Protein AF-A0A914D2U5-F1 (afdb_monomer)

Secondary structure (DSSP, 8-state):
----PPEEEEEEGGG--EEEEE-TTS------HHHHHHHHHHHHHTTTS-EEEEEEEEEE-TTSPEEEEE-HHHHHHHHHHHHHHHHTTS-S---SEEEEESS-HHHHHHHHS--GGGTTSSHHHHHHHHHHHHHHHHHHTTGGGHHHHHHHHHHHHHHTEEEEEEE--TTS-HHHHHHHHHTT--PPPHHHHHHHHHHHHHH-STT-HHHHHHHHHHHHHHHHHHTSHHHHHHHHS--SPPS-STHHHHHHHHHHHH---SSSSPPTTHHHHHHHHHHHHHHHHHHHHHHHHHHHHHHHHH-HHHHHHHHHHHHTTS--HHHHHHHHTT--HHHHHHHHHHHHHHHH---HHHHHT-BHHHHHHHHHHHHHHHHHHHHHT-SS------HHHHHHS-EEEEESS--S-S---S-HHHHHHHHHHHHHHHHH-TTS-HHHHHHHHHHHHHHHHHHHTT--SSHHHHHHHHHHHHHHHTS-TTGGG-TTTTBGGGEEEEE--S-HHHHTS-HHHHHHHHHHHHHTT----HHHHHHHTTTTS-GGG--TT---HHHHHHHHHHHHHHHGGGSPP------------------S--S-GGG---HHHHHHHHHHHHHHHHHHHSSSPPP-PPP-EEEETTEEEE-S--TTSSTTTTTHHHHHHHHHHT-GGG---S--S-HHHHHHHSTTS-GGGGG-HHHHHHHHHHHHHHHHHHHTT--HHHHHHHHT-SSS-SS-------TT-S-HHHHHHHHHTSS-PPPHHHHHHHHHHHHHHHHS-HHHHHHHHHHIIIIIHHHHHTT--SSS--HHHHHHHHHHHHHHHHHHTTPPP-S-HHHHHHHHHSTT-TTHHHHHHHHHHHHHTTTT-S-HHHHHHTTEEEGGGGGG-TTS-PEEE--S-S-HHHHHHHHTT-EETTEESS-HHHHHHHHHHHHHHHHT-TTHHHHHHHHHHHHHT-SSSS--

Nearest PDB structures (foldseek):
  3adb-assembly1_B  TM=1.594E-01  e=2.304E+00  Methanocaldococcus jannaschii DSM 2661

Foldseek 3Di:
DDFPDKDWDKAFLQPDAFEEEEELLDFAADDALVLLVLVLCQLVVCLLAAAEAEAFEWEQDPVRYIYTLDDVNVNLLQQLLQLLCCVVVLDVDGHNYFYAYPLCRCVRVCSNPLDPVCQLLFLNSVRSNNSNVSSVCVLCVVPVCSSVSSVSSVVSSGRRYIYGYIYDTPPDDSLVVSCVVFPPPDFDALLRLLLLLLLLLQPPDPPRNPVSVVLVVVLLVLQLVCLPQQLVCLQAVARDDDLTRLVLLLLLVLCVQPNQDPDPDGPGNSSNVSCVVVCNVPSVVSSVSSVVSSVVSVVLVPPLLSSLLSSLCNNLVVDHNSRLVVQCPPDDPVRSSVSSLVSLLVVLVAAPVRQQVDFCVPCVSSLVSLQSLLLQLVQSVDDPDPDHDRSSLVNVFDKGKFFLFADPDPDDDPDLVLLLVLLVLLLVCLVPPPPFDPVLSVVLNVLSVVLNVCSVVVPPPDSVVSSSVSVVSSCVRQEDPQPVVPPQRRHSLRIHMDGDDPNSSLSRHGNQSVLVVVVVCVVVVRDDRPLRPCLSVLVQADPVPDPNRYCHPRSSVSSSVSSCVSCVSSHDDDDDDDDDDDDDDDDDDDDDDDDDPCPDPDPVSVVVNVVVVVVVVCCVVDPDDDDPDDWDWDDDPNDTGTDDDDPVPPVVPPVCPVVVLVVVVPDPVLDDDPDDDFQLVSSCPDPSNDPSLVSRSVSVVVRVVRRVVVVVCVVVVPDPVVVVCQCPDPVRHPDDDDDDDPPDDSDPSVSVSSHSVSDPRQDPLSSLSSLLLVLCVQADDPVVSSVVSSCVSHQLSSLQSVLDVPPSDRSLLVLLVLLLLLCVQCVVVVHDDDDDSSVSSCQSQHNPNPCNVVSSVLVCLLRVLRGPPPDLLVLLVLAEDDQVCCVVPPPRLHAHDPDPGSSLSSVSSVFRPDDDVPAGNCAPLSSVLSVLSSVCSVPVDPPSSVVSNVSNVVLVPDPPRSPD

Mean predicted aligned error: 18.11 Å

Organism: NCBI:txid290746

InterPro domains:
  IPR004919 GmrSD restriction endonucleases, N-terminal domain [PF03235] (18-198)
  IPR004919 GmrSD restriction endonucleases, N-terminal domain [PF03235] (585-772)
  IPR011089 GmrSD restriction endonucleases, C-terminal domain [PF07510] (477-518)

pLDDT: mean 76.76, std 17.22, range [24.62, 96.81]

Sequence (964 aa):
RGHVDAILEPRAVGDVTGAFFVPGYQRGYRWGPDEVDRLLADIWESNGAPYYLQPVVVKQMADGRWELIDGQQRFTTLYLIFQYMRDQGLQSAGAGYSIEYETRPGSQEFLRSPMADHKDENIDFHHIFGAYERIRSWFEAWEHRTQHVANKFYGYLFDSVKVIWYEASQDLDSITLFTRLNVGRIPLTDAELVKALVLANSRARPGYSDKSEQIAAQWDQFERELRAPEVWSFITGRHESEATHIGLVLDTLADQIGGRPSGRHRPRYYTFETLRNEITAGAQAFWDRVVKLHSLILGWYDDRQVFHKVGFLIQVGSDTFGQLVNLADGLTKPQLHAALDGRIRDVLDLTEEDLGALDYDTRSAKCSEVLLLMNVETVRARKDDTARYSFNAHSRGSWSLEHIHAQNAKELRRDEKIWREWLLLQRDVVEDLPTLESAVRAELLSEIDDVLGMIAEQQVHGVGVRFDAVKAAVEDALTDESTRRGENVHSLANLALLASGDNSALSNSTFEVKRREILARDKAGSYIPPCTRNVFLKYYTDADDQQIHFWGAADRESYLKAILEAVAPYLQTSEPGETGADTIKRVEIPLIQRDYAQGRDERDVNAIRADFLGVLIEALVSDEAVDLDFVYGEIGDGTLRPLDGQQRLTTLFLIHCAELFCRELVKPEHSPGEDFSTPKTWITDQAWYLHAWRHDPTIQSMLNMLDAVHERITAENIDLDSAWERLVDESKPAVSFYLLPIDDMPSGEELYIKMNSRGKPLTDFENFKARLEKLFHETLPKDDFDAIIHKLDGVWSDVLWSFHGGDHLIDDEFLRYLEFIIEISEWRDNVIPEGTLLERAERAFDVGNPNAASHVAFLTHAFDTWVGVDDVRAAFEEHFVDLARSSAASQTGRVPLDTTNLNLFAGCLELYGKRTGNRRLFSLAETLMLFAVLIHRQYATREIAVRLRILRNLVDGADDEVRL

Radius of gyration: 36.38 Å; Cα contacts (8 Å, |Δi|>4): 1028; chains: 1; bounding box: 94×109×97 Å

Solvent-accessible surface area (backbone atoms only — not comparable to full-atom values): 55906 Å² total; per-residue (Å²): 136,84,82,65,73,60,45,75,48,80,39,38,54,55,75,44,66,50,47,33,38,36,54,54,93,53,80,72,55,73,55,47,61,69,60,48,49,51,54,53,49,51,62,56,71,41,73,62,44,83,39,73,46,60,60,35,30,32,32,79,41,98,88,70,35,32,38,49,61,42,44,60,62,61,56,52,50,55,42,43,55,29,41,51,35,29,76,72,66,57,34,96,62,54,56,59,48,49,65,40,37,66,51,40,68,64,51,36,59,38,69,77,54,70,49,80,93,54,17,81,78,35,69,42,41,36,25,52,35,47,37,48,53,46,54,46,52,60,46,57,74,48,56,100,41,28,59,62,51,46,50,53,53,53,47,28,34,51,77,18,31,23,32,32,37,32,40,52,37,86,89,59,58,64,69,63,49,40,47,60,75,57,59,86,69,76,74,73,49,43,55,54,50,42,52,44,51,37,38,42,59,42,48,77,45,98,90,34,67,70,56,32,55,50,51,52,54,50,49,56,49,49,35,37,56,42,61,35,58,60,58,35,6,33,58,64,36,42,60,78,85,65,98,58,52,52,38,60,59,49,44,40,56,19,31,74,74,68,48,75,74,91,64,98,65,78,66,87,52,48,43,30,62,56,40,44,63,52,32,75,75,34,25,66,65,47,48,52,50,52,53,50,53,52,50,46,52,53,52,31,61,69,35,62,69,49,33,49,54,50,25,49,40,26,59,74,62,79,44,53,53,58,56,53,53,60,68,42,58,96,48,52,73,73,54,37,53,54,49,52,46,48,51,51,24,65,69,62,68,36,37,71,69,52,56,76,65,35,33,51,93,85,39,44,68,59,55,50,53,52,53,50,48,34,34,37,40,63,38,61,71,46,85,93,55,89,68,71,69,58,42,28,66,48,43,69,44,54,76,37,85,36,52,55,48,45,68,90,74,82,67,74,72,98,39,71,67,49,52,47,54,35,48,54,55,49,46,59,47,56,74,66,43,86,88,57,54,72,66,62,40,55,50,53,50,50,53,49,51,52,52,51,48,40,62,75,69,67,53,85,78,63,50,68,64,50,49,54,52,50,49,52,54,52,48,58,75,57,46,54,81,78,58,75,72,67,79,65,66,55,27,58,51,25,53,35,64,39,70,68,65,99,42,73,40,59,60,67,29,50,32,47,53,48,31,53,52,52,50,51,38,50,73,72,66,49,93,65,52,63,52,40,51,32,58,66,66,48,66,63,35,58,81,95,74,57,53,90,61,44,80,44,66,66,45,28,53,32,40,38,50,53,45,46,66,57,44,51,91,35,39,60,76,89,80,88,84,89,89,84,88,88,83,92,84,88,86,90,85,91,87,91,88,78,73,81,66,84,79,45,97,40,82,70,48,50,51,54,52,51,53,55,53,47,55,57,52,51,50,75,75,46,98,59,89,79,84,85,77,87,85,55,62,54,75,62,94,95,43,77,48,77,74,74,82,73,84,80,56,65,77,67,53,66,73,42,53,65,55,41,52,56,53,56,64,70,34,81,91,59,60,81,69,97,85,67,91,42,58,41,63,54,54,67,69,36,90,83,50,54,79,74,52,79,56,33,68,67,54,50,50,52,35,54,49,47,31,55,51,50,55,50,37,61,73,70,67,57,60,64,67,66,51,49,55,44,52,70,29,86,91,64,53,68,66,87,81,90,83,78,89,74,92,86,66,89,52,76,51,51,54,48,48,61,36,62,74,68,58,85,71,78,47,73,45,52,54,50,45,57,51,50,51,52,38,37,60,74,50,40,59,68,72,60,34,55,53,48,48,38,34,56,74,24,59,48,45,47,52,45,50,82,64,35,88,81,77,84,54,45,50,66,35,49,48,26,45,48,51,52,51,46,49,54,45,33,50,75,71,74,44,80,92,66,82,53,73,63,61,44,46,46,62,50,41,28,74,86,33,92,56,15,70,61,39,51,52,48,53,51,48,69,49,55,75,50,55,93,52,92,55,64,50,57,68,31,56,69,50,40,40,55,44,92,60,40,88,82,45,92,81,72,73,50,34,70,41,94,62,98,48,75,34,46,67,60,40,34,37,74,26,37,96,41,64,61,87,92,37,57,69,46,40,64,52,56,52,53,52,43,50,52,50,51,52,31,74,72,65,68,50,81,64,49,56,60,52,55,43,51,51,49,54,52,44,73,65,42,90,70,84,55,71,123

Structure (mmCIF, N/CA/C/O backbone):
data_AF-A0A914D2U5-F1
#
_entry.id   AF-A0A914D2U5-F1
#
loop_
_atom_site.group_PDB
_atom_site.id
_atom_site.type_symbol
_atom_site.label_atom_id
_atom_site.label_alt_id
_atom_site.label_comp_id
_atom_site.label_asym_id
_atom_site.label_entity_id
_atom_site.label_seq_id
_atom_site.pdbx_PDB_ins_code
_atom_site.Cartn_x
_atom_site.Cartn_y
_atom_site.Cartn_z
_atom_site.occupancy
_atom_site.B_iso_or_equiv
_atom_site.auth_seq_id
_atom_site.auth_comp_id
_atom_site.auth_asym_id
_atom_site.auth_atom_id
_atom_site.pdbx_PDB_model_num
ATOM 1 N N . ARG A 1 1 ? -1.010 -19.703 46.007 1.00 24.62 1 ARG A N 1
ATOM 2 C CA . ARG A 1 1 ? -2.163 -19.043 46.667 1.00 24.62 1 ARG A CA 1
ATOM 3 C C . ARG A 1 1 ? -2.497 -17.830 45.813 1.00 24.62 1 ARG A C 1
ATOM 5 O O . ARG A 1 1 ? -1.696 -16.914 45.828 1.00 24.62 1 ARG A O 1
ATOM 12 N N . GLY A 1 2 ? -3.605 -17.891 45.069 1.00 29.97 2 GLY A N 1
ATOM 13 C CA . GLY A 1 2 ? -4.253 -16.747 44.418 1.00 29.97 2 GLY A CA 1
ATOM 14 C C . GLY A 1 2 ? -3.548 -16.128 43.209 1.00 29.97 2 GLY A C 1
ATOM 15 O O . GLY A 1 2 ? -3.298 -14.936 43.257 1.00 29.97 2 GLY A O 1
ATOM 16 N N . HIS A 1 3 ? -3.265 -16.886 42.142 1.00 34.97 3 HIS A N 1
ATOM 17 C CA . HIS A 1 3 ? -3.288 -16.258 40.815 1.00 34.97 3 HIS A CA 1
ATOM 18 C C . HIS A 1 3 ? -4.753 -16.249 40.385 1.00 34.97 3 HIS A C 1
ATOM 20 O O . HIS A 1 3 ? -5.398 -17.296 40.382 1.00 34.97 3 HIS A O 1
ATOM 26 N N . VAL A 1 4 ? -5.308 -15.059 40.165 1.00 41.69 4 VAL A N 1
ATOM 27 C CA . VAL A 1 4 ? -6.596 -14.918 39.488 1.00 41.69 4 VAL A CA 1
ATOM 28 C C . VAL A 1 4 ? -6.278 -15.092 38.007 1.00 41.69 4 VAL A C 1
ATOM 30 O O . VAL A 1 4 ? -5.668 -14.210 37.393 1.00 41.69 4 VAL A O 1
ATOM 33 N N . ASP A 1 5 ? -6.576 -16.280 37.486 1.00 56.81 5 ASP A N 1
ATOM 34 C CA . ASP A 1 5 ? -6.426 -16.590 36.066 1.00 56.81 5 ASP A CA 1
ATOM 35 C C . ASP A 1 5 ? -7.259 -15.600 35.241 1.00 56.81 5 ASP A C 1
ATOM 37 O O . ASP A 1 5 ? -8.345 -15.189 35.658 1.00 56.81 5 ASP A O 1
ATOM 41 N N . ALA A 1 6 ? -6.730 -15.182 34.091 1.00 62.12 6 ALA A N 1
ATOM 42 C CA . ALA A 1 6 ? -7.442 -14.294 33.184 1.00 62.12 6 ALA A CA 1
ATOM 43 C C . ALA A 1 6 ? -8.743 -14.960 32.689 1.00 62.12 6 ALA A C 1
ATOM 45 O O . ALA A 1 6 ? -8.745 -16.149 32.359 1.00 62.12 6 ALA A O 1
ATOM 46 N N . ILE A 1 7 ? -9.845 -14.208 32.632 1.00 73.44 7 ILE A N 1
ATOM 47 C CA . ILE A 1 7 ? -11.170 -14.725 32.245 1.00 73.44 7 ILE A CA 1
ATOM 48 C C . ILE A 1 7 ? -11.443 -14.344 30.789 1.00 73.44 7 ILE A C 1
ATOM 50 O O . ILE A 1 7 ? -11.262 -13.188 30.419 1.00 73.44 7 ILE A O 1
ATOM 54 N N . LEU A 1 8 ? -11.895 -15.296 29.967 1.00 70.94 8 LEU A N 1
ATOM 55 C CA . LEU A 1 8 ? -12.317 -15.060 28.583 1.00 70.94 8 LEU A CA 1
ATOM 56 C C . LEU A 1 8 ? -13.712 -15.655 28.361 1.00 70.94 8 LEU A C 1
ATOM 58 O O . LEU A 1 8 ? -13.854 -16.874 28.293 1.00 70.94 8 LEU A O 1
ATOM 62 N N . GLU A 1 9 ? -14.739 -14.812 28.245 1.00 77.25 9 GLU A N 1
ATOM 63 C CA . GLU A 1 9 ? -16.130 -15.268 28.106 1.00 77.25 9 GLU A CA 1
ATOM 64 C C . GLU A 1 9 ? -16.998 -14.318 27.264 1.00 77.25 9 GLU A C 1
ATOM 66 O O . GLU A 1 9 ? -16.727 -13.121 27.186 1.00 77.25 9 GLU A O 1
ATOM 71 N N . PRO A 1 10 ? -18.064 -14.804 26.609 1.00 77.00 10 PRO A N 1
ATOM 72 C CA . PRO A 1 10 ? -18.999 -13.931 25.914 1.00 77.00 10 PRO A CA 1
ATOM 73 C C . PRO A 1 10 ? -19.992 -13.274 26.886 1.00 77.00 10 PRO A C 1
ATOM 75 O O . PRO A 1 10 ? -20.694 -13.963 27.625 1.00 77.00 10 PRO A O 1
ATOM 78 N N . ARG A 1 11 ? -20.129 -11.946 26.820 1.00 85.81 11 ARG A N 1
ATOM 79 C CA . ARG A 1 11 ? -21.025 -11.153 27.678 1.00 85.81 11 ARG A CA 1
ATOM 80 C C . ARG A 1 11 ? -22.004 -10.332 26.847 1.00 85.81 11 ARG A C 1
ATOM 82 O O . ARG A 1 11 ? -21.578 -9.670 25.905 1.00 85.81 11 ARG A O 1
ATOM 89 N N . ALA A 1 12 ? -23.299 -10.357 27.166 1.00 89.69 12 ALA A N 1
ATOM 90 C CA . ALA A 1 12 ? -24.281 -9.531 26.461 1.00 89.69 12 ALA A CA 1
ATOM 91 C C . ALA A 1 12 ? -24.002 -8.039 26.690 1.00 89.69 12 ALA A C 1
ATOM 93 O O . ALA A 1 12 ? -23.640 -7.637 27.797 1.00 89.69 12 ALA A O 1
ATOM 94 N N . VAL A 1 13 ? -24.169 -7.216 25.652 1.00 90.94 13 VAL A N 1
ATOM 95 C CA . VAL A 1 13 ? -23.875 -5.774 25.729 1.00 90.94 13 VAL A CA 1
ATOM 96 C C . VAL A 1 13 ? -24.750 -5.079 26.775 1.00 90.94 13 VAL A C 1
ATOM 98 O O . VAL A 1 13 ? -24.255 -4.242 27.529 1.00 90.94 13 VAL A O 1
ATOM 101 N N . GLY A 1 14 ? -26.028 -5.448 26.857 1.00 89.38 14 GLY A N 1
ATOM 102 C CA . GLY A 1 14 ? -26.966 -4.909 27.840 1.00 89.38 14 GLY A CA 1
ATOM 103 C C . GLY A 1 14 ? -26.647 -5.272 29.297 1.00 89.38 14 GLY A C 1
ATOM 104 O O . GLY A 1 14 ? -27.019 -4.525 30.199 1.00 89.38 14 GLY A O 1
ATOM 105 N N . ASP A 1 15 ? -25.900 -6.356 29.531 1.00 90.81 15 ASP A N 1
ATOM 106 C CA . ASP A 1 15 ? -25.513 -6.817 30.874 1.00 90.81 15 ASP A CA 1
ATOM 107 C C . ASP A 1 15 ? -24.205 -6.183 31.376 1.00 90.81 15 ASP A C 1
ATOM 109 O O . ASP A 1 15 ? -23.736 -6.478 32.482 1.00 90.81 15 ASP A O 1
ATOM 113 N N . VAL A 1 16 ? -23.572 -5.326 30.570 1.00 91.69 16 VAL A N 1
ATOM 114 C CA . VAL A 1 16 ? -22.350 -4.634 30.977 1.00 91.69 16 VAL A CA 1
ATOM 115 C C . VAL A 1 16 ? -22.694 -3.500 31.942 1.00 91.69 16 VAL A C 1
ATOM 117 O O . VAL A 1 16 ? -23.452 -2.585 31.620 1.00 91.69 16 VAL A O 1
ATOM 120 N N . THR A 1 17 ? -22.095 -3.536 33.134 1.00 91.88 17 THR A N 1
ATOM 121 C CA . THR A 1 17 ? -22.317 -2.535 34.185 1.00 91.88 17 THR A CA 1
ATOM 122 C C . THR A 1 17 ? -21.022 -2.111 34.864 1.00 91.88 17 THR A C 1
ATOM 124 O O . THR A 1 17 ? -20.118 -2.932 35.023 1.00 91.88 17 THR A O 1
ATOM 127 N N . GLY A 1 18 ? -20.964 -0.868 35.346 1.00 92.56 18 GLY A N 1
ATOM 128 C CA . GLY A 1 18 ? -19.850 -0.358 36.154 1.00 92.56 18 GLY A CA 1
ATOM 129 C C . GLY A 1 18 ? -19.239 0.940 35.626 1.00 92.56 18 GLY A C 1
ATOM 130 O O . GLY A 1 18 ? -19.717 1.525 34.656 1.00 92.56 18 GLY A O 1
ATOM 131 N N . ALA A 1 19 ? -18.181 1.403 36.288 1.00 93.38 19 ALA A N 1
ATOM 132 C CA . ALA A 1 19 ? -17.433 2.587 35.878 1.00 93.38 19 ALA A CA 1
ATOM 133 C C . ALA A 1 19 ? -16.146 2.169 35.161 1.00 93.38 19 ALA A C 1
ATOM 135 O O . ALA A 1 19 ? -15.333 1.446 35.733 1.00 93.38 19 ALA A O 1
ATOM 136 N N . PHE A 1 20 ? -15.989 2.623 33.921 1.00 94.50 20 PHE A N 1
ATOM 137 C CA . PHE A 1 20 ? -14.857 2.327 33.055 1.00 94.50 20 PHE A CA 1
ATOM 138 C C . PHE A 1 20 ? -13.958 3.549 32.935 1.00 94.50 20 PHE A C 1
ATOM 140 O O . PHE A 1 20 ? -14.432 4.655 32.674 1.00 94.50 20 PHE A O 1
ATOM 147 N N . PHE A 1 21 ? -12.667 3.325 33.109 1.00 91.81 21 PHE A N 1
ATOM 148 C CA . PHE A 1 21 ? -11.611 4.310 32.985 1.00 91.81 21 PHE A CA 1
ATOM 149 C C . PHE A 1 21 ? -10.771 3.973 31.754 1.00 91.81 21 PHE A C 1
ATOM 151 O O . PHE A 1 21 ? -10.322 2.837 31.612 1.00 91.81 21 PHE A O 1
ATOM 15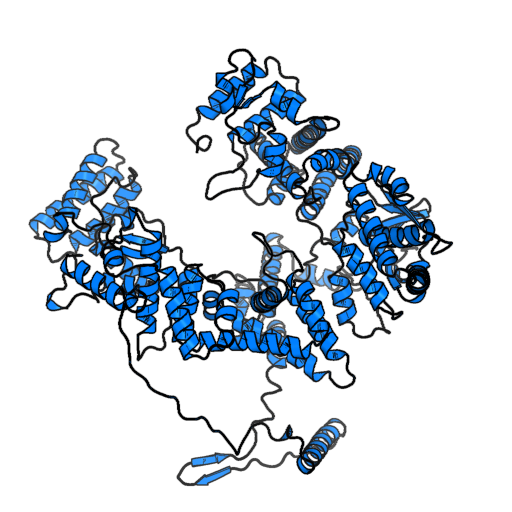8 N N . VAL A 1 22 ? -10.601 4.944 30.859 1.00 89.25 22 VAL A N 1
ATOM 159 C CA . VAL A 1 22 ? -9.768 4.857 29.656 1.00 89.25 22 VAL A CA 1
ATOM 160 C C . VAL A 1 22 ? -8.445 5.572 29.951 1.00 89.25 22 VAL A C 1
ATOM 162 O O . VAL A 1 22 ? -8.451 6.802 30.074 1.00 89.25 22 VAL A O 1
ATOM 165 N N . PRO A 1 23 ? -7.333 4.829 30.092 1.00 80.69 23 PRO A N 1
ATOM 166 C CA . PRO A 1 23 ? -6.020 5.399 30.378 1.00 80.69 23 PRO A CA 1
ATOM 167 C C . PRO A 1 23 ? -5.441 6.224 29.229 1.00 80.69 23 PRO A C 1
ATOM 169 O O . PRO A 1 23 ? -5.781 6.018 28.063 1.00 80.69 23 PRO A O 1
ATOM 172 N N . GLY A 1 24 ? -4.494 7.100 29.559 1.00 71.56 24 GLY A N 1
ATOM 173 C CA . GLY A 1 24 ? -3.898 8.056 28.629 1.00 71.56 24 GLY A CA 1
ATOM 174 C C . GLY A 1 24 ? -3.024 7.461 27.527 1.00 71.56 24 GLY A C 1
ATOM 175 O O . GLY A 1 24 ? -2.821 8.125 26.524 1.00 71.56 24 GLY A O 1
ATOM 176 N N . TYR A 1 25 ? -2.571 6.210 27.647 1.00 70.50 25 TYR A N 1
ATOM 177 C CA . TYR A 1 25 ? -1.844 5.530 26.562 1.00 70.50 25 TYR A CA 1
ATOM 178 C C . TYR A 1 25 ? -2.747 5.176 25.363 1.00 70.50 25 TYR A C 1
ATOM 180 O O . TYR A 1 25 ? -2.267 4.837 24.280 1.00 70.50 25 TYR A O 1
ATOM 188 N N . GLN A 1 26 ? -4.073 5.225 25.530 1.00 73.62 26 GLN A N 1
ATOM 189 C CA . GLN A 1 26 ? -5.019 5.036 24.436 1.00 73.62 26 GLN A CA 1
ATOM 190 C C . GLN A 1 26 ? -5.404 6.365 23.787 1.00 73.62 26 GLN A C 1
ATOM 192 O O . GLN A 1 26 ? -5.595 7.385 24.445 1.00 73.62 26 GLN A O 1
ATOM 197 N N . ARG A 1 27 ? -5.588 6.331 22.463 1.00 76.38 27 ARG A N 1
ATOM 198 C CA . ARG A 1 27 ? -6.104 7.476 21.703 1.00 76.38 27 ARG A CA 1
ATOM 199 C C . ARG A 1 27 ? -7.517 7.855 22.140 1.00 76.38 27 ARG A C 1
ATOM 201 O O . ARG A 1 27 ? -8.306 6.998 22.527 1.00 76.38 27 ARG A O 1
ATOM 208 N N . GLY A 1 28 ? -7.880 9.117 21.940 1.00 83.00 28 GLY A N 1
ATOM 209 C CA . GLY A 1 28 ? -9.255 9.606 22.058 1.00 83.00 28 GLY A CA 1
ATOM 210 C C . GLY A 1 28 ? -10.274 8.896 21.146 1.00 83.00 28 GLY A C 1
ATOM 211 O O . GLY A 1 28 ? -9.934 8.001 20.371 1.00 83.00 28 GLY A O 1
ATOM 212 N N . TYR A 1 29 ? -11.555 9.263 21.207 1.00 88.00 29 TYR A N 1
ATOM 213 C CA . TYR A 1 29 ? -12.571 8.692 20.304 1.00 88.00 29 TYR A CA 1
ATOM 214 C C . TYR A 1 29 ? -12.375 9.192 18.855 1.00 88.00 29 TYR A C 1
ATOM 216 O O . TYR A 1 29 ? -12.226 10.391 18.628 1.00 88.00 29 TYR A O 1
ATOM 224 N N . ARG A 1 30 ? -12.321 8.278 17.875 1.00 85.19 30 ARG A N 1
ATOM 225 C CA . ARG A 1 30 ? -11.916 8.534 16.471 1.00 85.19 30 ARG A CA 1
ATOM 226 C C . ARG A 1 30 ? -12.720 7.745 15.427 1.00 85.19 30 ARG A C 1
ATOM 228 O O . ARG A 1 30 ? -12.301 7.669 14.269 1.00 85.19 30 ARG A O 1
ATOM 235 N N . TRP A 1 31 ? -13.798 7.072 15.824 1.00 87.56 31 TRP A N 1
ATOM 236 C CA . TRP A 1 31 ? -14.704 6.438 14.863 1.00 87.56 31 TRP A CA 1
ATOM 237 C C . TRP A 1 31 ? -15.463 7.506 14.077 1.00 87.56 31 TRP A C 1
ATOM 239 O O . TRP A 1 31 ? -16.038 8.416 14.671 1.00 87.56 31 TRP A O 1
ATOM 249 N N . GLY A 1 32 ? -15.437 7.381 12.752 1.00 83.94 32 GLY A N 1
ATOM 250 C CA . GLY A 1 32 ? -16.149 8.251 11.830 1.00 83.94 32 GLY A CA 1
ATOM 251 C C . GLY A 1 32 ? -17.505 7.666 11.416 1.00 83.94 32 GLY A C 1
ATOM 252 O O . GLY A 1 32 ? -17.962 6.661 11.970 1.00 83.94 32 GLY A O 1
ATOM 253 N N . PRO A 1 33 ? -18.171 8.292 10.428 1.00 81.88 33 PRO A N 1
ATOM 254 C CA . PRO A 1 33 ? -19.497 7.875 9.974 1.00 81.88 33 PRO A CA 1
ATOM 255 C C . PRO A 1 33 ? -19.555 6.410 9.526 1.00 81.88 33 PRO A C 1
ATOM 257 O O . PRO A 1 33 ? -20.473 5.691 9.919 1.00 81.88 33 PRO A O 1
ATOM 260 N N . ASP A 1 34 ? -18.548 5.955 8.776 1.00 77.75 34 ASP A N 1
ATOM 261 C CA . ASP A 1 34 ? -18.521 4.611 8.198 1.00 77.75 34 ASP A CA 1
ATOM 262 C C . ASP A 1 34 ? -18.460 3.514 9.271 1.00 77.75 34 ASP A C 1
ATOM 264 O O . ASP A 1 34 ? -19.177 2.515 9.175 1.00 77.75 34 ASP A O 1
ATOM 268 N N . GLU A 1 35 ? -17.632 3.673 10.312 1.00 81.94 35 GLU A N 1
ATOM 269 C CA . GLU A 1 35 ? -17.547 2.678 11.387 1.00 81.94 35 GLU A CA 1
ATOM 270 C C . GLU A 1 35 ? -18.847 2.594 12.198 1.00 81.94 35 GLU A C 1
ATOM 272 O O . GLU A 1 35 ? -19.288 1.497 12.561 1.00 81.94 35 GLU A O 1
ATOM 277 N N . VAL A 1 36 ? -19.482 3.743 12.449 1.00 89.12 36 VAL A N 1
ATOM 278 C CA . VAL A 1 36 ? -20.745 3.830 13.195 1.00 89.12 36 VAL A CA 1
ATOM 279 C C . VAL A 1 36 ? -21.888 3.190 12.406 1.00 89.12 36 VAL A C 1
ATOM 281 O O . VAL A 1 36 ? -22.641 2.387 12.961 1.00 89.12 36 VAL A O 1
ATOM 284 N N . ASP A 1 37 ? -21.988 3.477 11.107 1.00 85.69 37 ASP A N 1
ATOM 285 C CA . ASP A 1 37 ? -23.000 2.880 10.232 1.00 85.69 37 ASP A CA 1
ATOM 286 C C . ASP A 1 37 ? -22.889 1.372 10.145 1.00 85.69 37 ASP A C 1
ATOM 288 O O . ASP A 1 37 ? -23.902 0.675 10.228 1.00 85.69 37 ASP A O 1
ATOM 292 N N . ARG A 1 38 ? -21.662 0.865 9.997 1.00 78.19 38 ARG A N 1
ATOM 293 C CA . ARG A 1 38 ? -21.415 -0.576 9.944 1.00 78.19 38 ARG A CA 1
ATOM 294 C C . ARG A 1 38 ? -21.877 -1.243 11.231 1.00 78.19 38 ARG A C 1
ATOM 296 O O . ARG A 1 38 ? -22.620 -2.216 11.159 1.00 78.19 38 ARG A O 1
ATOM 303 N N . LEU A 1 39 ? -21.532 -0.686 12.399 1.00 87.44 39 LEU A N 1
ATOM 304 C CA . LEU A 1 39 ? -21.979 -1.238 13.682 1.00 87.44 39 LEU A CA 1
ATOM 305 C C . LEU A 1 39 ? -23.513 -1.296 13.780 1.00 87.44 39 LEU A C 1
ATOM 307 O O . LEU A 1 39 ? -24.058 -2.313 14.213 1.00 87.44 39 LEU A O 1
ATOM 311 N N . LEU A 1 40 ? -24.207 -0.228 13.373 1.00 91.31 40 LEU A N 1
ATOM 312 C CA . LEU A 1 40 ? -25.672 -0.165 13.386 1.00 91.31 40 LEU A CA 1
ATOM 313 C C . LEU A 1 40 ? -26.298 -1.167 12.407 1.00 91.31 40 LEU A C 1
ATOM 315 O O . LEU A 1 40 ? -27.209 -1.908 12.785 1.00 91.31 40 LEU A O 1
ATOM 319 N N . ALA A 1 41 ? -25.796 -1.215 11.171 1.00 86.50 41 ALA A N 1
ATOM 320 C CA . ALA A 1 41 ? -26.256 -2.140 10.141 1.00 86.50 41 ALA A CA 1
ATOM 321 C C . ALA A 1 41 ? -26.064 -3.595 10.579 1.00 86.50 41 ALA A C 1
ATOM 323 O O . ALA A 1 41 ? -27.012 -4.369 10.536 1.00 86.50 41 ALA A O 1
ATOM 324 N N . ASP A 1 42 ? -24.893 -3.942 11.112 1.00 80.44 42 ASP A N 1
ATOM 325 C CA . ASP A 1 42 ? -24.571 -5.297 11.552 1.00 80.44 42 ASP A CA 1
ATOM 326 C C . ASP A 1 42 ? -25.474 -5.788 12.691 1.00 80.44 42 ASP A C 1
ATOM 328 O O . ASP A 1 42 ? -25.971 -6.918 12.660 1.00 80.44 42 ASP A O 1
ATOM 332 N N . ILE A 1 43 ? -25.712 -4.941 13.702 1.00 89.56 43 ILE A N 1
ATOM 333 C CA . ILE A 1 43 ? -26.624 -5.278 14.804 1.00 89.56 43 ILE A CA 1
ATOM 334 C C . ILE A 1 43 ? -28.039 -5.481 14.257 1.00 89.56 43 ILE A C 1
ATOM 336 O O . ILE A 1 43 ? -28.727 -6.423 14.655 1.00 89.56 43 ILE A O 1
ATOM 340 N N . TRP A 1 44 ? -28.476 -4.635 13.326 1.00 90.88 44 TRP A N 1
ATOM 341 C CA . TRP A 1 44 ? -29.805 -4.741 12.738 1.00 90.88 44 TRP A CA 1
ATOM 342 C C . TRP A 1 44 ? -29.975 -5.985 11.853 1.00 90.88 44 TRP A C 1
ATOM 344 O O . TRP A 1 44 ? -30.952 -6.726 12.009 1.00 90.88 44 TRP A O 1
ATOM 354 N N . GLU A 1 45 ? -29.010 -6.240 10.970 1.00 82.44 45 GLU A N 1
ATOM 355 C CA . GLU A 1 45 ? -28.966 -7.369 10.035 1.00 82.44 45 GLU A CA 1
ATOM 356 C C . GLU A 1 45 ? -28.791 -8.714 10.740 1.00 82.44 45 GLU A C 1
ATOM 358 O O . GLU A 1 45 ? -29.262 -9.726 10.220 1.00 82.44 45 GLU A O 1
ATOM 363 N N . SER A 1 46 ? -28.224 -8.731 11.959 1.00 80.88 46 SER A N 1
ATOM 364 C CA . SER A 1 46 ? -28.209 -9.933 12.808 1.00 80.88 46 SER A CA 1
ATOM 365 C C . SER A 1 46 ? -29.610 -10.518 13.001 1.00 80.88 46 SER A C 1
ATOM 367 O O . SER A 1 46 ? -29.760 -11.720 13.203 1.00 80.88 46 SER A O 1
ATOM 369 N N . ASN A 1 47 ? -30.646 -9.673 12.930 1.00 84.12 47 ASN A N 1
ATOM 370 C CA . ASN A 1 47 ? -32.047 -10.046 13.069 1.00 84.12 47 ASN A CA 1
ATOM 371 C C . ASN A 1 47 ? -32.331 -10.916 14.317 1.00 84.12 47 ASN A C 1
ATOM 373 O O . ASN A 1 47 ? -33.213 -11.774 14.294 1.00 84.12 47 ASN A O 1
ATOM 377 N N . GLY A 1 48 ? -31.576 -10.697 15.401 1.00 80.62 48 GLY A N 1
ATOM 378 C CA . GLY A 1 48 ? -31.677 -11.447 16.657 1.00 80.62 48 GLY A CA 1
ATOM 379 C C . GLY A 1 48 ? -30.857 -12.743 16.716 1.00 80.62 48 GLY A C 1
ATOM 380 O O . GLY A 1 48 ? -30.901 -13.432 17.733 1.00 80.62 48 GLY A O 1
ATOM 381 N N . ALA A 1 49 ? -30.100 -13.089 15.671 1.00 78.19 49 ALA A N 1
ATOM 382 C CA . ALA A 1 49 ? -29.111 -14.162 15.732 1.00 78.19 49 ALA A CA 1
ATOM 383 C C . ALA A 1 49 ? -27.918 -13.759 16.625 1.00 78.19 49 ALA A C 1
ATOM 385 O O . ALA A 1 49 ? -27.600 -12.567 16.701 1.00 78.19 49 ALA A O 1
ATOM 386 N N . PRO A 1 50 ? -27.237 -14.721 17.286 1.00 75.88 50 PRO A N 1
ATOM 387 C CA . PRO A 1 50 ? -26.052 -14.437 18.092 1.00 75.88 50 PRO A CA 1
ATOM 388 C C . PRO A 1 50 ? -25.003 -13.651 17.299 1.00 75.88 50 PRO A C 1
ATOM 390 O O . PRO A 1 50 ? -24.530 -14.096 16.254 1.00 75.88 50 PRO A O 1
ATOM 393 N N . TYR A 1 51 ? -24.642 -12.475 17.801 1.00 76.94 51 TYR A N 1
ATOM 394 C CA . TYR A 1 51 ? -23.727 -11.553 17.148 1.00 76.94 51 TYR A CA 1
ATOM 395 C C . TYR A 1 51 ? -22.605 -11.162 18.106 1.00 76.94 51 TYR A C 1
ATOM 397 O O . TYR A 1 51 ? -22.840 -10.496 19.110 1.00 76.94 51 TYR A O 1
ATOM 405 N N . TYR A 1 52 ? -21.379 -11.579 17.794 1.00 73.38 52 TYR A N 1
ATOM 406 C CA . TYR A 1 52 ? -20.218 -11.355 18.651 1.00 73.38 52 TYR A CA 1
ATOM 407 C C . TYR A 1 52 ? -19.372 -10.198 18.116 1.00 73.38 52 TYR A C 1
ATOM 409 O O . TYR A 1 52 ? -18.928 -10.193 16.966 1.00 73.38 52 TYR A O 1
ATOM 417 N N . LEU A 1 53 ? -19.142 -9.211 18.972 1.00 74.31 53 LEU A N 1
ATOM 418 C CA . LEU A 1 53 ? -18.188 -8.129 18.769 1.00 74.31 53 LEU A CA 1
ATOM 419 C C . LEU A 1 53 ? -16.777 -8.616 19.142 1.00 74.31 53 LEU A C 1
ATOM 421 O O . LEU A 1 53 ? -16.633 -9.513 19.976 1.00 74.31 53 LEU A O 1
ATOM 425 N N . GLN A 1 54 ? -15.729 -8.027 18.542 1.00 68.00 54 GLN A N 1
ATOM 426 C CA . GLN A 1 54 ? -14.344 -8.390 18.892 1.00 68.00 54 GLN A CA 1
ATOM 427 C C . GLN A 1 54 ? -14.063 -8.147 20.395 1.00 68.00 54 GLN A C 1
ATOM 429 O O . GLN A 1 54 ? -14.820 -7.403 21.034 1.00 68.00 54 GLN A O 1
ATOM 434 N N . PRO A 1 55 ? -12.963 -8.707 20.945 1.00 70.50 55 PRO A N 1
ATOM 435 C CA . PRO A 1 55 ? -12.681 -8.617 22.364 1.00 70.50 55 PRO A CA 1
ATOM 436 C C . PRO A 1 55 ? -12.705 -7.201 22.939 1.00 70.50 55 PRO A C 1
ATOM 438 O O . PRO A 1 55 ? -12.312 -6.230 22.284 1.00 70.50 55 PRO A O 1
ATOM 441 N N . VAL A 1 56 ? -13.201 -7.115 24.170 1.00 82.00 56 VAL A N 1
ATOM 442 C CA . VAL A 1 56 ? -13.079 -5.967 25.063 1.00 82.00 56 VAL A CA 1
ATOM 443 C C . VAL A 1 56 ? -12.176 -6.422 26.196 1.00 82.00 56 VAL A C 1
ATOM 445 O O . VAL A 1 56 ? -12.518 -7.366 26.913 1.00 82.00 56 VAL A O 1
ATOM 448 N N . VAL A 1 57 ? -11.013 -5.786 26.312 1.00 82.62 57 VAL A N 1
ATOM 449 C CA . VAL A 1 57 ? -9.997 -6.156 27.297 1.00 82.62 57 VAL A CA 1
ATOM 450 C C . VAL A 1 57 ? -10.077 -5.196 28.462 1.00 82.62 57 VAL A C 1
ATOM 452 O O . VAL A 1 57 ? -9.996 -3.984 28.268 1.00 82.62 57 VAL A O 1
ATOM 455 N N . VAL A 1 58 ? -10.234 -5.731 29.665 1.00 89.88 58 VAL A N 1
ATOM 456 C CA . VAL A 1 58 ? -10.372 -4.942 30.886 1.00 89.88 58 VAL A CA 1
ATOM 457 C C . VAL A 1 58 ? -9.472 -5.460 31.994 1.00 89.88 58 VAL A C 1
ATOM 459 O O . VAL A 1 58 ? -9.098 -6.632 32.019 1.00 89.88 58 VAL A O 1
ATOM 462 N N . LYS A 1 59 ? -9.184 -4.593 32.958 1.00 89.69 59 LYS A N 1
ATOM 463 C CA . LYS A 1 59 ? -8.524 -4.950 34.211 1.00 89.69 59 LYS A CA 1
ATOM 464 C C . LYS A 1 59 ? -9.245 -4.288 35.376 1.00 89.69 59 LYS A C 1
ATOM 466 O O . LYS A 1 59 ? -9.577 -3.107 35.324 1.00 89.69 59 LYS A O 1
ATOM 471 N N . GLN A 1 60 ? -9.518 -5.044 36.434 1.00 90.06 60 GLN A N 1
ATOM 472 C CA . GLN A 1 60 ? -10.176 -4.482 37.611 1.00 90.06 60 GLN A CA 1
ATOM 473 C C . GLN A 1 60 ? -9.191 -3.607 38.399 1.00 90.06 60 GLN A C 1
ATOM 475 O O . GLN A 1 60 ? -8.099 -4.058 38.735 1.00 90.06 60 GLN A O 1
ATOM 480 N N . MET A 1 61 ? -9.572 -2.369 38.706 1.00 88.12 61 MET A N 1
ATOM 481 C CA . MET A 1 61 ? -8.771 -1.429 39.490 1.00 88.12 61 MET A CA 1
ATOM 482 C C . MET A 1 61 ? -9.030 -1.598 40.994 1.00 88.12 61 MET A C 1
ATOM 484 O O . MET A 1 61 ? -10.079 -2.086 41.420 1.00 88.12 61 MET A O 1
ATOM 488 N N . ALA A 1 62 ? -8.088 -1.141 41.825 1.00 84.94 62 ALA A N 1
ATOM 489 C CA . ALA A 1 62 ? -8.186 -1.241 43.286 1.00 84.94 62 ALA A CA 1
ATOM 490 C C . ALA A 1 62 ? -9.388 -0.482 43.888 1.00 84.94 62 ALA A C 1
ATOM 492 O O . ALA A 1 62 ? -9.849 -0.823 44.977 1.00 84.94 62 ALA A O 1
ATOM 493 N N . ASP A 1 63 ? -9.895 0.538 43.192 1.00 86.62 63 ASP A N 1
ATOM 494 C CA . ASP A 1 63 ? -11.062 1.340 43.580 1.00 86.62 63 ASP A CA 1
ATOM 495 C C . ASP A 1 63 ? -12.403 0.743 43.100 1.00 86.62 63 ASP A C 1
ATOM 497 O O . ASP A 1 63 ? -13.464 1.316 43.355 1.00 86.62 63 ASP A O 1
ATOM 501 N N . GLY A 1 64 ? -12.371 -0.416 42.433 1.00 85.50 64 GLY A N 1
ATOM 502 C CA . GLY A 1 64 ? -13.544 -1.104 41.897 1.00 85.50 64 GLY A CA 1
ATOM 503 C C . GLY A 1 64 ? -13.984 -0.638 40.505 1.00 85.50 64 GLY A C 1
ATOM 504 O O . GLY A 1 64 ? -14.971 -1.171 39.993 1.00 85.50 64 GLY A O 1
ATOM 505 N N . ARG A 1 65 ? -13.280 0.319 39.881 1.00 92.81 65 ARG A N 1
ATOM 506 C CA . ARG A 1 65 ? -13.470 0.661 38.462 1.00 92.81 65 ARG A CA 1
ATOM 507 C C . ARG A 1 65 ? -12.839 -0.395 37.549 1.00 92.81 65 ARG A C 1
ATOM 509 O O . ARG A 1 65 ? -12.025 -1.210 37.981 1.00 92.81 65 ARG A O 1
ATOM 516 N N . TRP A 1 66 ? -13.220 -0.374 36.278 1.00 92.94 66 TRP A N 1
ATOM 517 C CA . TRP A 1 66 ? -12.599 -1.163 35.218 1.00 92.94 66 TRP A CA 1
ATOM 518 C C . TRP A 1 66 ? -11.660 -0.277 34.409 1.00 92.94 66 TRP A C 1
ATOM 520 O O . TRP A 1 66 ? -12.104 0.693 33.806 1.00 92.94 66 TRP A O 1
ATOM 530 N N . GLU A 1 67 ? -10.381 -0.619 34.356 1.00 91.56 67 GLU A N 1
ATOM 531 C CA . GLU A 1 67 ? -9.468 -0.084 33.352 1.00 91.56 67 GLU A CA 1
ATOM 532 C C . GLU A 1 67 ? -9.805 -0.750 32.012 1.00 91.56 67 GLU A C 1
ATOM 534 O O . GLU A 1 67 ? -9.735 -1.975 31.895 1.00 91.56 67 GLU A O 1
ATOM 539 N N . LEU A 1 68 ? -10.220 0.031 31.016 1.00 90.75 68 LEU A N 1
ATOM 540 C CA . LEU A 1 68 ? -10.484 -0.451 29.663 1.00 90.75 68 LEU A CA 1
ATOM 541 C C . LEU A 1 68 ? -9.172 -0.411 28.881 1.00 90.75 68 LEU A C 1
ATOM 543 O O . LEU A 1 68 ? -8.677 0.679 28.640 1.00 90.75 68 LEU A O 1
ATOM 547 N N . ILE A 1 69 ? -8.620 -1.566 28.508 1.00 80.62 69 ILE A N 1
ATOM 548 C CA . ILE A 1 69 ? -7.299 -1.704 27.867 1.00 80.62 69 ILE A CA 1
ATOM 549 C C . ILE A 1 69 ? -7.424 -1.780 26.337 1.00 80.62 69 ILE A C 1
ATOM 551 O O . ILE A 1 69 ? -6.599 -1.213 25.635 1.00 80.62 69 ILE A O 1
ATOM 555 N N . ASP A 1 70 ? -8.438 -2.473 25.804 1.00 78.62 70 ASP A N 1
ATOM 556 C CA . ASP A 1 70 ? -8.719 -2.543 24.357 1.00 78.62 70 ASP A CA 1
ATOM 557 C C . ASP A 1 70 ? -10.232 -2.647 24.095 1.00 78.62 70 ASP A C 1
ATOM 559 O O . ASP A 1 70 ? -11.002 -3.150 24.918 1.00 78.62 70 ASP A O 1
ATOM 563 N N . GLY A 1 71 ? -10.672 -2.173 22.927 1.00 80.12 71 GLY A N 1
ATOM 564 C CA . GLY A 1 71 ? -12.080 -2.127 22.521 1.00 80.12 71 GLY A CA 1
ATOM 565 C C . GLY A 1 71 ? -12.782 -0.788 22.774 1.00 80.12 71 GLY A C 1
ATOM 566 O O . GLY A 1 71 ? -13.983 -0.685 22.510 1.00 80.12 71 GLY A O 1
ATOM 567 N N . GLN A 1 72 ? -12.050 0.244 23.211 1.00 86.44 72 GLN A N 1
ATOM 568 C CA . GLN A 1 72 ? -12.563 1.578 23.550 1.00 86.44 72 GLN A CA 1
ATOM 569 C C . GLN A 1 72 ? -13.542 2.155 22.520 1.00 86.44 72 GLN A C 1
ATOM 571 O O . GLN A 1 72 ? -14.659 2.516 22.873 1.00 86.44 72 GLN A O 1
ATOM 576 N N . GLN A 1 73 ? -13.161 2.225 21.242 1.00 87.81 73 GLN A N 1
ATOM 577 C CA . GLN A 1 73 ? -13.963 2.901 20.210 1.00 87.81 73 GLN A CA 1
ATOM 578 C C . GLN A 1 73 ? -15.362 2.276 20.048 1.00 87.81 73 GLN A C 1
ATOM 580 O O . GLN A 1 73 ? -16.381 2.969 20.027 1.00 87.81 73 GLN A O 1
ATOM 585 N N . ARG A 1 74 ? -15.436 0.940 20.018 1.00 87.69 74 ARG A N 1
ATOM 586 C CA . ARG A 1 74 ? -16.714 0.211 19.993 1.00 87.69 74 ARG A CA 1
ATOM 587 C C . ARG A 1 74 ? -17.512 0.446 21.263 1.00 87.69 74 ARG A C 1
ATOM 589 O O . ARG A 1 74 ? -18.712 0.697 21.201 1.00 87.69 74 ARG A O 1
ATOM 596 N N . PHE A 1 75 ? -16.839 0.337 22.404 1.00 90.44 75 PHE A N 1
ATOM 597 C CA . PHE A 1 75 ? -17.463 0.408 23.716 1.00 90.44 75 PHE A CA 1
ATOM 598 C C . PHE A 1 75 ? -18.114 1.778 23.967 1.00 90.44 75 PHE A C 1
ATOM 600 O O . PHE A 1 75 ? -19.247 1.851 24.454 1.00 90.44 75 PHE A O 1
ATOM 607 N N . THR A 1 76 ? -17.454 2.853 23.527 1.00 93.19 76 THR A N 1
ATOM 608 C CA . THR A 1 76 ? -17.990 4.220 23.520 1.00 93.19 76 THR A CA 1
ATOM 609 C C . THR A 1 76 ? -19.145 4.389 22.533 1.00 93.19 76 THR A C 1
ATOM 611 O O . THR A 1 76 ? -20.141 5.025 22.863 1.00 93.19 76 THR A O 1
ATOM 614 N N . THR A 1 77 ? -19.086 3.777 21.348 1.00 94.50 77 THR A N 1
ATOM 615 C CA . THR A 1 77 ? -20.193 3.863 20.374 1.00 94.50 77 THR A CA 1
ATOM 616 C C . THR A 1 77 ? -21.452 3.146 20.871 1.00 94.50 77 THR A C 1
ATOM 618 O O . THR A 1 77 ? -22.553 3.676 20.745 1.00 94.50 77 THR A O 1
ATOM 621 N N . LEU A 1 78 ? -21.308 1.981 21.512 1.00 94.06 78 LEU A N 1
ATOM 622 C CA . LEU A 1 78 ? -22.423 1.291 22.174 1.00 94.06 78 LEU A CA 1
ATOM 623 C C . LEU A 1 78 ? -23.048 2.154 23.279 1.00 94.06 78 LEU A C 1
ATOM 625 O O . LEU A 1 78 ? -24.273 2.205 23.401 1.00 94.06 78 LEU A O 1
ATOM 629 N N . TYR A 1 79 ? -22.220 2.886 24.033 1.00 94.94 79 TYR A N 1
ATOM 630 C CA . TYR A 1 79 ? -22.699 3.845 25.027 1.00 94.94 79 TYR A CA 1
ATOM 631 C C . TYR A 1 79 ? -23.539 4.949 24.368 1.00 94.94 79 TYR A C 1
ATOM 633 O O . TYR A 1 79 ? -24.653 5.214 24.818 1.00 94.94 79 TYR A O 1
ATOM 641 N N . LEU A 1 80 ? -23.055 5.534 23.265 1.00 95.31 80 LEU A N 1
ATOM 642 C CA . LEU A 1 80 ? -23.774 6.565 22.504 1.00 95.31 80 LEU A CA 1
ATOM 643 C C . LEU A 1 80 ? -25.113 6.066 21.939 1.00 95.31 80 LEU A C 1
ATOM 645 O O . LEU A 1 80 ? -26.088 6.814 21.937 1.00 95.31 80 LEU A O 1
ATOM 649 N N . ILE A 1 81 ? -25.198 4.801 21.519 1.00 95.38 81 ILE A N 1
ATOM 650 C CA . ILE A 1 81 ? -26.446 4.185 21.041 1.00 95.38 81 ILE A CA 1
ATOM 651 C C . ILE A 1 81 ? -27.497 4.125 22.163 1.00 95.38 81 ILE A C 1
ATOM 653 O O . ILE A 1 81 ? -28.642 4.543 21.967 1.00 95.38 81 ILE A O 1
ATOM 657 N N . PHE A 1 82 ? -27.118 3.646 23.354 1.00 94.31 82 PHE A N 1
ATOM 658 C CA . PHE A 1 82 ? -28.008 3.650 24.521 1.00 94.31 82 PHE A CA 1
ATOM 659 C C . PHE A 1 82 ? -28.408 5.066 24.939 1.00 94.31 82 PHE A C 1
ATOM 661 O O . PHE A 1 82 ? -29.565 5.318 25.280 1.00 94.31 82 PHE A O 1
ATOM 668 N N . GLN A 1 83 ? -27.443 5.980 24.913 1.00 92.94 83 GLN A N 1
ATOM 669 C CA . GLN A 1 83 ? -27.619 7.378 25.270 1.00 92.94 83 GLN A CA 1
ATOM 670 C C . GLN A 1 83 ? -28.635 8.063 24.345 1.00 92.94 83 GLN A C 1
ATOM 672 O O . GLN A 1 83 ? -29.605 8.635 24.835 1.00 92.94 83 GLN A O 1
ATOM 677 N N . TYR A 1 84 ? -28.491 7.904 23.026 1.00 94.31 84 TYR A N 1
ATOM 678 C CA . TYR A 1 84 ? -29.437 8.418 22.035 1.00 94.31 84 TYR A CA 1
ATOM 679 C C . TYR A 1 84 ? -30.857 7.877 22.258 1.00 94.31 84 TYR A C 1
ATOM 681 O O . TYR A 1 84 ? -31.816 8.649 22.315 1.00 94.31 84 TYR A O 1
ATOM 689 N N . MET A 1 85 ? -31.006 6.556 22.442 1.00 93.75 85 MET A N 1
ATOM 690 C CA . MET A 1 85 ? -32.320 5.948 22.688 1.00 93.75 85 MET A CA 1
ATOM 691 C C . MET A 1 85 ? -32.991 6.498 23.953 1.00 93.75 85 MET A C 1
ATOM 693 O O . MET A 1 85 ? -34.208 6.692 23.966 1.00 93.75 85 MET A O 1
ATOM 697 N N . ARG A 1 86 ? -32.213 6.776 25.003 1.00 92.75 86 ARG A N 1
ATOM 698 C CA . ARG A 1 86 ? -32.718 7.386 26.235 1.00 92.75 86 ARG A CA 1
ATOM 699 C C . ARG A 1 86 ? -33.111 8.848 26.028 1.00 92.75 86 ARG A C 1
ATOM 701 O O . ARG A 1 86 ? -34.203 9.248 26.425 1.00 92.75 86 ARG A O 1
ATOM 708 N N . ASP A 1 87 ? -32.243 9.635 25.402 1.00 90.06 87 ASP A N 1
ATOM 709 C CA . ASP A 1 87 ? -32.421 11.083 25.258 1.00 90.06 87 ASP A CA 1
ATOM 710 C C . ASP A 1 87 ? -33.593 11.434 24.327 1.00 90.06 87 ASP A C 1
ATOM 712 O O . ASP A 1 87 ? -34.290 12.420 24.558 1.00 90.06 87 ASP A O 1
ATOM 716 N N . GLN A 1 88 ? -33.880 10.588 23.331 1.00 90.94 88 GLN A N 1
ATOM 717 C CA . GLN A 1 88 ? -35.061 10.722 22.466 1.00 90.94 88 GLN A CA 1
ATOM 718 C C . GLN A 1 88 ? -36.343 10.112 23.062 1.00 90.94 88 GLN A C 1
ATOM 720 O O . GLN A 1 88 ? -37.387 10.108 22.411 1.00 90.94 88 GLN A O 1
ATOM 725 N N . GLY A 1 89 ? -36.289 9.566 24.283 1.00 89.56 89 GLY A N 1
ATOM 726 C CA . GLY A 1 89 ? -37.430 8.905 24.921 1.00 89.56 89 GLY A CA 1
ATOM 727 C C . GLY A 1 89 ? -37.866 7.602 24.239 1.00 89.56 89 GLY A C 1
ATOM 728 O O . GLY A 1 89 ? -38.967 7.121 24.503 1.00 89.56 89 GLY A O 1
ATOM 729 N N . LEU A 1 90 ? -37.017 7.023 23.381 1.00 90.31 90 LEU A N 1
ATOM 730 C CA . LEU A 1 90 ? -37.263 5.735 22.729 1.00 90.31 90 LEU A CA 1
ATOM 731 C C . LEU A 1 90 ? -37.152 4.582 23.735 1.00 90.31 90 LEU A C 1
ATOM 733 O O . LEU A 1 90 ? -37.850 3.582 23.588 1.00 90.31 90 LEU A O 1
ATOM 737 N N . GLN A 1 91 ? -36.306 4.725 24.760 1.00 90.06 91 GLN A N 1
ATOM 738 C CA . GLN A 1 91 ? -36.186 3.813 25.900 1.00 90.06 91 GLN A CA 1
ATOM 739 C C . GLN A 1 91 ? -36.058 4.590 27.211 1.00 90.06 91 GLN A C 1
ATOM 741 O O . GLN A 1 91 ? -35.552 5.707 27.246 1.00 90.06 91 GLN A O 1
ATOM 746 N N . SER A 1 92 ? -36.494 3.991 28.321 1.00 80.69 92 SER A N 1
ATOM 747 C CA . SER A 1 92 ? -36.442 4.637 29.641 1.00 80.69 92 SER A CA 1
ATOM 748 C C . SER A 1 92 ? -35.097 4.493 30.359 1.00 80.69 92 SER A C 1
ATOM 750 O O . SER A 1 92 ? -34.840 5.221 31.315 1.00 80.69 92 SER A O 1
ATOM 752 N N . ALA A 1 93 ? -34.254 3.546 29.940 1.00 80.62 93 ALA A N 1
ATOM 753 C CA . ALA A 1 93 ? -32.966 3.252 30.561 1.00 80.62 93 ALA A CA 1
ATOM 754 C C . ALA A 1 93 ? -31.823 3.442 29.554 1.00 80.62 93 ALA A C 1
ATOM 756 O O . ALA A 1 93 ? -31.906 2.968 28.422 1.00 80.62 93 ALA A O 1
ATOM 757 N N . GLY A 1 94 ? -30.768 4.144 29.980 1.00 82.38 94 GLY A N 1
ATOM 758 C CA . GLY A 1 94 ? -29.514 4.258 29.230 1.00 82.38 94 GLY A CA 1
ATOM 759 C C . GLY A 1 94 ? -28.580 3.076 29.493 1.00 82.38 94 GLY A C 1
ATOM 760 O O . GLY A 1 94 ? -28.997 2.049 30.026 1.00 82.38 94 GLY A O 1
ATOM 761 N N . ALA A 1 95 ? -27.303 3.239 29.150 1.00 88.44 95 ALA A N 1
ATOM 762 C CA . ALA A 1 95 ? -26.284 2.228 29.405 1.00 88.44 95 ALA A CA 1
ATOM 763 C C . ALA A 1 95 ? -26.133 1.956 30.914 1.00 88.44 95 ALA A C 1
ATOM 765 O O . ALA A 1 95 ? -26.166 2.883 31.726 1.00 88.44 95 ALA A O 1
ATOM 766 N N . GLY A 1 96 ? -25.909 0.692 31.288 1.00 89.12 96 GLY A N 1
ATOM 767 C CA . GLY A 1 96 ? -25.626 0.281 32.672 1.00 89.12 96 GLY A CA 1
ATOM 768 C C . GLY A 1 96 ? -24.229 0.670 33.174 1.00 89.12 96 GLY A C 1
ATOM 769 O O . GLY A 1 96 ? -23.851 0.326 34.297 1.00 89.12 96 GLY A O 1
ATOM 770 N N . TYR A 1 97 ? -23.448 1.368 32.350 1.00 93.56 97 TYR A N 1
ATOM 771 C CA . TYR A 1 97 ? -22.055 1.705 32.598 1.00 93.56 97 TYR A CA 1
ATOM 772 C C . TYR A 1 97 ? -21.732 3.162 32.250 1.00 93.56 97 TYR A C 1
ATOM 774 O O . TYR A 1 97 ? -22.470 3.819 31.517 1.00 93.56 97 TYR A O 1
ATOM 782 N N . SER A 1 98 ? -20.616 3.670 32.777 1.00 92.38 98 SER A N 1
ATOM 783 C CA . SER A 1 98 ? -20.079 5.004 32.475 1.00 92.38 98 SER A CA 1
ATOM 784 C C . SER A 1 98 ? -18.638 4.923 31.993 1.00 92.38 98 SER A C 1
ATOM 786 O O . SER A 1 98 ? -17.907 4.044 32.439 1.00 92.38 98 SER A O 1
ATOM 788 N N . ILE A 1 99 ? -18.221 5.873 31.156 1.00 93.12 99 ILE A N 1
ATOM 789 C CA . ILE A 1 99 ? -16.851 5.970 30.641 1.00 93.12 99 ILE A CA 1
ATOM 790 C C . ILE A 1 99 ? -16.227 7.285 31.124 1.00 93.12 99 ILE A C 1
ATOM 792 O O . ILE A 1 99 ? -16.889 8.326 31.154 1.00 93.12 99 ILE A O 1
ATOM 796 N N . GLU A 1 100 ? -14.970 7.229 31.540 1.00 91.62 100 GLU A N 1
ATOM 797 C CA . GLU A 1 100 ? -14.133 8.359 31.940 1.00 91.62 100 GLU A CA 1
ATOM 798 C C . GLU A 1 100 ? -12.799 8.273 31.192 1.00 91.62 100 GLU A C 1
ATOM 800 O O . GLU A 1 100 ? -12.255 7.181 31.048 1.00 91.62 100 GLU A O 1
ATOM 805 N N . TYR A 1 101 ? -12.285 9.407 30.716 1.00 87.81 101 TYR A N 1
ATOM 806 C CA . TYR A 1 101 ? -11.029 9.487 29.969 1.00 87.81 101 TYR A CA 1
ATOM 807 C C . TYR A 1 101 ? -9.984 10.225 30.793 1.00 87.81 101 TYR A C 1
ATOM 809 O O . TYR A 1 101 ? -10.245 11.343 31.237 1.00 87.81 101 TYR A O 1
ATOM 817 N N . GLU A 1 102 ? -8.802 9.631 30.943 1.00 85.31 102 GLU A N 1
ATOM 818 C CA . GLU A 1 102 ? -7.692 10.234 31.686 1.00 85.31 102 GLU A CA 1
ATOM 819 C C . GLU A 1 102 ? -7.226 11.555 31.063 1.00 85.31 102 GLU A C 1
ATOM 821 O O . GLU A 1 102 ? -7.148 12.575 31.740 1.00 85.31 102 GLU A O 1
ATOM 826 N N . THR A 1 103 ? -6.982 11.554 29.752 1.00 78.25 103 THR A N 1
ATOM 827 C CA . THR A 1 103 ? -6.428 12.701 29.011 1.00 78.25 103 THR A CA 1
ATOM 828 C C . THR A 1 103 ? -7.467 13.770 28.694 1.00 78.25 103 THR A C 1
ATOM 830 O O . THR A 1 103 ? -7.121 14.907 28.370 1.00 78.25 103 THR A O 1
ATOM 833 N N . ARG A 1 104 ? -8.759 13.426 28.787 1.00 78.25 104 ARG A N 1
ATOM 834 C CA . ARG A 1 104 ? -9.884 14.285 28.394 1.00 78.25 104 ARG A CA 1
ATOM 835 C C . ARG A 1 104 ? -11.003 14.268 29.442 1.00 78.25 104 ARG A C 1
ATOM 837 O O . ARG A 1 104 ? -12.068 13.700 29.192 1.00 78.25 104 ARG A O 1
ATOM 844 N N . PRO A 1 105 ? -10.829 14.949 30.589 1.00 78.38 105 PRO A N 1
ATOM 845 C CA . PRO A 1 105 ? -11.840 14.961 31.650 1.00 78.38 105 PRO A CA 1
ATOM 846 C C . PRO A 1 105 ? -13.226 15.445 31.181 1.00 78.38 105 PRO A C 1
ATOM 848 O O . PRO A 1 105 ? -14.250 14.921 31.617 1.00 78.38 105 PRO A O 1
ATOM 851 N N . GLY A 1 106 ? -13.269 16.397 30.236 1.00 84.50 106 GLY A N 1
ATOM 852 C CA . GLY A 1 106 ? -14.514 16.922 29.656 1.00 84.50 106 GLY A CA 1
ATOM 853 C C . GLY A 1 106 ? -15.292 15.922 28.788 1.00 84.50 106 GLY A C 1
ATOM 854 O O . GLY A 1 106 ? -16.504 16.067 28.628 1.00 84.50 106 GLY A O 1
ATOM 855 N N . SER A 1 107 ? -14.645 14.866 28.278 1.00 86.62 107 SER A N 1
ATOM 856 C CA . SER A 1 107 ? -15.294 13.875 27.407 1.00 86.62 107 SER A CA 1
ATOM 857 C C . SER A 1 107 ? -16.387 13.090 28.119 1.00 86.62 107 SER A C 1
ATOM 859 O O . SER A 1 107 ? -17.370 12.719 27.486 1.00 86.62 107 SER A O 1
ATOM 861 N N . GLN A 1 108 ? -16.277 12.865 29.432 1.00 88.38 108 GLN A N 1
ATOM 862 C CA . GLN A 1 108 ? -17.342 12.190 30.177 1.00 88.38 108 GLN A CA 1
ATOM 863 C C . GLN A 1 108 ? -18.642 13.011 30.184 1.00 88.38 108 GLN A C 1
ATOM 865 O O . GLN A 1 108 ? -19.727 12.449 30.021 1.00 88.38 108 GLN A O 1
ATOM 870 N N . GLU A 1 109 ? -18.548 14.324 30.394 1.00 88.69 109 GLU A N 1
ATOM 871 C CA . GLU A 1 109 ? -19.715 15.209 30.393 1.00 88.69 109 GLU A CA 1
ATOM 872 C C . GLU A 1 109 ? -20.284 15.357 28.980 1.00 88.69 109 GLU A C 1
ATOM 874 O O . GLU A 1 109 ? -21.492 15.207 28.788 1.00 88.69 109 GLU A O 1
ATOM 879 N N . PHE A 1 110 ? -19.415 15.522 27.979 1.00 90.31 110 PHE A N 1
ATOM 880 C CA . PHE A 1 110 ? -19.828 15.617 26.582 1.00 90.31 110 PHE A CA 1
ATOM 881 C C . PHE A 1 110 ? -20.493 14.327 26.072 1.00 90.31 110 PHE A C 1
ATOM 883 O O . PHE A 1 110 ? -21.521 14.395 25.409 1.00 90.31 110 PHE A O 1
ATOM 890 N N . LEU A 1 111 ? -20.002 13.139 26.451 1.00 89.56 111 LEU A N 1
ATOM 891 C CA . LEU A 1 111 ? -20.651 11.858 26.126 1.00 89.56 111 LEU A CA 1
ATOM 892 C C . LEU A 1 111 ? -22.066 11.747 26.701 1.00 89.56 111 LEU A C 1
ATOM 894 O O . LEU A 1 111 ? -22.939 11.133 26.088 1.00 89.56 111 LEU A O 1
ATOM 898 N N . ARG A 1 112 ? -22.305 12.326 27.884 1.00 87.44 112 ARG A N 1
ATOM 899 C CA . ARG A 1 112 ? -23.640 12.352 28.494 1.00 87.44 112 ARG A CA 1
ATOM 900 C C . ARG A 1 112 ? -24.577 13.320 27.787 1.00 87.44 112 ARG A C 1
ATOM 902 O O . ARG A 1 112 ? -25.781 13.142 27.912 1.00 87.44 112 ARG A O 1
ATOM 909 N N . SER A 1 113 ? -24.072 14.327 27.086 1.00 87.31 113 SER A N 1
ATOM 910 C CA . SER A 1 113 ? -24.905 15.275 26.349 1.00 87.31 113 SER A CA 1
ATOM 911 C C . SER A 1 113 ? -24.135 15.865 25.163 1.00 87.31 113 SER A C 1
ATOM 913 O O . SER A 1 113 ? -23.642 16.992 25.272 1.00 87.31 113 SER A O 1
ATOM 915 N N . PRO A 1 114 ? -24.034 15.143 24.028 1.00 88.88 114 PRO A N 1
ATOM 916 C CA . PRO A 1 114 ? -23.316 15.636 22.855 1.00 88.88 114 PRO A CA 1
ATOM 917 C C . PRO A 1 114 ? -24.024 16.865 22.269 1.00 88.88 114 PRO A C 1
ATOM 919 O O . PRO A 1 114 ? -25.115 16.764 21.707 1.00 88.88 114 PRO A O 1
ATOM 922 N N . MET A 1 115 ? -23.420 18.045 22.427 1.00 84.88 115 MET A N 1
ATOM 923 C CA . MET A 1 115 ? -23.988 19.327 21.992 1.00 84.88 115 MET A CA 1
ATOM 924 C C . MET A 1 115 ? -23.282 19.846 20.739 1.00 84.88 115 MET A C 1
ATOM 926 O O . MET A 1 115 ? -22.056 19.897 20.688 1.00 84.88 115 MET A O 1
ATOM 930 N N . ALA A 1 116 ? -24.065 20.291 19.752 1.00 87.25 116 ALA A N 1
ATOM 931 C CA . ALA A 1 116 ? -23.546 20.778 18.473 1.00 87.25 116 ALA A CA 1
ATOM 932 C C . ALA A 1 116 ? -22.619 21.995 18.622 1.00 87.25 116 ALA A C 1
ATOM 934 O O . ALA A 1 116 ? -21.619 22.079 17.917 1.00 87.25 116 ALA A O 1
ATOM 935 N N . ASP A 1 117 ? -22.925 22.902 19.554 1.00 87.00 117 ASP A N 1
ATOM 936 C CA . ASP A 1 117 ? -22.187 24.161 19.745 1.00 87.00 117 ASP A CA 1
ATOM 937 C C . ASP A 1 117 ? -20.760 23.954 20.278 1.00 87.00 117 ASP A C 1
ATOM 939 O O . ASP A 1 117 ? -19.907 24.817 20.099 1.00 87.00 117 ASP A O 1
ATOM 943 N N . HIS A 1 118 ? -20.494 22.800 20.895 1.00 86.31 118 HIS A N 1
ATOM 944 C CA . HIS A 1 118 ? -19.200 22.463 21.492 1.00 86.31 118 HIS A CA 1
ATOM 945 C C . HIS A 1 118 ? -18.433 21.406 20.684 1.00 86.31 118 HIS A C 1
ATOM 947 O O . HIS A 1 118 ? -17.327 21.026 21.054 1.00 86.31 118 HIS A O 1
ATOM 953 N N . LYS A 1 119 ? -18.993 20.910 19.570 1.00 85.25 119 LYS A N 1
ATOM 954 C CA . LYS A 1 119 ? -18.419 19.771 18.837 1.00 85.25 119 LYS A CA 1
ATOM 955 C C . LYS A 1 119 ? -17.011 20.045 18.296 1.00 85.25 119 LYS A C 1
ATOM 957 O O . LYS A 1 119 ? -16.217 19.126 18.214 1.00 85.25 119 LYS A O 1
ATOM 962 N N . ASP A 1 120 ? -16.699 21.287 17.932 1.00 82.12 120 ASP A N 1
ATOM 963 C CA . ASP A 1 120 ? -15.421 21.637 17.299 1.00 82.12 120 ASP A CA 1
ATOM 964 C C . ASP A 1 120 ? -14.390 22.184 18.307 1.00 82.12 120 ASP A C 1
ATOM 966 O O . ASP A 1 120 ? -13.319 22.630 17.906 1.00 82.12 120 ASP A O 1
ATOM 970 N N . GLU A 1 121 ? -14.679 22.130 19.617 1.00 84.81 121 GLU A N 1
ATOM 971 C CA . GLU A 1 121 ? -13.729 22.546 20.665 1.00 84.81 121 GLU A CA 1
ATOM 972 C C . GLU A 1 121 ? -12.481 21.663 20.715 1.00 84.81 121 GLU A C 1
ATOM 974 O O . GLU A 1 121 ? -11.403 22.130 21.074 1.00 84.81 121 GLU A O 1
ATOM 979 N N . ASN A 1 122 ? -12.626 20.380 20.383 1.00 85.69 122 ASN A N 1
ATOM 980 C CA . ASN A 1 122 ? -11.520 19.445 20.247 1.00 85.69 122 ASN A CA 1
ATOM 981 C C . ASN A 1 122 ? -11.913 18.277 19.332 1.00 85.69 122 ASN A C 1
ATOM 983 O O . ASN A 1 122 ? -13.091 18.012 19.079 1.00 85.69 122 ASN A O 1
ATOM 987 N N . ILE A 1 123 ? -10.898 17.548 18.876 1.00 85.69 123 ILE A N 1
ATOM 988 C CA . ILE A 1 123 ? -11.045 16.402 17.975 1.00 85.69 123 ILE A CA 1
ATOM 989 C C . ILE A 1 123 ? -11.956 15.298 18.546 1.00 85.69 123 ILE A C 1
ATOM 991 O O . ILE A 1 123 ? -12.740 14.702 17.808 1.00 85.69 123 ILE A O 1
ATOM 995 N N . ASP A 1 124 ? -11.904 15.025 19.853 1.00 87.50 124 ASP A N 1
ATOM 996 C CA . ASP A 1 124 ? -12.738 14.003 20.493 1.00 87.50 124 ASP A CA 1
ATOM 997 C C . ASP A 1 124 ? -14.222 14.371 20.432 1.00 87.50 124 ASP A C 1
ATOM 999 O O . ASP A 1 124 ? -15.051 13.535 20.069 1.00 87.50 124 ASP A O 1
ATOM 1003 N N . PHE A 1 125 ? -14.564 15.622 20.742 1.00 91.56 125 PHE A N 1
ATOM 1004 C CA . PHE A 1 125 ? -15.943 16.111 20.718 1.00 91.56 125 PHE A CA 1
ATOM 1005 C C . PHE A 1 125 ? -16.504 16.086 19.298 1.00 91.56 125 PHE A C 1
ATOM 1007 O O . PHE A 1 125 ? -17.667 15.720 19.110 1.00 91.56 125 PHE A O 1
ATOM 1014 N N . HIS A 1 126 ? -15.664 16.370 18.301 1.00 89.50 126 HIS A N 1
ATOM 1015 C CA . HIS A 1 126 ? -16.057 16.348 16.899 1.00 89.50 126 HIS A CA 1
ATOM 1016 C C . HIS A 1 126 ? -16.485 14.938 16.479 1.00 89.50 126 HIS A C 1
ATOM 1018 O O . HIS A 1 126 ? -17.595 14.745 15.976 1.00 89.50 126 HIS A O 1
ATOM 1024 N N . HIS A 1 127 ? -15.644 13.936 16.759 1.00 89.69 127 HIS A N 1
ATOM 1025 C CA . HIS A 1 127 ? -15.940 12.537 16.434 1.00 89.69 127 HIS A CA 1
ATOM 1026 C C . HIS A 1 127 ? -17.096 11.978 17.277 1.00 89.69 127 HIS A C 1
ATOM 1028 O O . HIS A 1 127 ? -17.971 11.304 16.735 1.00 89.69 127 HIS A O 1
ATOM 1034 N N . ILE A 1 128 ? -17.170 12.298 18.577 1.00 93.69 128 ILE A N 1
ATOM 1035 C CA . ILE A 1 128 ? -18.284 11.881 19.450 1.00 93.69 128 ILE A CA 1
ATOM 1036 C C . ILE A 1 128 ? -19.618 12.428 18.927 1.00 93.69 128 ILE A C 1
ATOM 1038 O O . ILE A 1 128 ? -20.598 11.685 18.825 1.00 93.69 128 ILE A O 1
ATOM 1042 N N . PHE A 1 129 ? -19.666 13.718 18.584 1.00 93.75 129 PHE A N 1
ATOM 1043 C CA . PHE A 1 129 ? -20.870 14.345 18.049 1.00 93.75 129 PHE A CA 1
ATOM 1044 C C . PHE A 1 129 ? -21.225 13.790 16.666 1.00 93.75 129 PHE A C 1
ATOM 1046 O O . PHE A 1 129 ? -22.391 13.492 16.413 1.00 93.75 129 PHE A O 1
ATOM 1053 N N . GLY A 1 130 ? -20.233 13.586 15.794 1.00 91.38 130 GLY A N 1
ATOM 1054 C CA . GLY A 1 130 ? -20.424 12.961 14.484 1.00 91.38 130 GLY A CA 1
ATOM 1055 C C . GLY A 1 130 ? -21.041 11.563 14.585 1.00 91.38 130 GLY A C 1
ATOM 1056 O O . GLY A 1 130 ? -22.012 11.264 13.888 1.00 91.38 130 GLY A O 1
ATOM 1057 N N . ALA A 1 131 ? -20.552 10.734 15.511 1.00 94.12 131 ALA A N 1
ATOM 1058 C CA . ALA A 1 131 ? -21.129 9.421 15.786 1.00 94.12 131 ALA A CA 1
ATOM 1059 C C . ALA A 1 131 ? -22.568 9.516 16.312 1.00 94.12 131 ALA A C 1
ATOM 1061 O O . ALA A 1 131 ? -23.445 8.784 15.848 1.00 94.12 131 ALA A O 1
ATOM 1062 N N . TYR A 1 132 ? -22.835 10.443 17.237 1.00 95.06 132 TYR A N 1
ATOM 1063 C CA . TYR A 1 132 ? -24.179 10.673 17.769 1.00 95.06 132 TYR A CA 1
ATOM 1064 C C . TYR A 1 132 ? -25.173 11.113 16.679 1.00 95.06 132 TYR A C 1
ATOM 1066 O O . TYR A 1 132 ? -26.269 10.559 16.583 1.00 95.06 132 TYR A O 1
ATOM 1074 N N . GLU A 1 133 ? -24.786 12.043 15.802 1.00 94.38 133 GLU A N 1
ATOM 1075 C CA . GLU A 1 133 ? -25.609 12.481 14.665 1.00 94.38 133 GLU A CA 1
ATOM 1076 C C . GLU A 1 133 ? -25.820 11.367 13.634 1.00 94.38 133 GLU A C 1
ATOM 1078 O O . GLU A 1 133 ? -26.885 11.289 13.008 1.00 94.38 133 GLU A O 1
ATOM 1083 N N . ARG A 1 134 ? -24.853 10.456 13.475 1.00 94.94 134 ARG A N 1
ATOM 1084 C CA . ARG A 1 134 ? -25.027 9.307 12.585 1.00 94.94 134 ARG A CA 1
ATOM 1085 C C . ARG A 1 134 ? -26.019 8.292 13.143 1.00 94.94 134 ARG A C 1
ATOM 1087 O O . ARG A 1 134 ? -26.929 7.884 12.421 1.00 94.94 134 ARG A O 1
ATOM 1094 N N . ILE A 1 135 ? -25.915 7.974 14.437 1.00 96.50 135 ILE A N 1
ATOM 1095 C CA . ILE A 1 135 ? -26.900 7.156 15.167 1.00 96.50 135 ILE A CA 1
ATOM 1096 C C . ILE A 1 135 ? -28.293 7.781 15.045 1.00 96.50 135 ILE A C 1
ATOM 1098 O O . ILE A 1 135 ? -29.258 7.090 14.710 1.00 96.50 135 ILE A O 1
ATOM 1102 N N . ARG A 1 136 ? -28.388 9.099 15.245 1.00 94.50 136 ARG A N 1
ATOM 1103 C CA . ARG A 1 136 ? -29.628 9.852 15.077 1.00 94.50 136 ARG A CA 1
ATOM 1104 C C . ARG A 1 136 ? -30.214 9.692 13.683 1.00 94.50 136 ARG A C 1
ATOM 1106 O O . ARG A 1 136 ? -31.364 9.278 13.551 1.00 94.50 136 ARG A O 1
ATOM 1113 N N . SER A 1 137 ? -29.416 9.974 12.659 1.00 95.44 137 SER A N 1
ATOM 1114 C CA . SER A 1 137 ? -29.834 9.873 11.260 1.00 95.44 137 SER A CA 1
ATOM 1115 C C . SER A 1 137 ? -30.326 8.465 10.918 1.00 95.44 137 SER A C 1
ATOM 1117 O O . SER A 1 137 ? -31.322 8.312 10.215 1.00 95.44 137 SER A O 1
ATOM 1119 N N . TRP A 1 138 ? -29.666 7.429 11.446 1.00 96.38 138 TRP A N 1
ATOM 1120 C CA . TRP A 1 138 ? -30.051 6.037 11.228 1.00 96.38 138 TRP A CA 1
ATOM 1121 C C . TRP A 1 138 ? -31.422 5.703 11.831 1.00 96.38 138 TRP A C 1
ATOM 1123 O O . TRP A 1 138 ? -32.254 5.096 11.159 1.00 96.38 138 TRP A O 1
ATOM 1133 N N . PHE A 1 139 ? -31.697 6.121 13.072 1.00 95.56 139 PHE A N 1
ATOM 1134 C CA . PHE A 1 139 ? -32.999 5.887 13.709 1.00 95.56 139 PHE A CA 1
ATOM 1135 C C . PHE A 1 139 ? -34.122 6.738 13.094 1.00 95.56 139 PHE A C 1
ATOM 1137 O O . PHE A 1 139 ? -35.235 6.234 12.907 1.00 95.56 139 PHE A O 1
ATOM 1144 N N . GLU A 1 140 ? -33.848 8.001 12.757 1.00 93.31 140 GLU A N 1
ATOM 1145 C CA . GLU A 1 140 ? -34.820 8.914 12.134 1.00 93.31 140 GLU A CA 1
ATOM 1146 C C . GLU A 1 140 ? -35.207 8.478 10.710 1.00 93.31 140 GLU A C 1
ATOM 1148 O O . GLU A 1 140 ? -36.353 8.678 10.305 1.00 93.31 140 GLU A O 1
ATOM 1153 N N . ALA A 1 141 ? -34.315 7.792 9.982 1.00 94.25 141 ALA A N 1
ATOM 1154 C CA . ALA A 1 141 ? -34.590 7.261 8.642 1.00 94.25 141 ALA A CA 1
ATOM 1155 C C . ALA A 1 141 ? -35.750 6.243 8.592 1.00 94.25 141 ALA A C 1
ATOM 1157 O O . ALA A 1 141 ? -36.301 5.981 7.523 1.00 94.25 141 ALA A O 1
ATOM 1158 N N . TRP A 1 142 ? -36.153 5.679 9.737 1.00 92.25 142 TRP A N 1
ATOM 1159 C CA . TRP A 1 142 ? -37.302 4.772 9.844 1.00 92.25 142 TRP A CA 1
ATOM 1160 C C . TRP A 1 142 ? -38.650 5.492 10.032 1.00 92.25 142 TRP A C 1
ATOM 1162 O O . TRP A 1 142 ? -39.694 4.830 10.097 1.00 92.25 142 TRP A O 1
ATOM 1172 N N . GLU A 1 143 ? -38.650 6.826 10.109 1.00 92.12 143 GLU A N 1
ATOM 1173 C CA . GLU A 1 143 ? -39.831 7.691 10.200 1.00 92.12 143 GLU A CA 1
ATOM 1174 C C . GLU A 1 143 ? -40.840 7.233 11.282 1.00 92.12 143 GLU A C 1
ATOM 1176 O O . GLU A 1 143 ? -40.528 7.087 12.460 1.00 92.12 143 GLU A O 1
ATOM 1181 N N . HIS A 1 144 ? -42.090 6.946 10.902 1.00 90.88 144 HIS A N 1
ATOM 1182 C CA . HIS A 1 144 ? -43.148 6.498 11.810 1.00 90.88 144 HIS A CA 1
ATOM 1183 C C . HIS A 1 144 ? -42.859 5.149 12.503 1.00 90.88 144 HIS A C 1
ATOM 1185 O O . HIS A 1 144 ? -43.603 4.758 13.405 1.00 90.88 144 HIS A O 1
ATOM 1191 N N . ARG A 1 145 ? -41.814 4.413 12.088 1.00 91.69 145 ARG A N 1
ATOM 1192 C CA . ARG A 1 145 ? -41.407 3.127 12.678 1.00 91.69 145 ARG A CA 1
ATOM 1193 C C . ARG A 1 145 ? -40.247 3.239 13.663 1.00 91.69 145 ARG A C 1
ATOM 1195 O O . ARG A 1 145 ? -39.926 2.220 14.273 1.00 91.69 145 ARG A O 1
ATOM 1202 N N . THR A 1 146 ? -39.659 4.420 13.873 1.00 92.25 146 THR A N 1
ATOM 1203 C CA . THR A 1 146 ? -38.490 4.615 14.754 1.00 92.25 146 THR A CA 1
ATOM 1204 C C . THR A 1 146 ? -38.669 3.958 16.126 1.00 92.25 146 THR A C 1
ATOM 1206 O O . THR A 1 146 ? -37.812 3.181 16.532 1.00 92.25 146 THR A O 1
ATOM 1209 N N . GLN A 1 147 ? -39.809 4.147 16.805 1.00 93.00 147 GLN A N 1
ATOM 1210 C CA . GLN A 1 147 ? -40.061 3.515 18.112 1.00 93.00 147 GLN A CA 1
ATOM 1211 C C . GLN A 1 147 ? -40.053 1.977 18.051 1.00 93.00 147 GLN A C 1
ATOM 1213 O O . GLN A 1 147 ? -39.536 1.313 18.947 1.00 93.00 147 GLN A O 1
ATOM 1218 N N . HIS A 1 148 ? -40.630 1.393 16.997 1.00 93.00 148 HIS A N 1
ATOM 1219 C CA . HIS A 1 148 ? -40.658 -0.059 16.817 1.00 93.00 148 HIS A CA 1
ATOM 1220 C C . HIS A 1 148 ? -39.252 -0.616 16.565 1.00 93.00 148 HIS A C 1
ATOM 1222 O O . HIS A 1 148 ? -38.869 -1.616 17.172 1.00 93.00 148 HIS A O 1
ATOM 1228 N N . VAL A 1 149 ? -38.485 0.051 15.700 1.00 93.38 149 VAL A N 1
ATOM 1229 C CA . VAL A 1 149 ? -37.094 -0.309 15.397 1.00 93.38 149 VAL A CA 1
ATOM 1230 C C . VAL A 1 149 ? -36.229 -0.185 16.647 1.00 93.38 149 VAL A C 1
ATOM 1232 O O . VAL A 1 149 ? -35.512 -1.127 16.963 1.00 93.38 149 VAL A O 1
ATOM 1235 N N . ALA A 1 150 ? -36.366 0.902 17.412 1.00 93.31 150 ALA A N 1
ATOM 1236 C CA . ALA A 1 150 ? -35.638 1.112 18.660 1.00 93.31 150 ALA A CA 1
ATOM 1237 C C . ALA A 1 150 ? -35.925 0.023 19.699 1.00 93.31 150 ALA A C 1
ATOM 1239 O O . ALA A 1 150 ? -34.992 -0.499 20.296 1.00 93.31 150 ALA A O 1
ATOM 1240 N N . ASN A 1 151 ? -37.185 -0.394 19.866 1.00 93.56 151 ASN A N 1
ATOM 1241 C CA . ASN A 1 151 ? -37.529 -1.504 20.762 1.00 93.56 151 ASN A CA 1
ATOM 1242 C C . ASN A 1 151 ? -36.845 -2.815 20.345 1.00 93.56 151 ASN A C 1
ATOM 1244 O O . ASN A 1 151 ? -36.328 -3.542 21.191 1.00 93.56 151 ASN A O 1
ATOM 1248 N N . LYS A 1 152 ? -36.840 -3.122 19.042 1.00 94.56 152 LYS A N 1
ATOM 1249 C CA . LYS A 1 152 ? -36.238 -4.357 18.524 1.00 94.56 152 LYS A CA 1
ATOM 1250 C C . LYS A 1 152 ? -34.710 -4.323 18.632 1.00 94.56 152 LYS A C 1
ATOM 1252 O O . LYS A 1 152 ? -34.115 -5.286 19.098 1.00 94.56 152 LYS A O 1
ATOM 1257 N N . PHE A 1 153 ? -34.101 -3.199 18.258 1.00 95.00 153 PHE A N 1
ATOM 1258 C CA . PHE A 1 153 ? -32.661 -2.972 18.355 1.00 95.00 153 PHE A CA 1
ATOM 1259 C C . PHE A 1 153 ? -32.181 -3.050 19.809 1.00 95.00 153 PHE A C 1
ATOM 1261 O O . PHE A 1 153 ? -31.184 -3.706 20.091 1.00 95.00 153 PHE A O 1
ATOM 1268 N N . TYR A 1 154 ? -32.925 -2.444 20.742 1.00 93.69 154 TYR A N 1
ATOM 1269 C CA . TYR A 1 154 ? -32.650 -2.549 22.173 1.00 93.69 154 TYR A CA 1
ATOM 1270 C C . TYR A 1 154 ? -32.711 -4.005 22.647 1.00 93.69 154 TYR A C 1
ATOM 1272 O O . TYR A 1 154 ? -31.792 -4.448 23.323 1.00 93.69 154 TYR A O 1
ATOM 1280 N N . GLY A 1 155 ? -33.718 -4.780 22.223 1.00 92.44 155 GLY A N 1
ATOM 1281 C CA . GLY A 1 155 ? -33.784 -6.221 22.502 1.00 92.44 155 GLY A CA 1
ATOM 1282 C C . GLY A 1 155 ? -32.541 -6.978 22.024 1.00 92.44 155 GLY A C 1
ATOM 1283 O O . GLY A 1 155 ? -31.955 -7.740 22.787 1.00 92.44 155 GLY A O 1
ATOM 1284 N N . TYR A 1 156 ? -32.055 -6.699 20.809 1.00 93.88 156 TYR A N 1
ATOM 1285 C CA . TYR A 1 156 ? -30.825 -7.324 20.309 1.00 93.88 156 TYR A CA 1
ATOM 1286 C C . TYR A 1 156 ? -29.619 -7.060 21.217 1.00 93.88 156 TYR A C 1
ATOM 1288 O O . TYR A 1 156 ? -28.843 -7.978 21.469 1.00 93.88 156 TYR A O 1
ATOM 1296 N N . LEU A 1 157 ? -29.469 -5.841 21.751 1.00 92.62 157 LEU A N 1
ATOM 1297 C CA . LEU A 1 157 ? -28.352 -5.494 22.639 1.00 92.62 157 LEU A CA 1
ATOM 1298 C C . LEU A 1 157 ? -28.327 -6.309 23.946 1.00 92.62 157 LEU A C 1
ATOM 1300 O O . LEU A 1 157 ? -27.248 -6.504 24.503 1.00 92.62 157 LEU A O 1
ATOM 1304 N N . PHE A 1 158 ? -29.478 -6.786 24.430 1.00 92.06 158 PHE A N 1
ATOM 1305 C CA . PHE A 1 158 ? -29.573 -7.621 25.636 1.00 92.06 158 PHE A CA 1
ATOM 1306 C C . PHE A 1 158 ? -29.558 -9.120 25.326 1.00 92.06 158 PHE A C 1
ATOM 1308 O O . PHE A 1 158 ? -28.978 -9.892 26.084 1.00 92.06 158 PHE A O 1
ATOM 1315 N N . ASP A 1 159 ? -30.157 -9.533 24.210 1.00 88.69 159 ASP A N 1
ATOM 1316 C CA . ASP A 1 159 ? -30.419 -10.951 23.956 1.00 88.69 159 ASP A CA 1
ATOM 1317 C C . ASP A 1 159 ? -29.371 -11.601 23.040 1.00 88.69 159 ASP A C 1
ATOM 1319 O O . ASP A 1 159 ? -28.974 -12.751 23.253 1.00 88.69 159 ASP A O 1
ATOM 1323 N N . SER A 1 160 ? -28.924 -10.891 21.998 1.00 85.12 160 SER A N 1
ATOM 1324 C CA . SER A 1 160 ? -28.186 -11.496 20.881 1.00 85.12 160 SER A CA 1
ATOM 1325 C C . SER A 1 160 ? -26.800 -10.901 20.641 1.00 85.12 160 SER A C 1
ATOM 1327 O O . SER A 1 160 ? -25.908 -11.623 20.196 1.00 85.12 160 SER A O 1
ATOM 1329 N N . VAL A 1 161 ? -26.582 -9.622 20.959 1.00 88.81 161 VAL A N 1
ATOM 1330 C CA . VAL A 1 161 ? -25.295 -8.941 20.772 1.00 88.81 161 VAL A CA 1
ATOM 1331 C C . VAL A 1 161 ? -24.402 -9.140 21.996 1.00 88.81 161 VAL A C 1
ATOM 1333 O O . VAL A 1 161 ? -24.726 -8.702 23.101 1.00 88.81 161 VAL A O 1
ATOM 1336 N N . LYS A 1 162 ? -23.244 -9.771 21.793 1.00 84.94 162 LYS A N 1
ATOM 1337 C CA . LYS A 1 162 ? -22.278 -10.110 22.844 1.00 84.94 162 LYS A CA 1
ATOM 1338 C C . LYS A 1 162 ? -20.902 -9.518 22.548 1.00 84.94 162 LYS A C 1
ATOM 1340 O O . LYS A 1 162 ? -20.465 -9.499 21.404 1.00 84.94 162 LYS A O 1
ATOM 1345 N N . VAL A 1 163 ? -20.190 -9.068 23.574 1.00 83.69 163 VAL A N 1
ATOM 1346 C CA . VAL A 1 163 ? -18.751 -8.768 23.520 1.00 83.69 163 VAL A CA 1
ATOM 1347 C C . VAL A 1 163 ? -17.965 -9.975 24.018 1.00 83.69 163 VAL A C 1
ATOM 1349 O O . VAL A 1 163 ? -18.391 -10.645 24.958 1.00 83.69 163 VAL A O 1
ATOM 1352 N N . ILE A 1 164 ? -16.816 -10.262 23.404 1.00 77.06 164 ILE A N 1
ATOM 1353 C CA . ILE A 1 164 ? -15.863 -11.227 23.965 1.00 77.06 164 ILE A CA 1
ATOM 1354 C C . ILE A 1 164 ? -15.125 -10.515 25.107 1.00 77.06 164 ILE A C 1
ATOM 1356 O O . ILE A 1 164 ? -14.279 -9.657 24.879 1.00 77.06 164 ILE A O 1
ATOM 1360 N N . TRP A 1 165 ? -15.501 -10.804 26.343 1.00 80.75 165 TRP A N 1
ATOM 1361 C CA . TRP A 1 165 ? -14.954 -10.170 27.533 1.00 80.75 165 TRP A CA 1
ATOM 1362 C C . TRP A 1 165 ? -13.640 -10.841 27.926 1.00 80.75 165 TRP A C 1
ATOM 1364 O O . TRP A 1 165 ? -13.638 -12.034 28.224 1.00 80.75 165 TRP A O 1
ATOM 1374 N N . TYR A 1 166 ? -12.539 -10.086 27.915 1.00 80.25 166 TYR A N 1
ATOM 1375 C CA . TYR A 1 166 ? -11.236 -10.545 28.391 1.00 80.25 166 TYR A CA 1
ATOM 1376 C C . TYR A 1 166 ? -10.822 -9.754 29.633 1.00 80.25 166 TYR A C 1
ATOM 1378 O O . TYR A 1 166 ? -10.494 -8.572 29.551 1.00 80.25 166 TYR A O 1
ATOM 1386 N N . GLU A 1 167 ? -10.835 -10.410 30.787 1.00 86.19 167 GLU A N 1
ATOM 1387 C CA . GLU A 1 167 ? -10.362 -9.844 32.046 1.00 86.19 167 GLU A CA 1
ATOM 1388 C C . GLU A 1 167 ? -8.901 -10.233 32.270 1.00 86.19 167 GLU A C 1
ATOM 1390 O O . GLU A 1 167 ? -8.582 -11.403 32.494 1.00 86.19 167 GLU A O 1
ATOM 1395 N N . ALA A 1 168 ? -8.008 -9.248 32.192 1.00 80.25 168 ALA A N 1
ATOM 1396 C CA . ALA A 1 168 ? -6.579 -9.438 32.374 1.00 80.25 168 ALA A CA 1
ATOM 1397 C C . ALA A 1 168 ? -6.221 -9.672 33.849 1.00 80.25 168 ALA A C 1
ATOM 1399 O O . ALA A 1 168 ? -6.770 -9.042 34.758 1.00 80.25 168 ALA A O 1
ATOM 1400 N N . SER A 1 169 ? -5.237 -10.542 34.087 1.00 77.81 169 SER A N 1
ATOM 1401 C CA . SER A 1 169 ? -4.709 -10.790 35.428 1.00 77.81 169 SER A CA 1
ATOM 1402 C C . SER A 1 169 ? -4.131 -9.517 36.054 1.00 77.81 169 SER A C 1
ATOM 1404 O O . SER A 1 169 ? -3.497 -8.696 35.389 1.00 77.81 169 SER A O 1
ATOM 1406 N N . GLN A 1 170 ? -4.288 -9.391 37.372 1.00 76.25 170 GLN A N 1
ATOM 1407 C CA . GLN A 1 170 ? -3.838 -8.221 38.137 1.00 76.25 170 GLN A CA 1
ATOM 1408 C C . GLN A 1 170 ? -2.328 -7.954 38.018 1.00 76.25 170 GLN A C 1
ATOM 1410 O O . GLN A 1 170 ? -1.899 -6.799 38.030 1.00 76.25 170 GLN A O 1
ATOM 1415 N N . ASP A 1 171 ? -1.547 -9.019 37.833 1.00 74.19 171 ASP A N 1
ATOM 1416 C CA . ASP A 1 171 ? -0.084 -8.993 37.757 1.00 74.19 171 ASP A CA 1
ATOM 1417 C C . ASP A 1 171 ? 0.455 -8.464 36.411 1.00 74.19 171 ASP A C 1
ATOM 1419 O O . ASP A 1 171 ? 1.650 -8.194 36.295 1.00 74.19 171 ASP A O 1
ATOM 1423 N N . LEU A 1 172 ? -0.395 -8.331 35.381 1.00 69.56 172 LEU A N 1
ATOM 1424 C CA . LEU A 1 172 ? 0.026 -7.877 34.053 1.00 69.56 172 LEU A CA 1
ATOM 1425 C C . LEU A 1 172 ? 0.079 -6.347 33.967 1.00 69.56 172 LEU A C 1
ATOM 1427 O O . LEU A 1 172 ? -0.854 -5.663 34.388 1.00 69.56 172 LEU A O 1
ATOM 1431 N N . ASP A 1 173 ? 1.138 -5.813 33.363 1.00 73.06 173 ASP A N 1
ATOM 1432 C CA . ASP A 1 173 ? 1.229 -4.392 33.024 1.00 73.06 173 ASP A CA 1
ATOM 1433 C C . ASP A 1 173 ? 0.296 -4.040 31.850 1.00 73.06 173 ASP A C 1
ATOM 1435 O O . ASP A 1 173 ? 0.334 -4.690 30.799 1.00 73.06 173 ASP A O 1
ATOM 1439 N N . SER A 1 174 ? -0.550 -3.023 32.039 1.00 73.75 174 SER A N 1
ATOM 1440 C CA . SER A 1 174 ? -1.619 -2.668 31.097 1.00 73.75 174 SER A CA 1
ATOM 1441 C C . SER A 1 174 ? -1.076 -2.100 29.780 1.00 73.75 174 SER A C 1
ATOM 1443 O O . SER A 1 174 ? -1.567 -2.473 28.715 1.00 73.75 174 SER A O 1
ATOM 1445 N N . ILE A 1 175 ? -0.009 -1.290 29.826 1.00 64.62 175 ILE A N 1
ATOM 1446 C CA . ILE A 1 175 ? 0.652 -0.717 28.635 1.00 64.62 175 ILE A CA 1
ATOM 1447 C C . ILE A 1 175 ? 1.298 -1.829 27.804 1.00 64.62 175 ILE A C 1
ATOM 1449 O O . ILE A 1 175 ? 1.129 -1.903 26.584 1.00 64.62 175 ILE A O 1
ATOM 1453 N N . THR A 1 176 ? 2.002 -2.746 28.466 1.00 61.03 176 THR A N 1
ATOM 1454 C CA . THR A 1 176 ? 2.625 -3.909 27.828 1.00 61.03 176 THR A CA 1
ATOM 1455 C C . THR A 1 176 ? 1.575 -4.817 27.188 1.00 61.03 176 THR A C 1
ATOM 1457 O O . THR A 1 176 ? 1.787 -5.311 26.079 1.00 61.03 176 THR A O 1
ATOM 1460 N N . LEU A 1 177 ? 0.433 -5.032 27.851 1.00 65.50 177 LEU A N 1
ATOM 1461 C CA . LEU A 1 177 ? -0.677 -5.812 27.302 1.00 65.50 177 LEU A CA 1
ATOM 1462 C C . LEU A 1 177 ? -1.296 -5.135 26.076 1.00 65.50 177 LEU A C 1
ATOM 1464 O O . LEU A 1 177 ? -1.424 -5.778 25.036 1.00 65.50 177 LEU A O 1
ATOM 1468 N N . PHE A 1 178 ? -1.621 -3.845 26.177 1.00 60.88 178 PHE A N 1
ATOM 1469 C CA . PHE A 1 178 ? -2.141 -3.044 25.069 1.00 60.88 178 PHE A CA 1
ATOM 1470 C C . PHE A 1 178 ? -1.200 -3.077 23.861 1.00 60.88 178 PHE A C 1
ATOM 1472 O O . PHE A 1 178 ? -1.626 -3.351 22.738 1.00 60.88 178 PHE A O 1
ATOM 1479 N N . THR A 1 179 ? 0.098 -2.885 24.103 1.00 55.28 179 THR A N 1
ATOM 1480 C CA . THR A 1 179 ? 1.128 -2.925 23.063 1.00 55.28 179 THR A CA 1
ATOM 1481 C C . THR A 1 179 ? 1.176 -4.304 22.408 1.00 55.28 179 THR A C 1
ATOM 1483 O O . THR A 1 179 ? 1.123 -4.397 21.190 1.00 55.28 179 THR A O 1
ATOM 1486 N N . ARG A 1 180 ? 1.190 -5.401 23.176 1.00 60.72 180 ARG A N 1
ATOM 1487 C CA . ARG A 1 180 ? 1.198 -6.770 22.618 1.00 60.72 180 ARG A CA 1
ATOM 1488 C C . ARG A 1 180 ? -0.057 -7.112 21.814 1.00 60.72 180 ARG A C 1
ATOM 1490 O O . ARG A 1 180 ? 0.046 -7.848 20.842 1.00 60.72 180 ARG A O 1
ATOM 1497 N N . LEU A 1 181 ? -1.224 -6.601 22.209 1.00 58.75 181 LEU A N 1
ATOM 1498 C CA . LEU A 1 181 ? -2.490 -6.842 21.503 1.00 58.75 181 LEU A CA 1
ATOM 1499 C C . LEU A 1 181 ? -2.563 -6.132 20.144 1.00 58.75 181 LEU A C 1
ATOM 1501 O O . LEU A 1 181 ? -3.291 -6.586 19.255 1.00 58.75 181 LEU A O 1
ATOM 1505 N N . ASN A 1 182 ? -1.824 -5.032 19.995 1.00 48.66 182 ASN A N 1
ATOM 1506 C CA . ASN A 1 182 ? -1.840 -4.195 18.800 1.00 48.66 182 ASN A CA 1
ATOM 1507 C C . ASN A 1 182 ? -0.583 -4.346 17.923 1.00 48.66 182 ASN A C 1
ATOM 1509 O O . ASN A 1 182 ? -0.666 -4.151 16.711 1.00 48.66 182 ASN A O 1
ATOM 1513 N N . VAL A 1 183 ? 0.561 -4.749 18.490 1.00 39.97 183 VAL A N 1
ATOM 1514 C CA . VAL A 1 183 ? 1.798 -5.031 17.747 1.00 39.97 183 VAL A CA 1
ATOM 1515 C C . VAL A 1 183 ? 1.602 -6.251 16.846 1.00 39.97 183 VAL A C 1
ATOM 1517 O O . VAL A 1 183 ? 1.281 -7.341 17.309 1.00 39.97 183 VAL A O 1
ATOM 1520 N N . GLY A 1 184 ? 1.836 -6.066 15.545 1.00 39.31 184 GLY A N 1
ATOM 1521 C CA . GLY A 1 184 ? 1.826 -7.154 14.563 1.00 39.31 184 GLY A CA 1
ATOM 1522 C C . GLY A 1 184 ? 0.448 -7.521 14.006 1.00 39.31 184 GLY A C 1
ATOM 1523 O O . GLY A 1 184 ? 0.345 -8.506 13.275 1.00 39.31 184 GLY A O 1
ATOM 1524 N N . ARG A 1 185 ? -0.613 -6.747 14.286 1.00 43.44 185 ARG A N 1
ATOM 1525 C CA . ARG A 1 185 ? -1.884 -6.906 13.560 1.00 43.44 185 ARG A CA 1
ATOM 1526 C C . ARG A 1 185 ? -1.714 -6.447 12.116 1.00 43.44 185 ARG A C 1
ATOM 1528 O O . ARG A 1 185 ? -1.814 -5.260 11.819 1.00 43.44 185 ARG A O 1
ATOM 1535 N N . ILE A 1 186 ? -1.508 -7.403 11.218 1.00 38.44 186 ILE A N 1
ATOM 1536 C CA . ILE A 1 186 ? -1.660 -7.177 9.784 1.00 38.44 186 ILE A CA 1
ATOM 1537 C C . ILE A 1 186 ? -3.163 -7.128 9.517 1.00 38.44 186 ILE A C 1
ATOM 1539 O O . ILE A 1 186 ? -3.862 -8.116 9.762 1.00 38.44 186 ILE A O 1
ATOM 1543 N N . PRO A 1 187 ? -3.705 -5.980 9.099 1.00 46.72 187 PRO A N 1
ATOM 1544 C CA . PRO A 1 187 ? -5.104 -5.936 8.749 1.00 46.72 187 PRO A CA 1
ATOM 1545 C C . PRO A 1 187 ? -5.371 -6.751 7.494 1.00 46.72 187 PRO A C 1
ATOM 1547 O O . PRO A 1 187 ? -4.543 -6.774 6.586 1.00 46.72 187 PRO A O 1
ATOM 1550 N N . LEU A 1 188 ? -6.562 -7.345 7.425 1.00 52.91 188 LEU A N 1
ATOM 1551 C CA . LEU A 1 188 ? -6.992 -8.006 6.203 1.00 52.91 188 LEU A CA 1
ATOM 1552 C C . LEU A 1 188 ? -7.020 -6.998 5.054 1.00 52.91 188 LEU A C 1
ATOM 1554 O O . LEU A 1 188 ? -7.494 -5.871 5.197 1.00 52.91 188 LEU A O 1
ATOM 1558 N N . THR A 1 189 ? -6.516 -7.426 3.913 1.00 62.06 189 THR A N 1
ATOM 1559 C CA . THR A 1 189 ? -6.635 -6.735 2.637 1.00 62.06 189 THR A CA 1
ATOM 1560 C C . THR A 1 189 ? -8.073 -6.808 2.120 1.00 62.06 189 THR A C 1
ATOM 1562 O O . THR A 1 189 ? -8.857 -7.685 2.495 1.00 62.06 189 THR A O 1
ATOM 1565 N N . ASP A 1 190 ? -8.421 -5.907 1.201 1.00 68.25 190 ASP A N 1
ATOM 1566 C CA . ASP A 1 190 ? -9.670 -5.973 0.437 1.00 68.25 190 ASP A CA 1
ATOM 1567 C C . ASP A 1 190 ? -9.896 -7.360 -0.192 1.00 68.25 190 ASP A C 1
ATOM 1569 O O . ASP A 1 190 ? -10.997 -7.908 -0.126 1.00 68.25 190 ASP A O 1
ATOM 1573 N N . ALA A 1 191 ? -8.838 -7.960 -0.744 1.00 75.69 191 ALA A N 1
ATOM 1574 C CA . ALA A 1 191 ? -8.881 -9.280 -1.361 1.00 75.69 191 ALA A CA 1
ATOM 1575 C C . ALA A 1 191 ? -9.225 -10.390 -0.354 1.00 75.69 191 ALA A C 1
ATOM 1577 O O . ALA A 1 191 ? -10.053 -11.250 -0.653 1.00 75.69 191 ALA A O 1
ATOM 1578 N N . GLU A 1 192 ? -8.651 -10.363 0.851 1.00 64.62 192 GLU A N 1
ATOM 1579 C CA . GLU A 1 192 ? -8.939 -11.351 1.899 1.00 64.62 192 GLU A CA 1
ATOM 1580 C C . GLU A 1 192 ? -10.362 -11.213 2.451 1.00 64.62 192 GLU A C 1
ATOM 1582 O O . GLU A 1 192 ? -11.040 -12.222 2.665 1.00 64.62 192 GLU A O 1
ATOM 1587 N N . LEU A 1 193 ? -10.850 -9.979 2.619 1.00 62.91 193 LEU A N 1
ATOM 1588 C CA . LEU A 1 193 ? -12.234 -9.717 3.021 1.00 62.91 193 LEU A CA 1
ATOM 1589 C C . LEU A 1 193 ? -13.231 -10.192 1.957 1.00 62.91 193 LEU A C 1
ATOM 1591 O O . LEU A 1 193 ? -14.229 -10.832 2.296 1.00 62.91 193 LEU A O 1
ATOM 1595 N N . VAL A 1 194 ? -12.948 -9.938 0.674 1.00 76.62 194 VAL A N 1
ATOM 1596 C CA . VAL A 1 194 ? -13.758 -10.448 -0.441 1.00 76.62 194 VAL A CA 1
ATOM 1597 C C . VAL A 1 194 ? -13.720 -11.976 -0.484 1.00 76.62 194 VAL A C 1
ATOM 1599 O O . VAL A 1 194 ? -14.787 -12.585 -0.559 1.00 76.62 194 VAL A O 1
ATOM 1602 N N . LYS A 1 195 ? -12.538 -12.609 -0.385 1.00 73.44 195 LYS A N 1
ATOM 1603 C CA . LYS A 1 195 ? -12.396 -14.079 -0.374 1.00 73.44 195 LYS A CA 1
ATOM 1604 C C . LYS A 1 195 ? -13.270 -14.682 0.713 1.00 73.44 195 LYS A C 1
ATOM 1606 O O . LYS A 1 195 ? -14.107 -15.538 0.433 1.00 73.44 195 LYS A O 1
ATOM 1611 N N . ALA A 1 196 ? -13.127 -14.190 1.938 1.00 62.94 196 ALA A N 1
ATOM 1612 C CA . ALA A 1 196 ? -13.885 -14.691 3.067 1.00 62.94 196 ALA A CA 1
ATOM 1613 C C . ALA A 1 196 ? -15.400 -14.477 2.877 1.00 62.94 196 ALA A C 1
ATOM 1615 O O . ALA A 1 196 ? -16.175 -15.407 3.102 1.00 62.94 196 ALA A O 1
ATOM 1616 N N . LEU A 1 197 ? -15.839 -13.307 2.394 1.00 68.31 197 LEU A N 1
ATOM 1617 C CA . LEU A 1 197 ? -17.263 -13.030 2.168 1.00 68.31 197 LEU A CA 1
ATOM 1618 C C . LEU A 1 197 ? -17.870 -13.916 1.073 1.00 68.31 197 LEU A C 1
ATOM 1620 O O . LEU A 1 197 ? -18.989 -14.408 1.241 1.00 68.31 197 LEU A O 1
ATOM 1624 N N . VAL A 1 198 ? -17.145 -14.147 -0.024 1.00 77.12 198 VAL A N 1
ATOM 1625 C CA . VAL A 1 198 ? -17.578 -15.048 -1.102 1.00 77.12 198 VAL A CA 1
ATOM 1626 C C . VAL A 1 198 ? -17.693 -16.481 -0.583 1.00 77.12 198 VAL A C 1
ATOM 1628 O O . VAL A 1 198 ? -18.693 -17.141 -0.866 1.00 77.12 198 VAL A O 1
ATOM 1631 N N . LEU A 1 199 ? -16.723 -16.958 0.204 1.00 70.19 199 LEU A N 1
ATOM 1632 C CA . LEU A 1 199 ? -16.750 -18.302 0.791 1.00 70.19 199 LEU A CA 1
ATOM 1633 C C . LEU A 1 199 ? -17.920 -18.473 1.770 1.00 70.19 199 LEU A C 1
ATOM 1635 O O . LEU A 1 199 ? -18.695 -19.423 1.624 1.00 70.19 199 LEU A O 1
ATOM 1639 N N . ALA A 1 200 ? -18.120 -17.511 2.675 1.00 63.44 200 ALA A N 1
ATOM 1640 C CA . ALA A 1 200 ? -19.219 -17.518 3.639 1.00 63.44 200 ALA A CA 1
ATOM 1641 C C . ALA A 1 200 ? -20.592 -17.569 2.942 1.00 63.44 200 ALA A C 1
ATOM 1643 O O . ALA A 1 200 ? -21.408 -18.456 3.208 1.00 63.44 200 ALA A O 1
ATOM 1644 N N . ASN A 1 201 ? -20.820 -16.692 1.959 1.00 68.38 201 ASN A N 1
ATOM 1645 C CA . ASN A 1 201 ? -22.080 -16.647 1.208 1.00 68.38 201 ASN A CA 1
ATOM 1646 C C . ASN A 1 201 ? -22.263 -17.842 0.253 1.00 68.38 201 ASN A C 1
ATOM 1648 O O . ASN A 1 201 ? -23.384 -18.132 -0.170 1.00 68.38 201 ASN A O 1
ATOM 1652 N N . SER A 1 202 ? -21.192 -18.575 -0.063 1.00 69.25 202 SER A N 1
ATOM 1653 C CA . SER A 1 202 ? -21.258 -19.806 -0.861 1.00 69.25 202 SER A CA 1
ATOM 1654 C C . SER A 1 202 ? -21.604 -21.045 -0.025 1.00 69.25 202 SER A C 1
ATOM 1656 O O . SER A 1 202 ? -22.077 -22.036 -0.584 1.00 69.25 202 SER A O 1
ATOM 1658 N N . ARG A 1 203 ? -21.432 -20.988 1.306 1.00 60.38 203 ARG A N 1
ATOM 1659 C CA . ARG A 1 203 ? -21.757 -22.076 2.252 1.00 60.38 203 ARG A CA 1
ATOM 1660 C C . ARG A 1 203 ? -23.187 -22.044 2.792 1.00 60.38 203 ARG A C 1
ATOM 1662 O O . ARG A 1 203 ? -23.663 -23.055 3.298 1.00 60.38 203 ARG A O 1
ATOM 1669 N N . ALA A 1 204 ? -23.901 -20.927 2.651 1.00 50.72 204 ALA A N 1
ATOM 1670 C CA . ALA A 1 204 ? -25.204 -20.682 3.280 1.00 50.72 204 ALA A CA 1
ATOM 1671 C C . ALA A 1 204 ? -26.386 -21.559 2.783 1.00 50.72 204 ALA A C 1
ATOM 1673 O O . ALA A 1 204 ? -27.535 -21.317 3.158 1.00 50.72 204 ALA A O 1
ATOM 1674 N N . ARG A 1 205 ? -26.157 -22.592 1.955 1.00 47.59 205 ARG A N 1
ATOM 1675 C CA . ARG A 1 205 ? -27.190 -23.565 1.550 1.00 47.59 205 ARG A CA 1
ATOM 1676 C C . ARG A 1 205 ? -26.819 -24.976 2.029 1.00 47.59 205 ARG A C 1
ATOM 1678 O O . ARG A 1 205 ? -25.754 -25.463 1.651 1.00 47.59 205 ARG A O 1
ATOM 1685 N N . PRO A 1 206 ? -27.682 -25.669 2.800 1.00 39.38 206 PRO A N 1
ATOM 1686 C CA . PRO A 1 206 ? -27.413 -27.039 3.241 1.00 39.38 206 PRO A CA 1
ATOM 1687 C C . PRO A 1 206 ? -27.162 -27.954 2.028 1.00 39.38 206 PRO A C 1
ATOM 1689 O O . PRO A 1 206 ? -28.031 -28.065 1.164 1.00 39.38 206 PRO A O 1
ATOM 1692 N N . GLY A 1 207 ? -25.974 -28.571 1.950 1.00 49.62 207 GLY A N 1
ATOM 1693 C CA . GLY A 1 207 ? -25.572 -29.490 0.869 1.00 49.62 207 GLY A CA 1
ATOM 1694 C C . GLY A 1 207 ? -24.585 -28.949 -0.183 1.00 49.62 207 GLY A C 1
ATOM 1695 O O . GLY A 1 207 ? -24.388 -29.616 -1.193 1.00 49.62 207 GLY A O 1
ATOM 1696 N N . TYR A 1 208 ? -23.975 -27.771 0.019 1.00 48.22 208 TYR A N 1
ATOM 1697 C CA . TYR A 1 208 ? -23.096 -27.094 -0.960 1.00 48.22 208 TYR A CA 1
ATOM 1698 C C . TYR A 1 208 ? -21.614 -26.930 -0.532 1.00 48.22 208 TYR A C 1
ATOM 1700 O O . TYR A 1 208 ? -20.946 -26.017 -1.023 1.00 48.22 208 TYR A O 1
ATOM 1708 N N . SER A 1 209 ? -21.066 -27.782 0.350 1.00 52.06 209 SER A N 1
ATOM 1709 C CA . SER A 1 209 ? -19.658 -27.666 0.805 1.00 52.06 209 SER A CA 1
ATOM 1710 C C . SER A 1 209 ? -18.648 -27.612 -0.353 1.00 52.06 209 SER A C 1
ATOM 1712 O O . SER A 1 209 ? -17.759 -26.756 -0.337 1.00 52.06 209 SER A O 1
ATOM 1714 N N . ASP A 1 210 ? -18.872 -28.401 -1.410 1.00 58.38 210 ASP A N 1
ATOM 1715 C CA . ASP A 1 210 ? -17.958 -28.551 -2.556 1.00 58.38 210 ASP A CA 1
ATOM 1716 C C . ASP A 1 210 ? -17.682 -27.242 -3.316 1.00 58.38 210 ASP A C 1
ATOM 1718 O O . ASP A 1 210 ? -16.603 -27.050 -3.875 1.00 58.38 210 ASP A O 1
ATOM 1722 N N . LYS A 1 211 ? -18.637 -26.301 -3.342 1.00 65.06 211 LYS A N 1
ATOM 1723 C CA . LYS A 1 211 ? -18.463 -25.051 -4.103 1.00 65.06 211 LYS A CA 1
ATOM 1724 C C . LYS A 1 211 ? -17.532 -24.063 -3.422 1.00 65.06 211 LYS A C 1
ATOM 1726 O O . LYS A 1 211 ? -16.782 -23.374 -4.104 1.00 65.06 211 LYS A O 1
ATOM 1731 N N . SER A 1 212 ? -17.578 -23.980 -2.093 1.00 58.97 212 SER A N 1
ATOM 1732 C CA . SER A 1 212 ? -16.672 -23.095 -1.355 1.00 58.97 212 SER A CA 1
ATOM 1733 C C . SER A 1 212 ? -15.217 -23.551 -1.500 1.00 58.97 212 SER A C 1
ATOM 1735 O O . SER A 1 212 ? -14.331 -22.731 -1.718 1.00 58.97 212 SER A O 1
ATOM 1737 N N . GLU A 1 213 ? -14.985 -24.864 -1.505 1.00 60.47 213 GLU A N 1
ATOM 1738 C CA . GLU A 1 213 ? -13.668 -25.457 -1.751 1.00 60.47 213 GLU A CA 1
ATOM 1739 C C . GLU A 1 213 ? -13.201 -25.232 -3.196 1.00 60.47 213 GLU A C 1
ATOM 1741 O O . GLU A 1 213 ? -12.051 -24.854 -3.421 1.00 60.47 213 GLU A O 1
ATOM 1746 N N . GLN A 1 214 ? -14.103 -25.360 -4.177 1.00 68.62 214 GLN A N 1
ATOM 1747 C CA . GLN A 1 214 ? -13.805 -25.032 -5.573 1.00 68.62 214 GLN A CA 1
ATOM 1748 C C . GLN A 1 214 ? -13.402 -23.559 -5.749 1.00 68.62 214 GLN A C 1
ATOM 1750 O O . GLN A 1 214 ? -12.424 -23.274 -6.439 1.00 68.62 214 GLN A O 1
ATOM 1755 N N . ILE A 1 215 ? -14.139 -22.627 -5.136 1.00 71.19 215 ILE A N 1
ATOM 1756 C CA . ILE A 1 215 ? -13.834 -21.190 -5.187 1.00 71.19 215 ILE A CA 1
ATOM 1757 C C . ILE A 1 215 ? -12.472 -20.914 -4.549 1.00 71.19 215 ILE A C 1
ATOM 1759 O O . ILE A 1 215 ? -11.677 -20.181 -5.130 1.00 71.19 215 ILE A O 1
ATOM 1763 N N . ALA A 1 216 ? -12.175 -21.522 -3.396 1.00 63.12 216 ALA A N 1
ATOM 1764 C CA . ALA A 1 216 ? -10.875 -21.384 -2.747 1.00 63.12 216 ALA A CA 1
ATOM 1765 C C . ALA A 1 216 ? -9.731 -21.880 -3.651 1.00 63.12 216 ALA A C 1
ATOM 1767 O O . ALA A 1 216 ? -8.761 -21.154 -3.854 1.00 63.12 216 ALA A O 1
ATOM 1768 N N . ALA A 1 21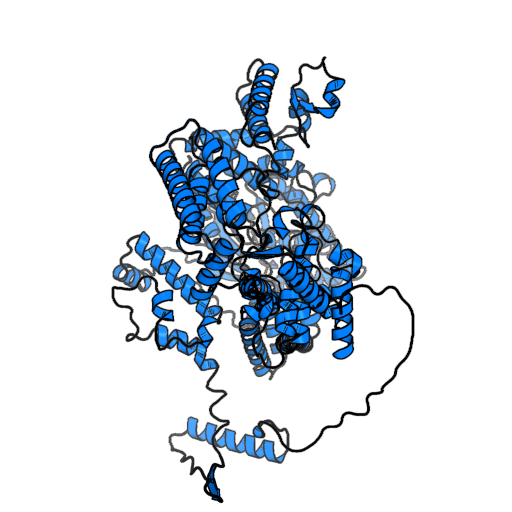7 ? -9.884 -23.053 -4.276 1.00 69.25 217 ALA A N 1
ATOM 1769 C CA . ALA A 1 217 ? -8.887 -23.598 -5.197 1.00 69.25 217 ALA A CA 1
ATOM 1770 C C . ALA A 1 217 ? -8.700 -22.733 -6.460 1.00 69.25 217 ALA A C 1
ATOM 1772 O O . ALA A 1 217 ? -7.573 -22.519 -6.905 1.00 69.25 217 ALA A O 1
ATOM 1773 N N . GLN A 1 218 ? -9.791 -22.208 -7.031 1.00 80.81 218 GLN A N 1
ATOM 1774 C CA . GLN A 1 218 ? -9.732 -21.282 -8.168 1.00 80.81 218 GLN A CA 1
ATOM 1775 C C . GLN A 1 218 ? -9.071 -19.958 -7.791 1.00 80.81 218 GLN A C 1
ATOM 1777 O O . GLN A 1 218 ? -8.285 -19.431 -8.570 1.00 80.81 218 GLN A O 1
ATOM 1782 N N . TRP A 1 219 ? -9.361 -19.433 -6.600 1.00 81.81 219 TRP A N 1
ATOM 1783 C CA . TRP A 1 219 ? -8.726 -18.226 -6.085 1.00 81.81 219 TRP A CA 1
ATOM 1784 C C . TRP A 1 219 ? -7.206 -18.387 -6.039 1.00 81.81 219 TRP A C 1
ATOM 1786 O O . TRP A 1 219 ? -6.478 -17.538 -6.551 1.00 81.81 219 TRP A O 1
ATOM 1796 N N . ASP A 1 220 ? -6.730 -19.494 -5.471 1.00 69.88 220 ASP A N 1
ATOM 1797 C CA . ASP A 1 220 ? -5.298 -19.767 -5.344 1.00 69.88 220 ASP A CA 1
ATOM 1798 C C . ASP A 1 220 ? -4.647 -19.997 -6.722 1.00 69.88 220 ASP A C 1
ATOM 1800 O O . ASP A 1 220 ? -3.531 -19.538 -6.978 1.00 69.88 220 ASP A O 1
ATOM 1804 N N . GLN A 1 221 ? -5.368 -20.633 -7.655 1.00 80.62 221 GLN A N 1
ATOM 1805 C CA . GLN A 1 221 ? -4.940 -20.745 -9.050 1.00 80.62 221 GLN A CA 1
ATOM 1806 C C . GLN A 1 221 ? -4.784 -19.369 -9.716 1.00 80.62 221 GLN A C 1
ATOM 1808 O O . GLN A 1 221 ? -3.746 -19.122 -10.332 1.00 80.62 221 GLN A O 1
ATOM 1813 N N . PHE A 1 222 ? -5.781 -18.488 -9.587 1.00 84.81 222 PHE A N 1
ATOM 1814 C CA . PHE A 1 222 ? -5.763 -17.153 -10.195 1.00 84.81 222 PHE A CA 1
ATOM 1815 C C . PHE A 1 222 ? -4.624 -16.314 -9.625 1.00 84.81 222 PHE A C 1
ATOM 1817 O O . PHE A 1 222 ? -3.908 -15.649 -10.368 1.00 84.81 222 PHE A O 1
ATOM 1824 N N . GLU A 1 223 ? -4.402 -16.394 -8.314 1.00 81.56 223 GLU A N 1
ATOM 1825 C CA . GLU A 1 223 ? -3.302 -15.703 -7.649 1.00 81.56 223 GLU A CA 1
ATOM 1826 C C . GLU A 1 223 ? -1.937 -16.155 -8.196 1.00 81.56 223 GLU A C 1
ATOM 1828 O O . GLU A 1 223 ? -1.081 -15.322 -8.494 1.00 81.56 223 GLU A O 1
ATOM 1833 N N . ARG A 1 224 ? -1.739 -17.463 -8.406 1.00 79.94 224 ARG A N 1
ATOM 1834 C CA . ARG A 1 224 ? -0.503 -18.007 -8.990 1.00 79.94 224 ARG A CA 1
ATOM 1835 C C . ARG A 1 224 ? -0.305 -17.589 -10.449 1.00 79.94 224 ARG A C 1
ATOM 1837 O O . ARG A 1 224 ? 0.818 -17.286 -10.847 1.00 79.94 224 ARG A O 1
ATOM 1844 N N . GLU A 1 225 ? -1.366 -17.604 -11.250 1.00 86.44 225 GLU A N 1
ATOM 1845 C CA . GLU A 1 225 ? -1.311 -17.262 -12.677 1.00 86.44 225 GLU A CA 1
ATOM 1846 C C . GLU A 1 225 ? -1.056 -15.764 -12.891 1.00 86.44 225 GLU A C 1
ATOM 1848 O O . GLU A 1 225 ? -0.209 -15.400 -13.706 1.00 86.44 225 GLU A O 1
ATOM 1853 N N . LEU A 1 226 ? -1.692 -14.898 -12.097 1.00 88.06 226 LEU A N 1
ATOM 1854 C CA . LEU A 1 226 ? -1.466 -13.450 -12.139 1.00 88.06 226 LEU A CA 1
ATOM 1855 C C . LEU A 1 226 ? -0.080 -13.045 -11.617 1.00 88.06 226 LEU A C 1
ATOM 1857 O O . LEU A 1 226 ? 0.453 -12.034 -12.063 1.00 88.06 226 LEU A O 1
ATOM 1861 N N . ARG A 1 227 ? 0.532 -13.841 -10.729 1.00 84.62 227 ARG A N 1
ATOM 1862 C CA . ARG A 1 227 ? 1.923 -13.657 -10.264 1.00 84.62 227 ARG A CA 1
ATOM 1863 C C . ARG A 1 227 ? 2.982 -14.006 -11.304 1.00 84.62 227 ARG A C 1
ATOM 1865 O O . ARG A 1 227 ? 4.162 -13.728 -11.078 1.00 84.62 227 ARG A O 1
ATOM 1872 N N . ALA A 1 228 ? 2.614 -14.629 -12.425 1.00 88.88 228 ALA A N 1
ATOM 1873 C CA . ALA A 1 228 ? 3.569 -14.873 -13.496 1.00 88.88 228 ALA A CA 1
ATOM 1874 C C . ALA A 1 228 ? 4.103 -13.516 -14.010 1.00 88.88 228 ALA A C 1
ATOM 1876 O O . ALA A 1 228 ? 3.306 -12.699 -14.471 1.00 88.88 228 ALA A O 1
ATOM 1877 N N . PRO A 1 229 ? 5.427 -13.247 -13.976 1.00 88.81 229 PRO A N 1
ATOM 1878 C CA . PRO A 1 229 ? 5.951 -11.893 -14.190 1.00 88.81 229 PRO A CA 1
ATOM 1879 C C . PRO A 1 229 ? 5.552 -11.247 -15.520 1.00 88.81 229 PRO A C 1
ATOM 1881 O O . PRO A 1 229 ? 5.301 -10.049 -15.563 1.00 88.81 229 PRO A O 1
ATOM 1884 N N . GLU A 1 230 ? 5.479 -12.029 -16.602 1.00 89.44 230 GLU A N 1
ATOM 1885 C CA . GLU A 1 230 ? 5.031 -11.529 -17.912 1.00 89.44 230 GLU A CA 1
ATOM 1886 C C . GLU A 1 230 ? 3.523 -11.273 -17.968 1.00 89.44 230 GLU A C 1
ATOM 1888 O O . GLU A 1 230 ? 3.100 -10.373 -18.685 1.00 89.44 230 GLU A O 1
ATOM 1893 N N . VAL A 1 231 ? 2.715 -12.040 -17.224 1.00 91.44 231 VAL A N 1
ATOM 1894 C CA . VAL A 1 231 ? 1.266 -11.804 -17.100 1.00 91.44 231 VAL A CA 1
ATOM 1895 C C . VAL A 1 231 ? 1.034 -10.504 -16.333 1.00 91.44 231 VAL A C 1
ATOM 1897 O O . VAL A 1 231 ? 0.257 -9.656 -16.760 1.00 91.44 231 VAL A O 1
ATOM 1900 N N . TRP A 1 232 ? 1.751 -10.315 -15.225 1.00 92.31 232 TRP A N 1
ATOM 1901 C CA . TRP A 1 232 ? 1.602 -9.135 -14.382 1.00 92.31 232 TRP A CA 1
ATOM 1902 C C . TRP A 1 232 ? 2.051 -7.847 -15.072 1.00 92.31 232 TRP A C 1
ATOM 1904 O O . TRP A 1 232 ? 1.326 -6.850 -15.078 1.00 92.31 232 TRP A O 1
ATOM 1914 N N . SER A 1 233 ? 3.228 -7.862 -15.698 1.00 90.94 233 SER A N 1
ATOM 1915 C CA . SER A 1 233 ? 3.797 -6.666 -16.316 1.00 90.94 233 SER A CA 1
ATOM 1916 C C . SER A 1 233 ? 2.995 -6.186 -17.522 1.00 90.94 233 SER A C 1
ATOM 1918 O O . SER A 1 233 ? 2.879 -4.978 -17.711 1.00 90.94 233 SER A O 1
ATOM 1920 N N . PHE A 1 234 ? 2.380 -7.083 -18.305 1.00 92.44 234 PHE A N 1
ATOM 1921 C CA . PHE A 1 234 ? 1.594 -6.653 -19.465 1.00 92.44 234 PHE A CA 1
ATOM 1922 C C . PHE A 1 234 ? 0.285 -5.952 -19.075 1.00 92.44 234 PHE A C 1
ATOM 1924 O O . PHE A 1 234 ? -0.157 -5.087 -19.824 1.00 92.44 234 PHE A O 1
ATOM 1931 N N . ILE A 1 235 ? -0.333 -6.302 -17.935 1.00 92.19 235 ILE A N 1
ATOM 1932 C CA . ILE A 1 235 ? -1.591 -5.685 -17.458 1.00 92.19 235 ILE A CA 1
ATOM 1933 C C . ILE A 1 235 ? -1.386 -4.532 -16.475 1.00 92.19 235 ILE A C 1
ATOM 1935 O O . ILE A 1 235 ? -2.322 -3.773 -16.231 1.00 92.19 235 ILE A O 1
ATOM 1939 N N . THR A 1 236 ? -0.196 -4.379 -15.896 1.00 89.75 236 THR A N 1
ATOM 1940 C CA . THR A 1 236 ? 0.073 -3.306 -14.921 1.00 89.75 236 THR A CA 1
ATOM 1941 C C . THR A 1 236 ? 1.135 -2.310 -15.371 1.00 89.75 236 THR A C 1
ATOM 1943 O O . THR A 1 236 ? 1.167 -1.196 -14.850 1.00 89.75 236 THR A O 1
ATOM 1946 N N . GLY A 1 237 ? 2.014 -2.693 -16.302 1.00 87.00 237 GLY A N 1
ATOM 1947 C CA . GLY A 1 237 ? 3.225 -1.943 -16.645 1.00 87.00 237 GLY A CA 1
ATOM 1948 C C . GLY A 1 237 ? 4.290 -1.973 -15.542 1.00 87.00 237 GLY A C 1
ATOM 1949 O O . GLY A 1 237 ? 5.273 -1.237 -15.619 1.00 87.00 237 GLY A O 1
ATOM 1950 N N . ARG A 1 238 ? 4.097 -2.792 -14.496 1.00 85.00 238 ARG A N 1
ATOM 1951 C CA . ARG A 1 238 ? 4.944 -2.851 -13.299 1.00 85.00 238 ARG A CA 1
ATOM 1952 C C . ARG A 1 238 ? 5.630 -4.206 -13.174 1.00 85.00 238 ARG A C 1
ATOM 1954 O O . ARG A 1 238 ? 5.096 -5.236 -13.578 1.00 85.00 238 ARG A O 1
ATOM 1961 N N . HIS A 1 239 ? 6.809 -4.194 -12.559 1.00 76.06 239 HIS A N 1
ATOM 1962 C CA . HIS A 1 239 ? 7.544 -5.406 -12.185 1.00 76.06 239 HIS A CA 1
ATOM 1963 C C . HIS A 1 239 ? 7.384 -5.772 -10.698 1.00 76.06 239 HIS A C 1
ATOM 1965 O O . HIS A 1 239 ? 7.554 -6.933 -10.328 1.00 76.06 239 HIS A O 1
ATOM 1971 N N . GLU A 1 240 ? 7.041 -4.798 -9.854 1.00 67.19 240 GLU A N 1
ATOM 1972 C CA . GLU A 1 240 ? 6.930 -4.981 -8.405 1.00 67.19 240 GLU A CA 1
ATOM 1973 C C . GLU A 1 240 ? 5.811 -5.961 -8.029 1.00 67.19 240 GLU A C 1
ATOM 1975 O O . GLU A 1 240 ? 4.706 -5.924 -8.579 1.00 67.19 240 GLU A O 1
ATOM 1980 N N . SER A 1 241 ? 6.110 -6.844 -7.072 1.00 56.47 241 SER A N 1
ATOM 1981 C CA . SER A 1 241 ? 5.160 -7.829 -6.561 1.00 56.47 241 SER A CA 1
ATOM 1982 C C . SER A 1 241 ? 4.244 -7.206 -5.512 1.00 56.47 241 SER A C 1
ATOM 1984 O O . SER A 1 241 ? 4.715 -6.772 -4.460 1.00 56.47 241 SER A O 1
ATOM 1986 N N . GLU A 1 242 ? 2.937 -7.231 -5.756 1.00 63.66 242 GLU A N 1
ATOM 1987 C CA . GLU A 1 242 ? 1.931 -6.843 -4.764 1.00 63.66 242 GLU A CA 1
ATOM 1988 C C . GLU A 1 242 ? 1.607 -8.003 -3.801 1.00 63.66 242 GLU A C 1
ATOM 1990 O O . GLU A 1 242 ? 1.796 -9.181 -4.125 1.00 63.66 242 GLU A O 1
ATOM 1995 N N . ALA A 1 243 ? 1.094 -7.677 -2.607 1.00 54.47 243 ALA A N 1
ATOM 1996 C CA . ALA A 1 243 ? 0.726 -8.673 -1.595 1.00 54.47 243 ALA A CA 1
ATOM 1997 C C . ALA A 1 243 ? -0.322 -9.676 -2.117 1.00 54.47 243 ALA A C 1
ATOM 1999 O O . ALA A 1 243 ? -0.202 -10.872 -1.850 1.00 54.47 243 ALA A O 1
ATOM 2000 N N . THR A 1 244 ? -1.287 -9.207 -2.919 1.00 68.94 244 THR A N 1
ATOM 2001 C CA . THR A 1 244 ? -2.300 -10.024 -3.610 1.00 68.94 244 THR A CA 1
ATOM 2002 C C . THR A 1 244 ? -2.510 -9.521 -5.038 1.00 68.94 244 THR A C 1
ATOM 2004 O O . THR A 1 244 ? -2.881 -8.364 -5.219 1.00 68.94 244 THR A O 1
ATOM 2007 N N . HIS A 1 245 ? -2.335 -10.374 -6.047 1.00 82.75 245 HIS A N 1
ATOM 2008 C CA . HIS A 1 245 ? -2.442 -9.994 -7.464 1.00 82.75 245 HIS A CA 1
ATOM 2009 C C . HIS A 1 245 ? -3.885 -10.075 -7.983 1.00 82.75 245 HIS A C 1
ATOM 2011 O O . HIS A 1 245 ? -4.282 -9.287 -8.844 1.00 82.75 245 HIS A O 1
ATOM 2017 N N . ILE A 1 246 ? -4.719 -10.951 -7.406 1.00 87.31 246 ILE A N 1
ATOM 2018 C CA . ILE A 1 246 ? -6.166 -10.965 -7.677 1.00 87.31 246 ILE A CA 1
ATOM 2019 C C . ILE A 1 246 ? -6.841 -9.636 -7.299 1.00 87.31 246 ILE A C 1
ATOM 2021 O O . ILE A 1 246 ? -7.904 -9.318 -7.832 1.00 87.31 246 ILE A O 1
ATOM 2025 N N . GLY A 1 247 ? -6.196 -8.828 -6.446 1.00 86.81 247 GLY A N 1
ATOM 2026 C CA . GLY A 1 247 ? -6.610 -7.467 -6.115 1.00 86.81 247 GLY A CA 1
ATOM 2027 C C . GLY A 1 247 ? -6.912 -6.626 -7.355 1.00 86.81 247 GLY A C 1
ATOM 2028 O O . GLY A 1 247 ? -7.964 -6.005 -7.400 1.00 86.81 247 GLY A O 1
ATOM 2029 N N . LEU A 1 248 ? -6.103 -6.714 -8.421 1.00 89.44 248 LEU A N 1
ATOM 2030 C CA . LEU A 1 248 ? -6.345 -5.995 -9.681 1.00 89.44 248 LEU A CA 1
ATOM 2031 C C . LEU A 1 248 ? -7.697 -6.351 -10.327 1.00 89.44 248 LEU A C 1
ATOM 2033 O O . LEU A 1 248 ? -8.400 -5.479 -10.847 1.00 89.44 248 LEU A O 1
ATOM 2037 N N . VAL A 1 249 ? -8.069 -7.635 -10.301 1.00 92.81 249 VAL A N 1
ATOM 2038 C CA . VAL A 1 249 ? -9.341 -8.134 -10.851 1.00 92.81 249 VAL A CA 1
ATOM 2039 C C . VAL A 1 249 ? -10.508 -7.590 -10.027 1.00 92.81 249 VAL A C 1
ATOM 2041 O O . VAL A 1 249 ? -11.477 -7.079 -10.589 1.00 92.81 249 VAL A O 1
ATOM 2044 N N . LEU A 1 250 ? -10.398 -7.654 -8.699 1.00 92.81 250 LEU A N 1
ATOM 2045 C CA . LEU A 1 250 ? -11.416 -7.151 -7.775 1.00 92.81 250 LEU A CA 1
ATOM 2046 C C . LEU A 1 250 ? -11.561 -5.629 -7.873 1.00 92.81 250 LEU A C 1
ATOM 2048 O O . LEU A 1 250 ? -12.675 -5.115 -7.950 1.00 92.81 250 LEU A O 1
ATOM 2052 N N . ASP A 1 251 ? -10.443 -4.917 -7.953 1.00 90.19 251 ASP A N 1
ATOM 2053 C CA . ASP A 1 251 ? -10.379 -3.469 -8.088 1.00 90.19 251 ASP A CA 1
ATOM 2054 C C . ASP A 1 251 ? -11.040 -2.995 -9.379 1.00 90.19 251 ASP A C 1
ATOM 2056 O O . ASP A 1 251 ? -11.822 -2.042 -9.355 1.00 90.19 251 ASP A O 1
ATOM 2060 N N . THR A 1 252 ? -10.798 -3.711 -10.481 1.00 91.25 252 THR A N 1
ATOM 2061 C CA . THR A 1 252 ? -11.436 -3.453 -11.777 1.00 91.25 252 THR A CA 1
ATOM 2062 C C . THR A 1 252 ? -12.952 -3.644 -11.700 1.00 91.25 252 THR A C 1
ATOM 2064 O O . THR A 1 252 ? -13.701 -2.813 -12.212 1.00 91.25 252 THR A O 1
ATOM 2067 N N . LEU A 1 253 ? -13.428 -4.706 -11.037 1.00 92.44 253 LEU A N 1
ATOM 2068 C CA . LEU A 1 253 ? -14.866 -4.937 -10.846 1.00 92.44 253 LEU A CA 1
ATOM 2069 C C . LEU A 1 253 ? -15.505 -3.870 -9.949 1.00 92.44 253 LEU A C 1
ATOM 2071 O O . LEU A 1 253 ? -16.608 -3.412 -10.245 1.00 92.44 253 LEU A O 1
ATOM 2075 N N . ALA A 1 254 ? -14.817 -3.451 -8.885 1.00 89.38 254 ALA A N 1
ATOM 2076 C CA . ALA A 1 254 ? -15.282 -2.379 -8.014 1.00 89.38 254 ALA A CA 1
ATOM 2077 C C . ALA A 1 254 ? -15.370 -1.046 -8.772 1.00 89.38 254 ALA A C 1
ATOM 2079 O O . ALA A 1 254 ? -16.396 -0.376 -8.694 1.00 89.38 254 ALA A O 1
ATOM 2080 N N . ASP A 1 255 ? -14.367 -0.704 -9.586 1.00 89.44 255 ASP A N 1
ATOM 2081 C CA . ASP A 1 255 ? -14.365 0.529 -10.385 1.00 89.44 255 ASP A CA 1
ATOM 2082 C C . ASP A 1 255 ? -15.484 0.551 -11.434 1.00 89.44 255 ASP A C 1
ATOM 2084 O O . ASP A 1 255 ? -16.033 1.613 -11.725 1.00 89.44 255 ASP A O 1
ATOM 2088 N N . GLN A 1 256 ? -15.866 -0.608 -11.980 1.00 86.81 256 GLN A N 1
ATOM 2089 C CA . GLN A 1 256 ? -17.014 -0.722 -12.887 1.00 86.81 256 GLN A CA 1
ATOM 2090 C C . GLN A 1 256 ? -18.358 -0.440 -12.198 1.00 86.81 256 GLN A C 1
ATOM 2092 O O . GLN A 1 256 ? -19.304 -0.027 -12.868 1.00 86.81 256 GLN A O 1
ATOM 2097 N N . ILE A 1 257 ? -18.458 -0.678 -10.887 1.00 85.12 257 ILE A N 1
ATOM 2098 C CA . ILE A 1 257 ? -19.695 -0.517 -10.109 1.00 85.12 257 ILE A CA 1
ATOM 2099 C C . ILE A 1 257 ? -19.750 0.867 -9.454 1.00 85.12 257 ILE A C 1
ATOM 2101 O O . ILE A 1 257 ? -20.735 1.586 -9.605 1.00 85.12 257 ILE A O 1
ATOM 2105 N N . GLY A 1 258 ? -18.704 1.223 -8.707 1.00 79.94 258 GLY A N 1
ATOM 2106 C CA . GLY A 1 258 ? -18.643 2.421 -7.869 1.00 79.94 258 GLY A CA 1
ATOM 2107 C C . GLY A 1 258 ? -17.861 3.590 -8.472 1.00 79.94 258 GLY A C 1
ATOM 2108 O O . GLY A 1 258 ? -17.878 4.675 -7.892 1.00 79.94 258 GLY A O 1
ATOM 2109 N N . GLY A 1 259 ? -17.203 3.396 -9.621 1.00 82.69 259 GLY A N 1
ATOM 2110 C CA . GLY A 1 259 ? -16.303 4.377 -10.230 1.00 82.69 259 GLY A CA 1
ATOM 2111 C C . GLY A 1 259 ? -14.943 4.453 -9.530 1.00 82.69 259 GLY A C 1
ATOM 2112 O O . GLY A 1 259 ? -14.827 4.228 -8.334 1.00 82.69 259 GLY A O 1
ATOM 2113 N N . ARG A 1 260 ? -13.882 4.808 -10.259 1.00 77.00 260 ARG A N 1
ATOM 2114 C CA . ARG A 1 260 ? -12.544 4.903 -9.656 1.00 77.00 260 ARG A CA 1
ATOM 2115 C C . ARG A 1 260 ? -12.471 6.071 -8.649 1.00 77.00 260 ARG A C 1
ATOM 2117 O O . ARG A 1 260 ? -12.783 7.197 -9.043 1.00 77.00 260 ARG A O 1
ATOM 2124 N N . PRO A 1 261 ? -12.020 5.856 -7.396 1.00 73.31 261 PRO A N 1
ATOM 2125 C CA . PRO A 1 261 ? -11.890 6.921 -6.399 1.00 73.31 261 PRO A CA 1
ATOM 2126 C C . PRO A 1 261 ? -10.924 8.039 -6.822 1.00 73.31 261 PRO A C 1
ATOM 2128 O O . PRO A 1 261 ? -9.884 7.778 -7.430 1.00 73.31 261 PRO A O 1
ATOM 2131 N N . SER A 1 262 ? -11.236 9.282 -6.446 1.00 53.03 262 SER A N 1
ATOM 2132 C CA . SER A 1 262 ? -10.367 10.448 -6.657 1.00 53.03 262 SER A CA 1
ATOM 2133 C C . SER A 1 262 ? -9.222 10.463 -5.637 1.00 53.03 262 SER A C 1
ATOM 2135 O O . SER A 1 262 ? -9.469 10.618 -4.445 1.00 53.03 262 SER A O 1
ATOM 2137 N N . GLY A 1 263 ? -7.968 10.329 -6.080 1.00 53.50 263 GLY A N 1
ATOM 2138 C CA . GLY A 1 263 ? -6.792 10.381 -5.201 1.00 53.50 263 GLY A CA 1
ATOM 2139 C C . GLY A 1 263 ? -5.606 9.570 -5.727 1.00 53.50 263 GLY A C 1
ATOM 2140 O O . GLY A 1 263 ? -5.742 8.792 -6.669 1.00 53.50 263 GLY A O 1
ATOM 2141 N N . ARG A 1 264 ? -4.420 9.753 -5.123 1.00 46.25 264 ARG A N 1
ATOM 2142 C CA . ARG A 1 264 ? -3.201 8.999 -5.492 1.00 46.25 264 ARG A CA 1
ATOM 2143 C C . ARG A 1 264 ? -3.240 7.540 -5.004 1.00 46.25 264 ARG A C 1
ATOM 2145 O O . ARG A 1 264 ? -2.579 6.699 -5.602 1.00 46.25 264 ARG A O 1
ATOM 2152 N N . HIS A 1 265 ? -4.044 7.246 -3.978 1.00 50.81 265 HIS A N 1
ATOM 2153 C CA . HIS A 1 265 ? -4.236 5.912 -3.397 1.00 50.81 265 HIS A CA 1
ATOM 2154 C C . HIS A 1 265 ? -5.732 5.590 -3.264 1.00 50.81 265 HIS A C 1
ATOM 2156 O O . HIS A 1 265 ? -6.532 6.476 -2.959 1.00 50.81 265 HIS A O 1
ATOM 2162 N N . ARG A 1 266 ? -6.109 4.325 -3.498 1.00 68.19 266 ARG A N 1
ATOM 2163 C CA . ARG A 1 266 ? -7.480 3.822 -3.302 1.00 68.19 266 ARG A CA 1
ATOM 2164 C C . ARG A 1 266 ? -7.813 3.842 -1.795 1.00 68.19 266 ARG A C 1
ATOM 2166 O O . ARG A 1 266 ? -6.986 3.362 -1.019 1.00 68.19 266 ARG A O 1
ATOM 2173 N N . PRO A 1 267 ? -8.979 4.369 -1.359 1.00 65.75 267 PRO A N 1
ATOM 2174 C CA . PRO A 1 267 ? -9.375 4.324 0.044 1.00 65.75 267 PRO A CA 1
ATOM 2175 C C . PRO A 1 267 ? -9.439 2.886 0.550 1.00 65.75 267 PRO A C 1
ATOM 2177 O O . PRO A 1 267 ? -9.831 1.968 -0.172 1.00 65.75 267 PRO A O 1
ATOM 2180 N N . ARG A 1 268 ? -9.063 2.687 1.807 1.00 60.56 268 ARG A N 1
ATOM 2181 C CA . ARG A 1 268 ? -9.018 1.358 2.406 1.00 60.56 268 ARG A CA 1
ATOM 2182 C C . ARG A 1 268 ? -10.410 0.728 2.482 1.00 60.56 268 ARG A C 1
ATOM 2184 O O . ARG A 1 268 ? -11.362 1.396 2.878 1.00 60.56 268 ARG A O 1
ATOM 2191 N N . TYR A 1 269 ? -10.508 -0.560 2.152 1.00 65.62 269 TYR A N 1
ATOM 2192 C CA . TYR A 1 269 ? -11.762 -1.319 2.106 1.00 65.62 269 TYR A CA 1
ATOM 2193 C C . TYR A 1 269 ? -12.746 -0.874 1.017 1.00 65.62 269 TYR A C 1
ATOM 2195 O O . TYR A 1 269 ? -13.863 -1.385 0.960 1.00 65.62 269 TYR A O 1
ATOM 2203 N N . TYR A 1 270 ? -12.366 0.072 0.151 1.00 78.50 270 TYR A N 1
ATOM 2204 C CA . TYR A 1 270 ? -13.244 0.564 -0.909 1.00 78.50 270 TYR A CA 1
ATOM 2205 C C . TYR A 1 270 ? -13.692 -0.568 -1.842 1.00 78.50 270 TYR A C 1
ATOM 2207 O O . TYR A 1 270 ? -14.875 -0.661 -2.181 1.00 78.50 270 TYR A O 1
ATOM 2215 N N . THR A 1 271 ? -12.762 -1.443 -2.239 1.00 79.94 271 THR A N 1
ATOM 2216 C CA . THR A 1 271 ? -13.044 -2.575 -3.130 1.00 79.94 271 THR A CA 1
ATOM 2217 C C . THR A 1 271 ? -14.042 -3.518 -2.479 1.00 79.94 271 THR A C 1
ATOM 2219 O O . THR A 1 271 ? -15.080 -3.820 -3.062 1.00 79.94 271 THR A O 1
ATOM 2222 N N . PHE A 1 272 ? -13.769 -3.933 -1.246 1.00 78.88 272 PHE A N 1
ATOM 2223 C CA . PHE A 1 272 ? -14.635 -4.810 -0.478 1.00 78.88 272 PHE A CA 1
ATOM 2224 C C . PHE A 1 272 ? -16.032 -4.213 -0.295 1.00 78.88 272 PHE A C 1
ATOM 2226 O O . PHE A 1 272 ? -17.015 -4.885 -0.593 1.00 78.88 272 PHE A O 1
ATOM 2233 N N . GLU A 1 273 ? -16.141 -2.957 0.139 1.00 72.69 273 GLU A N 1
ATOM 2234 C CA . GLU A 1 273 ? -17.428 -2.298 0.393 1.00 72.69 273 GLU A CA 1
ATOM 2235 C C . GLU A 1 273 ? -18.265 -2.156 -0.882 1.00 72.69 273 GLU A C 1
ATOM 2237 O O . GLU A 1 273 ? -19.466 -2.434 -0.874 1.00 72.69 273 GLU A O 1
ATOM 2242 N N . THR A 1 274 ? -17.622 -1.791 -1.993 1.00 83.50 274 THR A N 1
ATOM 2243 C CA . THR A 1 274 ? -18.291 -1.661 -3.293 1.00 83.50 274 THR A CA 1
ATOM 2244 C C . THR A 1 274 ? -18.810 -3.014 -3.783 1.00 83.50 274 THR A C 1
ATOM 2246 O O . THR A 1 274 ? -19.928 -3.106 -4.293 1.00 83.50 274 THR A O 1
ATOM 2249 N N . LEU A 1 275 ? -18.030 -4.083 -3.589 1.00 85.94 275 LEU A N 1
ATOM 2250 C CA . LEU A 1 275 ? -18.389 -5.435 -4.022 1.00 85.94 275 LEU A CA 1
ATOM 2251 C C . LEU A 1 275 ? -19.324 -6.162 -3.046 1.00 85.94 275 LEU A C 1
ATOM 2253 O O . LEU A 1 275 ? -20.042 -7.071 -3.468 1.00 85.94 275 LEU A O 1
ATOM 2257 N N . ARG A 1 276 ? -19.365 -5.768 -1.765 1.00 79.69 276 ARG A N 1
ATOM 2258 C CA . ARG A 1 276 ? -20.130 -6.447 -0.704 1.00 79.69 276 ARG A CA 1
ATOM 2259 C C . ARG A 1 276 ? -21.584 -6.649 -1.101 1.00 79.69 276 ARG A C 1
ATOM 2261 O O . ARG A 1 276 ? -22.100 -7.754 -0.974 1.00 79.69 276 ARG A O 1
ATOM 2268 N N . ASN A 1 277 ? -22.231 -5.604 -1.611 1.00 78.75 277 ASN A N 1
ATOM 2269 C CA . ASN A 1 277 ? -23.647 -5.660 -1.975 1.00 78.75 277 ASN A CA 1
ATOM 2270 C C . ASN A 1 277 ? -23.916 -6.676 -3.098 1.00 78.75 277 ASN A C 1
ATOM 2272 O O . ASN A 1 277 ? -24.899 -7.411 -3.027 1.00 78.75 277 ASN A O 1
ATOM 2276 N N . GLU A 1 278 ? -23.039 -6.766 -4.104 1.00 84.38 278 GLU A N 1
ATOM 2277 C CA . GLU A 1 278 ? -23.165 -7.779 -5.160 1.00 84.38 278 GLU A CA 1
ATOM 2278 C C . GLU A 1 278 ? -22.880 -9.195 -4.649 1.00 84.38 278 GLU A C 1
ATOM 2280 O O . GLU A 1 278 ? -23.602 -10.130 -5.003 1.00 84.38 278 GLU A O 1
ATOM 2285 N N . ILE A 1 279 ? -21.866 -9.364 -3.793 1.00 81.62 279 ILE A N 1
ATOM 2286 C CA . ILE A 1 279 ? -21.508 -10.668 -3.218 1.00 81.62 279 ILE A CA 1
ATOM 2287 C C . ILE A 1 279 ? -22.659 -11.203 -2.358 1.00 81.62 279 ILE A C 1
ATOM 2289 O O . ILE A 1 279 ? -23.056 -12.358 -2.516 1.00 81.62 279 ILE A O 1
ATOM 2293 N N . THR A 1 280 ? -23.235 -10.361 -1.498 1.00 77.06 280 THR A N 1
ATOM 2294 C CA . THR A 1 280 ? -24.382 -10.726 -0.654 1.00 77.06 280 THR A CA 1
ATOM 2295 C C . THR A 1 280 ? -25.637 -10.993 -1.492 1.00 77.06 280 THR A C 1
ATOM 2297 O O . THR A 1 280 ? -26.420 -11.883 -1.164 1.00 77.06 280 THR A O 1
ATOM 2300 N N . ALA A 1 281 ? -25.831 -10.276 -2.607 1.00 81.56 281 ALA A N 1
ATOM 2301 C CA . ALA A 1 281 ? -26.938 -10.538 -3.528 1.00 81.56 281 ALA A CA 1
ATOM 2302 C C . ALA A 1 281 ? -26.779 -11.873 -4.285 1.00 81.56 281 ALA A C 1
ATOM 2304 O O . ALA A 1 281 ? -27.774 -12.551 -4.559 1.00 81.56 281 ALA A O 1
ATOM 2305 N N . GLY A 1 282 ? -25.547 -12.271 -4.618 1.00 81.44 282 GLY A N 1
ATOM 2306 C CA . GLY A 1 282 ? -25.277 -13.533 -5.302 1.00 81.44 282 GLY A CA 1
ATOM 2307 C C . GLY A 1 282 ? -23.793 -13.853 -5.471 1.00 81.44 282 GLY A C 1
ATOM 2308 O O . GLY A 1 282 ? -23.233 -13.634 -6.544 1.00 81.44 282 GLY A O 1
ATOM 2309 N N . ALA A 1 283 ? -23.193 -14.496 -4.465 1.00 80.31 283 ALA A N 1
ATOM 2310 C CA . ALA A 1 283 ? -21.765 -14.833 -4.440 1.00 80.31 283 ALA A CA 1
ATOM 2311 C C . ALA A 1 283 ? -21.283 -15.632 -5.663 1.00 80.31 283 ALA A C 1
ATOM 2313 O O . ALA A 1 283 ? -20.214 -15.346 -6.193 1.00 80.31 283 ALA A O 1
ATOM 2314 N N . GLN A 1 284 ? -22.083 -16.581 -6.165 1.00 83.88 284 GLN A N 1
ATOM 2315 C CA . GLN A 1 284 ? -21.730 -17.336 -7.373 1.00 83.88 284 GLN A CA 1
ATOM 2316 C C . GLN A 1 284 ? -21.704 -16.445 -8.619 1.00 83.88 284 GLN A C 1
ATOM 2318 O O . GLN A 1 284 ? -20.765 -16.523 -9.398 1.00 83.88 284 GLN A O 1
ATOM 2323 N N . ALA A 1 285 ? -22.717 -15.595 -8.807 1.00 86.62 285 ALA A N 1
ATOM 2324 C CA . ALA A 1 285 ? -22.785 -14.717 -9.972 1.00 86.62 285 ALA A CA 1
ATOM 2325 C C . ALA A 1 285 ? -21.643 -13.690 -9.956 1.00 86.62 285 ALA A C 1
ATOM 2327 O O . ALA A 1 285 ? -21.055 -13.398 -10.997 1.00 86.62 285 ALA A O 1
ATOM 2328 N N . PHE A 1 286 ? -21.295 -13.191 -8.767 1.00 91.75 286 PHE A N 1
ATOM 2329 C CA . PHE A 1 286 ? -20.101 -12.381 -8.569 1.00 91.75 286 PHE A CA 1
ATOM 2330 C C . PHE A 1 286 ? -18.826 -13.163 -8.929 1.00 91.75 286 PHE A C 1
ATOM 2332 O O . PHE A 1 286 ? -18.019 -12.684 -9.725 1.00 91.75 286 PHE A O 1
ATOM 2339 N N . TRP A 1 287 ? -18.659 -14.386 -8.413 1.00 92.19 287 TRP A N 1
ATOM 2340 C CA . TRP A 1 287 ? -17.482 -15.205 -8.706 1.00 92.19 287 TRP A CA 1
ATOM 2341 C C . TRP A 1 287 ? -17.353 -15.535 -10.197 1.00 92.19 287 TRP A C 1
ATOM 2343 O O . TRP A 1 287 ? -16.261 -15.460 -10.751 1.00 92.19 287 TRP A O 1
ATOM 2353 N N . ASP A 1 288 ? -18.463 -15.783 -10.894 1.00 87.69 288 ASP A N 1
ATOM 2354 C CA . ASP A 1 288 ? -18.469 -15.999 -12.344 1.00 87.69 288 ASP A CA 1
ATOM 2355 C C . ASP A 1 288 ? -17.935 -14.767 -13.109 1.00 87.69 288 ASP A C 1
ATOM 2357 O O . ASP A 1 288 ? -17.265 -14.917 -14.135 1.00 87.69 288 ASP A O 1
ATOM 2361 N N . ARG A 1 289 ? -18.157 -13.541 -12.602 1.00 93.12 289 ARG A N 1
ATOM 2362 C CA . ARG A 1 289 ? -17.534 -12.320 -13.153 1.00 93.12 289 ARG A CA 1
ATOM 2363 C C . ARG A 1 289 ? -16.028 -12.286 -12.903 1.00 93.12 289 ARG A C 1
ATOM 2365 O O . ARG A 1 289 ? -15.293 -11.915 -13.818 1.00 93.12 289 ARG A O 1
ATOM 2372 N N . VAL A 1 290 ? -15.574 -12.694 -11.714 1.00 93.50 290 VAL A N 1
ATOM 2373 C CA . VAL A 1 290 ? -14.139 -12.819 -11.390 1.00 93.50 290 VAL A CA 1
ATOM 2374 C C . VAL A 1 290 ? -13.476 -13.813 -12.346 1.00 93.50 290 VAL A C 1
ATOM 2376 O O . VAL A 1 290 ? -12.490 -13.474 -12.998 1.00 93.50 290 VAL A O 1
ATOM 2379 N N . VAL A 1 291 ? -14.073 -14.997 -12.524 1.00 90.50 291 VAL A N 1
ATOM 2380 C CA . VAL A 1 291 ? -13.611 -16.030 -13.468 1.00 90.50 291 VAL A CA 1
ATOM 2381 C C . VAL A 1 291 ? -13.575 -15.493 -14.902 1.00 90.50 291 VAL A C 1
ATOM 2383 O O . VAL A 1 291 ? -12.598 -15.726 -15.617 1.00 90.50 291 VAL A O 1
ATOM 2386 N N . LYS A 1 292 ? -14.613 -14.759 -15.333 1.00 90.44 292 LYS A N 1
ATOM 2387 C CA . LYS A 1 292 ? -14.685 -14.154 -16.673 1.00 90.44 292 LYS A CA 1
ATOM 2388 C C . LYS A 1 292 ? -13.554 -13.152 -16.897 1.00 90.44 292 LYS A C 1
ATOM 2390 O O . LYS A 1 292 ? -12.913 -13.204 -17.944 1.00 90.44 292 LYS A O 1
ATOM 2395 N N . LEU A 1 293 ? -13.313 -12.255 -15.942 1.00 92.38 293 LEU A N 1
ATOM 2396 C CA . LEU A 1 293 ? -12.277 -11.231 -16.064 1.00 92.38 293 LEU A CA 1
ATOM 2397 C C . LEU A 1 293 ? -10.870 -11.844 -16.015 1.00 92.38 293 LEU A C 1
ATOM 2399 O O . LEU A 1 293 ? -10.027 -11.501 -16.837 1.00 92.38 293 LEU A O 1
ATOM 2403 N N . HIS A 1 294 ? -10.642 -12.821 -15.140 1.00 94.25 294 HIS A N 1
ATOM 2404 C CA . HIS A 1 294 ? -9.396 -13.584 -15.116 1.00 94.25 294 HIS A CA 1
ATOM 2405 C C . HIS A 1 294 ? -9.153 -14.337 -16.441 1.00 94.25 294 HIS A C 1
ATOM 2407 O O . HIS A 1 294 ? -8.078 -14.260 -17.032 1.00 94.25 294 HIS A O 1
ATOM 2413 N N . SER A 1 295 ? -10.183 -14.996 -16.976 1.00 89.81 295 SER A N 1
ATOM 2414 C CA . SER A 1 295 ? -10.101 -15.686 -18.271 1.00 89.81 295 SER A CA 1
ATOM 2415 C C . SER A 1 295 ? -9.860 -14.720 -19.436 1.00 89.81 295 SER A C 1
ATOM 2417 O O . SER A 1 295 ? -9.216 -15.089 -20.416 1.00 89.81 295 SER A O 1
ATOM 2419 N N . LEU A 1 296 ? -10.352 -13.479 -19.341 1.00 92.44 296 LEU A N 1
ATOM 2420 C CA . LEU A 1 296 ? -10.062 -12.424 -20.312 1.00 92.44 296 LEU A CA 1
ATOM 2421 C C . LEU A 1 296 ? -8.572 -12.059 -20.303 1.00 92.44 296 LEU A C 1
ATOM 2423 O O . LEU A 1 296 ? -7.988 -11.959 -21.377 1.00 92.44 296 LEU A O 1
ATOM 2427 N N . ILE A 1 297 ? -7.959 -11.928 -19.119 1.00 93.94 297 ILE A N 1
ATOM 2428 C CA . ILE A 1 297 ? -6.518 -11.658 -18.965 1.00 93.94 297 ILE A CA 1
ATOM 2429 C C . ILE A 1 297 ? -5.698 -12.751 -19.651 1.00 93.94 297 ILE A C 1
ATOM 2431 O O . ILE A 1 297 ? -4.874 -12.446 -20.513 1.00 93.94 297 ILE A O 1
ATOM 2435 N N . LEU A 1 298 ? -5.957 -14.022 -19.330 1.00 93.00 298 LEU A N 1
ATOM 2436 C CA . LEU A 1 298 ? -5.237 -15.136 -19.955 1.00 93.00 298 LEU A CA 1
ATOM 2437 C C . LEU A 1 298 ? -5.493 -15.209 -21.464 1.00 93.00 298 LEU A C 1
ATOM 2439 O O . LEU A 1 298 ? -4.565 -15.416 -22.241 1.00 93.00 298 LEU A O 1
ATOM 2443 N N . GLY A 1 299 ? -6.726 -14.947 -21.902 1.00 90.62 299 GLY A N 1
ATOM 2444 C CA . GLY A 1 299 ? -7.059 -14.878 -23.323 1.00 90.62 299 GLY A CA 1
ATOM 2445 C C . GLY A 1 299 ? -6.317 -13.762 -24.067 1.00 90.62 299 GLY A C 1
ATOM 2446 O O . GLY A 1 299 ? -5.917 -13.958 -25.213 1.00 90.62 299 GLY A O 1
ATOM 2447 N N . TRP A 1 300 ? -6.111 -12.605 -23.433 1.00 94.38 300 TRP A N 1
ATOM 2448 C CA . TRP A 1 300 ? -5.318 -11.502 -23.988 1.00 94.38 300 TRP A CA 1
ATOM 2449 C C . TRP A 1 300 ? -3.826 -11.809 -23.999 1.00 94.38 300 TRP A C 1
ATOM 2451 O O . TRP A 1 300 ? -3.146 -11.432 -24.947 1.00 94.38 300 TRP A O 1
ATOM 2461 N N . TYR A 1 301 ? -3.329 -12.517 -22.986 1.00 92.81 301 TYR A N 1
ATOM 2462 C CA . TYR A 1 301 ? -1.949 -12.989 -22.927 1.00 92.81 301 TYR A CA 1
ATOM 2463 C C . TYR A 1 301 ? -1.638 -14.023 -24.027 1.00 92.81 301 TYR A C 1
ATOM 2465 O O . TYR A 1 301 ? -0.596 -13.968 -24.698 1.00 92.81 301 TYR A O 1
ATOM 2473 N N . ASP A 1 302 ? -2.567 -14.951 -24.256 1.00 89.56 302 ASP A N 1
ATOM 2474 C CA . ASP A 1 302 ? -2.451 -15.978 -25.289 1.00 89.56 302 ASP A CA 1
ATOM 2475 C C . ASP A 1 302 ? -2.572 -15.395 -26.703 1.00 89.56 302 ASP A C 1
ATOM 2477 O O . ASP A 1 302 ? -1.846 -15.816 -27.610 1.00 89.56 302 ASP A O 1
ATOM 2481 N N . ASP A 1 303 ? -3.428 -14.390 -26.902 1.00 91.12 303 ASP A N 1
ATOM 2482 C CA . ASP A 1 303 ? -3.562 -13.706 -28.185 1.00 91.12 303 ASP A CA 1
ATOM 2483 C C . ASP A 1 303 ? -2.394 -12.737 -28.428 1.00 91.12 303 ASP A C 1
ATOM 2485 O O . ASP A 1 303 ? -2.342 -11.626 -27.904 1.00 91.12 303 ASP A O 1
ATOM 2489 N N . ARG A 1 304 ? -1.460 -13.137 -29.301 1.00 90.44 304 ARG A N 1
ATOM 2490 C CA . ARG A 1 304 ? -0.276 -12.339 -29.661 1.00 90.44 304 ARG A CA 1
ATOM 2491 C C . ARG A 1 304 ? -0.620 -10.907 -30.089 1.00 90.44 304 ARG A C 1
ATOM 2493 O O . ARG A 1 304 ? 0.176 -10.010 -29.824 1.00 90.44 304 ARG A O 1
ATOM 2500 N N . GLN A 1 305 ? -1.737 -10.681 -30.780 1.00 90.69 305 GLN A N 1
ATOM 2501 C CA . GLN A 1 305 ? -2.103 -9.342 -31.249 1.00 90.69 305 GLN A CA 1
ATOM 2502 C C . GLN A 1 305 ? -2.523 -8.460 -30.082 1.00 90.69 305 GLN A C 1
ATOM 2504 O O . GLN A 1 305 ? -2.043 -7.333 -29.954 1.00 90.69 305 GLN A O 1
ATOM 2509 N N . VAL A 1 306 ? -3.388 -8.998 -29.227 1.00 94.06 306 VAL A N 1
ATOM 2510 C CA . VAL A 1 306 ? -3.917 -8.276 -28.073 1.00 94.06 306 VAL A CA 1
ATOM 2511 C C . VAL A 1 306 ? -2.816 -8.047 -27.042 1.00 94.06 306 VAL A C 1
ATOM 2513 O O . VAL A 1 306 ? -2.634 -6.906 -26.635 1.00 94.06 306 VAL A O 1
ATOM 2516 N N . PHE A 1 307 ? -2.012 -9.067 -26.715 1.00 95.31 307 PHE A N 1
ATOM 2517 C CA . PHE A 1 307 ? -0.883 -8.969 -25.783 1.00 95.31 307 PHE A CA 1
ATOM 2518 C C . PHE A 1 307 ? 0.041 -7.784 -26.098 1.00 95.31 307 PHE A C 1
ATOM 2520 O O . PHE A 1 307 ? 0.308 -6.958 -25.231 1.00 95.31 307 PHE A O 1
ATOM 2527 N N . HIS A 1 308 ? 0.511 -7.675 -27.347 1.00 95.50 308 HIS A N 1
ATOM 2528 C CA . HIS A 1 308 ? 1.474 -6.637 -27.728 1.00 95.50 308 HIS A CA 1
ATOM 2529 C C . HIS A 1 308 ? 0.840 -5.236 -27.733 1.00 95.50 308 HIS A C 1
ATOM 2531 O O . HIS A 1 308 ? 1.460 -4.290 -27.255 1.00 95.50 308 HIS A O 1
ATOM 2537 N N . LYS A 1 309 ? -0.399 -5.098 -28.225 1.00 96.00 309 LYS A N 1
ATOM 2538 C CA . LYS A 1 309 ? -1.094 -3.801 -28.295 1.00 96.00 309 LYS A CA 1
ATOM 2539 C C . LYS A 1 309 ? -1.528 -3.297 -26.916 1.00 96.00 309 LYS A C 1
ATOM 2541 O O . LYS A 1 309 ? -1.304 -2.135 -26.595 1.00 96.00 309 LYS A O 1
ATOM 2546 N N . VAL A 1 310 ? -2.105 -4.174 -26.091 1.00 96.31 310 VAL A N 1
ATOM 2547 C CA . VAL A 1 310 ? -2.482 -3.865 -24.702 1.00 96.31 310 VAL A CA 1
ATOM 2548 C C . VAL A 1 310 ? -1.242 -3.526 -23.883 1.00 96.31 310 VAL A C 1
ATOM 2550 O O . VAL A 1 310 ? -1.216 -2.478 -23.244 1.00 96.31 310 VAL A O 1
ATOM 2553 N N . GLY A 1 311 ? -0.198 -4.357 -23.956 1.00 95.31 311 GLY A N 1
ATOM 2554 C CA . GLY A 1 311 ? 1.038 -4.114 -23.218 1.00 95.31 311 GLY A CA 1
ATOM 2555 C C . GLY A 1 311 ? 1.716 -2.799 -23.613 1.00 95.31 311 GLY A C 1
ATOM 2556 O O . GLY A 1 311 ? 2.199 -2.089 -22.740 1.00 95.31 311 GLY A O 1
ATOM 2557 N N . PHE A 1 312 ? 1.680 -2.406 -24.894 1.00 96.31 312 PHE A N 1
ATOM 2558 C CA . PHE A 1 312 ? 2.154 -1.087 -25.329 1.00 96.31 312 PHE A CA 1
ATOM 2559 C C . PHE A 1 312 ? 1.366 0.064 -24.681 1.00 96.31 312 PHE A C 1
ATOM 2561 O O . PHE A 1 312 ? 1.970 0.948 -24.074 1.00 96.31 312 PHE A O 1
ATOM 2568 N N . LEU A 1 313 ? 0.029 0.042 -24.772 1.00 96.19 313 LEU A N 1
ATOM 2569 C CA . LEU A 1 313 ? -0.832 1.106 -24.233 1.00 96.19 313 LEU A CA 1
ATOM 2570 C C . LEU A 1 313 ? -0.671 1.271 -22.714 1.00 96.19 313 LEU A C 1
ATOM 2572 O O . LEU A 1 313 ? -0.656 2.402 -22.214 1.00 96.19 313 LEU A O 1
ATOM 2576 N N . ILE A 1 314 ? -0.505 0.149 -22.006 1.00 94.69 314 ILE A N 1
ATOM 2577 C CA . ILE A 1 314 ? -0.264 0.114 -20.562 1.00 94.69 314 ILE A CA 1
ATOM 2578 C C . ILE A 1 314 ? 1.141 0.623 -20.225 1.00 94.69 314 ILE A C 1
ATOM 2580 O O . ILE A 1 314 ? 1.281 1.449 -19.327 1.00 94.69 314 ILE A O 1
ATOM 2584 N N . GLN A 1 315 ? 2.175 0.206 -20.963 1.00 92.50 315 GLN A N 1
ATOM 2585 C CA . GLN A 1 315 ? 3.559 0.612 -20.696 1.00 92.50 315 GLN A CA 1
ATOM 2586 C C . GLN A 1 315 ? 3.803 2.108 -20.939 1.00 92.50 315 GLN A C 1
ATOM 2588 O O . GLN A 1 315 ? 4.576 2.725 -20.210 1.00 92.50 315 GLN A O 1
ATOM 2593 N N . VAL A 1 316 ? 3.129 2.702 -21.930 1.00 90.38 316 VAL A N 1
ATOM 2594 C CA . VAL A 1 316 ? 3.151 4.158 -22.173 1.00 90.38 316 VAL A CA 1
ATOM 2595 C C . VAL A 1 316 ? 2.377 4.928 -21.089 1.00 90.38 316 VAL A C 1
ATOM 2597 O O . VAL A 1 316 ? 2.567 6.130 -20.925 1.00 90.38 316 VAL A O 1
ATOM 2600 N N . GLY A 1 317 ? 1.519 4.253 -20.316 1.00 88.56 317 GLY A N 1
ATOM 2601 C CA . GLY A 1 317 ? 0.680 4.877 -19.289 1.00 88.56 317 GLY A CA 1
ATOM 2602 C C . GLY A 1 317 ? -0.542 5.609 -19.850 1.00 88.56 317 GLY A C 1
ATOM 2603 O O . GLY A 1 317 ? -1.156 6.408 -19.145 1.00 88.56 317 GLY A O 1
ATOM 2604 N N . SER A 1 318 ? -0.894 5.346 -21.112 1.00 88.06 318 SER A N 1
ATOM 2605 C CA . SER A 1 318 ? -2.036 5.967 -21.797 1.00 88.06 318 SER A CA 1
ATOM 2606 C C . SER A 1 318 ? -3.391 5.416 -21.350 1.00 88.06 318 SER A C 1
ATOM 2608 O O . SER A 1 318 ? -4.382 6.147 -21.314 1.00 88.06 318 SER A O 1
ATOM 2610 N N . ASP A 1 319 ? -3.427 4.132 -20.997 1.00 91.06 319 ASP A N 1
ATOM 2611 C CA . ASP A 1 319 ? -4.620 3.407 -20.589 1.00 91.06 319 ASP A CA 1
ATOM 2612 C C . ASP A 1 319 ? -4.298 2.501 -19.396 1.00 91.06 319 ASP A C 1
ATOM 2614 O O . ASP A 1 319 ? -3.215 1.922 -19.293 1.00 91.06 319 ASP A O 1
ATOM 2618 N N . THR A 1 320 ? -5.265 2.334 -18.498 1.00 90.12 320 THR A N 1
ATOM 2619 C CA . THR A 1 320 ? -5.234 1.300 -17.462 1.00 90.12 320 THR A CA 1
ATOM 2620 C C . THR A 1 320 ? -5.897 0.018 -17.954 1.00 90.12 320 THR A C 1
ATOM 2622 O O . THR A 1 320 ? -6.751 0.040 -18.844 1.00 90.12 320 THR A O 1
ATOM 2625 N N . PHE A 1 321 ? -5.581 -1.110 -17.312 1.00 91.75 321 PHE A N 1
ATOM 2626 C CA . PHE A 1 321 ? -6.247 -2.384 -17.591 1.00 91.75 321 PHE A CA 1
ATOM 2627 C C . PHE A 1 321 ? -7.780 -2.265 -17.555 1.00 91.75 321 PHE A C 1
ATOM 2629 O O . PHE A 1 321 ? -8.449 -2.671 -18.502 1.00 91.75 321 PHE A O 1
ATOM 2636 N N . GLY A 1 322 ? -8.342 -1.621 -16.525 1.00 88.56 322 GLY A N 1
ATOM 2637 C CA . GLY A 1 322 ? -9.790 -1.418 -16.415 1.00 88.56 322 GLY A CA 1
ATOM 2638 C C . GLY A 1 322 ? -10.395 -0.596 -17.562 1.00 88.56 322 GLY A C 1
ATOM 2639 O O . GLY A 1 322 ? -11.490 -0.912 -18.029 1.00 88.56 322 GLY A O 1
ATOM 2640 N N . GLN A 1 323 ? -9.683 0.414 -18.077 1.00 90.56 323 GLN A N 1
ATOM 2641 C CA . GLN A 1 323 ? -10.134 1.190 -19.241 1.00 90.56 323 GLN A CA 1
ATOM 2642 C C . GLN A 1 323 ? -10.179 0.331 -20.509 1.00 90.56 323 GLN A C 1
ATOM 2644 O O . GLN A 1 323 ? -11.161 0.389 -21.250 1.00 90.56 323 GLN A O 1
ATOM 2649 N N . LEU A 1 324 ? -9.170 -0.515 -20.725 1.00 93.56 324 LEU A N 1
ATOM 2650 C CA . LEU A 1 324 ? -9.128 -1.425 -21.873 1.00 93.56 324 LEU A CA 1
ATOM 2651 C C . LEU A 1 324 ? -10.180 -2.534 -21.770 1.00 93.56 324 LEU A C 1
ATOM 2653 O O . LEU A 1 324 ? -10.761 -2.920 -22.783 1.00 93.56 324 LEU A O 1
ATOM 2657 N N . VAL A 1 325 ? -10.473 -3.024 -20.561 1.00 92.88 325 VAL A N 1
ATOM 2658 C CA . VAL A 1 325 ? -11.571 -3.979 -20.326 1.00 92.88 325 VAL A CA 1
ATOM 2659 C C . VAL A 1 325 ? -12.911 -3.351 -20.704 1.00 92.88 325 VAL A C 1
ATOM 2661 O O . VAL A 1 325 ? -13.703 -3.986 -21.397 1.00 92.88 325 VAL A O 1
ATOM 2664 N N . ASN A 1 326 ? -13.143 -2.095 -20.314 1.00 90.31 326 ASN A N 1
ATOM 2665 C CA . ASN A 1 326 ? -14.358 -1.366 -20.678 1.00 90.31 326 ASN A CA 1
ATOM 2666 C C . ASN A 1 326 ? -14.433 -1.088 -22.188 1.00 90.31 326 ASN A C 1
ATOM 2668 O O . ASN A 1 326 ? -15.507 -1.199 -22.771 1.00 90.31 326 ASN A O 1
ATOM 2672 N N . LEU A 1 327 ? -13.303 -0.774 -22.833 1.00 91.69 327 LEU A N 1
ATOM 2673 C CA . LEU A 1 327 ? -13.224 -0.614 -24.289 1.00 91.69 327 LEU A CA 1
ATOM 2674 C C . LEU A 1 327 ? -13.580 -1.911 -25.027 1.00 91.69 327 LEU A C 1
ATOM 2676 O O . LEU A 1 327 ? -14.227 -1.869 -26.070 1.00 91.69 327 LEU A O 1
ATOM 2680 N N . ALA A 1 328 ? -13.139 -3.056 -24.507 1.00 91.44 328 ALA A N 1
ATOM 2681 C CA . ALA A 1 328 ? -13.363 -4.356 -25.124 1.00 91.44 328 ALA A CA 1
ATOM 2682 C C . ALA A 1 328 ? -14.791 -4.890 -24.945 1.00 91.44 328 ALA A C 1
ATOM 2684 O O . ALA A 1 328 ? -15.179 -5.828 -25.649 1.00 91.44 328 ALA A O 1
ATOM 2685 N N . ASP A 1 329 ? -15.564 -4.335 -24.010 1.00 89.00 329 ASP A N 1
ATOM 2686 C CA . ASP A 1 329 ? -16.894 -4.845 -23.702 1.00 89.00 329 ASP A CA 1
ATOM 2687 C C . ASP A 1 329 ? -17.836 -4.736 -24.912 1.00 89.00 329 ASP A C 1
ATOM 2689 O O . ASP A 1 329 ? -17.916 -3.722 -25.604 1.00 89.00 329 ASP A O 1
ATOM 2693 N N . GLY A 1 330 ? -18.527 -5.836 -25.214 1.00 85.44 330 GLY A N 1
ATOM 2694 C CA . GLY A 1 330 ? -19.413 -5.940 -26.376 1.00 85.44 330 GLY A CA 1
ATOM 2695 C C . GLY A 1 330 ? -18.729 -5.999 -27.753 1.00 85.44 330 GLY A C 1
ATOM 2696 O O . GLY A 1 330 ? -19.433 -6.177 -28.751 1.00 85.44 330 GLY A O 1
ATOM 2697 N N . LEU A 1 331 ? -17.395 -5.904 -27.847 1.00 90.50 331 LEU A N 1
ATOM 2698 C CA . LEU A 1 331 ? -16.676 -5.970 -29.124 1.00 90.50 331 LEU A CA 1
ATOM 2699 C C . LEU A 1 331 ? -16.340 -7.410 -29.537 1.00 90.50 331 LEU A C 1
ATOM 2701 O O . LEU A 1 331 ? -15.919 -8.250 -28.742 1.00 90.50 331 LEU A O 1
ATOM 2705 N N . THR A 1 332 ? -16.460 -7.699 -30.834 1.00 87.44 332 THR A N 1
ATOM 2706 C CA . THR A 1 332 ? -15.861 -8.907 -31.428 1.00 87.44 332 THR A CA 1
ATOM 2707 C C . THR A 1 332 ? -14.336 -8.771 -31.504 1.00 87.44 332 THR A C 1
ATOM 2709 O O . THR A 1 332 ? -13.815 -7.660 -31.534 1.00 87.44 332 THR A O 1
ATOM 2712 N N . LYS A 1 333 ? -13.591 -9.883 -31.613 1.00 85.38 333 LYS A N 1
ATOM 2713 C CA . LYS A 1 333 ? -12.115 -9.835 -31.712 1.00 85.38 333 LYS A CA 1
ATOM 2714 C C . LYS A 1 333 ? -11.592 -8.885 -32.810 1.00 85.38 333 LYS A C 1
ATOM 2716 O O . LYS A 1 333 ? -10.720 -8.078 -32.505 1.00 85.38 333 LYS A O 1
ATOM 2721 N N . PRO A 1 334 ? -12.125 -8.891 -34.052 1.00 89.62 334 PRO A N 1
ATOM 2722 C CA . PRO A 1 334 ? -11.684 -7.937 -35.072 1.00 89.62 334 PRO A CA 1
ATOM 2723 C C . PRO A 1 334 ? -11.995 -6.478 -34.712 1.00 89.62 334 PRO A C 1
ATOM 2725 O O . PRO A 1 334 ? -11.184 -5.598 -34.985 1.00 89.62 334 PRO A O 1
ATOM 2728 N N . GLN A 1 335 ? -13.143 -6.220 -34.075 1.00 90.88 335 GLN A N 1
ATOM 2729 C CA . GLN A 1 335 ? -13.500 -4.878 -33.605 1.00 90.88 335 GLN A CA 1
ATOM 2730 C C . GLN A 1 335 ? -12.584 -4.417 -32.469 1.00 90.88 335 GLN A C 1
ATOM 2732 O O . GLN A 1 335 ? -12.162 -3.268 -32.479 1.00 90.88 335 GLN A O 1
ATOM 2737 N N . LEU A 1 336 ? -12.223 -5.309 -31.541 1.00 92.00 336 LEU A N 1
ATOM 2738 C CA . LEU A 1 336 ? -11.245 -5.024 -30.493 1.00 92.00 336 LEU A CA 1
ATOM 2739 C C . LEU A 1 336 ? -9.879 -4.684 -31.094 1.00 92.00 336 LEU A C 1
ATOM 2741 O O . LEU A 1 336 ? -9.268 -3.704 -30.689 1.00 92.00 336 LEU A O 1
ATOM 2745 N N . HIS A 1 337 ? -9.412 -5.441 -32.090 1.00 92.31 337 HIS A N 1
ATOM 2746 C CA . HIS A 1 337 ? -8.145 -5.135 -32.760 1.00 92.31 337 HIS A CA 1
ATOM 2747 C C . HIS A 1 337 ? -8.170 -3.736 -33.387 1.00 92.31 337 HIS A C 1
ATOM 2749 O O . HIS A 1 337 ? -7.242 -2.968 -33.163 1.00 92.31 337 HIS A O 1
ATOM 2755 N N . ALA A 1 338 ? -9.249 -3.392 -34.097 1.00 92.12 338 ALA A N 1
ATOM 2756 C CA . ALA A 1 338 ? -9.415 -2.072 -34.699 1.00 92.12 338 ALA A CA 1
ATOM 2757 C C . ALA A 1 338 ? -9.541 -0.948 -33.653 1.00 92.12 338 ALA A C 1
ATOM 2759 O O . ALA A 1 338 ? -9.044 0.155 -33.875 1.00 92.12 338 ALA A O 1
ATOM 2760 N N . ALA A 1 339 ? -10.184 -1.219 -32.514 1.00 92.75 339 ALA A N 1
ATOM 2761 C CA . ALA A 1 339 ? -10.293 -0.274 -31.406 1.00 92.75 339 ALA A CA 1
ATOM 2762 C C . ALA A 1 339 ? -8.928 -0.010 -30.754 1.00 92.75 339 ALA A C 1
ATOM 2764 O O . ALA A 1 339 ? -8.584 1.145 -30.520 1.00 92.75 339 ALA A O 1
ATOM 2765 N N . LEU A 1 340 ? -8.126 -1.057 -30.527 1.00 95.31 340 LEU A N 1
ATOM 2766 C CA . LEU A 1 340 ? -6.751 -0.926 -30.037 1.00 95.31 340 LEU A CA 1
ATOM 2767 C C . LEU A 1 340 ? -5.875 -0.162 -31.038 1.00 95.31 340 LEU A C 1
ATOM 2769 O O . LEU A 1 340 ? -5.117 0.707 -30.626 1.00 95.31 340 LEU A O 1
ATOM 2773 N N . ASP A 1 341 ? -6.030 -0.406 -32.343 1.00 94.31 341 ASP A N 1
ATOM 2774 C CA . ASP A 1 341 ? -5.332 0.365 -33.384 1.00 94.31 341 ASP A CA 1
ATOM 2775 C C . ASP A 1 341 ? -5.727 1.846 -33.350 1.00 94.31 341 ASP A C 1
ATOM 2777 O O . ASP A 1 341 ? -4.878 2.721 -33.497 1.00 94.31 341 ASP A O 1
ATOM 2781 N N . GLY A 1 342 ? -7.011 2.134 -33.107 1.00 92.00 342 GLY A N 1
ATOM 2782 C CA . GLY A 1 342 ? -7.512 3.483 -32.844 1.00 92.00 342 GLY A CA 1
ATOM 2783 C C . GLY A 1 342 ? -6.839 4.133 -31.637 1.00 92.00 342 GLY A C 1
ATOM 2784 O O . GLY A 1 342 ? -6.303 5.225 -31.767 1.00 92.00 342 GLY A O 1
ATOM 2785 N N . ARG A 1 343 ? -6.776 3.438 -30.496 1.00 94.06 343 ARG A N 1
ATOM 2786 C CA . ARG A 1 343 ? -6.105 3.952 -29.291 1.00 94.06 343 ARG A CA 1
ATOM 2787 C C . ARG A 1 343 ? -4.622 4.212 -29.520 1.00 94.06 343 ARG A C 1
ATOM 2789 O O . ARG A 1 343 ? -4.128 5.245 -29.094 1.00 94.06 343 ARG A O 1
ATOM 2796 N N . ILE A 1 344 ? -3.918 3.322 -30.220 1.00 95.12 344 ILE A N 1
ATOM 2797 C CA . ILE A 1 344 ? -2.500 3.529 -30.549 1.00 95.12 344 ILE A CA 1
ATOM 2798 C C . ILE A 1 344 ? -2.338 4.753 -31.464 1.00 95.12 344 ILE A C 1
ATOM 2800 O O . ILE A 1 344 ? -1.436 5.552 -31.231 1.00 95.12 344 ILE A O 1
ATOM 2804 N N . ARG A 1 345 ? -3.237 4.958 -32.441 1.00 94.00 345 ARG A N 1
ATOM 2805 C CA . ARG A 1 345 ? -3.266 6.183 -33.264 1.00 94.00 345 ARG A CA 1
ATOM 2806 C C . ARG A 1 345 ? -3.462 7.445 -32.432 1.00 94.00 345 ARG A C 1
ATOM 2808 O O . ARG A 1 345 ? -2.751 8.416 -32.662 1.00 94.00 345 ARG A O 1
ATOM 2815 N N . ASP A 1 346 ? -4.390 7.421 -31.478 1.00 91.44 346 ASP A N 1
ATOM 2816 C CA . ASP A 1 346 ? -4.662 8.554 -30.587 1.00 91.44 346 ASP A CA 1
ATOM 2817 C C . ASP A 1 346 ? -3.474 8.838 -29.656 1.00 91.44 346 ASP A C 1
ATOM 2819 O O . ASP A 1 346 ? -3.169 9.991 -29.366 1.00 91.44 346 ASP A O 1
ATOM 2823 N N . VAL A 1 347 ? -2.796 7.783 -29.186 1.00 91.12 347 VAL A N 1
ATOM 2824 C CA . VAL A 1 347 ? -1.595 7.908 -28.355 1.00 91.12 347 VAL A CA 1
ATOM 2825 C C . VAL A 1 347 ? -0.458 8.510 -29.153 1.00 91.12 347 VAL A C 1
ATOM 2827 O O . VAL A 1 347 ? 0.185 9.414 -28.641 1.00 91.12 347 VAL A O 1
ATOM 2830 N N . LEU A 1 348 ? -0.206 8.056 -30.384 1.00 90.25 348 LEU A N 1
ATOM 2831 C CA . LEU A 1 348 ? 0.847 8.639 -31.212 1.00 90.25 348 LEU A CA 1
ATOM 2832 C C . LEU A 1 348 ? 0.504 10.082 -31.594 1.00 90.25 348 LEU A C 1
ATOM 2834 O O . LEU A 1 348 ? 1.295 10.970 -31.279 1.00 90.25 348 LEU A O 1
ATOM 2838 N N . ASP A 1 349 ? -0.672 10.299 -32.192 1.00 89.88 349 ASP A N 1
ATOM 2839 C CA . ASP A 1 349 ? -1.148 11.586 -32.723 1.00 89.88 349 ASP A CA 1
ATOM 2840 C C . ASP A 1 349 ? -0.144 12.218 -33.707 1.00 89.88 349 ASP A C 1
ATOM 2842 O O . ASP A 1 349 ? 0.299 13.354 -33.546 1.00 89.88 349 ASP A O 1
ATOM 2846 N N . LEU A 1 350 ? 0.291 11.432 -34.702 1.00 88.88 350 LEU A N 1
ATOM 2847 C CA . LEU A 1 350 ? 1.311 11.829 -35.679 1.00 88.88 350 LEU A CA 1
ATOM 2848 C C . LEU A 1 350 ? 0.901 11.470 -37.110 1.00 88.88 350 LEU A C 1
ATOM 2850 O O . LEU A 1 350 ? 0.344 10.397 -37.368 1.00 88.88 350 LEU A O 1
ATOM 2854 N N . THR A 1 351 ? 1.242 12.348 -38.053 1.00 88.00 351 THR A N 1
ATOM 2855 C CA . THR A 1 351 ? 1.288 12.039 -39.488 1.00 88.00 351 THR A CA 1
ATOM 2856 C C . THR A 1 351 ? 2.669 11.509 -39.894 1.00 88.00 351 THR A C 1
ATOM 2858 O O . THR A 1 351 ? 3.626 11.549 -39.120 1.00 88.00 351 THR A O 1
ATOM 2861 N N . GLU A 1 352 ? 2.798 11.021 -41.129 1.00 84.75 352 GLU A N 1
ATOM 2862 C CA . GLU A 1 352 ? 4.094 10.613 -41.694 1.00 84.75 352 GLU A CA 1
ATOM 2863 C C . GLU A 1 352 ? 5.104 11.774 -41.736 1.00 84.75 352 GLU A C 1
ATOM 2865 O O . GLU A 1 352 ? 6.283 11.590 -41.435 1.00 84.75 352 GLU A O 1
ATOM 2870 N N . GLU A 1 353 ? 4.624 12.986 -42.032 1.00 80.88 353 GLU A N 1
ATOM 2871 C CA . GLU A 1 353 ? 5.441 14.203 -42.046 1.00 80.88 353 GLU A CA 1
ATOM 2872 C C . GLU A 1 353 ? 5.891 14.589 -40.628 1.00 80.88 353 GLU A C 1
ATOM 2874 O O . GLU A 1 353 ? 7.068 14.888 -40.415 1.00 80.88 353 GLU A O 1
ATOM 2879 N N . ASP A 1 354 ? 4.994 14.492 -39.638 1.00 83.12 354 ASP A N 1
ATOM 2880 C CA . ASP A 1 354 ? 5.338 14.744 -38.233 1.00 83.12 354 ASP A CA 1
ATOM 2881 C C . ASP A 1 354 ? 6.383 13.753 -37.711 1.00 83.12 354 ASP A C 1
ATOM 2883 O O . ASP A 1 354 ? 7.265 14.147 -36.947 1.00 83.12 354 ASP A O 1
ATOM 2887 N N . LEU A 1 355 ? 6.302 12.480 -38.122 1.00 83.69 355 LEU A N 1
ATOM 2888 C CA . LEU A 1 355 ? 7.241 11.436 -37.709 1.00 83.69 355 LEU A CA 1
ATOM 2889 C C . LEU A 1 355 ? 8.662 11.727 -38.207 1.00 83.69 355 LEU A C 1
ATOM 2891 O O . LEU A 1 355 ? 9.620 11.602 -37.444 1.00 83.69 355 LEU A O 1
ATOM 2895 N N . GLY A 1 356 ? 8.796 12.143 -39.470 1.00 79.06 356 GLY A N 1
ATOM 2896 C CA . GLY A 1 356 ? 10.080 12.535 -40.056 1.00 79.06 356 GLY A CA 1
ATOM 2897 C C . GLY A 1 356 ? 10.672 13.800 -39.426 1.00 79.06 356 GLY A C 1
ATOM 2898 O O . GLY A 1 356 ? 11.891 13.968 -39.420 1.00 79.06 356 GLY A O 1
ATOM 2899 N N . ALA A 1 357 ? 9.821 14.660 -38.858 1.00 81.75 357 ALA A N 1
ATOM 2900 C CA . ALA A 1 357 ? 10.207 15.879 -38.153 1.00 81.75 357 ALA A CA 1
ATOM 2901 C C . ALA A 1 357 ? 10.421 15.687 -36.636 1.00 81.75 357 ALA A C 1
ATOM 2903 O O . ALA A 1 357 ? 10.730 16.661 -35.945 1.00 81.75 357 ALA A O 1
ATOM 2904 N N . LEU A 1 358 ? 10.250 14.469 -36.097 1.00 84.62 358 LEU A N 1
ATOM 2905 C CA . LEU A 1 358 ? 10.457 14.207 -34.673 1.00 84.62 358 LEU A CA 1
ATOM 2906 C C . LEU A 1 358 ? 11.915 14.421 -34.267 1.00 84.62 358 LEU A C 1
ATOM 2908 O O . LEU A 1 358 ? 12.847 13.855 -34.845 1.00 84.62 358 LEU A O 1
ATOM 2912 N N . ASP A 1 359 ? 12.073 15.196 -33.199 1.00 81.31 359 ASP A N 1
ATOM 2913 C CA . ASP A 1 359 ? 13.356 15.646 -32.692 1.00 81.31 359 ASP A CA 1
ATOM 2914 C C . ASP A 1 359 ? 13.434 15.476 -31.168 1.00 81.31 359 ASP A C 1
ATOM 2916 O O . ASP A 1 359 ? 12.478 15.776 -30.439 1.00 81.31 359 ASP A O 1
ATOM 2920 N N . TYR A 1 360 ? 14.582 14.984 -30.694 1.00 78.19 360 TYR A N 1
ATOM 2921 C CA . TYR A 1 360 ? 14.848 14.718 -29.280 1.00 78.19 360 TYR A CA 1
ATOM 2922 C C . TYR A 1 360 ? 14.608 15.940 -28.378 1.00 78.19 360 TYR A C 1
ATOM 2924 O O . TYR A 1 360 ? 13.983 15.793 -27.327 1.00 78.19 360 TYR A O 1
ATOM 2932 N N . ASP A 1 361 ? 15.049 17.136 -28.779 1.00 76.44 361 ASP A N 1
ATOM 2933 C CA . ASP A 1 361 ? 15.036 18.319 -27.907 1.00 76.44 361 ASP A CA 1
ATOM 2934 C C . ASP A 1 361 ? 13.623 18.881 -27.710 1.00 76.44 361 ASP A C 1
ATOM 2936 O O . ASP A 1 361 ? 13.326 19.514 -26.695 1.00 76.44 361 ASP A O 1
ATOM 2940 N N . THR A 1 362 ? 12.734 18.649 -28.678 1.00 72.69 362 THR A N 1
ATOM 2941 C CA . THR A 1 362 ? 11.384 19.227 -28.676 1.00 72.69 362 THR A CA 1
ATOM 2942 C C . THR A 1 362 ? 10.295 18.229 -28.299 1.00 72.69 362 THR A C 1
ATOM 2944 O O . THR A 1 362 ? 9.280 18.630 -27.726 1.00 72.69 362 THR A O 1
ATOM 2947 N N . ARG A 1 363 ? 10.472 16.937 -28.615 1.00 81.69 363 ARG A N 1
ATOM 2948 C CA . ARG A 1 363 ? 9.432 15.904 -28.471 1.00 81.69 363 ARG A CA 1
ATOM 2949 C C . ARG A 1 363 ? 9.984 14.554 -27.984 1.00 81.69 363 ARG A C 1
ATOM 2951 O O . ARG A 1 363 ? 9.535 13.502 -28.437 1.00 81.69 363 ARG A O 1
ATOM 2958 N N . SER A 1 364 ? 10.902 14.560 -27.015 1.00 82.38 364 SER A N 1
ATOM 2959 C CA . SER A 1 364 ? 11.514 13.342 -26.446 1.00 82.38 364 SER A CA 1
ATOM 2960 C C . SER A 1 364 ? 10.503 12.268 -26.010 1.00 82.38 364 SER A C 1
ATOM 2962 O O . SER A 1 364 ? 10.685 11.095 -26.329 1.00 82.38 364 SER A O 1
ATOM 2964 N N . ALA A 1 365 ? 9.399 12.637 -25.353 1.00 84.88 365 ALA A N 1
ATOM 2965 C CA . ALA A 1 365 ? 8.361 11.678 -24.958 1.00 84.88 365 ALA A CA 1
ATOM 2966 C C . ALA A 1 365 ? 7.779 10.920 -26.169 1.00 84.88 365 ALA A C 1
ATOM 2968 O O . ALA A 1 365 ? 7.708 9.693 -26.155 1.00 84.88 365 ALA A O 1
ATOM 2969 N N . LYS A 1 366 ? 7.480 11.634 -27.263 1.00 88.94 366 LYS A N 1
ATOM 2970 C CA . LYS A 1 366 ? 6.966 11.047 -28.511 1.00 88.94 366 LYS A CA 1
ATOM 2971 C C . LYS A 1 366 ? 7.996 10.158 -29.198 1.00 88.94 366 LYS A C 1
ATOM 2973 O O . LYS A 1 366 ? 7.647 9.083 -29.674 1.00 88.94 366 LYS A O 1
ATOM 2978 N N . CYS A 1 367 ? 9.268 10.558 -29.204 1.00 88.25 367 CYS A N 1
ATOM 2979 C CA . CYS A 1 367 ? 10.346 9.705 -29.708 1.00 88.25 367 CYS A CA 1
ATOM 2980 C C . CYS A 1 367 ? 10.415 8.378 -28.934 1.00 88.25 367 CYS A C 1
ATOM 2982 O O . CYS A 1 367 ? 10.571 7.321 -29.541 1.00 88.25 367 CYS A O 1
ATOM 2984 N N . SER A 1 368 ? 10.249 8.417 -27.607 1.00 89.69 368 SER A N 1
ATOM 2985 C CA . SER A 1 368 ? 10.222 7.213 -26.767 1.00 89.69 368 SER A CA 1
ATOM 2986 C C . SER A 1 368 ? 9.015 6.317 -27.069 1.00 89.69 368 SER A C 1
ATOM 2988 O O . SER A 1 368 ? 9.187 5.116 -27.278 1.00 89.69 368 SER A O 1
ATOM 2990 N N . GLU A 1 369 ? 7.813 6.895 -27.181 1.00 93.06 369 GLU A N 1
ATOM 2991 C CA . GLU A 1 369 ? 6.578 6.178 -27.545 1.00 93.06 369 GLU A CA 1
ATOM 2992 C C . GLU A 1 369 ? 6.712 5.462 -28.899 1.00 93.06 369 GLU A C 1
ATOM 2994 O O . GLU A 1 369 ? 6.416 4.270 -29.008 1.00 93.06 369 GLU A O 1
ATOM 2999 N N . VAL A 1 370 ? 7.224 6.159 -29.919 1.00 93.94 370 VAL A N 1
ATOM 3000 C CA . VAL A 1 370 ? 7.425 5.606 -31.267 1.00 93.94 370 VAL A CA 1
ATOM 3001 C C . VAL A 1 370 ? 8.454 4.476 -31.263 1.00 93.94 370 VAL A C 1
ATOM 3003 O O . VAL A 1 370 ? 8.212 3.417 -31.847 1.00 93.94 370 VAL A O 1
ATOM 3006 N N . LEU A 1 371 ? 9.595 4.661 -30.593 1.00 93.44 371 LEU A N 1
ATOM 3007 C CA . LEU A 1 371 ? 10.630 3.628 -30.525 1.00 93.44 371 LEU A CA 1
ATOM 3008 C C . LEU A 1 371 ? 10.167 2.411 -29.717 1.00 93.44 371 LEU A C 1
ATOM 3010 O O . LEU A 1 371 ? 10.500 1.278 -30.078 1.00 93.44 371 LEU A O 1
ATOM 3014 N N . LEU A 1 372 ? 9.385 2.608 -28.653 1.00 94.50 372 LEU A N 1
ATOM 3015 C CA . LEU A 1 372 ? 8.776 1.508 -27.910 1.00 94.50 372 LEU A CA 1
ATOM 3016 C C . LEU A 1 372 ? 7.801 0.734 -28.802 1.00 94.50 372 LEU A C 1
ATOM 3018 O O . LEU A 1 372 ? 7.900 -0.493 -28.880 1.00 94.50 372 LEU A O 1
ATOM 3022 N N . LEU A 1 373 ? 6.926 1.435 -29.528 1.00 96.06 373 LEU A N 1
ATOM 3023 C CA . LEU A 1 373 ? 5.994 0.803 -30.459 1.00 96.06 373 LEU A CA 1
ATOM 3024 C C . LEU A 1 373 ? 6.739 0.012 -31.535 1.00 96.06 373 LEU A C 1
ATOM 3026 O O . LEU A 1 373 ? 6.409 -1.147 -31.767 1.00 96.06 373 LEU A O 1
ATOM 3030 N N . MET A 1 374 ? 7.790 0.581 -32.131 1.00 94.88 374 MET A N 1
ATOM 3031 C CA . MET A 1 374 ? 8.616 -0.112 -33.124 1.00 94.88 374 MET A CA 1
ATOM 3032 C C . MET A 1 374 ? 9.197 -1.419 -32.562 1.00 94.88 374 MET A C 1
ATOM 3034 O O . MET A 1 374 ? 9.174 -2.448 -33.239 1.00 94.88 374 MET A O 1
ATOM 3038 N N . ASN A 1 375 ? 9.693 -1.405 -31.321 1.00 94.75 375 ASN A N 1
ATOM 3039 C CA . ASN A 1 375 ? 10.217 -2.598 -30.651 1.00 94.75 375 ASN A CA 1
ATOM 3040 C C . ASN A 1 375 ? 9.141 -3.675 -30.456 1.00 94.75 375 ASN A C 1
ATOM 3042 O O . ASN A 1 375 ? 9.385 -4.852 -30.737 1.00 94.75 375 ASN A O 1
ATOM 3046 N N . VAL A 1 376 ? 7.956 -3.271 -30.004 1.00 95.12 376 VAL A N 1
ATOM 3047 C CA . VAL A 1 376 ? 6.805 -4.158 -29.802 1.00 95.12 376 VAL A CA 1
ATOM 3048 C C . VAL A 1 376 ? 6.337 -4.749 -31.137 1.00 95.12 376 VAL A C 1
ATOM 3050 O O . VAL A 1 376 ? 6.180 -5.966 -31.256 1.00 95.12 376 VAL A O 1
ATOM 3053 N N . GLU A 1 377 ? 6.185 -3.914 -32.164 1.00 94.12 377 GLU A N 1
ATOM 3054 C CA . GLU A 1 377 ? 5.733 -4.289 -33.507 1.00 94.12 377 GLU A CA 1
ATOM 3055 C C . GLU A 1 377 ? 6.724 -5.209 -34.222 1.00 94.12 377 GLU A C 1
ATOM 3057 O O . GLU A 1 377 ? 6.323 -6.207 -34.827 1.00 94.12 377 GLU A O 1
ATOM 3062 N N . THR A 1 378 ? 8.024 -4.949 -34.068 1.00 92.00 378 THR A N 1
ATOM 3063 C CA . THR A 1 378 ? 9.092 -5.786 -34.631 1.00 92.00 378 THR A CA 1
ATOM 3064 C C . THR A 1 378 ? 9.050 -7.207 -34.086 1.00 92.00 378 THR A C 1
ATOM 3066 O O . THR A 1 378 ? 9.352 -8.150 -34.816 1.00 92.00 378 THR A O 1
ATOM 3069 N N . VAL A 1 379 ? 8.670 -7.394 -32.818 1.00 92.50 379 VAL A N 1
ATOM 3070 C CA . VAL A 1 379 ? 8.447 -8.737 -32.271 1.00 92.50 379 VAL A CA 1
ATOM 3071 C C . VAL A 1 379 ? 7.102 -9.269 -32.750 1.00 92.50 379 VAL A C 1
ATOM 3073 O O . VAL A 1 379 ? 7.058 -10.357 -33.327 1.00 92.50 379 VAL A O 1
ATOM 3076 N N . ARG A 1 380 ? 6.014 -8.506 -32.592 1.00 92.88 380 ARG A N 1
ATOM 3077 C CA . ARG A 1 380 ? 4.645 -8.914 -32.951 1.00 92.88 380 ARG A CA 1
ATOM 3078 C C . ARG A 1 380 ? 4.542 -9.444 -34.384 1.00 92.88 380 ARG A C 1
ATOM 3080 O O . ARG A 1 380 ? 3.903 -10.477 -34.586 1.00 92.88 380 ARG A O 1
ATOM 3087 N N . ALA A 1 381 ? 5.178 -8.773 -35.346 1.00 88.62 381 ALA A N 1
ATOM 3088 C CA . ALA A 1 381 ? 5.093 -9.069 -36.775 1.00 88.62 381 ALA A CA 1
ATOM 3089 C C . ALA A 1 381 ? 5.860 -10.332 -37.220 1.00 88.62 381 ALA A C 1
ATOM 3091 O O . ALA A 1 381 ? 5.648 -10.809 -38.340 1.00 88.62 381 ALA A O 1
ATOM 3092 N N . ARG A 1 382 ? 6.721 -10.909 -36.369 1.00 85.81 382 ARG A N 1
ATOM 3093 C CA . ARG A 1 382 ? 7.436 -12.160 -36.679 1.00 85.81 382 ARG A CA 1
ATOM 3094 C C . ARG A 1 382 ? 6.458 -13.330 -36.766 1.00 85.81 382 ARG A C 1
ATOM 3096 O O . ARG A 1 38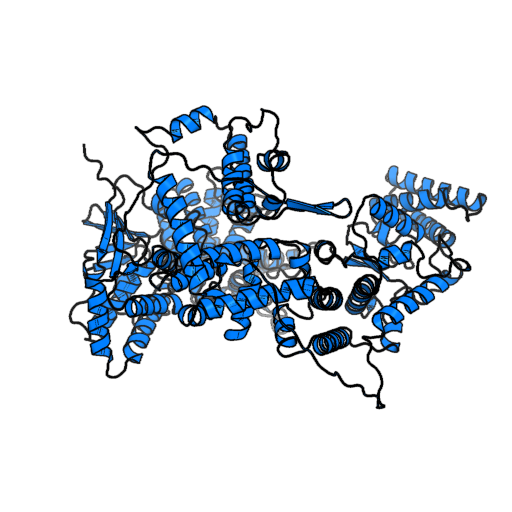2 ? 5.686 -13.565 -35.840 1.00 85.81 382 ARG A O 1
ATOM 3103 N N . LYS A 1 383 ? 6.503 -14.060 -37.884 1.00 72.94 383 LYS A N 1
ATOM 3104 C CA . LYS A 1 383 ? 5.557 -15.146 -38.199 1.00 72.94 383 LYS A CA 1
ATOM 3105 C C . LYS A 1 383 ? 5.978 -16.512 -37.650 1.00 72.94 383 LYS A C 1
ATOM 3107 O O . LYS A 1 383 ? 5.109 -17.273 -37.246 1.00 72.94 383 LYS A O 1
ATOM 3112 N N . ASP A 1 384 ? 7.282 -16.777 -37.581 1.00 74.00 384 ASP A N 1
ATOM 3113 C CA . ASP A 1 384 ? 7.851 -18.075 -37.178 1.00 74.00 384 ASP A CA 1
ATOM 3114 C C . ASP A 1 384 ? 8.535 -18.023 -35.798 1.00 74.00 384 ASP A C 1
ATOM 3116 O O . ASP A 1 384 ? 9.441 -18.802 -35.509 1.00 74.00 384 ASP A O 1
ATOM 3120 N N . ASP A 1 385 ? 8.130 -17.077 -34.945 1.00 75.44 385 ASP A N 1
ATOM 3121 C CA . ASP A 1 385 ? 8.737 -16.836 -33.633 1.00 75.44 385 ASP A CA 1
ATOM 3122 C C . ASP A 1 385 ? 7.682 -16.951 -32.522 1.00 75.44 385 ASP A C 1
ATOM 3124 O O . ASP A 1 385 ? 6.644 -16.283 -32.547 1.00 75.44 385 ASP A O 1
ATOM 3128 N N . THR A 1 386 ? 7.946 -17.795 -31.524 1.00 75.19 386 THR A N 1
ATOM 3129 C CA . THR A 1 386 ? 7.104 -17.908 -30.324 1.00 75.19 386 THR A CA 1
ATOM 3130 C C . THR A 1 386 ? 7.430 -16.837 -29.286 1.00 75.19 386 THR A C 1
ATOM 3132 O O . THR A 1 386 ? 6.661 -16.654 -28.340 1.00 75.19 386 THR A O 1
ATOM 3135 N N . ALA A 1 387 ? 8.548 -16.119 -29.440 1.00 82.75 387 ALA A N 1
ATOM 3136 C CA . ALA A 1 387 ? 8.955 -15.066 -28.524 1.00 82.75 387 ALA A CA 1
ATOM 3137 C C . ALA A 1 387 ? 7.950 -13.909 -28.537 1.00 82.75 387 ALA A C 1
ATOM 3139 O O . ALA A 1 387 ? 7.470 -13.477 -29.590 1.00 82.75 387 ALA A O 1
ATOM 3140 N N . ARG A 1 388 ? 7.631 -13.407 -27.347 1.00 89.44 388 ARG A N 1
ATOM 3141 C CA . ARG A 1 388 ? 6.840 -12.195 -27.122 1.00 89.44 388 ARG A CA 1
ATOM 3142 C C . ARG A 1 388 ? 7.774 -11.061 -26.710 1.00 89.44 388 ARG A C 1
ATOM 3144 O O . ARG A 1 388 ? 8.861 -11.318 -26.194 1.00 89.44 388 ARG A O 1
ATOM 3151 N N . TYR A 1 389 ? 7.356 -9.817 -26.930 1.00 92.88 389 TYR A N 1
ATOM 3152 C CA . TYR A 1 389 ? 8.045 -8.685 -26.321 1.00 92.88 389 TYR A CA 1
ATOM 3153 C C . TYR A 1 389 ? 7.956 -8.818 -24.793 1.00 92.88 389 TYR A C 1
ATOM 3155 O O . TYR A 1 389 ? 6.861 -9.013 -24.269 1.00 92.88 389 TYR A O 1
ATOM 3163 N N . SER A 1 390 ? 9.089 -8.769 -24.087 1.00 92.38 390 SER A N 1
ATOM 3164 C CA . SER A 1 390 ? 9.108 -8.945 -22.629 1.00 92.38 390 SER A CA 1
ATOM 3165 C C . SER A 1 390 ? 8.789 -7.618 -21.946 1.00 92.38 390 SER A C 1
ATOM 3167 O O . SER A 1 390 ? 9.669 -6.779 -21.730 1.00 92.38 390 SER A O 1
ATOM 3169 N N . PHE A 1 391 ? 7.517 -7.429 -21.592 1.00 93.31 391 PHE A N 1
ATOM 3170 C CA . PHE A 1 391 ? 7.087 -6.278 -20.796 1.00 93.31 391 PHE A CA 1
ATOM 3171 C C . PHE A 1 391 ? 7.628 -6.360 -19.364 1.00 93.31 391 PHE A C 1
ATOM 3173 O O . PHE A 1 391 ? 7.852 -5.333 -18.730 1.00 93.31 391 PHE A O 1
ATOM 3180 N N . ASN A 1 392 ? 7.931 -7.561 -18.856 1.00 90.81 392 ASN A N 1
ATOM 3181 C CA . ASN A 1 392 ? 8.575 -7.731 -17.549 1.00 90.81 392 ASN A CA 1
ATOM 3182 C C . ASN A 1 392 ? 10.034 -7.248 -17.568 1.00 90.81 392 ASN A C 1
ATOM 3184 O O . ASN A 1 392 ? 10.448 -6.525 -16.668 1.00 90.81 392 ASN A O 1
ATOM 3188 N N . ALA A 1 393 ? 10.818 -7.589 -18.595 1.00 87.94 393 ALA A N 1
ATOM 3189 C CA . ALA A 1 393 ? 12.176 -7.060 -18.714 1.00 87.94 393 ALA A CA 1
ATOM 3190 C C . ALA A 1 393 ? 12.175 -5.552 -19.011 1.00 87.94 393 ALA A C 1
ATOM 3192 O O . ALA A 1 393 ? 13.036 -4.833 -18.508 1.00 87.94 393 ALA A O 1
ATOM 3193 N N . HIS A 1 394 ? 11.188 -5.065 -19.772 1.00 88.75 394 HIS A N 1
ATOM 3194 C CA . HIS A 1 394 ? 11.006 -3.635 -20.000 1.00 88.75 394 HIS A CA 1
ATOM 3195 C C . HIS A 1 394 ? 10.671 -2.888 -18.698 1.00 88.75 394 HIS A C 1
ATOM 3197 O O . HIS A 1 394 ? 11.362 -1.939 -18.363 1.00 88.75 394 HIS A O 1
ATOM 3203 N N . SER A 1 395 ? 9.683 -3.326 -17.920 1.00 86.62 395 SER A N 1
ATOM 3204 C CA . SER A 1 395 ? 9.275 -2.647 -16.675 1.00 86.62 395 SER A CA 1
ATOM 3205 C C . SER A 1 395 ? 10.329 -2.676 -15.558 1.00 86.62 395 SER A C 1
ATOM 3207 O O . SER A 1 395 ? 10.298 -1.817 -14.684 1.00 86.62 395 SER A O 1
ATOM 3209 N N . ARG A 1 396 ? 11.289 -3.615 -15.590 1.00 83.81 396 ARG A N 1
ATOM 3210 C CA . ARG A 1 396 ? 12.478 -3.606 -14.708 1.00 83.81 396 ARG A CA 1
ATOM 3211 C C . ARG A 1 396 ? 13.513 -2.549 -15.080 1.00 83.81 396 ARG A C 1
ATOM 3213 O O . ARG A 1 396 ? 14.329 -2.174 -14.243 1.00 83.81 396 ARG A O 1
ATOM 3220 N N . GLY A 1 397 ? 13.558 -2.166 -16.352 1.00 75.44 397 GLY A N 1
ATOM 3221 C CA . GLY A 1 397 ? 14.537 -1.225 -16.872 1.00 75.44 397 GLY A CA 1
ATOM 3222 C C . GLY A 1 397 ? 14.039 0.208 -16.753 1.00 75.44 397 GLY A C 1
ATOM 3223 O O . GLY A 1 397 ? 12.921 0.521 -17.148 1.00 75.44 397 GLY A O 1
ATOM 3224 N N . SER A 1 398 ? 14.902 1.103 -16.288 1.00 77.62 398 SER A N 1
ATOM 3225 C CA . SER A 1 398 ? 14.764 2.525 -16.599 1.00 77.62 398 SER A CA 1
ATOM 3226 C C . SER A 1 398 ? 15.233 2.724 -18.035 1.00 77.62 398 SER A C 1
ATOM 3228 O O . SER A 1 398 ? 16.335 2.292 -18.357 1.00 77.62 398 SER A O 1
ATOM 3230 N N . TRP A 1 399 ? 14.424 3.320 -18.911 1.00 83.88 399 TRP A N 1
ATOM 3231 C CA . TRP A 1 399 ? 14.784 3.511 -20.321 1.00 83.88 399 TRP A CA 1
ATOM 3232 C C . TRP A 1 399 ? 14.997 4.984 -20.634 1.00 83.88 399 TRP A C 1
ATOM 3234 O O . TRP A 1 399 ? 14.143 5.822 -20.348 1.00 83.88 399 TRP A O 1
ATOM 3244 N N . SER A 1 400 ? 16.121 5.283 -21.276 1.00 82.19 400 SER A N 1
ATOM 3245 C CA . SER A 1 400 ? 16.439 6.601 -21.815 1.00 82.19 400 SER A CA 1
ATOM 3246 C C . SER A 1 400 ? 16.638 6.523 -23.325 1.00 82.19 400 SER A C 1
ATOM 3248 O O . SER A 1 400 ? 17.053 5.496 -23.870 1.00 82.19 400 SER A O 1
ATOM 3250 N N . LEU A 1 401 ? 16.336 7.628 -24.002 1.00 84.69 401 LEU A N 1
ATOM 3251 C CA . LEU A 1 401 ? 16.699 7.810 -25.399 1.00 84.69 401 LEU A CA 1
ATOM 3252 C C . LEU A 1 401 ? 18.205 8.024 -25.487 1.00 84.69 401 LEU A C 1
ATOM 3254 O O . LEU A 1 401 ? 18.747 8.918 -24.843 1.00 84.69 401 LEU A O 1
ATOM 3258 N N . GLU A 1 402 ? 18.856 7.196 -26.288 1.00 84.38 402 GLU A N 1
ATOM 3259 C CA . GLU A 1 402 ? 20.292 7.217 -26.499 1.00 84.38 402 GLU A CA 1
ATOM 3260 C C . GLU A 1 402 ? 20.584 7.515 -27.969 1.00 84.38 402 GLU A C 1
ATOM 3262 O O . GLU A 1 402 ? 19.997 6.901 -28.868 1.00 84.38 402 GLU A O 1
ATOM 3267 N N . HIS A 1 403 ? 21.509 8.441 -28.226 1.00 85.06 403 HIS A N 1
ATOM 3268 C CA . HIS A 1 403 ? 21.953 8.731 -29.585 1.00 85.06 403 HIS A CA 1
ATOM 3269 C C . HIS A 1 403 ? 22.816 7.586 -30.117 1.00 85.06 403 HIS A C 1
ATOM 3271 O O . HIS A 1 403 ? 23.817 7.213 -29.511 1.00 85.06 403 HIS A O 1
ATOM 3277 N N . ILE A 1 404 ? 22.478 7.034 -31.278 1.00 84.44 404 ILE A N 1
ATOM 3278 C CA . ILE A 1 404 ? 23.215 5.915 -31.889 1.00 84.44 404 ILE A CA 1
ATOM 3279 C C . ILE A 1 404 ? 24.650 6.346 -32.230 1.00 84.44 404 ILE A C 1
ATOM 3281 O O . ILE A 1 404 ? 25.611 5.620 -31.968 1.00 84.44 404 ILE A O 1
ATOM 3285 N N . HIS A 1 405 ? 24.794 7.561 -32.756 1.00 79.19 405 HIS A N 1
ATOM 3286 C CA . HIS A 1 405 ? 26.065 8.253 -32.928 1.00 79.19 405 HIS A CA 1
ATOM 3287 C C . HIS A 1 405 ? 26.072 9.549 -32.113 1.00 79.19 405 HIS A C 1
ATOM 3289 O O . HIS A 1 405 ? 25.092 10.297 -32.154 1.00 79.19 405 HIS A O 1
ATOM 3295 N N . ALA A 1 406 ? 27.157 9.799 -31.374 1.00 66.38 406 ALA A N 1
ATOM 3296 C CA . ALA A 1 406 ? 27.282 10.955 -30.489 1.00 66.38 406 ALA A CA 1
ATOM 3297 C C . ALA A 1 406 ? 27.211 12.296 -31.243 1.00 66.38 406 ALA A C 1
ATOM 3299 O O . ALA A 1 406 ? 27.635 12.421 -32.391 1.00 66.38 406 ALA A O 1
ATOM 3300 N N . GLN A 1 407 ? 26.664 13.306 -30.566 1.00 57.03 407 GLN A N 1
ATOM 3301 C CA . GLN A 1 407 ? 26.662 14.697 -31.010 1.00 57.03 407 GLN A CA 1
ATOM 3302 C C . GLN A 1 407 ? 28.053 15.312 -30.810 1.00 57.03 407 GLN A C 1
ATOM 3304 O O . GLN A 1 407 ? 28.720 15.001 -29.824 1.00 57.03 407 GLN A O 1
ATOM 3309 N N . ASN A 1 408 ? 28.439 16.259 -31.676 1.00 52.66 408 ASN A N 1
ATOM 3310 C CA . ASN A 1 408 ? 29.506 17.218 -31.372 1.00 52.66 408 ASN A CA 1
ATOM 3311 C C . ASN A 1 408 ? 29.332 17.741 -29.939 1.00 52.66 408 ASN A C 1
ATOM 3313 O O . ASN A 1 408 ? 28.343 18.400 -29.608 1.00 52.66 408 ASN A O 1
ATOM 3317 N N . ALA A 1 409 ? 30.287 17.388 -29.089 1.00 45.22 409 ALA A N 1
ATOM 3318 C CA . ALA A 1 409 ? 30.148 17.438 -27.651 1.00 45.22 409 ALA A CA 1
ATOM 3319 C C . ALA A 1 409 ? 29.969 18.855 -27.106 1.00 45.22 409 ALA A C 1
ATOM 3321 O O . ALA A 1 409 ? 30.909 19.651 -27.069 1.00 45.22 409 ALA A O 1
ATOM 3322 N N . LYS A 1 410 ? 28.798 19.141 -26.543 1.00 47.03 410 LYS A N 1
ATOM 3323 C CA . LYS A 1 410 ? 28.749 20.094 -25.437 1.00 47.03 410 LYS A CA 1
ATOM 3324 C C . LYS A 1 410 ? 29.181 19.367 -24.169 1.00 47.03 410 LYS A C 1
ATOM 3326 O O . LYS A 1 410 ? 28.422 18.591 -23.609 1.00 47.03 410 LYS A O 1
ATOM 3331 N N . GLU A 1 411 ? 30.448 19.614 -23.831 1.00 52.50 411 GLU A N 1
ATOM 3332 C CA . GLU A 1 411 ? 31.160 19.352 -22.576 1.00 52.50 411 GLU A CA 1
ATOM 3333 C C . GLU A 1 411 ? 30.735 18.066 -21.844 1.00 52.50 411 GLU A C 1
ATOM 3335 O O . GLU A 1 411 ? 29.835 18.065 -21.005 1.00 52.50 411 GLU A O 1
ATOM 3340 N N . LEU A 1 412 ? 31.485 16.974 -22.079 1.00 59.44 412 LEU A N 1
ATOM 3341 C CA . LEU A 1 412 ? 31.657 15.956 -21.034 1.00 59.44 412 LEU A CA 1
ATOM 3342 C C . LEU A 1 412 ? 31.927 16.709 -19.725 1.00 59.44 412 LEU A C 1
ATOM 3344 O O . LEU A 1 412 ? 32.762 17.621 -19.728 1.00 59.44 412 LEU A O 1
ATOM 3348 N N . ARG A 1 413 ? 31.230 16.358 -18.630 1.00 59.59 413 ARG A N 1
ATOM 3349 C CA . ARG A 1 413 ? 31.514 16.954 -17.312 1.00 59.59 413 ARG A CA 1
ATOM 3350 C C . ARG A 1 413 ? 33.026 16.955 -17.115 1.00 59.59 413 ARG A C 1
ATOM 3352 O O . ARG A 1 413 ? 33.676 15.966 -17.456 1.00 59.59 413 ARG A O 1
ATOM 3359 N N . ARG A 1 414 ? 33.576 18.073 -16.632 1.00 65.25 414 ARG A N 1
ATOM 3360 C CA . ARG A 1 414 ? 35.019 18.241 -16.397 1.00 65.25 414 ARG A CA 1
ATOM 3361 C C . ARG A 1 414 ? 35.455 17.404 -15.197 1.00 65.25 414 ARG A C 1
ATOM 3363 O O . ARG A 1 414 ? 35.775 17.930 -14.139 1.00 65.25 414 ARG A O 1
ATOM 3370 N N . ASP A 1 415 ? 35.380 16.099 -15.380 1.00 72.50 415 ASP A N 1
ATOM 3371 C CA . ASP A 1 415 ? 35.672 15.058 -14.420 1.00 72.50 415 ASP A CA 1
ATOM 3372 C C . ASP A 1 415 ? 36.711 14.139 -15.065 1.00 72.50 415 ASP A C 1
ATOM 3374 O O . ASP A 1 415 ? 36.455 13.465 -16.068 1.00 72.50 415 ASP A O 1
ATOM 3378 N N . GLU A 1 416 ? 37.908 14.141 -14.487 1.00 76.06 416 GLU A N 1
ATOM 3379 C CA . GLU A 1 416 ? 39.059 13.385 -14.975 1.00 76.06 416 GLU A CA 1
ATOM 3380 C C . GLU A 1 416 ? 38.802 11.871 -14.992 1.00 76.06 416 GLU A C 1
ATOM 3382 O O . GLU A 1 416 ? 39.365 11.160 -15.828 1.00 76.06 416 GLU A O 1
ATOM 3387 N N . LYS A 1 417 ? 37.917 11.365 -14.121 1.00 77.62 417 LYS A N 1
ATOM 3388 C CA . LYS A 1 417 ? 37.524 9.952 -14.106 1.00 77.62 417 LYS A CA 1
ATOM 3389 C C . LYS A 1 417 ? 36.703 9.603 -15.347 1.00 77.62 417 LYS A C 1
ATOM 3391 O O . LYS A 1 417 ? 36.986 8.599 -15.997 1.00 77.62 417 LYS A O 1
ATOM 3396 N N . ILE A 1 418 ? 35.754 10.465 -15.715 1.00 73.94 418 ILE A N 1
ATOM 3397 C CA . ILE A 1 418 ? 34.923 10.294 -16.916 1.00 73.94 418 ILE A CA 1
ATOM 3398 C C . ILE A 1 418 ? 35.785 10.406 -18.180 1.00 73.94 418 ILE A C 1
ATOM 3400 O O . ILE A 1 418 ? 35.623 9.617 -19.110 1.00 73.94 418 ILE A O 1
ATOM 3404 N N . TRP A 1 419 ? 36.733 11.348 -18.215 1.00 83.00 419 TRP A N 1
ATOM 3405 C CA . TRP A 1 419 ? 37.673 11.491 -19.334 1.00 83.00 419 TRP A CA 1
ATOM 3406 C C . TRP A 1 419 ? 38.563 10.264 -19.504 1.00 83.00 419 TRP A C 1
ATOM 3408 O O . TRP A 1 419 ? 38.743 9.786 -20.623 1.00 83.00 419 TRP A O 1
ATOM 3418 N N . ARG A 1 420 ? 39.084 9.725 -18.398 1.00 82.94 420 ARG A N 1
ATOM 3419 C CA . ARG A 1 420 ? 39.891 8.504 -18.403 1.00 82.94 420 ARG A CA 1
ATOM 3420 C C . ARG A 1 420 ? 39.104 7.308 -18.929 1.00 82.94 420 ARG A C 1
ATOM 3422 O O . ARG A 1 420 ? 39.609 6.590 -19.786 1.00 82.94 420 ARG A O 1
ATOM 3429 N N . GLU A 1 421 ? 37.895 7.087 -18.419 1.00 81.12 421 GLU A N 1
ATOM 3430 C CA . GLU A 1 421 ? 37.030 5.991 -18.871 1.00 81.12 421 GLU A CA 1
ATOM 3431 C C . GLU A 1 421 ? 36.696 6.125 -20.362 1.00 81.12 421 GLU A C 1
ATOM 3433 O O . GLU A 1 421 ? 36.807 5.150 -21.104 1.00 81.12 421 GLU A O 1
ATOM 3438 N N . TRP A 1 422 ? 36.387 7.340 -20.827 1.00 83.62 422 TRP A N 1
ATOM 3439 C CA . TRP A 1 422 ? 36.154 7.613 -22.245 1.00 83.62 422 TRP A CA 1
ATOM 3440 C C . TRP A 1 422 ? 37.390 7.298 -23.103 1.00 83.62 422 TRP A C 1
ATOM 3442 O O . TRP A 1 422 ? 37.273 6.574 -24.088 1.00 83.62 422 TRP A O 1
ATOM 3452 N N . LEU A 1 423 ? 38.580 7.774 -22.713 1.00 84.12 423 LEU A N 1
ATOM 3453 C CA . LEU A 1 423 ? 39.826 7.539 -23.455 1.00 84.12 423 LEU A CA 1
ATOM 3454 C C . LEU A 1 423 ? 40.177 6.053 -23.545 1.00 84.12 423 LEU A C 1
ATOM 3456 O O . LEU A 1 423 ? 40.576 5.603 -24.614 1.00 84.12 423 LEU A O 1
ATOM 3460 N N . LEU A 1 424 ? 39.996 5.287 -22.464 1.00 83.94 424 LEU A N 1
ATOM 3461 C CA . LEU A 1 424 ? 40.237 3.840 -22.469 1.00 83.94 424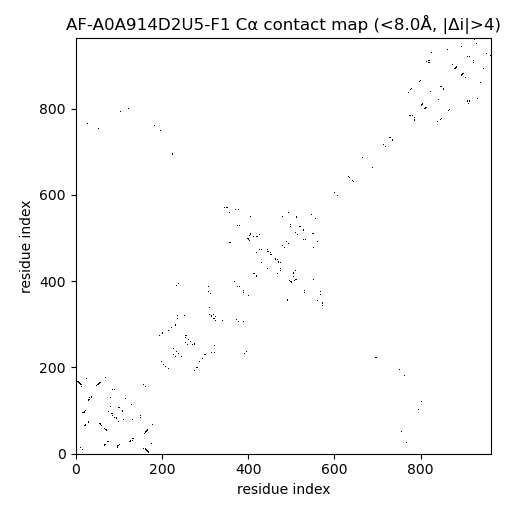 LEU A CA 1
ATOM 3462 C C . LEU A 1 424 ? 39.313 3.118 -23.460 1.00 83.94 424 LEU A C 1
ATOM 3464 O O . LEU A 1 424 ? 39.791 2.324 -24.265 1.00 83.94 424 LEU A O 1
ATOM 3468 N N . LEU A 1 425 ? 38.017 3.451 -23.464 1.00 81.69 425 LEU A N 1
ATOM 3469 C CA . LEU A 1 425 ? 37.053 2.868 -24.405 1.00 81.69 425 LEU A CA 1
ATOM 3470 C C . LEU A 1 425 ? 37.403 3.178 -25.869 1.00 81.69 425 LEU A C 1
ATOM 3472 O O . LEU A 1 425 ? 37.279 2.306 -26.730 1.00 81.69 425 LEU A O 1
ATOM 3476 N N . GLN A 1 426 ? 37.837 4.408 -26.166 1.00 84.19 426 GLN A N 1
ATOM 3477 C CA . GLN A 1 426 ? 38.227 4.784 -27.529 1.00 84.19 426 GLN A CA 1
ATOM 3478 C C . GLN A 1 426 ? 39.572 4.174 -27.943 1.00 84.19 426 GLN A C 1
ATOM 3480 O O . GLN A 1 426 ? 39.724 3.776 -29.098 1.00 84.19 426 GLN A O 1
ATOM 3485 N N . ARG A 1 427 ? 40.534 4.072 -27.017 1.00 86.50 427 ARG A N 1
ATOM 3486 C CA . ARG A 1 427 ? 41.859 3.481 -27.256 1.00 86.50 427 ARG A CA 1
ATOM 3487 C C . ARG A 1 427 ? 41.742 2.064 -27.807 1.00 86.50 427 ARG A C 1
ATOM 3489 O O . ARG A 1 427 ? 42.338 1.771 -28.841 1.00 86.50 427 ARG A O 1
ATOM 3496 N N . ASP A 1 428 ? 40.926 1.231 -27.161 1.00 83.38 428 ASP A N 1
ATOM 3497 C CA . ASP A 1 428 ? 40.696 -0.159 -27.569 1.00 83.38 428 ASP A CA 1
ATOM 3498 C C . ASP A 1 428 ? 40.095 -0.241 -28.984 1.00 83.38 428 ASP A C 1
ATOM 3500 O O . ASP A 1 428 ? 40.445 -1.110 -29.782 1.00 83.38 428 ASP A O 1
ATOM 3504 N N . VAL A 1 429 ? 39.207 0.696 -29.339 1.00 83.50 429 VAL A N 1
ATOM 3505 C CA . VAL A 1 429 ? 38.637 0.766 -30.691 1.00 83.50 429 VAL A CA 1
ATOM 3506 C C . VAL A 1 429 ? 39.676 1.193 -31.722 1.00 83.50 429 VAL A C 1
ATOM 3508 O O . VAL A 1 429 ? 39.783 0.545 -32.762 1.00 83.50 429 VAL A O 1
ATOM 3511 N N . VAL A 1 430 ? 40.449 2.248 -31.456 1.00 84.94 430 VAL A N 1
ATOM 3512 C CA . VAL A 1 430 ? 41.493 2.745 -32.370 1.00 84.94 430 VAL A CA 1
ATOM 3513 C C . VAL A 1 430 ? 42.569 1.680 -32.603 1.00 84.94 430 VAL A C 1
ATOM 3515 O O . VAL A 1 430 ? 43.022 1.499 -33.736 1.00 84.94 430 VAL A O 1
ATOM 3518 N N . GLU A 1 431 ? 42.947 0.938 -31.560 1.00 86.12 431 GLU A N 1
ATOM 3519 C CA . GLU A 1 431 ? 43.917 -0.157 -31.645 1.00 86.12 431 GLU A CA 1
ATOM 3520 C C . GLU A 1 431 ? 43.447 -1.265 -32.595 1.00 86.12 431 GLU A C 1
ATOM 3522 O O . GLU A 1 431 ? 44.226 -1.719 -33.436 1.00 86.12 431 GLU A O 1
ATOM 3527 N N . ASP A 1 432 ? 42.163 -1.616 -32.545 1.00 81.88 432 ASP A N 1
ATOM 3528 C CA . ASP A 1 432 ? 41.588 -2.734 -33.292 1.00 81.88 432 ASP A CA 1
ATOM 3529 C C . ASP A 1 432 ? 41.002 -2.360 -34.664 1.00 81.88 432 ASP A C 1
ATOM 3531 O O . ASP A 1 432 ? 40.750 -3.251 -35.477 1.00 81.88 432 ASP A O 1
ATOM 3535 N N . LEU A 1 433 ? 40.745 -1.077 -34.953 1.00 80.38 433 LEU A N 1
ATOM 3536 C CA . LEU A 1 433 ? 39.956 -0.683 -36.127 1.00 80.38 433 LEU A CA 1
ATOM 3537 C C . LEU A 1 433 ? 40.711 -0.963 -37.438 1.00 80.38 433 LEU A C 1
ATOM 3539 O O . LEU A 1 433 ? 41.685 -0.274 -37.726 1.00 80.38 433 LEU A O 1
ATOM 3543 N N . PRO A 1 434 ? 40.295 -1.904 -38.299 1.00 74.06 434 PRO A N 1
ATOM 3544 C CA . PRO A 1 434 ? 41.086 -2.306 -39.467 1.00 74.06 434 PRO A CA 1
ATOM 3545 C C . PRO A 1 434 ? 41.125 -1.250 -40.584 1.00 74.06 434 PRO A C 1
ATOM 3547 O O . PRO A 1 434 ? 42.035 -1.266 -41.408 1.00 74.06 434 PRO A O 1
ATOM 3550 N N . THR A 1 435 ? 40.165 -0.325 -40.610 1.00 75.81 435 THR A N 1
ATOM 3551 C CA . THR A 1 435 ? 40.031 0.717 -41.641 1.00 75.81 435 THR A CA 1
ATOM 3552 C C . THR A 1 435 ? 40.925 1.940 -41.412 1.00 75.81 435 THR A C 1
ATOM 3554 O O . THR A 1 435 ? 41.036 2.776 -42.302 1.00 75.81 435 THR A O 1
ATOM 3557 N N . LEU A 1 436 ? 41.567 2.056 -40.243 1.00 81.00 436 LEU A N 1
ATOM 3558 C CA . LEU A 1 436 ? 42.419 3.190 -39.868 1.00 81.00 436 LEU A CA 1
ATOM 3559 C C . LEU A 1 436 ? 43.860 2.995 -40.373 1.00 81.00 436 LEU A C 1
ATOM 3561 O O . LEU A 1 436 ? 44.496 1.977 -40.069 1.00 81.00 436 LEU A O 1
ATOM 3565 N N . GLU A 1 437 ? 44.395 3.978 -41.107 1.00 83.25 437 GLU A N 1
ATOM 3566 C CA . GLU A 1 437 ? 45.776 3.951 -41.606 1.00 83.25 437 GLU A CA 1
ATOM 3567 C C . GLU A 1 437 ? 46.790 3.779 -40.464 1.00 83.25 437 GLU A C 1
ATOM 3569 O O . GLU A 1 437 ? 46.671 4.394 -39.404 1.00 83.25 437 GLU A O 1
ATOM 3574 N N . SER A 1 438 ? 47.826 2.958 -40.674 1.00 82.69 438 SER A N 1
ATOM 3575 C CA . SER A 1 438 ? 48.777 2.593 -39.611 1.00 82.69 438 SER A CA 1
ATOM 3576 C C . SER A 1 438 ? 49.516 3.788 -39.000 1.00 82.69 438 SER A C 1
ATOM 3578 O O . SER A 1 438 ? 49.842 3.746 -37.817 1.00 82.69 438 SER A O 1
ATOM 3580 N N . ALA A 1 439 ? 49.773 4.840 -39.785 1.00 81.81 439 ALA A N 1
ATOM 3581 C CA . ALA A 1 439 ? 50.422 6.058 -39.301 1.00 81.81 439 ALA A CA 1
ATOM 3582 C C . ALA A 1 439 ? 49.496 6.864 -38.373 1.00 81.81 439 ALA A C 1
ATOM 3584 O O . ALA A 1 439 ? 49.887 7.174 -37.253 1.00 81.81 439 ALA A O 1
ATOM 3585 N N . VAL A 1 440 ? 48.252 7.103 -38.805 1.00 82.94 440 VAL A N 1
ATOM 3586 C CA . VAL A 1 440 ? 47.224 7.820 -38.030 1.00 82.94 440 VAL A CA 1
ATOM 3587 C C . VAL A 1 440 ? 46.871 7.060 -36.750 1.00 82.94 440 VAL A C 1
ATOM 3589 O O . VAL A 1 440 ? 46.743 7.655 -35.686 1.00 82.94 440 VAL A O 1
ATOM 3592 N N . ARG A 1 441 ? 46.788 5.724 -36.818 1.00 87.38 441 ARG A N 1
ATOM 3593 C CA . ARG A 1 441 ? 46.569 4.869 -35.641 1.00 87.38 441 ARG A CA 1
ATOM 3594 C C . ARG A 1 441 ? 47.664 5.047 -34.591 1.00 87.38 441 ARG A C 1
ATOM 3596 O O . ARG A 1 441 ? 47.356 5.202 -33.416 1.00 87.38 441 ARG A O 1
ATOM 3603 N N . ALA A 1 442 ? 48.930 4.986 -35.005 1.00 85.88 442 ALA A N 1
ATOM 3604 C CA . ALA A 1 442 ? 50.057 5.105 -34.084 1.00 85.88 442 ALA A CA 1
ATOM 3605 C C . ALA A 1 442 ? 50.118 6.496 -33.433 1.00 85.88 442 ALA A C 1
ATOM 3607 O O . ALA A 1 442 ? 50.429 6.596 -32.249 1.00 85.88 442 ALA A O 1
ATOM 3608 N N . GLU A 1 443 ? 49.788 7.544 -34.193 1.00 88.88 443 GLU A N 1
ATOM 3609 C CA . GLU A 1 443 ? 49.698 8.920 -33.699 1.00 88.88 443 GLU A CA 1
ATOM 3610 C C . GLU A 1 443 ? 48.573 9.071 -32.665 1.00 88.88 443 GLU A C 1
ATOM 3612 O O . GLU A 1 443 ? 48.849 9.444 -31.527 1.00 88.88 443 GLU A O 1
ATOM 3617 N N . LEU A 1 444 ? 47.343 8.662 -32.997 1.00 88.06 444 LEU A N 1
ATOM 3618 C CA . LEU A 1 444 ? 46.195 8.736 -32.084 1.00 88.06 444 LEU A CA 1
ATOM 3619 C C . LEU A 1 444 ? 46.402 7.930 -30.796 1.00 88.06 444 LEU A C 1
ATOM 3621 O O . LEU A 1 444 ? 46.081 8.418 -29.716 1.00 88.06 444 LEU A O 1
ATOM 3625 N N . LEU A 1 445 ? 46.954 6.712 -30.881 1.00 89.50 445 LEU A N 1
ATOM 3626 C CA . LEU A 1 445 ? 47.247 5.908 -29.688 1.00 89.50 445 LEU A CA 1
ATOM 3627 C C . LEU A 1 445 ? 48.282 6.590 -28.790 1.00 89.50 445 LEU A C 1
ATOM 3629 O O . LEU A 1 445 ? 48.106 6.605 -27.575 1.00 89.50 445 LEU A O 1
ATOM 3633 N N . SER A 1 446 ? 49.319 7.192 -29.382 1.00 90.19 446 SER A N 1
ATOM 3634 C CA . SER A 1 446 ? 50.315 7.955 -28.626 1.00 90.19 446 SER A CA 1
ATOM 3635 C C . SER A 1 446 ? 49.685 9.158 -27.926 1.00 90.19 446 SER A C 1
ATOM 3637 O O . SER A 1 446 ? 49.968 9.395 -26.757 1.00 90.19 446 SER A O 1
ATOM 3639 N N . GLU A 1 447 ? 48.819 9.907 -28.612 1.00 90.12 447 GLU A N 1
ATOM 3640 C CA . GLU A 1 447 ? 48.156 11.072 -28.024 1.00 90.12 447 GLU A CA 1
ATOM 3641 C C . GLU A 1 447 ? 47.169 10.690 -26.907 1.00 90.12 447 GLU A C 1
ATOM 3643 O O . GLU A 1 447 ? 47.096 11.377 -25.885 1.00 90.12 447 GLU A O 1
ATOM 3648 N N . ILE A 1 448 ? 46.439 9.578 -27.062 1.00 89.56 448 ILE A N 1
ATOM 3649 C CA . ILE A 1 448 ? 45.558 9.036 -26.017 1.00 89.56 448 ILE A CA 1
ATOM 3650 C C . ILE A 1 448 ? 46.374 8.605 -24.790 1.00 89.56 448 ILE A C 1
ATOM 3652 O O . ILE A 1 448 ? 46.029 8.983 -23.666 1.00 89.56 448 ILE A O 1
ATOM 3656 N N . ASP A 1 449 ? 47.454 7.846 -24.995 1.00 91.44 449 ASP A N 1
ATOM 3657 C CA . ASP A 1 449 ? 48.318 7.353 -23.917 1.00 91.44 449 ASP A CA 1
ATOM 3658 C C . ASP A 1 449 ? 49.001 8.512 -23.166 1.00 91.44 449 ASP A C 1
ATOM 3660 O O . ASP A 1 449 ? 49.091 8.481 -21.934 1.00 91.44 449 ASP A O 1
ATOM 3664 N N . ASP A 1 450 ? 49.381 9.582 -23.872 1.00 88.94 450 ASP A N 1
ATOM 3665 C CA . ASP A 1 450 ? 49.921 10.807 -23.273 1.00 88.94 450 ASP A CA 1
ATOM 3666 C C . ASP A 1 450 ? 48.908 11.477 -22.324 1.00 88.94 450 ASP A C 1
ATOM 3668 O O . ASP A 1 450 ? 49.257 11.841 -21.197 1.00 88.94 450 ASP A O 1
ATOM 3672 N N . VAL A 1 451 ? 47.643 11.631 -22.740 1.00 87.69 451 VAL A N 1
ATOM 3673 C CA . VAL A 1 451 ? 46.600 12.248 -21.894 1.00 87.69 451 VAL A CA 1
ATOM 3674 C C . VAL A 1 451 ? 46.233 11.343 -20.713 1.00 87.69 451 VAL A C 1
ATOM 3676 O O . VAL A 1 451 ? 46.068 11.837 -19.594 1.00 87.69 451 VAL A O 1
ATOM 3679 N N . LEU A 1 452 ? 46.167 10.022 -20.914 1.00 87.94 452 LEU A N 1
ATOM 3680 C CA . LEU A 1 452 ? 45.962 9.053 -19.830 1.00 87.94 452 LEU A CA 1
ATOM 3681 C C . LEU A 1 452 ? 47.086 9.117 -18.785 1.00 87.94 452 LEU A C 1
ATOM 3683 O O . LEU A 1 452 ? 46.805 9.055 -17.584 1.00 87.94 452 LEU A O 1
ATOM 3687 N N . GLY A 1 453 ? 48.336 9.286 -19.228 1.00 87.00 453 GLY A N 1
ATOM 3688 C CA . GLY A 1 453 ? 49.492 9.507 -18.359 1.00 87.00 453 GLY A CA 1
ATOM 3689 C C . GLY A 1 453 ? 49.358 10.784 -17.528 1.00 87.00 453 GLY A C 1
ATOM 3690 O O . GLY A 1 453 ? 49.520 10.741 -16.308 1.00 87.00 453 GLY A O 1
ATOM 3691 N N . MET A 1 454 ? 48.960 11.898 -18.152 1.00 85.44 454 MET A N 1
ATOM 3692 C CA . MET A 1 454 ? 48.743 13.168 -17.442 1.00 85.44 454 MET A CA 1
ATOM 3693 C C . MET A 1 454 ? 47.646 13.074 -16.371 1.00 85.44 454 MET A C 1
ATOM 3695 O O . MET A 1 454 ? 47.814 13.626 -15.281 1.00 85.44 454 MET A O 1
ATOM 3699 N N . ILE A 1 455 ? 46.551 12.354 -16.654 1.00 85.00 455 ILE A N 1
ATOM 3700 C CA . ILE A 1 455 ? 45.470 12.109 -15.684 1.00 85.00 455 ILE A CA 1
ATOM 3701 C C . ILE A 1 455 ? 45.969 11.224 -14.531 1.00 85.00 455 ILE A C 1
ATOM 3703 O O . ILE A 1 455 ? 45.698 11.508 -13.365 1.00 85.00 455 ILE A O 1
ATOM 3707 N N . ALA A 1 456 ? 46.723 10.158 -14.824 1.00 84.06 456 ALA A N 1
ATOM 3708 C CA . ALA A 1 456 ? 47.268 9.268 -13.796 1.00 84.06 456 ALA A CA 1
ATOM 3709 C C . ALA A 1 456 ? 48.266 9.976 -12.858 1.00 84.06 456 ALA A C 1
ATOM 3711 O O . ALA A 1 456 ? 48.340 9.639 -11.676 1.00 84.06 456 ALA A O 1
ATOM 3712 N N . GLU A 1 457 ? 48.994 10.969 -13.369 1.00 86.06 457 GLU A N 1
ATOM 3713 C CA . GLU A 1 457 ? 49.944 11.798 -12.618 1.00 86.06 457 GLU A CA 1
ATOM 3714 C C . GLU A 1 457 ? 49.305 13.012 -11.908 1.00 86.06 457 GLU A C 1
ATOM 3716 O O . GLU A 1 457 ? 50.026 13.795 -11.289 1.00 86.06 457 GLU A O 1
ATOM 3721 N N . GLN A 1 458 ? 47.974 13.179 -11.967 1.00 74.06 458 GLN A N 1
ATOM 3722 C CA . GLN A 1 458 ? 47.231 14.313 -11.383 1.00 74.06 458 GLN A CA 1
ATOM 3723 C C . GLN A 1 458 ? 47.726 15.695 -11.858 1.00 74.06 458 GLN A C 1
ATOM 3725 O O . GLN A 1 458 ? 47.799 16.658 -11.085 1.00 74.06 458 GLN A O 1
ATOM 3730 N N . GLN A 1 459 ? 48.091 15.822 -13.137 1.00 72.75 459 GLN A N 1
ATOM 3731 C CA . GLN A 1 459 ? 48.517 17.109 -13.689 1.00 72.75 459 GLN A CA 1
ATOM 3732 C C . GLN A 1 459 ? 47.316 18.046 -13.914 1.00 72.75 459 GLN A C 1
ATOM 3734 O O . GLN A 1 459 ? 46.543 17.882 -14.847 1.00 72.75 459 GLN A O 1
ATOM 3739 N N . VAL A 1 460 ? 47.183 19.089 -13.089 1.00 59.19 460 VAL A N 1
ATOM 3740 C CA . VAL A 1 460 ? 45.987 19.966 -13.062 1.00 59.19 460 VAL A CA 1
ATOM 3741 C C . VAL A 1 460 ? 45.953 21.012 -14.197 1.00 59.19 460 VAL A C 1
ATOM 3743 O O . VAL A 1 460 ? 44.912 21.598 -14.497 1.00 59.19 460 VAL A O 1
ATOM 3746 N N . HIS A 1 461 ? 47.081 21.289 -14.861 1.00 67.44 461 HIS A N 1
ATOM 3747 C CA . HIS A 1 461 ? 47.171 22.342 -15.882 1.00 67.44 461 HIS A CA 1
ATOM 3748 C C . HIS A 1 461 ? 47.246 21.791 -17.311 1.00 67.44 461 HIS A C 1
ATOM 3750 O O . HIS A 1 461 ? 48.225 21.167 -17.699 1.00 67.44 461 HIS A O 1
ATOM 3756 N N . GLY A 1 462 ? 46.240 22.121 -18.131 1.00 70.38 462 GLY A N 1
ATOM 3757 C CA . GLY A 1 462 ? 46.257 21.904 -19.584 1.00 70.38 462 GLY A CA 1
ATOM 3758 C C . GLY A 1 462 ? 45.695 20.563 -20.069 1.00 70.38 462 GLY A C 1
ATOM 3759 O O . GLY A 1 462 ? 45.495 20.416 -21.273 1.00 70.38 462 GLY A O 1
ATOM 3760 N N . VAL A 1 463 ? 45.370 19.632 -19.162 1.00 80.69 463 VAL A N 1
ATOM 3761 C CA . VAL A 1 463 ? 44.801 18.313 -19.504 1.00 80.69 463 VAL A CA 1
ATOM 3762 C C . VAL A 1 463 ? 43.479 18.435 -20.251 1.00 80.69 463 VAL A C 1
ATOM 3764 O O . VAL A 1 463 ? 43.327 17.789 -21.276 1.00 80.69 463 VAL A O 1
ATOM 3767 N N . GLY A 1 464 ? 42.571 19.322 -19.828 1.00 79.50 464 GLY A N 1
ATOM 3768 C CA . GLY A 1 464 ? 41.292 19.518 -20.526 1.00 79.50 464 GLY A CA 1
ATOM 3769 C C . GLY A 1 464 ? 41.451 19.947 -21.989 1.00 79.50 464 GLY A C 1
ATOM 3770 O O . GLY A 1 464 ? 40.807 19.393 -22.865 1.00 79.50 464 GLY A O 1
ATOM 3771 N N . VAL A 1 465 ? 42.387 20.857 -22.282 1.00 81.62 465 VAL A N 1
ATOM 3772 C CA . VAL A 1 465 ? 42.637 21.325 -23.661 1.00 81.62 465 VAL A CA 1
ATOM 3773 C C . VAL A 1 465 ? 43.212 20.207 -24.532 1.00 81.62 465 VAL A C 1
ATOM 3775 O O . VAL A 1 465 ? 42.859 20.091 -25.703 1.00 81.62 465 VAL A O 1
ATOM 3778 N N . ARG A 1 466 ? 44.104 19.380 -23.970 1.00 82.81 466 ARG A N 1
ATOM 3779 C CA . ARG A 1 466 ? 44.630 18.211 -24.685 1.00 82.81 466 ARG A CA 1
ATOM 3780 C C . ARG A 1 466 ? 43.571 17.135 -24.865 1.00 82.81 466 ARG A C 1
ATOM 3782 O O . ARG A 1 466 ? 43.485 16.577 -25.948 1.00 82.81 466 ARG A O 1
ATOM 3789 N N . PHE A 1 467 ? 42.757 16.888 -23.845 1.00 84.56 467 PHE A N 1
ATOM 3790 C CA . PHE A 1 467 ? 41.624 15.980 -23.927 1.00 84.56 467 PHE A CA 1
ATOM 3791 C C . PHE A 1 467 ? 40.673 16.395 -25.053 1.00 84.56 467 PHE A C 1
ATOM 3793 O O . PHE A 1 467 ? 40.356 15.564 -25.892 1.00 84.56 467 PHE A O 1
ATOM 3800 N N . ASP A 1 468 ? 40.296 17.673 -25.138 1.00 81.94 468 ASP A N 1
ATOM 3801 C CA . ASP A 1 468 ? 39.417 18.178 -26.200 1.00 81.94 468 ASP A CA 1
ATOM 3802 C C . ASP A 1 468 ? 40.038 18.012 -27.600 1.00 81.94 468 ASP A C 1
ATOM 3804 O O . ASP A 1 468 ? 39.336 17.673 -28.553 1.00 81.94 468 ASP A O 1
ATOM 3808 N N . ALA A 1 469 ? 41.357 18.201 -27.730 1.00 82.81 469 ALA A N 1
ATOM 3809 C CA . ALA A 1 469 ? 42.074 18.005 -28.991 1.00 82.81 469 ALA A CA 1
ATOM 3810 C C . ALA A 1 469 ? 42.117 16.527 -29.418 1.00 82.81 469 ALA A C 1
ATOM 3812 O O . ALA A 1 469 ? 41.764 16.211 -30.554 1.00 82.81 469 ALA A O 1
ATOM 3813 N N . VAL A 1 470 ? 42.488 15.626 -28.500 1.00 85.00 470 VAL A N 1
ATOM 3814 C CA . VAL A 1 470 ? 42.506 14.173 -28.746 1.00 85.00 470 VAL A CA 1
ATOM 3815 C C . VAL A 1 470 ? 41.103 13.666 -29.032 1.00 85.00 470 VAL A C 1
ATOM 3817 O O . VAL A 1 470 ? 40.898 12.878 -29.950 1.00 85.00 470 VAL A O 1
ATOM 3820 N N . LYS A 1 471 ? 40.113 14.163 -28.291 1.00 80.38 471 LYS A N 1
ATOM 3821 C CA . LYS A 1 471 ? 38.711 13.842 -28.511 1.00 80.38 471 LYS A CA 1
ATOM 3822 C C . LYS A 1 471 ? 38.271 14.189 -29.930 1.00 80.38 471 LYS A C 1
ATOM 3824 O O . LYS A 1 471 ? 37.723 13.324 -30.604 1.00 80.38 471 LYS A O 1
ATOM 3829 N N . ALA A 1 472 ? 38.555 15.404 -30.395 1.00 78.56 472 ALA A N 1
ATOM 3830 C CA . ALA A 1 472 ? 38.216 15.822 -31.753 1.00 78.56 472 ALA A CA 1
ATOM 3831 C C . ALA A 1 472 ? 38.933 14.976 -32.821 1.00 78.56 472 ALA A C 1
ATOM 3833 O O . ALA A 1 472 ? 38.325 14.627 -33.830 1.00 78.56 472 ALA A O 1
ATOM 3834 N N . ALA A 1 473 ? 40.200 14.611 -32.596 1.00 81.38 473 ALA A N 1
ATOM 3835 C CA . ALA A 1 473 ? 40.968 13.775 -33.520 1.00 81.38 473 ALA A CA 1
ATOM 3836 C C . ALA A 1 473 ? 40.429 12.333 -33.595 1.00 81.38 473 ALA A C 1
ATOM 3838 O O . ALA A 1 473 ? 40.300 11.765 -34.680 1.00 81.38 473 ALA A O 1
ATOM 3839 N N . VAL A 1 474 ? 40.055 11.756 -32.449 1.00 79.44 474 VAL A N 1
ATOM 3840 C CA . VAL A 1 474 ? 39.409 10.438 -32.361 1.00 79.44 474 VAL A CA 1
ATOM 3841 C C . VAL A 1 474 ? 38.027 10.462 -33.013 1.00 79.44 474 VAL A C 1
ATOM 3843 O O . VAL A 1 474 ? 37.704 9.562 -33.784 1.00 79.44 474 VAL A O 1
ATOM 3846 N N . GLU A 1 475 ? 37.217 11.489 -32.750 1.00 75.44 475 GLU A N 1
ATOM 3847 C CA . GLU A 1 475 ? 35.909 11.656 -33.389 1.00 75.44 475 GLU A CA 1
ATOM 3848 C C . GLU A 1 475 ? 36.048 11.794 -34.912 1.00 75.44 475 GLU A C 1
ATOM 3850 O O . GLU A 1 475 ? 35.319 11.121 -35.637 1.00 75.44 475 GLU A O 1
ATOM 3855 N N . ASP A 1 476 ? 37.011 12.569 -35.418 1.00 75.56 476 ASP A N 1
ATOM 3856 C CA . ASP A 1 476 ? 37.233 12.722 -36.865 1.00 75.56 476 ASP A CA 1
ATOM 3857 C C . ASP A 1 476 ? 37.656 11.409 -37.545 1.00 75.56 476 ASP A C 1
ATOM 3859 O O . ASP A 1 476 ? 37.206 11.110 -38.657 1.00 75.56 476 ASP A O 1
ATOM 3863 N N . ALA A 1 477 ? 38.466 10.597 -36.859 1.00 75.69 477 ALA A N 1
ATOM 3864 C CA . ALA A 1 477 ? 38.922 9.296 -37.343 1.00 75.69 477 ALA A CA 1
ATOM 3865 C C . ALA A 1 477 ? 37.838 8.204 -37.281 1.00 75.69 477 ALA A C 1
ATOM 3867 O O . ALA A 1 477 ? 37.873 7.248 -38.059 1.00 75.69 477 ALA A O 1
ATOM 3868 N N . LEU A 1 478 ? 36.881 8.335 -36.358 1.00 73.19 478 LEU A N 1
ATOM 3869 C CA . LEU A 1 478 ? 35.807 7.368 -36.110 1.00 73.19 478 LEU A CA 1
ATOM 3870 C C . LEU A 1 478 ? 34.441 7.810 -36.671 1.00 73.19 478 LEU A C 1
ATOM 3872 O O . LEU A 1 478 ? 33.426 7.164 -36.398 1.00 73.19 478 LEU A O 1
ATOM 3876 N N . THR A 1 479 ? 34.404 8.879 -37.472 1.00 69.25 479 THR A N 1
ATOM 3877 C CA . THR A 1 479 ? 33.175 9.435 -38.055 1.00 69.25 479 THR A CA 1
ATOM 3878 C C . THR A 1 479 ? 33.298 9.582 -39.570 1.00 69.25 479 THR A C 1
ATOM 3880 O O . THR A 1 479 ? 34.249 10.172 -40.078 1.00 69.25 479 THR A O 1
ATOM 3883 N N . ASP A 1 480 ? 32.305 9.070 -40.300 1.00 67.75 480 ASP A N 1
ATOM 3884 C CA . ASP A 1 480 ? 32.250 9.145 -41.764 1.00 67.75 480 ASP A CA 1
ATOM 3885 C C . ASP A 1 480 ? 32.090 10.593 -42.282 1.00 67.75 480 ASP A C 1
ATOM 3887 O O . ASP A 1 480 ? 31.439 11.428 -41.643 1.00 67.75 480 ASP A O 1
ATOM 3891 N N . GLU A 1 481 ? 32.622 10.885 -43.479 1.00 58.47 481 GLU A N 1
ATOM 3892 C CA . GLU A 1 481 ? 32.592 12.225 -44.096 1.00 58.47 481 GLU A CA 1
ATOM 3893 C C . GLU A 1 481 ? 31.170 12.785 -44.263 1.00 58.47 481 GLU A C 1
ATOM 3895 O O . GLU A 1 481 ? 30.975 14.003 -44.182 1.00 58.47 481 GLU A O 1
ATOM 3900 N N . SER A 1 482 ? 30.162 11.921 -44.447 1.00 55.47 482 SER A N 1
ATOM 3901 C CA . SER A 1 482 ? 28.755 12.330 -44.560 1.00 55.47 482 SER A CA 1
ATOM 3902 C C . SER A 1 482 ? 28.170 12.864 -43.247 1.00 55.47 482 SER A C 1
ATOM 3904 O O . SER A 1 482 ? 27.309 13.742 -43.264 1.00 55.47 482 SER A O 1
ATOM 3906 N N . THR A 1 483 ? 28.674 12.395 -42.102 1.00 57.44 483 THR A N 1
ATOM 3907 C CA . THR A 1 483 ? 28.196 12.778 -40.762 1.00 57.44 483 THR A CA 1
ATOM 3908 C C . THR A 1 483 ? 28.807 14.097 -40.281 1.00 57.44 483 THR A C 1
ATOM 3910 O O . THR A 1 483 ? 28.187 14.818 -39.499 1.00 57.44 483 THR A O 1
ATOM 3913 N N . ARG A 1 484 ? 29.958 14.497 -40.841 1.00 57.06 484 ARG A N 1
ATOM 3914 C CA . ARG A 1 484 ? 30.654 15.762 -40.526 1.00 57.06 484 ARG A CA 1
ATOM 3915 C C . ARG A 1 484 ? 29.851 17.027 -40.867 1.00 57.06 484 ARG A C 1
ATOM 3917 O O . ARG A 1 484 ? 30.177 18.104 -40.379 1.00 57.06 484 ARG A O 1
ATOM 3924 N N . ARG A 1 485 ? 28.805 16.924 -41.700 1.00 51.66 485 ARG A N 1
ATOM 3925 C CA . ARG A 1 485 ? 27.972 18.068 -42.126 1.00 51.66 485 ARG A CA 1
ATOM 3926 C C . ARG A 1 485 ? 26.873 18.466 -41.132 1.00 51.66 485 ARG A C 1
ATOM 3928 O O . ARG A 1 485 ? 26.245 19.497 -41.339 1.00 51.66 485 ARG A O 1
ATOM 3935 N N . GLY A 1 486 ? 26.672 17.711 -40.048 1.00 53.84 486 GLY A N 1
ATOM 3936 C CA . GLY A 1 486 ? 25.818 18.116 -38.921 1.00 53.84 486 GLY A CA 1
ATOM 3937 C C . GLY A 1 486 ? 24.301 18.074 -39.157 1.00 53.84 486 GLY A C 1
ATOM 3938 O O . GLY A 1 486 ? 23.549 18.527 -38.298 1.00 53.84 486 GLY A O 1
ATOM 3939 N N . GLU A 1 487 ? 23.825 17.533 -40.278 1.00 51.38 487 GLU A N 1
ATOM 3940 C CA . GLU A 1 487 ? 22.389 17.394 -40.549 1.00 51.38 487 GLU A CA 1
ATOM 3941 C C . GLU A 1 487 ? 21.814 16.161 -39.808 1.00 51.38 487 GLU A C 1
ATOM 3943 O O . GLU A 1 487 ? 22.352 15.058 -39.912 1.00 51.38 487 GLU A O 1
ATOM 3948 N N . ASN A 1 488 ? 20.707 16.342 -39.068 1.00 55.88 488 ASN A N 1
ATOM 3949 C CA . ASN A 1 488 ? 19.862 15.290 -38.460 1.00 55.88 488 ASN A CA 1
ATOM 3950 C C . ASN A 1 488 ? 20.394 14.518 -37.227 1.00 55.88 488 ASN A C 1
ATOM 3952 O O . ASN A 1 488 ? 19.969 13.388 -36.978 1.00 55.88 488 ASN A O 1
ATOM 3956 N N . VAL A 1 489 ? 21.255 15.118 -36.395 1.00 63.16 489 VAL A N 1
ATOM 3957 C CA . VAL A 1 489 ? 21.833 14.452 -35.199 1.00 63.16 489 VAL A CA 1
ATOM 3958 C C . VAL A 1 489 ? 20.799 14.131 -34.103 1.00 63.16 489 VAL A C 1
ATOM 3960 O O . VAL A 1 489 ? 20.918 13.097 -33.448 1.00 63.16 489 VAL A O 1
ATOM 3963 N N . HIS A 1 490 ? 19.778 14.974 -33.932 1.00 63.72 490 HIS A N 1
ATOM 3964 C CA . HIS A 1 490 ? 18.714 14.826 -32.920 1.00 63.72 490 HIS A CA 1
ATOM 3965 C C . HIS A 1 490 ? 17.434 14.175 -33.460 1.00 63.72 490 HIS A C 1
ATOM 3967 O O . HIS A 1 490 ? 16.473 13.976 -32.715 1.00 63.72 490 HIS A O 1
ATOM 3973 N N . SER A 1 491 ? 17.440 13.818 -34.746 1.00 82.25 491 SER A N 1
ATOM 3974 C CA . SER A 1 491 ? 16.306 13.174 -35.398 1.00 82.25 491 SER A CA 1
ATOM 3975 C C . SER A 1 491 ? 16.090 11.758 -34.873 1.00 82.25 491 SER A C 1
ATOM 3977 O O . SER A 1 491 ? 17.028 11.073 -34.453 1.00 82.25 491 SER A O 1
ATOM 3979 N N . LEU A 1 492 ? 14.854 11.281 -34.989 1.00 84.44 492 LEU A N 1
ATOM 3980 C CA . LEU A 1 492 ? 14.470 9.911 -34.655 1.00 84.44 492 LEU A CA 1
ATOM 3981 C C . LEU A 1 492 ? 15.367 8.837 -35.311 1.00 84.44 492 LEU A C 1
ATOM 3983 O O . LEU A 1 492 ? 15.631 7.796 -34.711 1.00 84.44 492 LEU A O 1
ATOM 3987 N N . ALA A 1 493 ? 15.910 9.120 -36.500 1.00 86.06 493 ALA A N 1
ATOM 3988 C CA . ALA A 1 493 ? 16.820 8.247 -37.247 1.00 86.06 493 ALA A CA 1
ATOM 3989 C C . ALA A 1 493 ? 18.187 8.012 -36.565 1.00 86.06 493 ALA A C 1
ATOM 3991 O O . ALA A 1 493 ? 18.982 7.185 -37.018 1.00 86.06 493 ALA A O 1
ATOM 3992 N N . ASN A 1 494 ? 18.490 8.752 -35.496 1.00 87.56 494 ASN A N 1
ATOM 3993 C CA . ASN A 1 494 ? 19.711 8.613 -34.707 1.00 87.56 494 ASN A CA 1
ATOM 3994 C C . ASN A 1 494 ? 19.422 8.278 -33.232 1.00 87.56 494 ASN A C 1
ATOM 3996 O O . ASN A 1 494 ? 20.307 8.445 -32.399 1.00 87.56 494 ASN A O 1
ATOM 4000 N N . LEU A 1 495 ? 18.217 7.803 -32.892 1.00 89.06 495 LEU A N 1
ATOM 4001 C CA . LEU A 1 495 ? 17.827 7.475 -31.516 1.00 89.06 495 LEU A CA 1
ATOM 4002 C C . LEU A 1 495 ? 17.502 5.985 -31.341 1.00 89.06 495 LEU A C 1
ATOM 4004 O O . LEU A 1 495 ? 16.891 5.343 -32.199 1.00 89.06 495 LEU A O 1
ATOM 4008 N N . ALA A 1 496 ? 17.865 5.441 -30.183 1.00 89.75 496 ALA A N 1
ATOM 4009 C CA . ALA A 1 496 ? 17.486 4.102 -29.747 1.00 89.75 496 ALA A CA 1
ATOM 4010 C C . ALA A 1 496 ? 17.119 4.096 -28.255 1.00 89.75 496 ALA A C 1
ATOM 4012 O O . ALA A 1 496 ? 17.538 4.968 -27.497 1.00 89.75 496 ALA A O 1
ATOM 4013 N N . LEU A 1 497 ? 16.340 3.102 -27.820 1.00 88.44 497 LEU A N 1
ATOM 4014 C CA . LEU A 1 497 ? 16.041 2.905 -26.399 1.00 88.44 497 LEU A CA 1
ATOM 4015 C C . LEU A 1 497 ? 17.171 2.117 -25.738 1.00 88.44 497 LEU A C 1
ATOM 4017 O O . LEU A 1 497 ? 17.475 0.998 -26.164 1.00 88.44 497 LEU A O 1
ATOM 4021 N N . LEU A 1 498 ? 17.759 2.667 -24.679 1.00 83.50 498 LEU A N 1
ATOM 4022 C CA . LEU A 1 498 ? 18.791 1.993 -23.897 1.00 83.50 498 LEU A CA 1
ATOM 4023 C C . LEU A 1 498 ? 18.484 2.083 -22.402 1.00 83.50 498 LEU A C 1
ATOM 4025 O O . LEU A 1 498 ? 17.882 3.050 -21.940 1.00 83.50 498 LEU A O 1
ATOM 4029 N N . ALA A 1 499 ? 18.878 1.057 -21.649 1.00 77.94 499 ALA A N 1
ATOM 4030 C CA . ALA A 1 499 ? 18.719 1.059 -20.203 1.00 77.94 499 ALA A CA 1
ATOM 4031 C C . ALA A 1 499 ? 19.568 2.179 -19.573 1.00 77.94 499 ALA A C 1
ATOM 4033 O O . ALA A 1 499 ? 20.759 2.300 -19.876 1.00 77.94 499 ALA A O 1
ATOM 4034 N N . SER A 1 500 ? 18.963 2.970 -18.689 1.00 65.50 500 SER A N 1
ATOM 4035 C CA . SER A 1 500 ? 19.601 4.029 -17.916 1.00 65.50 500 SER A CA 1
ATOM 4036 C C . SER A 1 500 ? 20.526 3.397 -16.877 1.00 65.50 500 SER A C 1
ATOM 4038 O O . SER A 1 500 ? 20.100 2.977 -15.806 1.00 65.50 500 SER A O 1
ATOM 4040 N N . GLY A 1 501 ? 21.801 3.285 -17.230 1.00 55.41 501 GLY A N 1
ATOM 4041 C CA . GLY A 1 501 ? 22.890 2.982 -16.310 1.00 55.41 501 GLY A CA 1
ATOM 4042 C C . GLY A 1 501 ? 23.930 4.085 -16.431 1.00 55.41 501 GLY A C 1
ATOM 4043 O O . GLY A 1 501 ? 24.222 4.515 -17.548 1.00 55.41 501 GLY A O 1
ATOM 4044 N N . ASP A 1 502 ? 24.450 4.551 -15.297 1.00 44.38 502 ASP A N 1
ATOM 4045 C CA . ASP A 1 502 ? 25.392 5.667 -15.169 1.00 44.38 502 ASP A CA 1
ATOM 4046 C C . ASP A 1 502 ? 26.711 5.424 -15.915 1.00 44.38 502 ASP A C 1
ATOM 4048 O O . ASP A 1 502 ? 27.751 5.143 -15.326 1.00 44.38 502 ASP A O 1
ATOM 4052 N N . ASN A 1 503 ? 26.698 5.553 -17.236 1.00 56.69 503 ASN A N 1
ATOM 4053 C CA . ASN A 1 503 ? 27.918 5.639 -18.013 1.00 56.69 503 ASN A CA 1
ATOM 4054 C C . ASN A 1 503 ? 27.810 6.811 -18.988 1.00 56.69 503 ASN A C 1
ATOM 4056 O O . ASN A 1 503 ? 27.628 6.656 -20.195 1.00 56.69 503 ASN A O 1
ATOM 4060 N N . SER A 1 504 ? 27.910 8.022 -18.426 1.00 60.97 504 SER A N 1
ATOM 4061 C CA . SER A 1 504 ? 27.972 9.279 -19.189 1.00 60.97 504 SER A CA 1
ATOM 4062 C C . SER A 1 504 ? 29.091 9.259 -20.243 1.00 60.97 504 SER A C 1
ATOM 4064 O O . SER A 1 504 ? 28.978 9.937 -21.266 1.00 60.97 504 SER A O 1
ATOM 4066 N N . ALA A 1 505 ? 30.150 8.464 -20.026 1.00 58.88 505 ALA A N 1
ATOM 4067 C CA . ALA A 1 505 ? 31.206 8.242 -21.009 1.00 58.88 505 ALA A CA 1
ATOM 4068 C C . ALA A 1 505 ? 30.704 7.431 -22.216 1.00 58.88 505 ALA A C 1
ATOM 4070 O O . ALA A 1 505 ? 30.991 7.804 -23.355 1.00 58.88 505 ALA A O 1
ATOM 4071 N N . LEU A 1 506 ? 29.894 6.387 -21.998 1.00 68.69 506 LEU A N 1
ATOM 4072 C CA . LEU A 1 506 ? 29.276 5.615 -23.082 1.00 68.69 506 LEU A CA 1
ATOM 4073 C C . LEU A 1 506 ? 28.314 6.476 -23.908 1.00 68.69 506 LEU A C 1
ATOM 4075 O O . LEU A 1 506 ? 28.360 6.413 -25.132 1.00 68.69 506 LEU A O 1
ATOM 4079 N N . SER A 1 507 ? 27.496 7.317 -23.267 1.00 67.62 507 SER A N 1
ATOM 4080 C CA . SER A 1 507 ? 26.522 8.163 -23.977 1.00 67.62 507 SER A CA 1
ATOM 4081 C C . SER A 1 507 ? 27.188 9.137 -24.967 1.00 67.62 507 SER A C 1
ATOM 4083 O O . SER A 1 507 ? 26.723 9.353 -26.087 1.00 67.62 507 SER A O 1
ATOM 4085 N N . ASN A 1 508 ? 28.383 9.621 -24.620 1.00 71.44 508 ASN A N 1
ATOM 4086 C CA . ASN A 1 508 ? 29.201 10.502 -25.459 1.00 71.44 508 ASN A CA 1
ATOM 4087 C C . ASN A 1 508 ? 30.236 9.757 -26.324 1.00 71.44 508 ASN A C 1
ATOM 4089 O O . ASN A 1 508 ? 31.206 10.361 -26.784 1.00 71.44 508 ASN A O 1
ATOM 4093 N N . SER A 1 509 ? 30.097 8.441 -26.498 1.00 74.69 509 SER A N 1
ATOM 4094 C CA . SER A 1 509 ? 31.031 7.634 -27.290 1.00 74.69 509 SER A CA 1
ATOM 4095 C C . SER A 1 509 ? 30.587 7.458 -28.745 1.00 74.69 509 SER A C 1
ATOM 4097 O O . SER A 1 509 ? 29.412 7.577 -29.094 1.00 74.69 509 SER A O 1
ATOM 4099 N N . THR A 1 510 ? 31.550 7.129 -29.602 1.00 77.62 510 THR A N 1
ATOM 4100 C CA . THR A 1 510 ? 31.336 6.791 -31.014 1.00 77.62 510 THR A CA 1
ATOM 4101 C C . THR A 1 510 ? 30.500 5.514 -31.187 1.00 77.62 510 THR A C 1
ATOM 4103 O O . THR A 1 510 ? 30.350 4.703 -30.267 1.00 77.62 510 THR A O 1
ATOM 4106 N N . PHE A 1 511 ? 29.954 5.318 -32.393 1.00 83.69 511 PHE A N 1
ATOM 4107 C CA . PHE A 1 511 ? 29.087 4.175 -32.706 1.00 83.69 511 PHE A CA 1
ATOM 4108 C C . PHE A 1 511 ? 29.766 2.821 -32.435 1.00 83.69 511 PHE A C 1
ATOM 4110 O O . PHE A 1 511 ? 29.151 1.948 -31.829 1.00 83.69 511 PHE A O 1
ATOM 4117 N N . GLU A 1 512 ? 31.029 2.644 -32.838 1.00 81.25 512 GLU A N 1
ATOM 4118 C CA . GLU A 1 512 ? 31.756 1.377 -32.661 1.00 81.25 512 GLU A CA 1
ATOM 4119 C C . GLU A 1 512 ? 31.967 1.027 -31.178 1.00 81.25 512 GLU A C 1
ATOM 4121 O O . GLU A 1 512 ? 31.811 -0.135 -30.798 1.00 81.25 512 GLU A O 1
ATOM 4126 N N . VAL A 1 513 ? 32.227 2.017 -30.314 1.00 80.69 513 VAL A N 1
ATOM 4127 C CA . VAL A 1 513 ? 32.302 1.794 -28.858 1.00 80.69 513 VAL A CA 1
ATOM 4128 C C . VAL A 1 513 ? 30.957 1.325 -28.312 1.00 80.69 513 VAL A C 1
ATOM 4130 O O . VAL A 1 513 ? 30.892 0.303 -27.624 1.00 80.69 513 VAL A O 1
ATOM 4133 N N . LYS A 1 514 ? 29.865 2.017 -28.666 1.00 85.19 514 LYS A N 1
ATOM 4134 C CA . LYS A 1 514 ? 28.509 1.622 -28.254 1.00 85.19 514 LYS A CA 1
ATOM 4135 C C . LYS A 1 514 ? 28.170 0.222 -28.755 1.00 85.19 514 LYS A C 1
ATOM 4137 O O . LYS A 1 514 ? 27.675 -0.602 -27.995 1.00 85.19 514 LYS A O 1
ATOM 4142 N N . ARG A 1 515 ? 28.513 -0.093 -30.003 1.00 86.69 515 ARG A N 1
ATOM 4143 C CA . ARG A 1 515 ? 28.306 -1.412 -30.603 1.00 86.69 515 ARG A CA 1
ATOM 4144 C C . ARG A 1 515 ? 29.011 -2.521 -29.822 1.00 86.69 515 ARG A C 1
ATOM 4146 O O . ARG A 1 515 ? 28.375 -3.529 -29.522 1.00 86.69 515 ARG A O 1
ATOM 4153 N N . ARG A 1 516 ? 30.293 -2.355 -29.477 1.00 85.62 516 ARG A N 1
ATOM 4154 C CA . ARG A 1 516 ? 31.051 -3.349 -28.693 1.00 85.62 516 ARG A CA 1
ATOM 4155 C C . ARG A 1 516 ? 30.429 -3.588 -27.320 1.00 85.62 516 ARG A C 1
ATOM 4157 O O . ARG A 1 516 ? 30.268 -4.741 -26.929 1.00 85.62 516 ARG A O 1
ATOM 4164 N N . GLU A 1 517 ? 30.020 -2.523 -26.639 1.00 83.44 517 GLU A N 1
ATOM 4165 C CA . GLU A 1 517 ? 29.366 -2.611 -25.331 1.00 83.44 517 GLU A CA 1
ATOM 4166 C C . GLU A 1 517 ? 28.004 -3.315 -25.415 1.00 83.44 517 GLU A C 1
ATOM 4168 O O . GLU A 1 517 ? 27.707 -4.209 -24.622 1.00 83.44 517 GLU A O 1
ATOM 4173 N N . ILE A 1 518 ? 27.184 -2.984 -26.416 1.00 85.62 518 ILE A N 1
ATOM 4174 C CA . ILE A 1 518 ? 25.895 -3.652 -26.644 1.00 85.62 518 ILE A CA 1
ATOM 4175 C C . ILE A 1 518 ? 26.096 -5.139 -26.955 1.00 85.62 518 ILE A C 1
ATOM 4177 O O . ILE A 1 518 ? 25.369 -5.971 -26.419 1.00 85.62 518 ILE A O 1
ATOM 4181 N N . LEU A 1 519 ? 27.107 -5.499 -27.751 1.00 85.25 519 LEU A N 1
ATOM 4182 C CA . LEU A 1 519 ? 27.454 -6.899 -28.017 1.00 85.25 519 LEU A CA 1
ATOM 4183 C C . LEU A 1 519 ? 27.964 -7.627 -26.765 1.00 85.25 519 LEU A C 1
ATOM 4185 O O . LEU A 1 519 ? 27.645 -8.800 -26.571 1.00 85.25 519 LEU A O 1
ATOM 4189 N N . ALA A 1 520 ? 28.733 -6.952 -25.907 1.00 84.88 520 ALA A N 1
ATOM 4190 C CA . ALA A 1 520 ? 29.184 -7.507 -24.635 1.00 84.88 520 ALA A CA 1
ATOM 4191 C C . ALA A 1 520 ? 28.000 -7.771 -23.692 1.00 84.88 520 ALA A C 1
ATOM 4193 O O . ALA A 1 520 ? 27.915 -8.853 -23.110 1.00 84.88 520 ALA A O 1
ATOM 4194 N N . ARG A 1 521 ? 27.046 -6.833 -23.612 1.00 84.31 521 ARG A N 1
ATOM 4195 C CA . ARG A 1 521 ? 25.792 -6.986 -22.857 1.00 84.31 521 ARG A CA 1
ATOM 4196 C C . ARG A 1 521 ? 24.911 -8.106 -23.410 1.00 84.31 521 ARG A C 1
ATOM 4198 O O . ARG A 1 521 ? 24.425 -8.913 -22.623 1.00 84.31 521 ARG A O 1
ATOM 4205 N N . ASP A 1 522 ? 24.762 -8.203 -24.734 1.00 83.81 522 ASP A N 1
ATOM 4206 C CA . ASP A 1 522 ? 24.023 -9.292 -25.400 1.00 83.81 522 ASP A CA 1
ATOM 4207 C C . ASP A 1 522 ? 24.659 -10.649 -25.056 1.00 83.81 522 ASP A C 1
ATOM 4209 O O . ASP A 1 522 ? 23.979 -11.585 -24.638 1.00 83.81 522 ASP A O 1
ATOM 4213 N N . LYS A 1 523 ? 25.996 -10.737 -25.121 1.00 85.06 523 LYS A N 1
ATOM 4214 C CA . LYS A 1 523 ? 26.754 -11.947 -24.767 1.00 85.06 523 LYS A CA 1
ATOM 4215 C C . LYS A 1 523 ? 26.667 -12.300 -23.278 1.00 85.06 523 LYS A C 1
ATOM 4217 O O . LYS A 1 523 ? 26.712 -13.481 -22.941 1.00 85.06 523 LYS A O 1
ATOM 4222 N N . ALA A 1 524 ? 26.550 -11.304 -22.402 1.00 85.31 524 ALA A N 1
ATOM 4223 C CA . ALA A 1 524 ? 26.341 -11.491 -20.968 1.00 85.31 524 ALA A CA 1
ATOM 4224 C C . ALA A 1 524 ? 24.895 -11.898 -20.613 1.00 85.31 524 ALA A C 1
ATOM 4226 O O . ALA A 1 524 ? 24.632 -12.251 -19.465 1.00 85.31 524 ALA A O 1
ATOM 4227 N N . GLY A 1 525 ? 23.969 -11.877 -21.581 1.00 81.00 525 GLY A N 1
ATOM 4228 C CA . GLY A 1 525 ? 22.560 -12.222 -21.382 1.00 81.00 525 GLY A CA 1
ATOM 4229 C C . GLY A 1 525 ? 21.691 -11.067 -20.877 1.00 81.00 525 GLY A C 1
ATOM 4230 O O . GLY A 1 525 ? 20.566 -11.303 -20.437 1.00 81.00 525 GLY A O 1
ATOM 4231 N N . SER A 1 526 ? 22.183 -9.826 -20.929 1.00 84.50 526 SER A N 1
ATOM 4232 C CA . SER A 1 526 ? 21.400 -8.640 -20.575 1.00 84.50 526 SER A CA 1
ATOM 4233 C C . SER A 1 526 ? 20.273 -8.409 -21.582 1.00 84.50 526 SER A C 1
ATOM 4235 O O . SER A 1 526 ? 20.465 -8.540 -22.790 1.00 84.50 526 SER A O 1
ATOM 4237 N N . TYR A 1 527 ? 19.097 -8.003 -21.098 1.00 86.69 527 TYR A N 1
ATOM 4238 C CA . TYR A 1 527 ? 17.984 -7.656 -21.978 1.00 86.69 527 TYR A CA 1
ATOM 4239 C C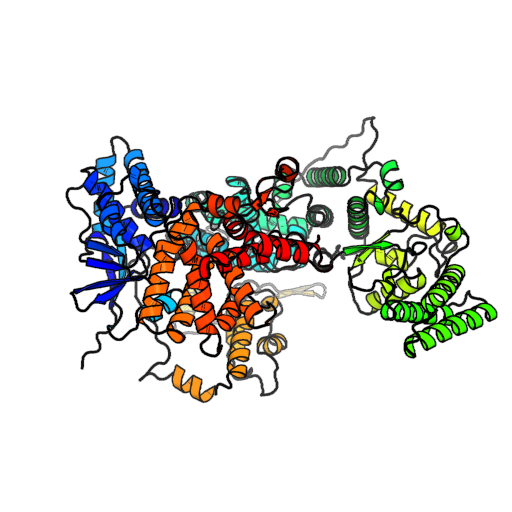 . TYR A 1 527 ? 18.273 -6.362 -22.749 1.00 86.69 527 TYR A C 1
ATOM 4241 O O . TYR A 1 527 ? 18.518 -5.312 -22.154 1.00 86.69 527 TYR A O 1
ATOM 4249 N N . ILE A 1 528 ? 18.212 -6.435 -24.080 1.00 88.00 528 ILE A N 1
ATOM 4250 C CA . ILE A 1 528 ? 18.368 -5.296 -24.990 1.00 88.00 528 ILE A CA 1
ATOM 4251 C C . ILE A 1 528 ? 17.115 -5.232 -25.871 1.00 88.00 528 ILE A C 1
ATOM 4253 O O . ILE A 1 528 ? 16.745 -6.260 -26.450 1.00 88.00 528 ILE A O 1
ATOM 4257 N N . PRO A 1 529 ? 16.467 -4.058 -26.022 1.00 90.25 529 PRO A N 1
ATOM 4258 C CA . PRO A 1 529 ? 15.310 -3.926 -26.894 1.00 90.25 529 PRO A CA 1
ATOM 4259 C C . PRO A 1 529 ? 15.639 -4.416 -28.316 1.00 90.25 529 PRO A C 1
ATOM 4261 O O . PRO A 1 529 ? 16.699 -4.064 -28.848 1.00 90.25 529 PRO A O 1
ATOM 4264 N N . PRO A 1 530 ? 14.769 -5.224 -28.949 1.00 91.25 530 PRO A N 1
ATOM 4265 C CA . PRO A 1 530 ? 15.055 -5.850 -30.238 1.00 91.25 530 PRO A CA 1
ATOM 4266 C C . PRO A 1 530 ? 15.512 -4.871 -31.322 1.00 91.25 530 PRO A C 1
ATOM 4268 O O . PRO A 1 530 ? 16.464 -5.162 -32.044 1.00 91.25 530 PRO A O 1
ATOM 4271 N N . CYS A 1 531 ? 14.888 -3.695 -31.416 1.00 92.69 531 CYS A N 1
ATOM 4272 C CA . CYS A 1 531 ? 15.261 -2.688 -32.403 1.00 92.69 531 CYS A CA 1
ATOM 4273 C C . CYS A 1 531 ? 16.607 -2.039 -32.086 1.00 92.69 531 CYS A C 1
ATOM 4275 O O . CYS A 1 531 ? 17.398 -1.849 -33.005 1.00 92.69 531 CYS A O 1
ATOM 4277 N N . THR A 1 532 ? 16.906 -1.777 -30.811 1.00 90.62 532 THR A N 1
ATOM 4278 C CA . THR A 1 532 ? 18.218 -1.275 -30.375 1.00 90.62 532 THR A CA 1
ATOM 4279 C C . THR A 1 532 ? 19.316 -2.269 -30.738 1.00 90.62 532 THR A C 1
ATOM 4281 O O . THR A 1 532 ? 20.318 -1.902 -31.347 1.00 90.62 532 THR A O 1
ATOM 4284 N N . ARG A 1 533 ? 19.100 -3.558 -30.457 1.00 89.75 533 ARG A N 1
ATOM 4285 C CA . ARG A 1 533 ? 20.022 -4.628 -30.857 1.00 89.75 533 ARG A CA 1
ATOM 4286 C C . ARG A 1 533 ? 20.223 -4.656 -32.376 1.00 89.75 533 ARG A C 1
ATOM 4288 O O . ARG A 1 533 ? 21.355 -4.715 -32.846 1.00 89.75 533 ARG A O 1
ATOM 4295 N N . ASN A 1 534 ? 19.137 -4.569 -33.140 1.00 91.94 534 ASN A N 1
ATOM 4296 C CA . ASN A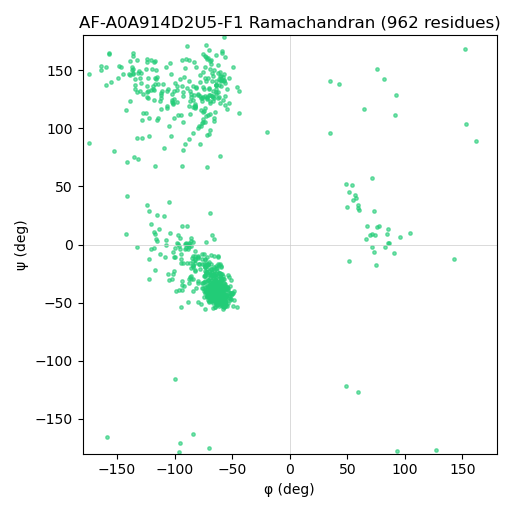 1 534 ? 19.163 -4.578 -34.603 1.00 91.94 534 ASN A CA 1
ATOM 4297 C C . ASN A 1 534 ? 19.923 -3.383 -35.204 1.00 91.94 534 ASN A C 1
ATOM 4299 O O . ASN A 1 534 ? 20.660 -3.572 -36.172 1.00 91.94 534 ASN A O 1
ATOM 4303 N N . VAL A 1 535 ? 19.800 -2.186 -34.618 1.00 90.88 535 VAL A N 1
ATOM 4304 C CA . VAL A 1 535 ? 20.565 -0.988 -35.012 1.00 90.88 535 VAL A CA 1
ATOM 4305 C C . VAL A 1 535 ? 22.069 -1.255 -34.930 1.00 90.88 535 VAL A C 1
ATOM 4307 O O . VAL A 1 535 ? 22.787 -1.095 -35.917 1.00 90.88 535 VAL A O 1
ATOM 4310 N N . PHE A 1 536 ? 22.555 -1.728 -33.778 1.00 89.19 536 PHE A N 1
ATOM 4311 C CA . PHE A 1 536 ? 23.988 -1.978 -33.572 1.00 89.19 536 PHE A CA 1
ATOM 4312 C C . PHE A 1 536 ? 24.504 -3.215 -34.331 1.00 89.19 536 PHE A C 1
ATOM 4314 O O . PHE A 1 536 ? 25.707 -3.355 -34.561 1.00 89.19 536 PHE A O 1
ATOM 4321 N N . LEU A 1 537 ? 23.602 -4.088 -34.788 1.00 88.12 537 LEU A N 1
ATOM 4322 C CA . LEU A 1 537 ? 23.899 -5.193 -35.702 1.00 88.12 537 LEU A CA 1
ATOM 4323 C C . LEU A 1 537 ? 23.775 -4.827 -37.188 1.00 88.12 537 LEU A C 1
ATOM 4325 O O . LEU A 1 537 ? 24.012 -5.699 -38.019 1.00 88.12 537 LEU A O 1
ATOM 4329 N N . LYS A 1 538 ? 23.430 -3.575 -37.525 1.00 87.31 538 LYS A N 1
ATOM 4330 C CA . LYS A 1 538 ? 23.230 -3.109 -38.910 1.00 87.31 538 LYS A CA 1
ATOM 4331 C C . LYS A 1 538 ? 22.143 -3.868 -39.673 1.00 87.31 538 LYS A C 1
ATOM 4333 O O . LYS A 1 538 ? 22.202 -4.004 -40.886 1.00 87.31 538 LYS A O 1
ATOM 4338 N N . TYR A 1 539 ? 21.120 -4.339 -38.963 1.00 87.50 539 TYR A N 1
ATOM 4339 C CA . TYR A 1 539 ? 20.073 -5.187 -39.536 1.00 87.50 539 TYR A CA 1
ATOM 4340 C C . TYR A 1 539 ? 19.201 -4.477 -40.583 1.00 87.50 539 TYR A C 1
ATOM 4342 O O . TYR A 1 539 ? 18.649 -5.132 -41.459 1.00 87.50 539 TYR A O 1
ATOM 4350 N N . TYR A 1 540 ? 19.046 -3.155 -40.470 1.00 89.19 540 TYR A N 1
ATOM 4351 C CA . TYR A 1 540 ? 18.167 -2.371 -41.345 1.00 89.19 540 TYR A CA 1
ATOM 4352 C C . TYR A 1 540 ? 18.832 -1.936 -42.654 1.00 89.19 540 TYR A C 1
ATOM 4354 O O . TYR A 1 540 ? 18.122 -1.609 -43.598 1.00 89.19 540 TYR A O 1
ATOM 4362 N N . THR A 1 541 ? 20.164 -1.923 -42.708 1.00 88.50 541 THR A N 1
ATOM 4363 C CA . THR A 1 541 ? 20.936 -1.477 -43.874 1.00 88.50 541 THR A CA 1
ATOM 4364 C C . THR A 1 541 ? 21.279 -2.675 -44.754 1.00 88.50 541 THR A C 1
ATOM 4366 O O . THR A 1 541 ? 21.711 -3.714 -44.243 1.00 88.50 541 THR A O 1
ATOM 4369 N N . ASP A 1 542 ? 21.126 -2.532 -46.071 1.00 83.69 542 ASP A N 1
ATOM 4370 C CA . ASP A 1 542 ? 21.473 -3.577 -47.037 1.00 83.69 542 ASP A CA 1
ATOM 4371 C C . ASP A 1 542 ? 22.957 -3.957 -46.956 1.00 83.69 542 ASP A C 1
ATOM 4373 O O . ASP A 1 542 ? 23.826 -3.105 -46.785 1.00 83.69 542 ASP A O 1
ATOM 4377 N N . ALA A 1 543 ? 23.256 -5.255 -47.086 1.00 79.12 543 ALA A N 1
ATOM 4378 C CA . ALA A 1 543 ? 24.587 -5.814 -46.831 1.00 79.12 543 ALA A CA 1
ATOM 4379 C C . ALA A 1 543 ? 25.707 -5.182 -47.677 1.00 79.12 543 ALA A C 1
ATOM 4381 O O . ALA A 1 543 ? 26.833 -5.059 -47.196 1.00 79.12 543 ALA A O 1
ATOM 4382 N N . ASP A 1 544 ? 25.393 -4.768 -48.906 1.00 76.31 544 ASP A N 1
ATOM 4383 C CA . ASP A 1 544 ? 26.349 -4.137 -49.822 1.00 76.31 544 ASP A CA 1
ATOM 4384 C C . ASP A 1 544 ? 26.687 -2.684 -49.422 1.00 76.31 544 ASP A C 1
ATOM 4386 O O . ASP A 1 544 ? 27.749 -2.181 -49.789 1.00 76.31 544 ASP A O 1
ATOM 4390 N N . ASP A 1 545 ? 25.836 -2.047 -48.609 1.00 73.25 545 ASP A N 1
ATOM 4391 C CA . ASP A 1 545 ? 25.967 -0.661 -48.137 1.00 73.25 545 ASP A CA 1
ATOM 4392 C C . ASP A 1 545 ? 26.367 -0.573 -46.645 1.00 73.25 545 ASP A C 1
ATOM 4394 O O . ASP A 1 545 ? 26.462 0.516 -46.069 1.00 73.25 545 ASP A O 1
ATOM 4398 N N . GLN A 1 546 ? 26.626 -1.712 -45.987 1.00 77.25 546 GLN A N 1
ATOM 4399 C CA . GLN A 1 546 ? 26.946 -1.762 -44.559 1.00 77.25 546 GLN A CA 1
ATOM 4400 C C . GLN A 1 546 ? 28.351 -1.241 -44.245 1.00 77.25 546 GLN A C 1
ATOM 4402 O O . GLN A 1 546 ? 29.369 -1.909 -44.439 1.00 77.25 546 GLN A O 1
ATOM 4407 N N . GLN A 1 547 ? 28.401 -0.083 -43.592 1.00 74.00 547 GLN A N 1
ATOM 4408 C CA . GLN A 1 547 ? 29.590 0.392 -42.894 1.00 74.00 547 GLN A CA 1
ATOM 4409 C C . GLN A 1 547 ? 29.589 -0.152 -41.459 1.00 74.00 547 GLN A C 1
ATOM 4411 O O . GLN A 1 547 ? 29.042 0.465 -40.550 1.00 74.00 547 GLN A O 1
ATOM 4416 N N . ILE A 1 548 ? 30.190 -1.325 -41.231 1.00 76.19 548 ILE A N 1
ATOM 4417 C CA . ILE A 1 548 ? 30.110 -2.035 -39.934 1.00 76.19 548 ILE A CA 1
ATOM 4418 C C . ILE A 1 548 ? 30.529 -1.154 -38.743 1.00 76.19 548 ILE A C 1
ATOM 4420 O O . ILE A 1 548 ? 29.917 -1.243 -37.680 1.00 76.19 548 ILE A O 1
ATOM 4424 N N . HIS A 1 549 ? 31.540 -0.305 -38.928 1.00 79.25 549 HIS A N 1
ATOM 4425 C CA . HIS A 1 549 ? 32.144 0.500 -37.862 1.00 79.25 549 HIS A CA 1
ATOM 4426 C C . HIS A 1 549 ? 31.574 1.920 -37.726 1.00 79.25 549 HIS A C 1
ATOM 4428 O O . HIS A 1 549 ? 31.898 2.617 -36.766 1.00 79.25 549 HIS A O 1
ATOM 4434 N N . PHE A 1 550 ? 30.719 2.365 -38.650 1.00 80.44 550 PHE A N 1
ATOM 4435 C CA . PHE A 1 550 ? 30.261 3.757 -38.721 1.00 80.44 550 PHE A CA 1
ATOM 4436 C C . PHE A 1 550 ? 28.743 3.824 -38.809 1.00 80.44 550 PHE A C 1
ATOM 4438 O O . PHE A 1 550 ? 28.134 2.947 -39.399 1.00 80.44 550 PHE A O 1
ATOM 4445 N N . TRP A 1 551 ? 28.114 4.860 -38.251 1.00 84.38 551 TRP A N 1
ATOM 4446 C CA . TRP A 1 551 ? 26.679 5.120 -38.426 1.00 84.38 551 TRP A CA 1
ATOM 4447 C C . TRP A 1 551 ? 26.484 6.252 -39.439 1.00 84.38 551 TRP A C 1
ATOM 4449 O O . TRP A 1 551 ? 26.574 7.428 -39.078 1.00 84.38 551 TRP A O 1
ATOM 4459 N N . GLY A 1 552 ? 26.296 5.887 -40.708 1.00 79.94 552 GLY A N 1
ATOM 4460 C CA . GLY A 1 552 ? 26.267 6.805 -41.847 1.00 79.94 552 GLY A CA 1
ATOM 4461 C C . GLY A 1 552 ? 24.860 7.237 -42.269 1.00 79.94 552 GLY A C 1
ATOM 4462 O O . GLY A 1 552 ? 23.851 6.847 -41.682 1.00 79.94 552 GLY A O 1
ATOM 4463 N N . ALA A 1 553 ? 24.786 8.053 -43.324 1.00 78.56 553 ALA A N 1
ATOM 4464 C CA . ALA A 1 553 ? 23.515 8.552 -43.859 1.00 78.56 553 ALA A CA 1
ATOM 4465 C C . ALA A 1 553 ? 22.586 7.427 -44.357 1.00 78.56 553 ALA A C 1
ATOM 4467 O O . ALA A 1 553 ? 21.397 7.447 -44.047 1.00 78.56 553 ALA A O 1
ATOM 4468 N N . ALA A 1 554 ? 23.135 6.419 -45.046 1.00 81.62 554 ALA A N 1
ATOM 4469 C CA . ALA A 1 554 ? 22.372 5.267 -45.534 1.00 81.62 554 ALA A CA 1
ATOM 4470 C C . ALA A 1 554 ? 21.741 4.453 -44.389 1.00 81.62 554 ALA A C 1
ATOM 4472 O O . ALA A 1 554 ? 20.609 3.983 -44.508 1.00 81.62 554 ALA A O 1
ATOM 4473 N N . ASP A 1 555 ? 22.435 4.340 -43.250 1.00 85.81 555 ASP A N 1
ATOM 4474 C CA . ASP A 1 555 ? 21.906 3.662 -42.065 1.00 85.81 555 ASP A CA 1
ATOM 4475 C C . ASP A 1 555 ? 20.749 4.434 -41.431 1.00 85.81 555 ASP A C 1
ATOM 4477 O O . ASP A 1 555 ? 19.738 3.839 -41.065 1.00 85.81 555 ASP A O 1
ATOM 4481 N N . ARG A 1 556 ? 20.882 5.763 -41.323 1.00 86.94 556 ARG A N 1
ATOM 4482 C CA . ARG A 1 556 ? 19.828 6.642 -40.794 1.00 86.94 556 ARG A CA 1
ATOM 4483 C C . ARG A 1 556 ? 18.578 6.581 -41.664 1.00 86.94 556 ARG A C 1
ATOM 4485 O O . ARG A 1 556 ? 17.482 6.439 -41.134 1.00 86.94 556 ARG A O 1
ATOM 4492 N N . GLU A 1 557 ? 18.742 6.657 -42.982 1.00 86.12 557 GLU A N 1
ATOM 4493 C CA . GLU A 1 557 ? 17.631 6.582 -43.935 1.00 86.12 557 GLU A CA 1
ATOM 4494 C C . GLU A 1 557 ? 16.928 5.220 -43.864 1.00 86.12 557 GLU A C 1
ATOM 4496 O O . GLU A 1 557 ? 15.705 5.159 -43.727 1.00 86.12 557 GLU A O 1
ATOM 4501 N N . SER A 1 558 ? 17.698 4.128 -43.856 1.00 89.38 558 SER A N 1
ATOM 4502 C CA . SER A 1 558 ? 17.155 2.767 -43.773 1.00 89.38 558 SER A CA 1
ATOM 4503 C C . SER A 1 558 ? 16.466 2.497 -42.433 1.00 89.38 558 SER A C 1
ATOM 4505 O O . SER A 1 558 ? 15.397 1.888 -42.388 1.00 89.38 558 SER A O 1
ATOM 4507 N N . TYR A 1 559 ? 17.035 2.988 -41.330 1.00 92.12 559 TYR A N 1
ATOM 4508 C CA . TYR A 1 559 ? 16.438 2.859 -40.004 1.00 92.12 559 TYR A CA 1
ATOM 4509 C C . TYR A 1 559 ? 15.160 3.692 -39.862 1.00 92.12 559 TYR A C 1
ATOM 4511 O O . TYR A 1 559 ? 14.158 3.174 -39.370 1.00 92.12 559 TYR A O 1
ATOM 4519 N N . LEU A 1 560 ? 15.146 4.938 -40.350 1.00 89.56 560 LEU A N 1
ATOM 4520 C CA . LEU A 1 560 ? 13.941 5.772 -40.362 1.00 89.56 560 LEU A CA 1
ATOM 4521 C C . LEU A 1 560 ? 12.830 5.134 -41.196 1.00 89.56 560 LEU A C 1
ATOM 4523 O O . LEU A 1 560 ? 11.682 5.095 -40.759 1.00 89.56 560 LEU A O 1
ATOM 4527 N N . LYS A 1 561 ? 13.173 4.572 -42.359 1.00 89.88 561 LYS A N 1
ATOM 4528 C CA . LYS A 1 561 ? 12.236 3.812 -43.188 1.00 89.88 561 LYS A CA 1
ATOM 4529 C C . LYS A 1 561 ? 11.673 2.600 -42.442 1.00 89.88 561 LYS A C 1
ATOM 4531 O O . LYS A 1 561 ? 10.466 2.388 -42.466 1.00 89.88 561 LYS A O 1
ATOM 4536 N N . ALA A 1 562 ? 12.510 1.843 -41.733 1.00 92.38 562 ALA A N 1
ATOM 4537 C CA . ALA A 1 562 ? 12.052 0.712 -40.928 1.00 92.38 562 ALA A CA 1
ATOM 4538 C C . ALA A 1 562 ? 11.130 1.146 -39.772 1.00 92.38 562 ALA A C 1
ATOM 4540 O O . ALA A 1 562 ? 10.157 0.453 -39.469 1.00 92.38 562 ALA A O 1
ATOM 4541 N N . ILE A 1 563 ? 11.406 2.294 -39.139 1.00 92.12 563 ILE A N 1
ATOM 4542 C CA . ILE A 1 563 ? 10.519 2.886 -38.128 1.00 92.12 563 ILE A CA 1
ATOM 4543 C C . ILE A 1 563 ? 9.170 3.240 -38.764 1.00 92.12 563 ILE A C 1
ATOM 4545 O O . ILE A 1 563 ? 8.139 2.804 -38.255 1.00 92.12 563 ILE A O 1
ATOM 4549 N N . LEU A 1 564 ? 9.185 3.972 -39.884 1.00 90.06 564 LEU A N 1
ATOM 4550 C CA . LEU A 1 564 ? 7.995 4.361 -40.645 1.00 90.06 564 LEU A CA 1
ATOM 4551 C C . LEU A 1 564 ? 7.147 3.141 -41.009 1.00 90.06 564 LEU A C 1
ATOM 4553 O O . LEU A 1 564 ? 5.961 3.120 -40.710 1.00 90.06 564 LEU A O 1
ATOM 4557 N N . GLU A 1 565 ? 7.745 2.097 -41.581 1.00 90.38 565 GLU A N 1
ATOM 4558 C CA . GLU A 1 565 ? 7.036 0.871 -41.966 1.00 90.38 565 GLU A CA 1
ATOM 4559 C C . GLU A 1 565 ? 6.400 0.151 -40.767 1.00 90.38 565 GLU A C 1
ATOM 4561 O O . GLU A 1 565 ? 5.281 -0.356 -40.876 1.00 90.38 565 GLU A O 1
ATOM 4566 N N . ALA A 1 566 ? 7.082 0.124 -39.616 1.00 91.44 566 ALA A N 1
ATOM 4567 C CA . ALA A 1 566 ? 6.569 -0.512 -38.406 1.00 91.44 566 ALA A CA 1
ATOM 4568 C C . ALA A 1 566 ? 5.380 0.249 -37.795 1.00 91.44 566 ALA A C 1
ATOM 4570 O O . ALA A 1 566 ? 4.450 -0.383 -37.288 1.00 91.44 566 ALA A O 1
ATOM 4571 N N . VAL A 1 567 ? 5.395 1.588 -37.841 1.00 92.31 567 VAL A N 1
ATOM 4572 C CA . VAL A 1 567 ? 4.360 2.428 -37.208 1.00 92.31 567 VAL A CA 1
ATOM 4573 C C . VAL A 1 567 ? 3.299 2.953 -38.176 1.00 92.31 567 VAL A C 1
ATOM 4575 O O . VAL A 1 567 ? 2.264 3.426 -37.718 1.00 92.31 567 VAL A O 1
ATOM 4578 N N . ALA A 1 568 ? 3.495 2.819 -39.492 1.00 89.81 568 ALA A N 1
ATOM 4579 C CA . ALA A 1 568 ? 2.589 3.302 -40.538 1.00 89.81 568 ALA A CA 1
ATOM 4580 C C . ALA A 1 568 ? 1.106 2.937 -40.335 1.00 89.81 568 ALA A C 1
ATOM 4582 O O . ALA A 1 568 ? 0.261 3.806 -40.559 1.00 89.81 568 ALA A O 1
ATOM 4583 N N . PRO A 1 569 ? 0.736 1.722 -39.868 1.00 89.88 569 PRO A N 1
ATOM 4584 C CA . PRO A 1 569 ? -0.667 1.392 -39.588 1.00 89.88 569 PRO A CA 1
ATOM 4585 C C . PRO A 1 569 ? -1.335 2.300 -38.540 1.00 89.88 569 PRO A C 1
ATOM 4587 O O . PRO A 1 569 ? -2.566 2.354 -38.460 1.00 89.88 569 PRO A O 1
ATOM 4590 N N . TYR A 1 570 ? -0.526 3.000 -37.743 1.00 91.94 570 TYR A N 1
ATOM 4591 C CA . TYR A 1 570 ? -0.927 3.829 -36.615 1.00 91.94 570 TYR A CA 1
ATOM 4592 C C . TYR A 1 570 ? -0.671 5.331 -36.835 1.00 91.94 570 TYR A C 1
ATOM 4594 O O . TYR A 1 570 ? -0.750 6.106 -35.885 1.00 91.94 570 TYR A O 1
ATOM 4602 N N . LEU A 1 571 ? -0.390 5.764 -38.066 1.00 88.69 571 LEU A N 1
ATOM 4603 C CA . LEU A 1 571 ? -0.300 7.186 -38.407 1.00 88.69 571 LEU A CA 1
ATOM 4604 C C . LEU A 1 571 ? -1.661 7.730 -38.863 1.00 88.69 571 LEU A C 1
ATOM 4606 O O . LEU A 1 571 ? -2.504 6.999 -39.397 1.00 88.69 571 LEU A O 1
ATOM 4610 N N . GLN A 1 572 ? -1.894 9.025 -38.649 1.00 83.94 572 GLN A N 1
ATOM 4611 C CA . GLN A 1 572 ? -3.098 9.698 -39.133 1.00 83.94 572 GLN A CA 1
ATOM 4612 C C . GLN A 1 572 ? -3.056 9.833 -40.657 1.00 83.94 572 GLN A C 1
ATOM 4614 O O . GLN A 1 572 ? -2.049 10.240 -41.235 1.00 83.94 572 GLN A O 1
ATOM 4619 N N . THR A 1 573 ? -4.166 9.503 -41.315 1.00 67.81 573 THR A N 1
ATOM 4620 C CA . THR A 1 573 ? -4.318 9.683 -42.763 1.00 67.81 573 THR A CA 1
ATOM 4621 C C . THR A 1 573 ? -5.078 10.975 -43.044 1.00 67.81 573 THR A C 1
ATOM 4623 O O . THR A 1 573 ? -6.110 11.253 -42.436 1.00 67.81 573 THR A O 1
ATOM 4626 N N . SER A 1 574 ? -4.580 11.779 -43.979 1.00 42.69 574 SER A N 1
ATOM 4627 C CA . SER A 1 574 ? -5.318 12.894 -44.567 1.00 42.69 574 SER A CA 1
ATOM 4628 C C . SER A 1 574 ? -6.357 12.334 -45.557 1.00 42.69 574 SER A C 1
ATOM 4630 O O . SER A 1 574 ? -6.019 11.816 -46.616 1.00 42.69 574 SER A O 1
ATOM 4632 N N . GLU A 1 575 ? -7.633 12.351 -45.168 1.00 36.06 575 GLU A N 1
ATOM 4633 C CA . GLU A 1 575 ? -8.777 11.752 -45.891 1.00 36.06 575 GLU A CA 1
ATOM 4634 C C . GLU A 1 575 ? -9.214 12.513 -47.176 1.00 36.06 575 GLU A C 1
ATOM 4636 O O . GLU A 1 575 ? -8.776 13.656 -47.351 1.00 36.06 575 GLU A O 1
ATOM 4641 N N . PRO A 1 576 ? -10.147 11.991 -48.036 1.00 40.59 576 PRO A N 1
ATOM 4642 C CA . PRO A 1 576 ? -10.997 10.776 -47.899 1.00 40.59 576 PRO A CA 1
ATOM 4643 C C . PRO A 1 576 ? -11.128 9.859 -49.154 1.00 40.59 576 PRO A C 1
ATOM 4645 O O . PRO A 1 576 ? -10.928 10.300 -50.285 1.00 40.59 576 PRO A O 1
ATOM 4648 N N . GLY A 1 577 ? -11.627 8.615 -48.988 1.00 27.59 577 GLY A N 1
ATOM 4649 C CA . GLY A 1 577 ? -12.275 7.883 -50.102 1.00 27.59 577 GLY A CA 1
ATOM 4650 C C . GLY A 1 577 ? -12.444 6.350 -50.025 1.00 27.59 577 GLY A C 1
ATOM 4651 O O . GLY A 1 577 ? -11.616 5.621 -50.548 1.00 27.59 577 GLY A O 1
ATOM 4652 N N . GLU A 1 578 ? -13.569 5.902 -49.452 1.00 28.33 578 GLU A N 1
ATOM 4653 C CA . GLU A 1 578 ? -14.525 4.852 -49.894 1.00 28.33 578 GLU A CA 1
ATOM 4654 C C . GLU A 1 578 ? -14.138 3.463 -50.507 1.00 28.33 578 GLU A C 1
ATOM 4656 O O . GLU A 1 578 ? -13.445 3.337 -51.511 1.00 28.33 578 GLU A O 1
ATOM 4661 N N . THR A 1 579 ? -14.894 2.454 -50.022 1.00 26.39 579 THR A N 1
ATOM 4662 C CA . THR A 1 579 ? -15.371 1.172 -50.621 1.00 26.39 579 THR A CA 1
ATOM 4663 C C . THR A 1 579 ? -14.574 -0.139 -50.481 1.00 26.39 579 THR A C 1
ATOM 4665 O O . THR A 1 579 ? -13.426 -0.259 -50.884 1.00 26.39 579 THR A O 1
ATOM 4668 N N . GLY A 1 580 ? -15.285 -1.192 -50.034 1.00 26.28 580 GLY A N 1
ATOM 4669 C CA . GLY A 1 580 ? -14.937 -2.598 -50.294 1.00 26.28 580 GLY A CA 1
ATOM 4670 C C . GLY A 1 580 ? -15.419 -3.593 -49.233 1.00 26.28 580 GLY A C 1
ATOM 4671 O O . GLY A 1 580 ? -14.831 -3.693 -48.168 1.00 26.28 580 GLY A O 1
ATOM 4672 N N . ALA A 1 581 ? -16.487 -4.332 -49.530 1.00 24.64 581 ALA A N 1
ATOM 4673 C CA . ALA A 1 581 ? -17.133 -5.329 -48.673 1.00 24.64 581 ALA A CA 1
ATOM 4674 C C . ALA A 1 581 ? -16.342 -6.648 -48.531 1.00 24.64 581 ALA A C 1
ATOM 4676 O O . ALA A 1 581 ? -15.714 -7.064 -49.497 1.00 24.64 581 ALA A O 1
ATOM 4677 N N . ASP A 1 582 ? -16.504 -7.372 -47.409 1.00 24.81 582 ASP A N 1
ATOM 4678 C CA . ASP A 1 582 ? -17.049 -8.739 -47.479 1.00 24.81 582 ASP A CA 1
ATOM 4679 C C . ASP A 1 582 ? -17.545 -9.326 -46.142 1.00 24.81 582 ASP A C 1
ATOM 4681 O O . ASP A 1 582 ? -17.150 -8.942 -45.044 1.00 24.81 582 ASP A O 1
ATOM 4685 N N . THR A 1 583 ? -18.487 -10.257 -46.281 1.00 25.53 583 THR A N 1
ATOM 4686 C CA . THR A 1 583 ? -19.454 -10.730 -45.275 1.00 25.53 583 THR A CA 1
ATOM 4687 C C . THR A 1 583 ? -19.030 -12.056 -44.622 1.00 25.53 583 THR A C 1
ATOM 4689 O O . THR A 1 583 ? -18.643 -12.991 -45.320 1.00 25.53 583 THR A O 1
ATOM 4692 N N . ILE A 1 584 ? -19.217 -12.200 -43.302 1.00 27.88 584 ILE A N 1
ATOM 4693 C CA . ILE A 1 584 ? -19.077 -13.472 -42.558 1.00 27.88 584 ILE A CA 1
ATOM 4694 C C . ILE A 1 584 ? -20.294 -14.382 -42.810 1.00 27.88 584 ILE A C 1
ATOM 4696 O O . ILE A 1 584 ? -21.440 -13.940 -42.722 1.00 27.88 584 ILE A O 1
ATOM 4700 N N . LYS A 1 585 ? -20.055 -15.679 -43.064 1.00 27.91 585 LYS A N 1
ATOM 4701 C CA . LYS A 1 585 ? -21.087 -16.718 -43.240 1.00 27.91 585 LYS A CA 1
ATOM 4702 C C . LYS A 1 585 ? -20.826 -17.938 -42.326 1.00 27.91 585 LYS A C 1
ATOM 4704 O O . LYS A 1 585 ? -20.199 -18.894 -42.756 1.00 27.91 585 LYS A O 1
ATOM 4709 N N . ARG A 1 586 ? -21.422 -17.914 -41.121 1.00 24.77 586 ARG A N 1
ATOM 4710 C CA . ARG A 1 586 ? -21.799 -19.056 -40.236 1.00 24.77 586 ARG A CA 1
ATOM 4711 C C . ARG A 1 586 ? -20.745 -19.725 -39.316 1.00 24.77 586 ARG A C 1
ATOM 4713 O O . ARG A 1 586 ? -19.614 -19.982 -39.699 1.00 24.77 586 ARG A O 1
ATOM 4720 N N . VAL A 1 587 ? -21.236 -20.088 -38.118 1.00 28.23 587 VAL A N 1
ATOM 4721 C CA . VAL A 1 587 ? -20.714 -21.032 -37.102 1.00 28.23 587 VAL A CA 1
ATOM 4722 C C . VAL A 1 587 ? -21.697 -22.205 -36.974 1.00 28.23 587 VAL A C 1
ATOM 4724 O O . VAL A 1 587 ? -22.904 -21.963 -37.029 1.00 28.23 587 VAL A O 1
ATOM 4727 N N . GLU A 1 588 ? -21.208 -23.434 -36.749 1.00 24.69 588 GLU A N 1
ATOM 4728 C CA . GLU A 1 588 ? -21.972 -24.495 -36.063 1.00 24.69 588 GLU A CA 1
ATOM 4729 C C . GLU A 1 588 ? -21.073 -25.611 -35.474 1.00 24.69 588 GLU A C 1
ATOM 4731 O O . GLU A 1 588 ? -20.141 -26.079 -36.123 1.00 24.69 588 GLU A O 1
ATOM 4736 N N . ILE A 1 589 ? -21.400 -26.032 -34.247 1.00 31.42 589 ILE A N 1
ATOM 4737 C CA . ILE A 1 589 ? -20.941 -27.203 -33.459 1.00 31.42 589 ILE A CA 1
ATOM 4738 C C . ILE A 1 589 ? -22.259 -27.848 -32.981 1.00 31.42 589 ILE A C 1
ATOM 4740 O O . ILE A 1 589 ? -23.090 -27.049 -32.527 1.00 31.42 589 ILE A O 1
ATOM 4744 N N . PRO A 1 590 ? -22.553 -29.177 -33.070 1.00 39.38 590 PRO A N 1
ATOM 4745 C CA . PRO A 1 590 ? -21.964 -30.257 -32.228 1.00 39.38 590 PRO A CA 1
ATOM 4746 C C . PRO A 1 590 ? -22.064 -31.689 -32.872 1.00 39.38 590 PRO A C 1
ATOM 4748 O O . PRO A 1 590 ? -22.328 -31.775 -34.063 1.00 39.38 590 PRO A O 1
ATOM 4751 N N . LEU A 1 591 ? -21.871 -32.882 -32.267 1.00 28.55 591 LEU A N 1
ATOM 4752 C CA . LEU A 1 591 ? -22.157 -33.457 -30.933 1.00 28.55 591 LEU A CA 1
ATOM 4753 C C . LEU A 1 591 ? -21.524 -34.889 -30.871 1.00 28.55 591 LEU A C 1
ATOM 4755 O O . LEU A 1 591 ? -21.589 -35.574 -31.886 1.00 28.55 591 LEU A O 1
ATOM 4759 N N . ILE A 1 592 ? -21.029 -35.353 -29.699 1.00 29.91 592 ILE A N 1
ATOM 4760 C CA . ILE A 1 592 ? -20.397 -36.676 -29.357 1.00 29.91 592 ILE A CA 1
ATOM 4761 C C . ILE A 1 592 ? -18.856 -36.677 -29.521 1.00 29.91 592 ILE A C 1
ATOM 4763 O O . ILE A 1 592 ? -18.365 -36.623 -30.633 1.00 29.91 592 ILE A O 1
ATOM 4767 N N . GLN A 1 593 ? -18.002 -36.765 -28.492 1.00 26.17 593 GLN A N 1
ATOM 4768 C CA . GLN A 1 593 ? -18.179 -37.149 -27.090 1.00 26.17 593 GLN A CA 1
ATOM 4769 C C . GLN A 1 593 ? -17.065 -36.566 -26.197 1.00 26.17 593 GLN A C 1
ATOM 4771 O O . GLN A 1 593 ? -16.038 -36.094 -26.669 1.00 26.17 593 GLN A O 1
ATOM 4776 N N . ARG A 1 594 ? -17.348 -36.611 -24.896 1.00 33.62 594 ARG A N 1
ATOM 4777 C CA . ARG A 1 594 ? -16.904 -35.735 -23.811 1.00 33.62 594 ARG A CA 1
ATOM 4778 C C . ARG A 1 594 ? -16.135 -36.477 -22.717 1.00 33.62 594 ARG A C 1
ATOM 4780 O O . ARG A 1 594 ? -16.395 -37.660 -22.503 1.00 33.62 594 ARG A O 1
ATOM 4787 N N . ASP A 1 595 ? -15.355 -35.695 -21.971 1.00 39.31 595 ASP A N 1
ATOM 4788 C CA . ASP A 1 595 ? -15.463 -35.388 -20.530 1.00 39.31 595 ASP A CA 1
ATOM 4789 C C . ASP A 1 595 ? -15.958 -36.478 -19.559 1.00 39.31 595 ASP A C 1
ATOM 4791 O O . ASP A 1 595 ? -16.939 -37.189 -19.810 1.00 39.31 595 ASP A O 1
ATOM 4795 N N . TYR A 1 596 ? -15.313 -36.486 -18.386 1.00 37.66 596 TYR A N 1
ATOM 4796 C CA . TYR A 1 596 ? -15.631 -37.202 -17.143 1.00 37.66 596 TYR A CA 1
ATOM 4797 C C . TYR A 1 596 ? -17.100 -37.663 -17.030 1.00 37.66 596 TYR A C 1
ATOM 4799 O O . TYR A 1 596 ? -18.002 -36.904 -16.673 1.00 37.66 596 TYR A O 1
ATOM 4807 N N . ALA A 1 597 ? -17.358 -38.929 -17.372 1.00 41.78 597 ALA A N 1
ATOM 4808 C CA . ALA A 1 597 ? -18.717 -39.439 -17.561 1.00 41.78 597 ALA A CA 1
ATOM 4809 C C . ALA A 1 597 ? -19.442 -39.855 -16.266 1.00 41.78 597 ALA A C 1
ATOM 4811 O O . ALA A 1 597 ? -20.665 -39.952 -16.279 1.00 41.78 597 ALA A O 1
ATOM 4812 N N . GLN A 1 598 ? -18.737 -40.040 -15.142 1.00 41.12 598 GLN A N 1
ATOM 4813 C CA . GLN A 1 598 ? -19.358 -40.340 -13.836 1.00 41.12 598 GLN A CA 1
ATOM 4814 C C . GLN A 1 598 ? -20.091 -39.133 -13.215 1.00 41.12 598 GLN A C 1
ATOM 4816 O O . GLN A 1 598 ? -20.956 -39.307 -12.354 1.00 41.12 598 GLN A O 1
ATOM 4821 N N . GLY A 1 599 ? -19.805 -37.915 -13.689 1.00 42.91 599 GLY A N 1
ATOM 4822 C CA . GLY A 1 599 ? -20.522 -36.690 -13.318 1.00 42.91 599 GLY A CA 1
ATOM 4823 C C . GLY A 1 599 ? -21.789 -36.409 -14.138 1.00 42.91 599 GLY A C 1
ATOM 4824 O O . GLY A 1 599 ? -22.374 -35.340 -13.989 1.00 42.91 599 GLY A O 1
ATOM 4825 N N . ARG A 1 600 ? -22.217 -37.316 -15.030 1.00 44.38 600 ARG A N 1
ATOM 4826 C CA . ARG A 1 600 ? -23.446 -37.136 -15.824 1.00 44.38 600 ARG A CA 1
ATOM 4827 C C . ARG A 1 600 ? -24.671 -37.532 -14.996 1.00 44.38 600 ARG A C 1
ATOM 4829 O O . ARG A 1 600 ? -24.658 -38.554 -14.314 1.00 44.38 600 ARG A O 1
ATOM 4836 N N . ASP A 1 601 ? -25.719 -36.714 -15.049 1.00 43.34 601 ASP A N 1
ATOM 4837 C CA . ASP A 1 601 ? -26.966 -36.913 -14.301 1.00 43.34 601 ASP A CA 1
ATOM 4838 C C . ASP A 1 601 ? -27.998 -37.667 -15.157 1.00 43.34 601 ASP A C 1
ATOM 4840 O O . ASP A 1 601 ? -28.995 -37.124 -15.631 1.00 43.34 601 ASP A O 1
ATOM 4844 N N . GLU A 1 602 ? -27.696 -38.935 -15.426 1.00 41.34 602 GLU A N 1
ATOM 4845 C CA . GLU A 1 602 ? -28.563 -39.868 -16.147 1.00 41.34 602 GLU A CA 1
ATOM 4846 C C . GLU A 1 602 ? -28.963 -41.006 -15.205 1.00 41.34 602 GLU A C 1
ATOM 4848 O O . GLU A 1 602 ? -28.164 -41.468 -14.390 1.00 41.34 602 GLU A O 1
ATOM 4853 N N . ARG A 1 603 ? -30.209 -41.483 -15.306 1.00 42.28 603 ARG A N 1
ATOM 4854 C CA . ARG A 1 603 ? -30.800 -42.409 -14.321 1.00 42.28 603 ARG A CA 1
ATOM 4855 C C . ARG A 1 603 ? -30.004 -43.707 -14.128 1.00 42.28 603 ARG A C 1
ATOM 4857 O O . ARG A 1 603 ? -29.920 -44.183 -13.001 1.00 42.28 603 ARG A O 1
ATOM 4864 N N . ASP A 1 604 ? -29.383 -44.216 -15.188 1.00 38.00 604 ASP A N 1
ATOM 4865 C CA . ASP A 1 604 ? -28.584 -45.445 -15.143 1.00 38.00 604 ASP A CA 1
ATOM 4866 C C . ASP A 1 604 ? -27.132 -45.183 -14.675 1.00 38.00 604 ASP A C 1
ATOM 4868 O O . ASP A 1 604 ? -26.542 -46.009 -13.984 1.00 38.00 604 ASP A O 1
ATOM 4872 N N . VAL A 1 605 ? -26.574 -43.994 -14.943 1.00 44.81 605 VAL A N 1
ATOM 4873 C CA . VAL A 1 605 ? -25.243 -43.552 -14.463 1.00 44.81 605 VAL A CA 1
ATOM 4874 C C . VAL A 1 605 ? -25.270 -43.230 -12.965 1.00 44.81 605 VAL A C 1
ATOM 4876 O O . VAL A 1 605 ? -24.305 -43.489 -12.246 1.00 44.81 605 VAL A O 1
ATOM 4879 N N . ASN A 1 606 ? -26.404 -42.733 -12.471 1.00 46.34 606 ASN A N 1
ATOM 4880 C CA . ASN A 1 606 ? -26.638 -42.464 -11.056 1.00 46.34 606 ASN A CA 1
ATOM 4881 C C . ASN A 1 606 ? -26.682 -43.753 -10.216 1.00 46.34 606 ASN A C 1
ATOM 4883 O O . ASN A 1 606 ? -26.211 -43.741 -9.081 1.00 46.34 606 ASN A O 1
ATOM 4887 N N . ALA A 1 607 ? -27.193 -44.858 -10.774 1.00 44.91 607 ALA A N 1
ATOM 4888 C CA . ALA A 1 607 ? -27.184 -46.171 -10.123 1.00 44.91 607 ALA A CA 1
ATOM 4889 C C . ALA A 1 607 ? -25.767 -46.771 -10.074 1.00 44.91 607 ALA A C 1
ATOM 4891 O O . ALA A 1 607 ? -25.312 -47.195 -9.019 1.00 44.91 607 ALA A O 1
ATOM 4892 N N . ILE A 1 608 ? -25.018 -46.684 -11.179 1.00 45.03 608 ILE A N 1
ATOM 4893 C CA . ILE A 1 608 ? -23.625 -47.158 -11.267 1.00 45.03 608 ILE A CA 1
ATOM 4894 C C . ILE A 1 608 ? -22.692 -46.365 -10.330 1.00 45.03 608 ILE A C 1
ATOM 4896 O O . ILE A 1 608 ? -21.812 -46.941 -9.691 1.00 45.03 608 ILE A O 1
ATOM 4900 N N . ARG A 1 609 ? -22.894 -45.043 -10.211 1.00 48.78 609 ARG A N 1
ATOM 4901 C CA . ARG A 1 609 ? -22.190 -44.169 -9.254 1.00 48.78 609 ARG A CA 1
ATOM 4902 C C . ARG A 1 609 ? -22.496 -44.546 -7.802 1.00 48.78 609 ARG A C 1
ATOM 4904 O O . ARG A 1 609 ? -21.586 -44.527 -6.980 1.00 48.78 609 ARG A O 1
ATOM 4911 N N . ALA A 1 610 ? -23.746 -44.889 -7.492 1.00 52.12 610 ALA A N 1
ATOM 4912 C CA . ALA A 1 610 ? -24.155 -45.301 -6.151 1.00 52.12 610 ALA A CA 1
ATOM 4913 C C . ALA A 1 610 ? -23.578 -46.676 -5.764 1.00 52.12 610 ALA A C 1
ATOM 4915 O O . ALA A 1 610 ? -23.043 -46.812 -4.666 1.00 52.12 610 ALA A O 1
ATOM 4916 N N . ASP A 1 611 ? -23.597 -47.650 -6.677 1.00 47.62 611 ASP A N 1
ATOM 4917 C CA . ASP A 1 611 ? -23.067 -48.998 -6.427 1.00 47.62 611 ASP A CA 1
ATOM 4918 C C . ASP A 1 611 ? -21.531 -48.999 -6.283 1.00 47.62 611 ASP A C 1
ATOM 4920 O O . ASP A 1 611 ? -20.987 -49.662 -5.403 1.00 47.62 611 ASP A O 1
ATOM 4924 N N . PHE A 1 612 ? -20.813 -48.197 -7.081 1.00 44.25 612 PHE A N 1
ATOM 4925 C CA . PHE A 1 612 ? -19.348 -48.080 -7.004 1.00 44.25 612 PHE A CA 1
ATOM 4926 C C . PHE A 1 612 ? -18.862 -47.380 -5.723 1.00 44.25 612 PHE A C 1
ATOM 4928 O O . PHE A 1 612 ? -17.885 -47.815 -5.112 1.00 44.25 612 PHE A O 1
ATOM 4935 N N . LEU A 1 613 ? -19.561 -46.323 -5.287 1.00 51.84 613 LEU A N 1
ATOM 4936 C CA . LEU A 1 613 ? -19.311 -45.687 -3.989 1.00 51.84 613 LEU A CA 1
ATOM 4937 C C . LEU A 1 613 ? -19.630 -46.648 -2.833 1.00 51.84 613 LEU A C 1
ATOM 4939 O O . LEU A 1 613 ? -18.899 -46.661 -1.848 1.00 51.84 613 LEU A O 1
ATOM 4943 N N . GLY A 1 614 ? -20.661 -47.489 -2.975 1.00 52.53 614 GLY A N 1
ATOM 4944 C CA . GLY A 1 614 ? -21.011 -48.529 -2.004 1.00 52.53 614 GLY A CA 1
ATOM 4945 C C . GLY A 1 614 ? -19.890 -49.545 -1.778 1.00 52.53 614 GLY A C 1
ATOM 4946 O O . GLY A 1 614 ? -19.502 -49.768 -0.636 1.00 52.53 614 GLY A O 1
ATOM 4947 N N . VAL A 1 615 ? -19.300 -50.082 -2.852 1.00 47.41 615 VAL A N 1
ATOM 4948 C CA . VAL A 1 615 ? -18.208 -51.077 -2.776 1.00 47.41 615 VAL A CA 1
ATOM 4949 C C . VAL A 1 615 ? -16.931 -50.495 -2.149 1.00 47.41 615 VAL A C 1
ATOM 4951 O O . VAL A 1 615 ? -16.268 -51.167 -1.361 1.00 47.41 615 VAL A O 1
ATOM 4954 N N . LEU A 1 616 ? -16.595 -49.234 -2.453 1.00 47.28 616 LEU A N 1
ATOM 4955 C CA . LEU A 1 616 ? -15.449 -48.535 -1.850 1.00 47.28 616 LEU A CA 1
ATOM 4956 C C . LEU A 1 616 ? -15.666 -48.242 -0.360 1.00 47.28 616 LEU A C 1
ATOM 4958 O O . LEU A 1 616 ? -14.727 -48.331 0.425 1.00 47.28 616 LEU A O 1
ATOM 4962 N N . ILE A 1 617 ? -16.899 -47.918 0.032 1.00 54.19 617 ILE A N 1
ATOM 4963 C CA . ILE A 1 617 ? -17.258 -47.677 1.432 1.00 54.19 617 ILE A CA 1
ATOM 4964 C C . ILE A 1 617 ? -17.284 -48.998 2.221 1.00 54.19 617 ILE A C 1
ATOM 4966 O O . ILE A 1 617 ? -16.783 -49.033 3.340 1.00 54.19 617 ILE A O 1
ATOM 4970 N N . GLU A 1 618 ? -17.785 -50.101 1.656 1.00 48.75 618 GLU A N 1
ATOM 4971 C CA . GLU A 1 618 ? -17.805 -51.416 2.325 1.00 48.75 618 GLU A CA 1
ATOM 4972 C C . GLU A 1 618 ? -16.401 -52.011 2.538 1.00 48.75 618 GLU A C 1
ATOM 4974 O O . GLU A 1 618 ? -16.140 -52.610 3.585 1.00 48.75 618 GLU A O 1
ATOM 4979 N N . ALA A 1 619 ? -15.469 -51.789 1.603 1.00 48.81 619 ALA A N 1
ATOM 4980 C CA . ALA A 1 619 ? -14.077 -52.236 1.727 1.00 48.81 619 ALA A CA 1
ATOM 4981 C C . ALA A 1 619 ? -13.256 -51.423 2.749 1.00 48.81 619 ALA A C 1
ATOM 4983 O O . ALA A 1 619 ? -12.275 -51.921 3.290 1.00 48.81 619 ALA A O 1
ATOM 4984 N N . LEU A 1 620 ? -13.645 -50.171 3.025 1.00 49.06 620 LEU A N 1
ATOM 4985 C CA . LEU A 1 620 ? -12.986 -49.303 4.014 1.00 49.06 620 LEU A CA 1
ATOM 4986 C C . LEU A 1 620 ? -13.474 -49.542 5.452 1.00 49.06 620 LEU A C 1
ATOM 4988 O O . LEU A 1 620 ? -12.855 -49.053 6.397 1.00 49.06 620 LEU A O 1
ATOM 4992 N N . VAL A 1 621 ? -14.593 -50.254 5.621 1.00 50.78 621 VAL A N 1
ATOM 4993 C CA . VAL A 1 621 ? -15.279 -50.424 6.915 1.00 50.78 621 VAL A CA 1
ATOM 4994 C C . VAL A 1 621 ? -15.386 -51.904 7.331 1.00 50.78 621 VAL A C 1
ATOM 4996 O O . VAL A 1 621 ? -15.816 -52.197 8.446 1.00 50.78 621 VAL A O 1
ATOM 4999 N N . SER A 1 622 ? -14.950 -52.850 6.490 1.00 47.44 622 SER A N 1
ATOM 5000 C CA . SER A 1 622 ? -14.878 -54.282 6.822 1.00 47.44 622 SER A CA 1
ATOM 5001 C C . SER A 1 622 ? -13.471 -54.862 6.626 1.00 47.44 622 SER A C 1
ATOM 5003 O O . SER A 1 622 ? -12.663 -54.313 5.886 1.00 47.44 622 SER A O 1
ATOM 5005 N N . ASP A 1 623 ? -13.179 -55.971 7.314 1.00 48.06 623 ASP A N 1
ATOM 5006 C CA . ASP A 1 623 ? -11.857 -56.627 7.352 1.00 48.06 623 ASP A CA 1
ATOM 5007 C C . ASP A 1 623 ? -11.657 -57.677 6.227 1.00 48.06 623 ASP A C 1
ATOM 5009 O O . ASP A 1 623 ? -10.751 -58.510 6.303 1.00 48.06 623 ASP A O 1
ATOM 5013 N N . GLU A 1 624 ? -12.495 -57.681 5.178 1.00 45.25 624 GLU A N 1
ATOM 5014 C CA . GLU A 1 624 ? -12.300 -58.536 3.994 1.00 45.25 624 GLU A CA 1
ATOM 5015 C C . GLU A 1 624 ? -11.718 -57.745 2.812 1.00 45.25 624 GLU A C 1
ATOM 5017 O O . GLU A 1 624 ? -12.218 -56.691 2.425 1.00 45.25 624 GLU A O 1
ATOM 5022 N N . ALA A 1 625 ? -10.647 -58.275 2.211 1.00 47.47 625 ALA A N 1
ATOM 5023 C CA . ALA A 1 625 ? -9.981 -57.654 1.071 1.00 47.47 625 ALA A CA 1
ATOM 5024 C C . ALA A 1 625 ? -10.796 -57.807 -0.224 1.00 47.47 625 ALA A C 1
ATOM 5026 O O . ALA A 1 625 ? -11.220 -58.910 -0.574 1.00 47.47 625 ALA A O 1
ATOM 5027 N N . VAL A 1 626 ? -10.940 -56.707 -0.970 1.00 47.44 626 VAL A N 1
ATOM 5028 C CA . VAL A 1 626 ? -11.577 -56.676 -2.295 1.00 47.44 626 VAL A CA 1
ATOM 5029 C C . VAL A 1 626 ? -10.506 -56.618 -3.381 1.00 47.44 626 VAL A C 1
ATOM 5031 O O . VAL A 1 626 ? -9.683 -55.703 -3.406 1.00 47.44 626 VAL A O 1
ATOM 5034 N N . ASP A 1 627 ? -10.537 -57.595 -4.286 1.00 39.12 627 ASP A N 1
ATOM 5035 C CA . ASP A 1 627 ? -9.630 -57.680 -5.429 1.00 39.12 627 ASP A CA 1
ATOM 5036 C C . ASP A 1 627 ? -10.169 -56.822 -6.587 1.00 39.12 627 ASP A C 1
ATOM 5038 O O . ASP A 1 627 ? -11.280 -57.032 -7.083 1.00 39.12 627 ASP A O 1
ATOM 5042 N N . LEU A 1 628 ? -9.403 -55.807 -6.991 1.00 46.66 628 LEU A N 1
ATOM 5043 C CA . LEU A 1 628 ? -9.755 -54.896 -8.082 1.00 46.66 628 LEU A CA 1
ATOM 5044 C C . LEU A 1 628 ? -9.189 -55.465 -9.389 1.00 46.66 628 LEU A C 1
ATOM 5046 O O . LEU A 1 628 ? -8.066 -55.153 -9.779 1.00 46.66 628 LEU A O 1
ATOM 5050 N N . ASP A 1 629 ? -9.970 -56.343 -10.013 1.00 34.81 629 ASP A N 1
ATOM 5051 C CA . ASP A 1 629 ? -9.577 -57.175 -11.158 1.00 34.81 629 ASP A CA 1
ATOM 5052 C C . ASP A 1 629 ? -9.098 -56.395 -12.423 1.00 34.81 629 ASP A C 1
ATOM 5054 O O . ASP A 1 629 ? -9.284 -55.184 -12.554 1.00 34.81 629 ASP A O 1
ATOM 5058 N N . PHE A 1 630 ? -8.472 -57.132 -13.359 1.00 37.81 630 PHE A N 1
ATOM 5059 C CA . PHE A 1 630 ? -7.497 -56.722 -14.403 1.00 37.81 630 PHE A CA 1
ATOM 5060 C C . PHE A 1 630 ? -7.758 -55.514 -15.344 1.00 37.81 630 PHE A C 1
ATOM 5062 O O . PHE A 1 630 ? -8.869 -55.228 -15.785 1.00 37.81 630 PHE A O 1
ATOM 5069 N N . VAL A 1 631 ? -6.639 -54.917 -15.801 1.00 42.62 631 VAL A N 1
ATOM 5070 C CA . VAL A 1 631 ? -6.517 -53.901 -16.873 1.00 42.62 631 VAL A CA 1
ATOM 5071 C C . VAL A 1 631 ? -6.399 -54.559 -18.262 1.00 42.62 631 VAL A C 1
ATOM 5073 O O . VAL A 1 631 ? -5.560 -55.439 -18.456 1.00 42.62 631 VAL A O 1
ATOM 5076 N N . TYR A 1 632 ? -7.172 -54.090 -19.254 1.00 37.53 632 TYR A N 1
ATOM 5077 C CA . TYR A 1 632 ? -7.172 -54.615 -20.634 1.00 37.53 632 TYR A CA 1
ATOM 5078 C C . TYR A 1 632 ? -6.727 -53.593 -21.693 1.00 37.53 632 TYR A C 1
ATOM 5080 O O . TYR A 1 632 ? -6.838 -52.381 -21.507 1.00 37.53 632 TYR A O 1
ATOM 5088 N N . GLY A 1 633 ? -6.271 -54.101 -22.845 1.00 50.66 633 GLY A N 1
ATOM 5089 C CA . GLY A 1 633 ? -5.980 -53.336 -24.061 1.00 50.66 633 GLY A CA 1
ATOM 5090 C C . GLY A 1 633 ? -5.849 -54.239 -25.294 1.00 50.66 633 GLY A C 1
ATOM 5091 O O . GLY A 1 633 ? -5.458 -55.398 -25.165 1.00 50.66 633 GLY A O 1
ATOM 5092 N N . GLU A 1 634 ? -6.181 -53.731 -26.484 1.00 35.41 634 GLU A N 1
ATOM 5093 C CA . GLU A 1 634 ? -6.130 -54.485 -27.753 1.00 35.41 634 GLU A CA 1
ATOM 5094 C C . GLU A 1 634 ? -4.894 -54.097 -28.588 1.00 35.41 634 GLU A C 1
ATOM 5096 O O . GLU A 1 634 ? -4.465 -52.940 -28.563 1.00 35.41 634 GLU A O 1
ATOM 5101 N N . ILE A 1 635 ? -4.317 -55.050 -29.336 1.00 51.84 635 ILE A N 1
ATOM 5102 C CA . ILE A 1 635 ? -3.187 -54.815 -30.256 1.00 51.84 635 ILE A CA 1
ATOM 5103 C C . ILE A 1 635 ? -3.639 -55.021 -31.705 1.00 51.84 635 ILE A C 1
ATOM 5105 O O . ILE A 1 635 ? -4.053 -56.119 -32.074 1.00 51.84 635 ILE A O 1
ATOM 5109 N N . GLY A 1 636 ? -3.463 -53.991 -32.539 1.00 32.97 636 GLY A N 1
ATOM 5110 C CA . GLY A 1 636 ? -3.644 -54.039 -33.995 1.00 32.97 636 GLY A CA 1
ATOM 5111 C C . GLY A 1 636 ? -2.820 -52.952 -34.699 1.00 32.97 636 GLY A C 1
ATOM 5112 O O . GLY A 1 636 ? -2.694 -51.846 -34.181 1.00 32.97 636 GLY A O 1
ATOM 5113 N N . ASP A 1 637 ? -2.213 -53.287 -35.844 1.00 34.75 637 ASP A N 1
ATOM 5114 C CA . ASP A 1 637 ? -1.248 -52.479 -36.624 1.00 34.75 637 ASP A CA 1
ATOM 5115 C C . ASP A 1 637 ? 0.004 -52.029 -35.850 1.00 34.75 637 ASP A C 1
ATOM 5117 O O . ASP A 1 637 ? 0.472 -50.895 -35.939 1.00 34.75 637 ASP A O 1
ATOM 5121 N N . GLY A 1 638 ? 0.564 -52.951 -35.060 1.00 37.91 638 GLY A N 1
ATOM 5122 C CA . GLY A 1 638 ? 1.794 -52.724 -34.294 1.00 37.91 638 GLY A CA 1
ATOM 5123 C C . GLY A 1 638 ? 1.635 -51.781 -33.097 1.00 37.91 638 GLY A C 1
ATOM 5124 O O . GLY A 1 638 ? 2.636 -51.429 -32.482 1.00 37.91 638 GLY A O 1
ATOM 5125 N N . THR A 1 639 ? 0.402 -51.395 -32.744 1.00 37.03 639 THR A N 1
ATOM 5126 C CA . THR A 1 639 ? 0.110 -50.494 -31.619 1.00 37.03 639 THR A CA 1
ATOM 5127 C C . THR A 1 639 ? -0.871 -51.140 -30.638 1.00 37.03 639 THR A C 1
ATOM 5129 O O . THR A 1 639 ? -1.949 -51.587 -31.028 1.00 37.03 639 THR A O 1
ATOM 5132 N N . LEU A 1 640 ? -0.490 -51.167 -29.356 1.00 39.25 640 LEU A N 1
ATOM 5133 C CA . LEU A 1 640 ? -1.327 -51.549 -28.213 1.00 39.25 640 LEU A CA 1
ATOM 5134 C C . LEU A 1 640 ? -2.120 -50.329 -27.721 1.00 39.25 640 LEU A C 1
ATOM 5136 O O . LEU A 1 640 ? -1.533 -49.279 -27.464 1.00 39.25 640 LEU A O 1
ATOM 5140 N N . ARG A 1 641 ? -3.438 -50.474 -27.559 1.00 41.88 641 ARG A N 1
ATOM 5141 C CA . ARG A 1 641 ? -4.359 -49.439 -27.060 1.00 41.88 641 ARG A CA 1
ATOM 5142 C C . ARG A 1 641 ? -4.966 -49.883 -25.715 1.00 41.88 641 ARG A C 1
ATOM 5144 O O . ARG A 1 641 ? -5.792 -50.796 -25.728 1.00 41.88 641 ARG A O 1
ATOM 5151 N N . PRO A 1 642 ? -4.561 -49.299 -24.569 1.00 40.91 642 PRO A N 1
ATOM 5152 C CA . PRO A 1 642 ? -5.117 -49.637 -23.253 1.00 40.91 642 PRO A CA 1
ATOM 5153 C C . PRO A 1 642 ? -6.488 -48.977 -23.011 1.00 40.91 642 PRO A C 1
ATOM 5155 O O . PRO A 1 642 ? -6.735 -47.869 -23.484 1.00 40.91 642 PRO A O 1
ATOM 5158 N N . LEU A 1 643 ? -7.374 -49.672 -22.285 1.00 40.62 643 LEU A N 1
ATOM 5159 C CA . LEU A 1 643 ? -8.811 -49.378 -22.166 1.00 40.62 643 LEU A CA 1
ATOM 5160 C C . LEU A 1 643 ? -9.286 -48.809 -20.798 1.00 40.62 643 LEU A C 1
ATOM 5162 O O . LEU A 1 643 ? -10.420 -48.343 -20.762 1.00 40.62 643 LEU A O 1
ATOM 5166 N N . ASP A 1 644 ? -8.502 -48.781 -19.699 1.00 36.66 644 ASP A N 1
ATOM 5167 C CA . ASP A 1 644 ? -8.934 -48.177 -18.400 1.00 36.66 644 ASP A CA 1
ATOM 5168 C C . ASP A 1 644 ? -7.770 -47.796 -17.427 1.00 36.66 644 ASP A C 1
ATOM 5170 O O . ASP A 1 644 ? -6.712 -48.425 -17.479 1.00 36.66 644 ASP A O 1
ATOM 5174 N N . GLY A 1 645 ? -7.966 -46.785 -16.539 1.00 44.88 645 GLY A N 1
ATOM 5175 C CA . GLY A 1 645 ? -7.100 -46.457 -15.371 1.00 44.88 645 GLY A CA 1
ATOM 5176 C C . GLY A 1 645 ? -6.855 -44.970 -14.974 1.00 44.88 645 GLY A C 1
ATOM 5177 O O . GLY A 1 645 ? -6.351 -44.707 -13.885 1.00 44.88 645 GLY A O 1
ATOM 5178 N N . GLN A 1 646 ? -7.198 -43.970 -15.797 1.00 41.69 646 GLN A N 1
ATOM 5179 C CA . GLN A 1 646 ? -6.636 -42.597 -15.693 1.00 41.69 646 GLN A CA 1
ATOM 5180 C C . GLN A 1 646 ? -7.337 -41.621 -14.712 1.00 41.69 646 GLN A C 1
ATOM 5182 O O . GLN A 1 646 ? -6.697 -40.734 -14.156 1.00 41.69 646 GLN A O 1
ATOM 5187 N N . GLN A 1 647 ? -8.645 -41.757 -14.472 1.00 38.50 647 GLN A N 1
ATOM 5188 C CA . GLN A 1 647 ? -9.460 -40.748 -13.757 1.00 38.50 647 GLN A CA 1
ATOM 5189 C C . GLN A 1 647 ? -9.329 -40.787 -12.221 1.00 38.50 647 GLN A C 1
ATOM 5191 O O . GLN A 1 647 ? -9.762 -39.868 -11.534 1.00 38.50 647 GLN A O 1
ATOM 5196 N N . ARG A 1 648 ? -8.717 -41.842 -11.670 1.00 44.97 648 ARG A N 1
ATOM 5197 C CA . ARG A 1 648 ? -8.586 -42.070 -10.218 1.00 44.97 648 ARG A CA 1
ATOM 5198 C C . ARG A 1 648 ? -7.378 -41.339 -9.601 1.00 44.97 648 ARG A C 1
ATOM 5200 O O . ARG A 1 648 ? -7.279 -41.259 -8.385 1.00 44.97 648 ARG A O 1
ATOM 5207 N N . LEU A 1 649 ? -6.475 -40.794 -10.426 1.00 40.88 649 LEU A N 1
ATOM 5208 C CA . LEU A 1 649 ? -5.169 -40.266 -10.001 1.00 40.88 649 LEU A CA 1
ATOM 5209 C C . LEU A 1 649 ? -5.098 -38.727 -9.869 1.00 40.88 649 LEU A C 1
ATOM 5211 O O . LEU A 1 649 ? -4.289 -38.232 -9.092 1.00 40.88 649 LEU A O 1
ATOM 5215 N N . THR A 1 650 ? -5.923 -37.947 -10.580 1.00 42.91 650 THR A N 1
ATOM 5216 C CA . THR A 1 650 ? -5.759 -36.475 -10.677 1.00 42.91 650 THR A CA 1
ATOM 5217 C C . THR A 1 650 ? -6.296 -35.694 -9.470 1.00 42.91 650 THR A C 1
ATOM 5219 O O . THR A 1 650 ? -5.707 -34.691 -9.077 1.00 42.91 650 THR A O 1
ATOM 5222 N N . THR A 1 651 ? -7.366 -36.156 -8.826 1.00 38.88 651 THR A N 1
ATOM 5223 C CA . THR A 1 651 ? -7.965 -35.478 -7.658 1.00 38.88 651 THR A CA 1
ATOM 5224 C C . THR A 1 651 ? -7.121 -35.632 -6.389 1.00 38.88 651 THR A C 1
ATOM 5226 O O . THR A 1 651 ? -7.108 -34.747 -5.541 1.00 38.88 651 THR A O 1
ATOM 5229 N N . LEU A 1 652 ? -6.339 -36.710 -6.289 1.00 41.19 652 LEU A N 1
ATOM 5230 C CA . LEU A 1 652 ? -5.401 -36.930 -5.184 1.00 41.19 652 LEU A CA 1
ATOM 5231 C C . LEU A 1 652 ? -4.148 -36.028 -5.264 1.00 41.19 652 LEU A C 1
ATOM 5233 O O . LEU A 1 652 ? -3.423 -35.917 -4.283 1.00 41.19 652 LEU A O 1
ATOM 5237 N N . PHE A 1 653 ? -3.885 -35.362 -6.398 1.00 43.44 653 PHE A N 1
ATOM 5238 C CA . PHE A 1 653 ? -2.614 -34.669 -6.661 1.00 43.44 653 PHE A CA 1
ATOM 5239 C C . PHE A 1 653 ? -2.525 -33.225 -6.115 1.00 43.44 653 PHE A C 1
ATOM 5241 O O . PHE A 1 653 ? -1.430 -32.767 -5.813 1.00 43.44 653 PHE A O 1
ATOM 5248 N N . LEU A 1 654 ? -3.638 -32.492 -5.962 1.00 42.84 654 LEU A N 1
ATOM 5249 C CA . LEU A 1 654 ? -3.603 -31.040 -5.678 1.00 42.84 654 LEU A CA 1
ATOM 5250 C C . LEU A 1 654 ? -3.630 -30.668 -4.186 1.00 42.84 654 LEU A C 1
ATOM 5252 O O . LEU A 1 654 ? -2.916 -29.754 -3.787 1.00 42.84 654 LEU A O 1
ATOM 5256 N N . ILE A 1 655 ? -4.362 -31.408 -3.345 1.00 42.00 655 ILE A N 1
ATOM 5257 C CA . ILE A 1 655 ? -4.280 -31.272 -1.871 1.00 42.00 655 ILE A CA 1
ATOM 5258 C C . ILE A 1 655 ? -2.881 -31.668 -1.378 1.00 42.00 655 ILE A C 1
ATOM 5260 O O . ILE A 1 655 ? -2.360 -31.125 -0.407 1.00 42.00 655 ILE A O 1
ATOM 5264 N N . HIS A 1 656 ? -2.230 -32.554 -2.128 1.00 49.28 656 HIS A N 1
ATOM 5265 C CA . HIS A 1 656 ? -0.901 -33.035 -1.830 1.00 49.28 656 HIS A CA 1
ATOM 5266 C C . HIS A 1 656 ? 0.158 -31.922 -1.893 1.00 49.28 656 HIS A C 1
ATOM 5268 O O . HIS A 1 656 ? 1.081 -31.993 -1.114 1.00 49.28 656 HIS A O 1
ATOM 5274 N N . CYS A 1 657 ? 0.078 -30.867 -2.720 1.00 47.94 657 CYS A N 1
ATOM 5275 C CA . CYS A 1 657 ? 1.248 -30.002 -2.986 1.00 47.94 657 CYS A CA 1
ATOM 5276 C C . CYS A 1 657 ? 1.726 -29.075 -1.840 1.00 47.94 657 CYS A C 1
ATOM 5278 O O . CYS A 1 657 ? 2.937 -28.967 -1.658 1.00 47.94 657 CYS A O 1
ATOM 5280 N N . ALA A 1 658 ? 0.850 -28.393 -1.089 1.00 48.53 658 ALA A N 1
ATOM 5281 C CA . ALA A 1 658 ? 1.271 -27.532 0.038 1.00 48.53 658 ALA A CA 1
ATOM 5282 C C . ALA A 1 658 ? 1.530 -28.356 1.308 1.00 48.53 658 ALA A C 1
ATOM 5284 O O . ALA A 1 658 ? 2.501 -28.134 2.030 1.00 48.53 658 ALA A O 1
ATOM 5285 N N . GLU A 1 659 ? 0.701 -29.379 1.521 1.00 61.31 659 GLU A N 1
ATOM 5286 C CA . GLU A 1 659 ? 0.942 -30.398 2.534 1.00 61.31 659 GLU A CA 1
ATOM 5287 C C . GLU A 1 659 ? 2.272 -31.123 2.278 1.00 61.31 659 GLU A C 1
ATOM 5289 O O . GLU A 1 659 ? 3.028 -31.346 3.215 1.00 61.31 659 GLU A O 1
ATOM 5294 N N . LEU A 1 660 ? 2.598 -31.435 1.019 1.00 69.62 660 LEU A N 1
ATOM 5295 C CA . LEU A 1 660 ? 3.885 -31.990 0.607 1.00 69.62 660 LEU A CA 1
ATOM 5296 C C . LEU A 1 660 ? 5.010 -31.038 0.943 1.00 69.62 660 LEU A C 1
ATOM 5298 O O . LEU A 1 660 ? 5.980 -31.505 1.507 1.00 69.62 660 LEU A O 1
ATOM 5302 N N . PHE A 1 661 ? 4.908 -29.741 0.638 1.00 76.88 661 PHE A N 1
ATOM 5303 C CA . PHE A 1 661 ? 5.973 -28.802 0.992 1.00 76.88 661 PHE A CA 1
ATOM 5304 C C . PHE A 1 661 ? 6.264 -28.846 2.495 1.00 76.88 661 PHE A C 1
ATOM 5306 O O . PHE A 1 661 ? 7.406 -29.069 2.887 1.00 76.88 661 PHE A O 1
ATOM 5313 N N . CYS A 1 662 ? 5.230 -28.737 3.336 1.00 71.88 662 CYS A N 1
ATOM 5314 C CA . CYS A 1 662 ? 5.389 -28.830 4.787 1.00 71.88 662 CYS A CA 1
ATOM 5315 C C . CYS A 1 662 ? 5.913 -30.206 5.225 1.00 71.88 662 CYS A C 1
ATOM 5317 O O . CYS A 1 662 ? 6.787 -30.276 6.084 1.00 71.88 662 CYS A O 1
ATOM 5319 N N . ARG A 1 663 ? 5.424 -31.300 4.625 1.00 78.12 663 ARG A N 1
ATOM 5320 C CA . ARG A 1 663 ? 5.894 -32.668 4.896 1.00 78.12 663 ARG A CA 1
ATOM 5321 C C . ARG A 1 663 ? 7.354 -32.856 4.492 1.00 78.12 663 ARG A C 1
ATOM 5323 O O . ARG A 1 663 ? 8.085 -33.480 5.244 1.00 78.12 663 ARG A O 1
ATOM 5330 N N . GLU A 1 664 ? 7.781 -32.344 3.340 1.00 81.62 664 GLU A N 1
ATOM 5331 C CA . GLU A 1 664 ? 9.169 -32.389 2.876 1.00 81.62 664 GLU A CA 1
ATOM 5332 C C . GLU A 1 664 ? 10.072 -31.510 3.751 1.00 81.62 664 GLU A C 1
ATOM 5334 O O . GLU A 1 664 ? 11.194 -31.913 4.040 1.00 81.62 664 GLU A O 1
ATOM 5339 N N . LEU A 1 665 ? 9.575 -30.361 4.223 1.00 79.94 665 LEU A N 1
ATOM 5340 C CA . LEU A 1 665 ? 10.311 -29.428 5.080 1.00 79.94 665 LEU A CA 1
ATOM 5341 C C . LEU A 1 665 ? 10.617 -30.007 6.470 1.00 79.94 665 LEU A C 1
ATOM 5343 O O . LEU A 1 665 ? 11.686 -29.755 7.013 1.00 79.94 665 LEU A O 1
ATOM 5347 N N . VAL A 1 666 ? 9.696 -30.784 7.050 1.00 79.12 666 VAL A N 1
ATOM 5348 C CA . VAL A 1 666 ? 9.866 -31.373 8.395 1.00 79.12 666 VAL A CA 1
ATOM 5349 C C . VAL A 1 666 ? 10.527 -32.754 8.384 1.00 79.12 666 VAL A C 1
ATOM 5351 O O . VAL A 1 666 ? 10.667 -33.377 9.440 1.00 79.12 666 VAL A O 1
ATOM 5354 N N . LYS A 1 667 ? 10.913 -33.278 7.212 1.00 80.31 667 LYS A N 1
ATOM 5355 C CA . LYS A 1 667 ? 11.595 -34.574 7.128 1.00 80.31 667 LYS A CA 1
ATOM 5356 C C . LYS A 1 667 ? 12.987 -34.478 7.763 1.00 80.31 667 LYS A C 1
ATOM 5358 O O . LYS A 1 667 ? 13.787 -33.659 7.319 1.00 80.31 667 LYS A O 1
ATOM 5363 N N . PRO A 1 668 ? 13.338 -35.371 8.710 1.00 70.31 668 PRO A N 1
ATOM 5364 C CA . PRO A 1 668 ? 14.654 -35.364 9.357 1.00 70.31 668 PRO A CA 1
ATOM 5365 C C . PRO A 1 668 ? 15.833 -35.510 8.382 1.00 70.31 668 PRO A C 1
ATOM 5367 O O . PRO A 1 668 ? 16.935 -35.049 8.656 1.00 70.31 668 PRO A O 1
ATOM 5370 N N . GLU A 1 669 ? 15.600 -36.154 7.236 1.00 74.94 669 GLU A N 1
ATOM 5371 C CA . GLU A 1 669 ? 16.584 -36.365 6.164 1.00 74.94 669 GLU A CA 1
ATOM 5372 C C . GLU A 1 669 ? 16.923 -35.073 5.400 1.00 74.94 669 GLU A C 1
ATOM 5374 O O . GLU A 1 669 ? 17.940 -35.008 4.715 1.00 74.94 669 GLU A O 1
ATOM 5379 N N . HIS A 1 670 ? 16.089 -34.039 5.536 1.00 75.81 670 HIS A N 1
ATOM 5380 C CA . HIS A 1 670 ? 16.247 -32.720 4.928 1.00 75.81 670 HIS A CA 1
ATOM 5381 C C . HIS A 1 670 ? 16.702 -31.684 5.963 1.00 75.81 670 HIS A C 1
ATOM 5383 O O . HIS A 1 670 ? 16.283 -30.530 5.928 1.00 75.81 670 HIS A O 1
ATOM 5389 N N . SER A 1 671 ? 17.556 -32.090 6.904 1.00 65.81 671 SER A N 1
ATOM 5390 C CA . SER A 1 671 ? 18.219 -31.131 7.781 1.00 65.81 671 SER A CA 1
ATOM 5391 C C . SER A 1 671 ? 19.351 -30.449 7.011 1.00 65.81 671 SER A C 1
ATOM 5393 O O . SER A 1 671 ? 20.221 -31.155 6.485 1.00 65.81 671 SER A O 1
ATOM 5395 N N . PRO A 1 672 ? 19.400 -29.108 6.956 1.00 67.81 672 PRO A N 1
ATOM 5396 C CA . PRO A 1 672 ? 20.595 -28.435 6.481 1.00 67.81 672 PRO A CA 1
ATOM 5397 C C . PRO A 1 672 ? 21.788 -28.834 7.364 1.00 67.81 672 PRO A C 1
ATOM 5399 O O . PRO A 1 672 ? 21.647 -29.023 8.575 1.00 67.81 672 PRO A O 1
ATOM 5402 N N . GLY A 1 673 ? 22.959 -29.017 6.746 1.00 65.88 673 GLY A N 1
ATOM 5403 C CA . GLY A 1 673 ? 24.219 -29.127 7.486 1.00 65.88 673 GLY A CA 1
ATOM 5404 C C . GLY A 1 673 ? 24.617 -27.779 8.098 1.00 65.88 673 GLY A C 1
ATOM 5405 O O . GLY A 1 673 ? 23.897 -26.798 7.957 1.00 65.88 673 GLY A O 1
ATOM 5406 N N . GLU A 1 674 ? 25.790 -27.692 8.724 1.00 63.56 674 GLU A N 1
ATOM 5407 C CA . GLU A 1 674 ? 26.281 -26.429 9.317 1.00 63.56 674 GLU A CA 1
ATOM 5408 C C . GLU A 1 674 ? 26.641 -25.344 8.278 1.00 63.56 674 GLU A C 1
ATOM 5410 O O . GLU A 1 674 ? 26.901 -24.204 8.648 1.00 63.56 674 GLU A O 1
ATOM 5415 N N . ASP A 1 675 ? 26.659 -25.680 6.983 1.00 62.47 675 ASP A N 1
ATOM 5416 C CA . ASP A 1 675 ? 27.208 -24.843 5.909 1.00 62.47 675 ASP A CA 1
ATOM 5417 C C . ASP A 1 675 ? 26.121 -24.430 4.897 1.00 62.47 675 ASP A C 1
ATOM 5419 O O . ASP A 1 675 ? 26.088 -24.885 3.751 1.00 62.47 675 ASP A O 1
ATOM 5423 N N . PHE A 1 676 ? 25.168 -23.603 5.336 1.00 73.69 676 PHE A N 1
ATOM 5424 C CA . PHE A 1 676 ? 24.189 -22.959 4.454 1.00 73.69 676 PHE A CA 1
ATOM 5425 C C . PHE A 1 676 ? 24.003 -21.486 4.830 1.00 73.69 676 PHE A C 1
ATOM 5427 O O . PHE A 1 676 ? 24.111 -21.119 5.995 1.00 73.69 676 PHE A O 1
ATOM 5434 N N . SER A 1 677 ? 23.749 -20.630 3.834 1.00 75.88 677 SER A N 1
ATOM 5435 C CA . SER A 1 677 ? 23.666 -19.179 4.045 1.00 75.88 677 SER A CA 1
ATOM 5436 C C . SER A 1 677 ? 22.329 -18.728 4.623 1.00 75.88 677 SER A C 1
ATOM 5438 O O . SER A 1 677 ? 22.300 -17.963 5.577 1.00 75.88 677 SER A O 1
ATOM 5440 N N . THR A 1 678 ? 21.222 -19.177 4.029 1.00 82.75 678 THR A N 1
ATOM 5441 C CA . THR A 1 678 ? 19.861 -18.845 4.466 1.00 82.75 678 THR A CA 1
ATOM 5442 C C . THR A 1 678 ? 18.942 -20.045 4.245 1.00 82.75 678 THR A C 1
ATOM 5444 O O . THR A 1 678 ? 19.139 -20.777 3.263 1.00 82.75 678 THR A O 1
ATOM 5447 N N . PRO A 1 679 ? 17.932 -20.274 5.101 1.00 81.56 679 PRO A N 1
ATOM 5448 C CA . PRO A 1 679 ? 16.966 -21.351 4.906 1.00 81.56 679 PRO A CA 1
ATOM 5449 C C . PRO A 1 679 ? 16.343 -21.356 3.509 1.00 81.56 679 PRO A C 1
ATOM 5451 O O . PRO A 1 679 ? 16.239 -22.411 2.888 1.00 81.56 679 PRO A O 1
ATOM 5454 N N . LYS A 1 680 ? 15.982 -20.195 2.963 1.00 84.56 680 LYS A N 1
ATOM 5455 C CA . LYS A 1 680 ? 15.357 -20.078 1.644 1.00 84.56 680 LYS A CA 1
ATOM 5456 C C . LYS A 1 680 ? 16.259 -20.529 0.510 1.00 84.56 680 LYS A C 1
ATOM 5458 O O . LYS A 1 680 ? 15.806 -21.298 -0.341 1.00 84.56 680 LYS A O 1
ATOM 5463 N N . THR A 1 681 ? 17.507 -20.062 0.462 1.00 86.81 681 THR A N 1
ATOM 5464 C CA . THR A 1 681 ? 18.449 -20.484 -0.590 1.00 86.81 681 THR A CA 1
ATOM 5465 C C . THR A 1 681 ? 18.675 -21.984 -0.522 1.00 86.81 681 THR A C 1
ATOM 5467 O O . THR A 1 681 ? 18.596 -22.655 -1.546 1.00 86.81 681 THR A O 1
ATOM 5470 N N . TRP A 1 682 ? 18.843 -22.519 0.687 1.00 89.00 682 TRP A N 1
ATOM 5471 C CA . TRP A 1 682 ? 19.019 -23.948 0.887 1.00 89.00 682 TRP A CA 1
ATOM 5472 C C . TRP A 1 682 ? 17.787 -24.747 0.443 1.00 89.00 682 TRP A C 1
ATOM 5474 O O . TRP A 1 682 ? 17.930 -25.643 -0.384 1.00 89.00 682 TRP A O 1
ATOM 5484 N N . ILE A 1 683 ? 16.583 -24.395 0.915 1.00 86.00 683 ILE A N 1
ATOM 5485 C CA . ILE A 1 683 ? 15.324 -25.087 0.581 1.00 86.00 683 ILE A CA 1
ATOM 5486 C C . ILE A 1 683 ? 15.064 -25.051 -0.930 1.00 86.00 683 ILE A C 1
ATOM 5488 O O . ILE A 1 683 ? 14.690 -26.065 -1.515 1.00 86.00 683 ILE A O 1
ATOM 5492 N N . THR A 1 684 ? 15.264 -23.900 -1.578 1.00 88.00 684 THR A N 1
ATOM 5493 C CA . THR A 1 684 ? 14.975 -23.733 -3.014 1.00 88.00 684 THR A CA 1
ATOM 5494 C C . THR A 1 684 ? 15.983 -24.419 -3.939 1.00 88.00 684 THR A C 1
ATOM 5496 O O . THR A 1 684 ? 15.645 -24.678 -5.098 1.00 88.00 684 THR A O 1
ATOM 5499 N N . ASP A 1 685 ? 17.178 -24.740 -3.435 1.00 87.38 685 ASP A N 1
ATOM 5500 C CA . ASP A 1 685 ? 18.207 -25.520 -4.137 1.00 87.38 685 ASP A CA 1
ATOM 5501 C C . ASP A 1 685 ? 17.992 -27.042 -4.012 1.00 87.38 685 ASP A C 1
ATOM 5503 O O . ASP A 1 685 ? 18.618 -27.833 -4.719 1.00 87.38 685 ASP A O 1
ATOM 5507 N N . GLN A 1 686 ? 17.073 -27.490 -3.148 1.00 86.88 686 GLN A N 1
ATOM 5508 C CA . GLN A 1 686 ? 16.828 -28.917 -2.975 1.00 86.88 686 GLN A CA 1
ATOM 5509 C C . GLN A 1 686 ? 16.090 -29.531 -4.168 1.00 86.88 686 GLN A C 1
ATOM 5511 O O . GLN A 1 686 ? 15.114 -28.989 -4.682 1.00 86.88 686 GLN A O 1
ATOM 5516 N N . ALA A 1 687 ? 16.483 -30.747 -4.556 1.00 84.31 687 ALA A N 1
ATOM 5517 C CA . ALA A 1 687 ? 15.853 -31.476 -5.662 1.00 84.31 687 ALA A CA 1
ATOM 5518 C C . ALA A 1 687 ? 14.369 -31.819 -5.416 1.00 84.31 687 ALA A C 1
ATOM 5520 O O . ALA A 1 687 ? 13.620 -32.034 -6.369 1.00 84.31 687 ALA A O 1
ATOM 5521 N N . TRP A 1 688 ? 13.940 -31.872 -4.151 1.00 87.06 688 TRP A N 1
ATOM 5522 C CA . TRP A 1 688 ? 12.540 -32.073 -3.771 1.00 87.06 688 TRP A CA 1
ATOM 5523 C C . TRP A 1 688 ? 11.701 -30.788 -3.874 1.00 87.06 688 TRP A C 1
ATOM 5525 O O . TRP A 1 688 ? 10.473 -30.862 -3.823 1.00 87.06 688 TRP A O 1
ATOM 5535 N N . TYR A 1 689 ? 12.328 -29.620 -4.063 1.00 86.31 689 TYR A N 1
ATOM 5536 C CA . TYR A 1 689 ? 11.634 -28.347 -4.216 1.00 86.31 689 TYR A CA 1
ATOM 5537 C C . TYR A 1 689 ? 10.966 -28.232 -5.594 1.00 86.31 689 TYR A C 1
ATOM 5539 O O . TYR A 1 689 ? 11.611 -28.022 -6.625 1.00 86.31 689 TYR A O 1
ATOM 5547 N N . LEU A 1 690 ? 9.639 -28.379 -5.627 1.00 79.38 690 LEU A N 1
ATOM 5548 C CA . LEU A 1 690 ? 8.863 -28.404 -6.865 1.00 79.38 690 LEU A CA 1
ATOM 5549 C C . LEU A 1 690 ? 8.798 -27.028 -7.540 1.00 79.38 690 LEU A C 1
ATOM 5551 O O . LEU A 1 690 ? 8.615 -25.997 -6.896 1.00 79.38 690 LEU A O 1
ATOM 5555 N N . HIS A 1 691 ? 8.827 -27.015 -8.877 1.00 75.88 691 HIS A N 1
ATOM 5556 C CA . HIS A 1 691 ? 8.721 -25.780 -9.664 1.00 75.88 691 HIS A CA 1
ATOM 5557 C C . HIS A 1 691 ? 7.459 -24.964 -9.335 1.00 75.88 691 HIS A C 1
ATOM 5559 O O . HIS A 1 691 ? 7.525 -23.741 -9.248 1.00 75.88 691 HIS A O 1
ATOM 5565 N N . ALA A 1 692 ? 6.328 -25.636 -9.095 1.00 69.50 692 ALA A N 1
ATOM 5566 C CA . ALA A 1 692 ? 5.062 -24.986 -8.754 1.00 69.50 692 ALA A CA 1
ATOM 5567 C C . ALA A 1 692 ? 5.135 -24.151 -7.458 1.00 69.50 692 ALA A C 1
ATOM 5569 O O . ALA A 1 692 ? 4.434 -23.148 -7.347 1.00 69.50 692 ALA A O 1
ATOM 5570 N N . TRP A 1 693 ? 6.006 -24.517 -6.511 1.00 78.81 693 TRP A N 1
ATOM 5571 C CA . TRP A 1 693 ? 6.165 -23.821 -5.229 1.00 78.81 693 TRP A CA 1
ATOM 5572 C C . TRP A 1 693 ? 6.877 -22.466 -5.348 1.00 78.81 693 TRP A C 1
ATOM 5574 O O . TRP A 1 693 ? 6.726 -21.610 -4.476 1.00 78.81 693 TRP A O 1
ATOM 5584 N N . ARG A 1 694 ? 7.594 -22.219 -6.455 1.00 76.19 694 ARG A N 1
ATOM 5585 C CA . ARG A 1 694 ? 8.278 -20.937 -6.724 1.00 76.19 694 ARG A CA 1
ATOM 5586 C C . ARG A 1 694 ? 7.322 -19.751 -6.818 1.00 76.19 694 ARG A C 1
ATOM 5588 O O . ARG A 1 694 ? 7.733 -18.616 -6.605 1.00 76.19 694 ARG A O 1
ATOM 5595 N N . HIS A 1 695 ? 6.066 -20.019 -7.161 1.00 68.88 695 HIS A N 1
ATOM 5596 C CA . HIS A 1 695 ? 5.042 -19.004 -7.395 1.00 68.88 695 HIS A CA 1
ATOM 5597 C C . HIS A 1 695 ? 3.884 -19.095 -6.392 1.00 68.88 695 HIS A C 1
ATOM 5599 O O . HIS A 1 695 ? 2.914 -18.352 -6.520 1.00 68.88 695 HIS A O 1
ATOM 5605 N N . ASP A 1 696 ? 3.980 -19.987 -5.400 1.00 67.69 696 ASP A N 1
ATOM 5606 C CA . ASP A 1 696 ? 2.974 -20.137 -4.352 1.00 67.69 696 ASP A CA 1
ATOM 5607 C C . ASP A 1 696 ? 3.194 -19.091 -3.237 1.00 67.69 696 ASP A C 1
ATOM 5609 O O . ASP A 1 696 ? 4.261 -19.077 -2.613 1.00 67.69 696 ASP A O 1
ATOM 5613 N N . PRO A 1 697 ? 2.223 -18.197 -2.973 1.00 56.78 697 PRO A N 1
ATOM 5614 C CA . PRO A 1 697 ? 2.391 -17.096 -2.024 1.00 56.78 697 PRO A CA 1
ATOM 5615 C C . PRO A 1 697 ? 2.595 -17.549 -0.577 1.00 56.78 697 PRO A C 1
ATOM 5617 O O . PRO A 1 697 ? 3.326 -16.896 0.174 1.00 56.78 697 PRO A O 1
ATOM 5620 N N . THR A 1 698 ? 1.967 -18.656 -0.180 1.00 60.50 698 THR A N 1
ATOM 5621 C CA . THR A 1 698 ? 2.084 -19.202 1.172 1.00 60.50 698 THR A CA 1
ATOM 5622 C C . THR A 1 698 ? 3.485 -19.755 1.380 1.00 60.50 698 THR A C 1
ATOM 5624 O O . THR A 1 698 ? 4.130 -19.419 2.372 1.00 60.50 698 THR A O 1
ATOM 5627 N N . ILE A 1 699 ? 4.005 -20.509 0.409 1.00 71.88 699 ILE A N 1
ATOM 5628 C CA . ILE A 1 699 ? 5.368 -21.049 0.476 1.00 71.88 699 ILE A CA 1
ATOM 5629 C C . ILE A 1 699 ? 6.407 -19.922 0.448 1.00 71.88 699 ILE A C 1
ATOM 5631 O O . ILE A 1 699 ? 7.328 -19.934 1.260 1.00 71.88 699 ILE A O 1
ATOM 5635 N N . GLN A 1 700 ? 6.261 -18.914 -0.421 1.00 71.00 700 GLN A N 1
ATOM 5636 C CA . GLN A 1 700 ? 7.199 -17.782 -0.444 1.00 71.00 700 GLN A CA 1
ATOM 5637 C C . GLN A 1 700 ? 7.202 -17.004 0.881 1.00 71.00 700 GLN A C 1
ATOM 5639 O O . GLN A 1 700 ? 8.272 -16.652 1.380 1.00 71.00 700 GLN A O 1
ATOM 5644 N N . SER A 1 701 ? 6.030 -16.786 1.485 1.00 60.31 701 SER A N 1
ATOM 5645 C CA . SER A 1 701 ? 5.919 -16.150 2.804 1.00 60.31 701 SER A CA 1
ATOM 5646 C C . SER A 1 701 ? 6.563 -16.990 3.910 1.00 60.31 701 SER A C 1
ATOM 5648 O O . SER A 1 701 ? 7.287 -16.444 4.740 1.00 60.31 701 SER A O 1
ATOM 5650 N N . MET A 1 702 ? 6.361 -18.314 3.899 1.00 66.75 702 MET A N 1
ATOM 5651 C CA . MET A 1 702 ? 7.026 -19.230 4.834 1.00 66.75 702 MET A CA 1
ATOM 5652 C C . MET A 1 702 ? 8.551 -19.147 4.707 1.00 66.75 702 MET A C 1
ATOM 5654 O O . MET A 1 702 ? 9.231 -19.012 5.717 1.00 66.75 702 MET A O 1
ATOM 5658 N N . LEU A 1 703 ? 9.088 -19.167 3.482 1.00 72.31 703 LEU A N 1
ATOM 5659 C CA . LEU A 1 703 ? 10.531 -19.067 3.237 1.00 72.31 703 LEU A CA 1
ATOM 5660 C C . LEU A 1 703 ? 11.114 -17.740 3.744 1.00 72.31 703 LEU A C 1
ATOM 5662 O O . LEU A 1 703 ? 12.140 -17.748 4.415 1.00 72.31 703 LEU A O 1
ATOM 5666 N N . ASN A 1 704 ? 10.440 -16.617 3.482 1.00 65.12 704 ASN A N 1
ATOM 5667 C CA . ASN A 1 704 ? 10.872 -15.307 3.980 1.00 65.12 704 ASN A CA 1
ATOM 5668 C C . ASN A 1 704 ? 10.849 -15.239 5.517 1.00 65.12 704 ASN A C 1
ATOM 5670 O O . ASN A 1 704 ? 11.745 -14.658 6.123 1.00 65.12 704 ASN A O 1
ATOM 5674 N N . MET A 1 705 ? 9.837 -15.837 6.157 1.00 57.81 705 MET A N 1
ATOM 5675 C CA . MET A 1 705 ? 9.769 -15.895 7.618 1.00 57.81 705 MET A CA 1
ATOM 5676 C C . MET A 1 705 ? 10.895 -16.758 8.194 1.00 57.81 705 MET A C 1
ATOM 5678 O O . MET A 1 705 ? 11.497 -16.383 9.194 1.00 57.81 705 MET A O 1
ATOM 5682 N N . LEU A 1 706 ? 11.211 -17.890 7.562 1.00 73.19 706 LEU A N 1
ATOM 5683 C CA . LEU A 1 706 ? 12.325 -18.742 7.982 1.00 73.19 706 LEU A CA 1
ATOM 5684 C C . LEU A 1 706 ? 13.666 -18.001 7.904 1.00 73.19 706 LEU A C 1
ATOM 5686 O O . LEU A 1 706 ? 14.437 -18.074 8.860 1.00 73.19 706 LEU A O 1
ATOM 5690 N N . ASP A 1 707 ? 13.916 -17.250 6.828 1.00 74.50 707 ASP A N 1
ATOM 5691 C CA . ASP A 1 707 ? 15.110 -16.402 6.710 1.00 74.50 707 ASP A CA 1
ATOM 5692 C C . ASP A 1 707 ? 15.160 -15.346 7.819 1.00 74.50 707 ASP A C 1
ATOM 5694 O O . ASP A 1 707 ? 16.160 -15.251 8.523 1.00 74.50 707 ASP A O 1
ATOM 5698 N N . ALA A 1 708 ? 14.063 -14.619 8.052 1.00 55.44 708 ALA A N 1
ATOM 5699 C CA . ALA A 1 708 ? 14.010 -13.587 9.088 1.00 55.44 708 ALA A CA 1
ATOM 5700 C C . ALA A 1 708 ? 14.214 -14.153 10.509 1.00 55.44 708 ALA A C 1
ATOM 5702 O O . ALA A 1 708 ? 14.874 -13.527 11.343 1.00 55.44 708 ALA A O 1
ATOM 5703 N N . VAL A 1 709 ? 13.676 -15.347 10.800 1.00 64.06 709 VAL A N 1
ATOM 5704 C CA . VAL A 1 709 ? 13.950 -16.062 12.059 1.00 64.06 709 VAL A CA 1
ATOM 5705 C C . VAL A 1 709 ? 15.434 -16.414 12.153 1.00 64.06 709 VAL A C 1
ATOM 5707 O O . VAL A 1 709 ? 16.052 -16.158 13.186 1.00 64.06 709 VAL A O 1
ATOM 5710 N N . HIS A 1 710 ? 16.011 -16.971 11.086 1.00 73.19 710 HIS A N 1
ATOM 5711 C CA . HIS A 1 710 ? 17.415 -17.371 11.052 1.00 73.19 710 HIS A CA 1
ATOM 5712 C C . HIS A 1 710 ? 18.364 -16.181 11.242 1.00 73.19 710 HIS A C 1
ATOM 5714 O O . HIS A 1 710 ? 19.254 -16.242 12.088 1.00 73.19 710 HIS A O 1
ATOM 5720 N N . GLU A 1 711 ? 18.146 -15.081 10.520 1.00 72.25 711 GLU A N 1
ATOM 5721 C CA . GLU A 1 711 ? 18.929 -13.849 10.647 1.00 72.25 711 GLU A CA 1
ATOM 5722 C C . GLU A 1 711 ? 18.927 -13.331 12.087 1.00 72.25 711 GLU A C 1
ATOM 5724 O O . GLU A 1 711 ? 19.977 -12.974 12.624 1.00 72.25 711 GLU A O 1
ATOM 5729 N N . ARG A 1 712 ? 17.762 -13.345 12.745 1.00 61.28 712 ARG A N 1
ATOM 5730 C CA . ARG A 1 712 ? 17.624 -12.840 14.111 1.00 61.28 712 ARG A CA 1
ATOM 5731 C C . ARG A 1 712 ? 18.269 -13.747 15.157 1.00 61.28 712 ARG A C 1
ATOM 5733 O O . ARG A 1 712 ? 18.939 -13.246 16.057 1.00 61.28 712 ARG A O 1
ATOM 5740 N N . ILE A 1 713 ? 18.115 -15.063 15.018 1.00 69.12 713 ILE A N 1
ATOM 5741 C CA . ILE A 1 713 ? 18.768 -16.055 15.887 1.00 69.12 713 ILE A CA 1
ATOM 5742 C C . ILE A 1 713 ? 20.291 -15.946 15.776 1.00 69.12 713 ILE A C 1
ATOM 5744 O O . ILE A 1 713 ? 20.976 -15.924 16.800 1.00 69.12 713 ILE A O 1
ATOM 5748 N N . THR A 1 714 ? 20.808 -15.808 14.552 1.00 71.12 714 THR A N 1
ATOM 5749 C CA . THR A 1 714 ? 22.242 -15.637 14.291 1.00 71.12 714 THR A CA 1
ATOM 5750 C C . THR A 1 714 ? 22.767 -14.313 14.849 1.00 71.12 714 THR A C 1
ATOM 5752 O O . THR A 1 714 ? 23.803 -14.299 15.512 1.00 71.12 714 THR A O 1
ATOM 5755 N N . ALA A 1 715 ? 22.055 -13.201 14.635 1.00 66.38 715 ALA A N 1
ATOM 5756 C CA . ALA A 1 715 ? 22.470 -11.880 15.111 1.00 66.38 715 ALA A CA 1
ATOM 5757 C C . ALA A 1 715 ? 22.505 -11.777 16.646 1.00 66.38 715 ALA A C 1
ATOM 5759 O O . ALA A 1 715 ? 23.417 -11.167 17.204 1.00 66.38 715 ALA A O 1
ATOM 5760 N N . GLU A 1 716 ? 21.530 -12.381 17.330 1.00 66.50 716 GLU A N 1
ATOM 5761 C CA . GLU A 1 716 ? 21.432 -12.374 18.796 1.00 66.50 716 GLU A CA 1
ATOM 5762 C C . GLU A 1 716 ? 22.215 -13.533 19.456 1.00 66.50 716 GLU A C 1
ATOM 5764 O O . GLU A 1 716 ? 22.252 -13.634 20.683 1.00 66.50 716 GLU A O 1
ATOM 5769 N N . ASN A 1 717 ? 22.883 -14.380 18.658 1.00 75.06 717 ASN A N 1
ATOM 5770 C CA . ASN A 1 717 ? 23.657 -15.547 19.097 1.00 75.06 717 ASN A CA 1
ATOM 5771 C C . ASN A 1 717 ? 22.855 -16.472 20.040 1.00 75.06 717 ASN A C 1
ATOM 5773 O O . ASN A 1 717 ? 23.339 -16.880 21.101 1.00 75.06 717 ASN A O 1
ATOM 5777 N N . ILE A 1 718 ? 21.600 -16.751 19.665 1.00 70.69 718 ILE A N 1
ATOM 5778 C CA . ILE A 1 718 ? 20.658 -17.553 20.455 1.00 70.69 718 ILE A CA 1
ATOM 5779 C C . ILE A 1 718 ? 20.986 -19.042 20.303 1.00 70.69 718 ILE A C 1
ATOM 5781 O O . ILE A 1 718 ? 21.039 -19.568 19.194 1.00 70.69 718 ILE A O 1
ATOM 5785 N N . ASP A 1 719 ? 21.134 -19.734 21.433 1.00 77.50 719 ASP A N 1
ATOM 5786 C CA . ASP A 1 719 ? 21.271 -21.190 21.470 1.00 77.50 719 ASP A CA 1
ATOM 5787 C C . ASP A 1 719 ? 19.923 -21.880 21.199 1.00 77.50 719 ASP A C 1
ATOM 5789 O O . ASP A 1 719 ? 18.975 -21.753 21.982 1.00 77.50 719 ASP A O 1
ATOM 5793 N N . LEU A 1 720 ? 19.840 -22.607 20.082 1.00 69.38 720 LEU A N 1
ATOM 5794 C CA . LEU A 1 720 ? 18.610 -23.253 19.617 1.00 69.38 720 LEU A CA 1
ATOM 5795 C C . LEU A 1 720 ? 18.136 -24.366 20.554 1.00 69.38 720 LEU A C 1
ATOM 5797 O O . LEU A 1 720 ? 16.929 -24.504 20.754 1.00 69.38 720 LEU A O 1
ATOM 5801 N N . ASP A 1 721 ? 19.062 -25.115 21.156 1.00 74.62 721 ASP A N 1
ATOM 5802 C CA . ASP A 1 721 ? 18.725 -26.219 22.057 1.00 74.62 721 ASP A CA 1
ATOM 5803 C C . ASP A 1 721 ? 18.049 -25.687 23.328 1.00 74.62 721 ASP A C 1
ATOM 5805 O O . ASP A 1 721 ? 16.934 -26.096 23.669 1.00 74.62 721 ASP A O 1
ATOM 5809 N N . SER A 1 722 ? 18.652 -24.682 23.973 1.00 72.31 722 SER A N 1
ATOM 5810 C CA . SER A 1 722 ? 18.054 -24.015 25.137 1.00 72.31 722 SER A CA 1
ATOM 5811 C C . SER A 1 722 ? 16.728 -23.319 24.804 1.00 72.31 722 SER A C 1
ATOM 5813 O O . SER A 1 722 ? 15.794 -23.327 25.614 1.00 72.31 722 SER A O 1
ATOM 5815 N N . ALA A 1 723 ? 16.619 -22.702 23.621 1.00 66.94 723 ALA A N 1
ATOM 5816 C CA . ALA A 1 723 ? 15.385 -22.054 23.177 1.00 66.94 723 ALA A CA 1
ATOM 5817 C C . ALA A 1 723 ? 14.251 -23.071 22.970 1.00 66.94 723 ALA A C 1
ATOM 5819 O O . ALA A 1 723 ? 13.117 -22.817 23.389 1.00 66.94 723 ALA A O 1
ATOM 5820 N N . TRP A 1 724 ? 14.556 -24.233 22.383 1.00 73.25 724 TRP A N 1
ATOM 5821 C CA . TRP A 1 724 ? 13.600 -25.320 22.195 1.00 73.25 724 TRP A CA 1
ATOM 5822 C C . TRP A 1 724 ? 13.122 -25.896 23.530 1.00 73.25 724 TRP A C 1
ATOM 5824 O O . TRP A 1 724 ? 11.912 -25.995 23.740 1.00 73.25 724 TRP A O 1
ATOM 5834 N N . GLU A 1 725 ? 14.034 -26.187 24.468 1.00 74.31 725 GLU A N 1
ATOM 5835 C CA . GLU A 1 725 ? 13.681 -26.666 25.816 1.00 74.31 725 GLU A CA 1
ATOM 5836 C C . GLU A 1 725 ? 12.726 -25.704 26.532 1.00 74.31 725 GLU A C 1
ATOM 5838 O O . GLU A 1 725 ? 11.734 -26.122 27.133 1.00 74.31 725 GLU A O 1
ATOM 5843 N N . ARG A 1 726 ? 12.986 -24.397 26.426 1.00 70.38 726 ARG A N 1
ATOM 5844 C CA . ARG A 1 726 ? 12.136 -23.359 27.011 1.00 70.38 726 ARG A CA 1
ATOM 5845 C C . ARG A 1 726 ? 10.763 -23.293 26.336 1.00 70.38 726 ARG A C 1
ATOM 5847 O O . ARG A 1 726 ? 9.781 -23.042 27.038 1.00 70.38 726 ARG A O 1
ATOM 5854 N N . LEU A 1 727 ? 10.696 -23.488 25.016 1.00 61.50 727 LEU A N 1
ATOM 5855 C CA . LEU A 1 727 ? 9.466 -23.428 24.218 1.00 61.50 727 LEU A CA 1
ATOM 5856 C C . LEU A 1 727 ? 8.491 -24.558 24.570 1.00 61.50 727 LEU A C 1
ATOM 5858 O O . LEU A 1 727 ? 7.289 -24.308 24.655 1.00 61.50 727 LEU A O 1
ATOM 5862 N N . VAL A 1 728 ? 9.008 -25.768 24.807 1.00 70.06 728 VAL A N 1
ATOM 5863 C CA . VAL A 1 728 ? 8.209 -26.983 25.058 1.00 70.06 728 VAL A CA 1
ATOM 5864 C C . VAL A 1 728 ? 7.998 -27.302 26.548 1.00 70.06 728 VAL A C 1
ATOM 5866 O O . VAL A 1 728 ? 7.433 -28.344 26.874 1.00 70.06 728 VAL A O 1
ATOM 5869 N N . ASP A 1 729 ? 8.431 -26.429 27.466 1.00 72.62 729 ASP A N 1
ATOM 5870 C CA . ASP A 1 729 ? 8.268 -26.619 28.917 1.00 72.62 729 ASP A CA 1
ATOM 5871 C C . ASP A 1 729 ? 6.782 -26.593 29.326 1.00 72.62 729 ASP A C 1
ATOM 5873 O O . ASP A 1 729 ? 6.158 -25.538 29.403 1.00 72.62 729 ASP A O 1
ATOM 5877 N N . GLU A 1 730 ? 6.210 -27.753 29.651 1.00 71.00 730 GLU A N 1
ATOM 5878 C CA . GLU A 1 730 ? 4.804 -27.870 30.073 1.00 71.00 730 GLU A CA 1
ATOM 5879 C C . GLU A 1 730 ? 4.519 -27.244 31.452 1.00 71.00 730 GLU A C 1
ATOM 5881 O O . GLU A 1 730 ? 3.383 -26.875 31.755 1.00 71.00 730 GLU A O 1
ATOM 5886 N N . SER A 1 731 ? 5.535 -27.128 32.312 1.00 71.44 731 SER A N 1
ATOM 5887 C CA . SER A 1 731 ? 5.393 -26.650 33.693 1.00 71.44 731 SER A CA 1
ATOM 5888 C C . SER A 1 731 ? 5.483 -25.129 33.809 1.00 71.44 731 SER A C 1
ATOM 5890 O O . SER A 1 731 ? 4.879 -24.524 34.701 1.00 71.44 731 SER A O 1
ATOM 5892 N N . LYS A 1 732 ? 6.240 -24.510 32.902 1.00 62.94 732 LYS A N 1
ATOM 5893 C CA . LYS A 1 732 ? 6.398 -23.065 32.752 1.00 62.94 732 LYS A CA 1
ATOM 5894 C C . LYS A 1 732 ? 6.460 -22.734 31.262 1.00 62.94 732 LYS A C 1
ATOM 5896 O O . LYS A 1 732 ? 7.526 -22.345 30.800 1.00 62.94 732 LYS A O 1
ATOM 5901 N N . PRO A 1 733 ? 5.366 -22.835 30.498 1.00 55.91 733 PRO A N 1
ATOM 5902 C CA . PRO A 1 733 ? 5.409 -22.619 29.052 1.00 55.91 733 PRO A CA 1
ATOM 5903 C C . PRO A 1 733 ? 5.950 -21.234 28.690 1.00 55.91 733 PRO A C 1
ATOM 5905 O O . PRO A 1 733 ? 5.697 -20.246 29.384 1.00 55.91 733 PRO A O 1
ATOM 5908 N N . ALA A 1 734 ? 6.764 -21.161 27.633 1.00 50.28 734 ALA A N 1
ATOM 5909 C CA . ALA A 1 734 ? 7.247 -19.879 27.104 1.00 50.28 734 ALA A CA 1
ATOM 5910 C C . ALA A 1 734 ? 6.151 -19.147 26.334 1.00 50.28 734 ALA A C 1
ATOM 5912 O O . ALA A 1 734 ? 6.116 -17.919 26.322 1.00 50.28 734 ALA A O 1
ATOM 5913 N N . VAL A 1 735 ? 5.272 -19.922 25.696 1.00 49.84 735 VAL A N 1
ATOM 5914 C CA . VAL A 1 735 ? 4.197 -19.464 24.822 1.00 49.84 735 VAL A CA 1
ATOM 5915 C C . VAL A 1 735 ? 2.922 -20.197 25.219 1.00 49.84 735 VAL A C 1
ATOM 5917 O O . VAL A 1 735 ? 2.923 -21.416 25.375 1.00 49.84 735 VAL A O 1
ATOM 5920 N N . SER A 1 736 ? 1.831 -19.459 25.388 1.00 48.47 736 SER A N 1
ATOM 5921 C CA . SER A 1 736 ? 0.512 -20.006 25.697 1.00 48.47 736 SER A CA 1
ATOM 5922 C C . SER A 1 736 ? -0.561 -19.314 24.859 1.00 48.47 736 SER A C 1
ATOM 5924 O O . SER A 1 736 ? -0.444 -18.135 24.524 1.00 48.47 736 SER A O 1
ATOM 5926 N N . PHE A 1 737 ? -1.612 -20.059 24.513 1.00 44.53 737 PHE A N 1
ATOM 5927 C CA . PHE A 1 737 ? -2.756 -19.561 23.752 1.00 44.53 737 PHE A CA 1
ATOM 5928 C C . PHE A 1 737 ? -4.029 -19.704 24.583 1.00 44.53 737 PHE A C 1
ATOM 5930 O O . PHE A 1 737 ? -4.263 -20.750 25.188 1.00 44.53 737 PHE A O 1
ATOM 5937 N N . TYR A 1 738 ? -4.867 -18.668 24.585 1.00 48.59 738 TYR A N 1
ATOM 5938 C CA . TYR A 1 738 ? -6.218 -18.755 25.133 1.00 48.59 738 TYR A CA 1
ATOM 5939 C C . TYR A 1 738 ? -7.161 -19.266 24.045 1.00 48.59 738 TYR A C 1
ATOM 5941 O O . TYR A 1 738 ? -7.257 -18.671 22.972 1.00 48.59 738 TYR A O 1
ATOM 5949 N N . LEU A 1 739 ? -7.852 -20.371 24.322 1.00 46.28 739 LEU A N 1
ATOM 5950 C CA . LEU A 1 739 ? -8.825 -20.972 23.417 1.00 46.28 739 LEU A CA 1
ATOM 5951 C C . LEU A 1 739 ? -10.236 -20.711 23.948 1.00 46.28 739 LEU A C 1
ATOM 5953 O O . LEU A 1 739 ? -10.577 -21.173 25.034 1.00 46.28 739 LEU A O 1
ATOM 5957 N N . LEU A 1 740 ? -11.058 -20.005 23.168 1.00 46.62 740 LEU A N 1
ATOM 5958 C CA . LEU A 1 740 ? -12.492 -19.871 23.420 1.00 46.62 740 LEU A CA 1
ATOM 5959 C C . LEU A 1 740 ? -13.260 -20.757 22.424 1.00 46.62 740 LEU A C 1
ATOM 5961 O O . LEU A 1 740 ? -13.391 -20.364 21.263 1.00 46.62 740 LEU A O 1
ATOM 5965 N N . PRO A 1 741 ? -13.754 -21.939 22.830 1.00 47.62 741 PRO A N 1
ATOM 5966 C CA . PRO A 1 741 ? -14.635 -22.737 21.985 1.00 47.62 741 PRO A CA 1
ATOM 5967 C C . PRO A 1 741 ? -15.992 -22.028 21.848 1.00 47.62 741 PRO A C 1
ATOM 5969 O O . PRO A 1 741 ? -16.644 -21.710 22.843 1.00 47.62 741 PRO A O 1
ATOM 5972 N N . ILE A 1 742 ? -16.395 -21.717 20.613 1.00 52.25 742 ILE A N 1
ATOM 5973 C CA . ILE A 1 742 ? -17.682 -21.079 20.299 1.00 52.25 742 ILE A CA 1
ATOM 5974 C C . ILE A 1 742 ? -18.553 -22.130 19.605 1.00 52.25 742 ILE A C 1
ATOM 5976 O O . ILE A 1 742 ? -18.596 -22.206 18.380 1.00 52.25 742 ILE A O 1
ATOM 5980 N N . ASP A 1 743 ? -19.210 -22.968 20.404 1.00 42.75 743 ASP A N 1
ATOM 5981 C CA . ASP A 1 743 ? -19.858 -24.200 19.931 1.00 42.75 743 ASP A CA 1
ATOM 5982 C C . ASP A 1 743 ? -21.186 -23.979 19.156 1.00 42.75 743 ASP A C 1
ATOM 5984 O O . ASP A 1 743 ? -21.686 -24.913 18.536 1.00 42.75 743 ASP A O 1
ATOM 5988 N N . ASP A 1 744 ? -21.731 -22.750 19.105 1.00 44.88 744 ASP A N 1
ATOM 5989 C CA . ASP A 1 744 ? -23.113 -22.457 18.649 1.00 44.88 744 ASP A CA 1
ATOM 5990 C C . ASP A 1 744 ? -23.242 -21.434 17.484 1.00 44.88 744 ASP A C 1
ATOM 5992 O O . ASP A 1 744 ? -24.202 -20.660 17.425 1.00 44.88 744 ASP A O 1
ATOM 5996 N N . MET A 1 745 ? -22.299 -21.379 16.533 1.00 50.38 745 MET A N 1
ATOM 5997 C CA . MET A 1 745 ? -22.295 -20.341 15.477 1.00 50.38 745 MET A CA 1
ATOM 5998 C C . MET A 1 745 ? -22.627 -20.830 14.052 1.00 50.38 745 MET A C 1
ATOM 6000 O O . MET A 1 745 ? -22.071 -21.832 13.595 1.00 50.38 745 MET A O 1
ATOM 6004 N N . PRO A 1 746 ? -23.441 -20.079 13.273 1.00 43.56 746 PRO A N 1
ATOM 6005 C CA . PRO A 1 746 ? -23.551 -20.264 11.830 1.00 43.56 746 PRO A CA 1
ATOM 6006 C C . PRO A 1 746 ? -22.265 -19.763 11.140 1.00 43.56 746 PRO A C 1
ATOM 6008 O O . PRO A 1 746 ? -22.120 -18.589 10.826 1.00 43.56 746 PRO A O 1
ATOM 6011 N N . SER A 1 747 ? -21.328 -20.685 10.901 1.00 51.59 747 SER A N 1
ATOM 6012 C CA . SER A 1 747 ? -20.043 -20.520 10.190 1.00 51.59 747 SER A CA 1
ATOM 6013 C C . SER A 1 747 ? -19.005 -19.583 10.850 1.00 51.59 747 SER A C 1
ATOM 6015 O O . SER A 1 747 ? -19.181 -18.373 10.958 1.00 51.59 747 SER A O 1
ATOM 6017 N N . GLY A 1 748 ? -17.849 -20.136 11.243 1.00 49.09 748 GLY A N 1
ATOM 6018 C CA . GLY A 1 748 ? -16.735 -19.366 11.824 1.00 49.09 748 GLY A CA 1
ATOM 6019 C C . GLY A 1 748 ? -16.139 -18.293 10.896 1.00 49.09 748 GLY A C 1
ATOM 6020 O O . GLY A 1 748 ? -15.495 -17.363 11.370 1.00 49.09 748 GLY A O 1
ATOM 6021 N N . GLU A 1 749 ? -16.394 -18.378 9.587 1.00 48.66 749 GLU A N 1
ATOM 6022 C CA . GLU A 1 749 ? -15.914 -17.422 8.579 1.00 48.66 749 GLU A CA 1
ATOM 6023 C C . GLU A 1 749 ? -16.672 -16.093 8.612 1.00 48.66 749 GLU A C 1
ATOM 6025 O O . GLU A 1 749 ? -16.040 -15.041 8.523 1.00 48.66 749 GLU A O 1
ATOM 6030 N N . GLU A 1 750 ? -17.997 -16.105 8.814 1.00 52.97 750 GLU A N 1
ATOM 6031 C CA . GLU A 1 750 ? -18.756 -14.862 8.984 1.00 52.97 750 GLU A CA 1
ATOM 6032 C C . GLU A 1 750 ? -18.258 -14.090 10.197 1.00 52.97 750 GLU A C 1
ATOM 6034 O O . GLU A 1 750 ? -17.972 -12.903 10.075 1.00 52.97 750 GLU A O 1
ATOM 6039 N N . LEU A 1 751 ? -18.095 -14.759 11.343 1.00 53.69 751 LEU A N 1
ATOM 6040 C CA . LEU A 1 751 ? -17.528 -14.146 12.542 1.00 53.69 751 LEU A CA 1
ATOM 6041 C C . LEU A 1 751 ? -16.125 -13.603 12.284 1.00 53.69 751 LEU A C 1
ATOM 6043 O O . LEU A 1 751 ? -15.819 -12.500 12.718 1.00 53.69 751 LEU A O 1
ATOM 6047 N N . TYR A 1 752 ? -15.286 -14.346 11.568 1.00 53.09 752 TYR A N 1
ATOM 6048 C CA . TYR A 1 752 ? -13.924 -13.932 11.258 1.00 53.09 752 TYR A CA 1
ATOM 6049 C C . TYR A 1 752 ? -13.883 -12.652 10.407 1.00 53.09 752 TYR A C 1
ATOM 6051 O O . TYR A 1 752 ? -13.148 -11.722 10.745 1.00 53.09 752 TYR A O 1
ATOM 6059 N N . ILE A 1 753 ? -14.717 -12.541 9.367 1.00 53.38 753 ILE A N 1
ATOM 6060 C CA . ILE A 1 753 ? -14.855 -11.315 8.553 1.00 53.38 753 ILE A CA 1
ATOM 6061 C C . ILE A 1 753 ? -15.338 -10.163 9.424 1.00 53.38 753 ILE A C 1
ATOM 6063 O O . ILE A 1 753 ? -14.761 -9.077 9.437 1.00 53.38 753 ILE A O 1
ATOM 6067 N N . LYS A 1 754 ? -16.405 -10.421 10.174 1.00 56.69 754 LYS A N 1
ATOM 6068 C CA . LYS A 1 754 ? -17.104 -9.484 11.049 1.00 56.69 754 LYS A CA 1
ATOM 6069 C C . LYS A 1 754 ? -16.216 -9.002 12.201 1.00 56.69 754 LYS A C 1
ATOM 6071 O O . LYS A 1 754 ? -16.307 -7.857 12.631 1.00 56.69 754 LYS A O 1
ATOM 6076 N N . MET A 1 755 ? -15.314 -9.834 12.699 1.00 52.31 755 MET A N 1
ATOM 6077 C CA . MET A 1 755 ? -14.321 -9.424 13.678 1.00 52.31 755 MET A CA 1
ATOM 6078 C C . MET A 1 755 ? -13.254 -8.566 12.997 1.00 52.31 755 MET A C 1
ATOM 6080 O O . MET A 1 755 ? -13.052 -7.428 13.403 1.00 52.31 755 MET A O 1
ATOM 6084 N N . ASN A 1 756 ? -12.608 -9.056 11.943 1.00 48.59 756 ASN A N 1
ATOM 6085 C CA . ASN A 1 756 ? -11.412 -8.418 11.385 1.00 48.59 756 ASN A CA 1
ATOM 6086 C C . ASN A 1 756 ? -11.675 -7.173 10.513 1.00 48.59 756 ASN A C 1
ATOM 6088 O O . ASN A 1 756 ? -10.791 -6.329 10.396 1.00 48.59 756 ASN A O 1
ATOM 6092 N N . SER A 1 757 ? -12.880 -6.996 9.963 1.00 48.97 757 SER A N 1
ATOM 6093 C CA . SER A 1 757 ? -13.262 -5.786 9.205 1.00 48.97 757 SER A CA 1
ATOM 6094 C C . SER A 1 757 ? -13.652 -4.585 10.081 1.00 48.97 757 SER A C 1
ATOM 6096 O O . SER A 1 757 ? -13.821 -3.482 9.562 1.00 48.97 757 SER A O 1
ATOM 6098 N N . ARG A 1 758 ? -13.806 -4.772 11.403 1.00 55.78 758 ARG A N 1
ATOM 6099 C CA . ARG A 1 758 ? -14.473 -3.802 12.304 1.00 55.78 758 ARG A CA 1
ATOM 6100 C C . ARG A 1 758 ? -13.584 -3.196 13.387 1.00 55.78 758 ARG A C 1
ATOM 6102 O O . ARG A 1 758 ? -14.072 -2.521 14.296 1.00 55.78 758 ARG A O 1
ATOM 6109 N N . GLY A 1 759 ? -12.280 -3.442 13.313 1.00 52.75 759 GLY A N 1
ATOM 6110 C CA . GLY A 1 759 ? -11.288 -2.660 14.041 1.00 52.75 759 GLY A CA 1
ATOM 6111 C C . GLY A 1 759 ? -10.789 -1.525 13.154 1.00 52.75 759 GLY A C 1
ATOM 6112 O O . GLY A 1 759 ? -10.332 -1.790 12.042 1.00 52.75 759 GLY A O 1
ATOM 6113 N N . LYS A 1 760 ? -10.827 -0.277 13.644 1.00 57.31 760 LYS A N 1
ATOM 6114 C CA . LYS A 1 760 ? -9.996 0.772 13.047 1.00 57.31 760 LYS A CA 1
ATOM 6115 C C . LYS A 1 760 ? -8.553 0.429 13.439 1.00 57.31 760 LYS A C 1
ATOM 6117 O O . LYS A 1 760 ? -8.269 0.443 14.641 1.00 57.31 760 LYS A O 1
ATOM 6122 N N . PRO A 1 761 ? -7.687 0.036 12.489 1.00 56.75 761 PRO A N 1
ATOM 6123 C CA . PRO A 1 761 ? -6.285 -0.264 12.777 1.00 56.75 761 PRO A CA 1
ATOM 6124 C C . PRO A 1 761 ? -5.624 0.946 13.442 1.00 56.75 761 PRO A C 1
ATOM 6126 O O . PRO A 1 761 ? -6.133 2.070 13.342 1.00 56.75 761 PRO A O 1
ATOM 6129 N N . LEU A 1 762 ? -4.491 0.710 14.098 1.00 59.84 762 LEU A N 1
ATOM 6130 C CA . LEU A 1 762 ? -3.639 1.822 14.480 1.00 59.84 762 LEU A CA 1
ATOM 6131 C C . LEU A 1 762 ? -3.123 2.508 13.211 1.00 59.84 762 LEU A C 1
ATOM 6133 O O . LEU A 1 762 ? -2.723 1.826 12.264 1.00 59.84 762 LEU A O 1
ATOM 6137 N N . THR A 1 763 ? -3.184 3.833 13.173 1.00 67.31 763 THR A N 1
ATOM 6138 C CA . THR A 1 763 ? -2.575 4.631 12.104 1.00 67.31 763 THR A CA 1
ATOM 6139 C C . THR A 1 763 ? -1.049 4.582 12.201 1.00 67.31 763 THR A C 1
ATOM 6141 O O . THR A 1 763 ? -0.497 4.124 13.206 1.00 67.31 763 THR A O 1
ATOM 6144 N N . ASP A 1 764 ? -0.335 5.029 11.167 1.00 64.88 764 ASP A N 1
ATOM 6145 C CA . ASP A 1 764 ? 1.135 5.082 11.205 1.00 64.88 764 ASP A CA 1
ATOM 6146 C C . ASP A 1 764 ? 1.625 5.948 12.373 1.00 64.88 764 ASP A C 1
ATOM 6148 O O . ASP A 1 764 ? 2.565 5.571 13.074 1.00 64.88 764 ASP A O 1
ATOM 6152 N N . PHE A 1 765 ? 0.914 7.046 12.655 1.00 77.75 765 PHE A N 1
ATOM 6153 C CA . PHE A 1 765 ? 1.154 7.877 13.828 1.00 77.75 765 PHE A CA 1
ATOM 6154 C C . PHE A 1 765 ? 0.943 7.109 15.129 1.00 77.75 765 PHE A C 1
ATOM 6156 O O . PHE A 1 765 ? 1.773 7.201 16.020 1.00 77.75 765 PHE A O 1
ATOM 6163 N N . GLU A 1 766 ? -0.121 6.323 15.254 1.00 72.25 766 GLU A N 1
ATOM 6164 C CA . GLU A 1 766 ? -0.401 5.578 16.485 1.00 72.25 766 GLU A CA 1
ATOM 6165 C C . GLU A 1 766 ? 0.594 4.438 16.725 1.00 72.25 766 GLU A C 1
ATOM 6167 O O . GLU A 1 766 ? 1.001 4.202 17.864 1.00 72.25 766 GLU A O 1
ATOM 6172 N N . ASN A 1 767 ? 1.042 3.767 15.658 1.00 65.12 767 ASN A N 1
ATOM 6173 C CA . ASN A 1 767 ? 2.126 2.787 15.736 1.00 65.12 767 ASN A CA 1
ATOM 6174 C C . ASN A 1 767 ? 3.449 3.455 16.140 1.00 65.12 767 ASN A C 1
ATOM 6176 O O . ASN A 1 767 ? 4.154 2.948 17.016 1.00 65.12 767 ASN A O 1
ATOM 6180 N N . PHE A 1 768 ? 3.773 4.600 15.530 1.00 75.12 768 PHE A N 1
ATOM 6181 C CA . PHE A 1 768 ? 4.952 5.393 15.870 1.00 75.12 768 PHE A CA 1
ATOM 6182 C C . PHE A 1 768 ? 4.890 5.897 17.317 1.00 75.12 768 PHE A C 1
ATOM 6184 O O . PHE A 1 768 ? 5.842 5.726 18.075 1.00 75.12 768 PHE A O 1
ATOM 6191 N N . LYS A 1 769 ? 3.746 6.451 17.724 1.00 79.56 769 LYS A N 1
ATOM 6192 C CA . LYS A 1 769 ? 3.466 6.938 19.073 1.00 79.56 769 LYS A CA 1
ATOM 6193 C C . LYS A 1 769 ? 3.702 5.834 20.093 1.00 79.56 769 LYS A C 1
ATOM 6195 O O . LYS A 1 769 ? 4.498 6.046 20.992 1.00 79.56 769 LYS A O 1
ATOM 6200 N N . ALA A 1 770 ? 3.114 4.648 19.927 1.00 67.69 770 ALA A N 1
ATOM 6201 C CA . ALA A 1 770 ? 3.303 3.544 20.874 1.00 67.69 770 ALA A CA 1
ATOM 6202 C C . ALA A 1 770 ? 4.789 3.177 21.073 1.00 67.69 770 ALA A C 1
ATOM 6204 O O . ALA A 1 770 ? 5.220 2.847 22.179 1.00 67.69 770 ALA A O 1
ATOM 6205 N N . ARG A 1 771 ? 5.600 3.265 20.009 1.00 73.06 771 ARG A N 1
ATOM 6206 C CA . ARG A 1 771 ? 7.055 3.075 20.100 1.00 73.06 771 ARG A CA 1
ATOM 6207 C C . ARG A 1 771 ? 7.751 4.239 20.806 1.00 73.06 771 ARG A C 1
ATOM 6209 O O . ARG A 1 771 ? 8.620 3.994 21.638 1.00 73.06 771 ARG A O 1
ATOM 6216 N N . LEU A 1 772 ? 7.346 5.475 20.519 1.00 80.75 772 LEU A N 1
ATOM 6217 C CA . LEU A 1 772 ? 7.855 6.680 21.176 1.00 80.75 772 LEU A CA 1
ATOM 6218 C C . LEU A 1 772 ? 7.534 6.701 22.679 1.00 80.75 772 LEU A C 1
ATOM 6220 O O . LEU A 1 772 ? 8.396 7.042 23.482 1.00 80.75 772 LEU A O 1
ATOM 6224 N N . GLU A 1 773 ? 6.332 6.287 23.079 1.00 79.62 773 GLU A N 1
ATOM 6225 C CA . GLU A 1 773 ? 5.956 6.161 24.490 1.00 79.62 773 GLU A CA 1
ATOM 6226 C C . GLU A 1 773 ? 6.841 5.144 25.203 1.00 79.62 773 GLU A C 1
ATOM 6228 O O . GLU A 1 773 ? 7.327 5.414 26.297 1.00 79.62 773 GLU A O 1
ATOM 6233 N N . LYS A 1 774 ? 7.112 3.999 24.564 1.00 73.19 774 LYS A N 1
ATOM 6234 C CA . LYS A 1 774 ? 8.034 3.003 25.112 1.00 73.19 774 LYS A CA 1
ATOM 6235 C C . LYS A 1 774 ? 9.437 3.589 25.316 1.00 73.19 774 LYS A C 1
ATOM 6237 O O . LYS A 1 774 ? 9.999 3.421 26.394 1.00 73.19 774 LYS A O 1
ATOM 6242 N N . LEU A 1 775 ? 9.965 4.310 24.323 1.00 79.88 775 LEU A N 1
ATOM 6243 C CA . LEU A 1 775 ? 11.247 5.019 24.434 1.00 79.88 775 LEU A CA 1
ATOM 6244 C C . LEU A 1 775 ? 11.237 5.999 25.615 1.00 79.88 775 LEU A C 1
ATOM 6246 O O . LEU A 1 775 ? 12.137 5.985 26.448 1.00 79.88 775 LEU A O 1
ATOM 6250 N N . PHE A 1 776 ? 10.196 6.824 25.739 1.00 83.81 776 PHE A N 1
ATOM 6251 C CA . PHE A 1 776 ? 10.090 7.789 26.835 1.00 83.81 776 PHE A CA 1
ATOM 6252 C C . PHE A 1 776 ? 9.931 7.129 28.200 1.00 83.81 776 PHE A C 1
ATOM 6254 O O . PHE A 1 776 ? 10.493 7.630 29.169 1.00 83.81 776 PHE A O 1
ATOM 6261 N N . HIS A 1 777 ? 9.218 6.010 28.289 1.00 80.38 777 HIS A N 1
ATOM 6262 C CA . HIS A 1 777 ? 9.078 5.255 29.529 1.00 80.38 777 HIS A CA 1
ATOM 6263 C C . HIS A 1 777 ? 10.426 4.712 30.028 1.00 80.38 777 HIS A C 1
ATOM 6265 O O . HIS A 1 777 ? 10.673 4.673 31.231 1.00 80.38 777 HIS A O 1
ATOM 6271 N N . GLU A 1 778 ? 11.303 4.310 29.105 1.00 79.06 778 GLU A N 1
ATOM 6272 C CA . GLU A 1 778 ? 12.645 3.806 29.414 1.00 79.06 778 GLU A CA 1
ATOM 6273 C C . GLU A 1 778 ? 13.648 4.944 29.702 1.00 79.06 778 GLU A C 1
ATOM 6275 O O . GLU A 1 778 ? 14.552 4.773 30.524 1.00 79.06 778 GLU A O 1
ATOM 6280 N N . THR A 1 779 ? 13.472 6.113 29.075 1.00 79.25 779 THR A N 1
ATOM 6281 C CA . THR A 1 779 ? 14.411 7.247 29.160 1.00 79.25 779 THR A CA 1
ATOM 6282 C C . THR A 1 779 ? 14.069 8.272 30.254 1.00 79.25 779 THR A C 1
ATOM 6284 O O . THR A 1 779 ? 14.978 8.903 30.802 1.00 79.25 779 THR A O 1
ATOM 6287 N N . LEU A 1 780 ? 12.790 8.487 30.581 1.00 82.50 780 LEU A N 1
ATOM 6288 C CA . LEU A 1 780 ? 12.335 9.583 31.448 1.00 82.50 780 LEU A CA 1
ATOM 6289 C C . LEU A 1 780 ? 11.894 9.117 32.844 1.00 82.50 780 LEU A C 1
ATOM 6291 O O . LEU A 1 780 ? 11.402 8.001 33.016 1.00 82.50 780 LEU A O 1
ATOM 6295 N N . PRO A 1 781 ? 11.989 9.992 33.865 1.00 85.75 781 PRO A N 1
ATOM 6296 C CA . PRO A 1 781 ? 11.280 9.790 35.122 1.00 85.75 781 PRO A CA 1
ATOM 6297 C C . PRO A 1 781 ? 9.770 9.663 34.889 1.00 85.75 781 PRO A C 1
ATOM 6299 O O . PRO A 1 781 ? 9.209 10.343 34.032 1.00 85.75 781 PRO A O 1
ATOM 6302 N N . LYS A 1 782 ? 9.097 8.845 35.707 1.00 79.00 782 LYS A N 1
ATOM 6303 C CA . LYS A 1 782 ? 7.661 8.563 35.563 1.00 79.00 782 LYS A CA 1
ATOM 6304 C C . LYS A 1 782 ? 6.793 9.827 35.489 1.00 79.00 782 LYS A C 1
ATOM 6306 O O . LYS A 1 782 ? 5.939 9.912 34.619 1.00 79.00 782 LYS A O 1
ATOM 6311 N N . ASP A 1 783 ? 7.046 10.808 36.353 1.00 83.31 783 ASP A N 1
ATOM 6312 C CA . ASP A 1 783 ? 6.255 12.045 36.391 1.00 83.31 783 ASP A CA 1
ATOM 6313 C C . ASP A 1 783 ? 6.394 12.867 35.091 1.00 83.31 783 ASP A C 1
ATOM 6315 O O . ASP A 1 783 ? 5.419 13.452 34.619 1.00 83.31 783 ASP A O 1
ATOM 6319 N N . ASP A 1 784 ? 7.590 12.887 34.489 1.00 83.88 784 ASP A N 1
ATOM 6320 C CA . ASP A 1 784 ? 7.849 13.587 33.224 1.00 83.88 784 ASP A CA 1
ATOM 6321 C C . ASP A 1 784 ? 7.238 12.829 32.036 1.00 83.88 784 ASP A C 1
ATOM 6323 O O . ASP A 1 784 ? 6.666 13.444 31.134 1.00 83.88 784 ASP A O 1
ATOM 6327 N N . PHE A 1 785 ? 7.322 11.494 32.055 1.00 83.50 785 PHE A N 1
ATOM 6328 C CA . PHE A 1 785 ? 6.656 10.621 31.088 1.00 83.50 785 PHE A CA 1
ATOM 6329 C C . PHE A 1 785 ? 5.139 10.854 31.094 1.00 83.50 785 PHE A C 1
ATOM 6331 O O . PHE A 1 785 ? 4.582 11.234 30.062 1.00 83.50 785 PHE A O 1
ATOM 6338 N N . ASP A 1 786 ? 4.490 10.729 32.257 1.00 78.69 786 ASP A N 1
ATOM 6339 C CA . ASP A 1 786 ? 3.040 10.901 32.411 1.00 78.69 786 ASP A CA 1
ATOM 6340 C C . ASP A 1 786 ? 2.599 12.303 31.934 1.00 78.69 786 ASP A C 1
ATOM 6342 O O . ASP A 1 786 ? 1.592 12.453 31.235 1.00 78.69 786 ASP A O 1
ATOM 6346 N N . ALA A 1 787 ? 3.393 13.341 32.232 1.00 85.62 787 ALA A N 1
ATOM 6347 C CA . ALA A 1 787 ? 3.125 14.706 31.783 1.00 85.62 787 ALA A CA 1
ATOM 6348 C C . ALA A 1 787 ? 3.200 14.872 30.255 1.00 85.62 787 ALA A C 1
ATOM 6350 O O . ALA A 1 787 ? 2.383 15.597 29.679 1.00 85.62 787 ALA A O 1
ATOM 6351 N N . ILE A 1 788 ? 4.164 14.232 29.586 1.00 87.75 788 ILE A N 1
ATOM 6352 C CA . ILE A 1 788 ? 4.310 14.306 28.125 1.00 87.75 788 ILE A CA 1
ATOM 6353 C C . ILE A 1 788 ? 3.191 13.540 27.425 1.00 87.75 788 ILE A C 1
ATOM 6355 O O . ILE A 1 788 ? 2.598 14.089 26.496 1.00 87.75 788 ILE A O 1
ATOM 6359 N N . ILE A 1 789 ? 2.849 12.331 27.883 1.00 83.25 789 ILE A N 1
ATOM 6360 C CA . ILE A 1 789 ? 1.749 11.549 27.293 1.00 83.25 789 ILE A CA 1
ATOM 6361 C C . ILE A 1 789 ? 0.433 12.324 27.397 1.00 83.25 789 ILE A C 1
ATOM 6363 O O . ILE A 1 789 ? -0.283 12.488 26.408 1.00 83.25 789 ILE A O 1
ATOM 6367 N N . HIS A 1 790 ? 0.170 12.930 28.558 1.00 84.00 790 HIS A N 1
ATOM 6368 C CA . HIS A 1 790 ? -1.016 13.761 28.739 1.00 84.00 790 HIS A CA 1
ATOM 6369 C C . HIS A 1 790 ? -1.045 14.981 27.798 1.00 84.00 790 HIS A C 1
ATOM 6371 O O . HIS A 1 790 ? -2.116 15.419 27.370 1.00 84.00 790 HIS A O 1
ATOM 6377 N N . LYS A 1 791 ? 0.109 15.570 27.463 1.00 89.31 791 LYS A N 1
ATOM 6378 C CA . LYS A 1 791 ? 0.174 16.684 26.503 1.00 89.31 791 LYS A CA 1
ATOM 6379 C C . LYS A 1 791 ? -0.031 16.225 25.063 1.00 89.31 791 LYS A C 1
ATOM 6381 O O . LYS A 1 791 ? -0.758 16.897 24.332 1.00 89.31 791 LYS A O 1
ATOM 6386 N N . LEU A 1 792 ? 0.570 15.095 24.696 1.00 86.56 792 LEU A N 1
ATOM 6387 C CA . LEU A 1 792 ? 0.518 14.488 23.367 1.00 86.56 792 LEU A CA 1
ATOM 6388 C C . LEU A 1 792 ? -0.937 14.242 22.928 1.00 86.56 792 LEU A C 1
ATOM 6390 O O . LEU A 1 792 ? -1.364 14.749 21.888 1.00 86.56 792 LEU A O 1
ATOM 6394 N N . ASP A 1 793 ? -1.729 13.570 23.769 1.00 78.19 793 ASP A N 1
ATOM 6395 C CA . ASP A 1 793 ? -3.156 13.300 23.509 1.00 78.19 793 ASP A CA 1
ATOM 6396 C C . ASP A 1 793 ? -4.091 14.454 23.857 1.00 78.19 793 ASP A C 1
ATOM 6398 O O . ASP A 1 793 ? -5.266 14.439 23.482 1.00 78.19 793 ASP A O 1
ATOM 6402 N N . GLY A 1 794 ? -3.573 15.431 24.595 1.00 85.62 794 GLY A N 1
ATOM 6403 C CA . GLY A 1 794 ? -4.277 16.599 25.086 1.00 85.62 794 GLY A CA 1
ATOM 6404 C C . GLY A 1 794 ? -4.020 17.834 24.227 1.00 85.62 794 GLY A C 1
ATOM 6405 O O . GLY A 1 794 ? -4.357 17.918 23.045 1.00 85.62 794 GLY A O 1
ATOM 6406 N N . VAL A 1 795 ? -3.375 18.809 24.858 1.00 88.81 795 VAL A N 1
ATOM 6407 C CA . VAL A 1 795 ? -3.171 20.157 24.319 1.00 88.81 795 VAL A CA 1
ATOM 6408 C C . VAL A 1 795 ? -2.388 20.200 23.002 1.00 88.81 795 VAL A C 1
ATOM 6410 O O . VAL A 1 795 ? -2.616 21.108 22.209 1.00 88.81 795 VAL A O 1
ATOM 6413 N N . TRP A 1 796 ? -1.487 19.250 22.728 1.00 92.00 796 TRP A N 1
ATOM 6414 C CA . TRP A 1 796 ? -0.747 19.226 21.459 1.00 92.00 796 TRP A CA 1
ATOM 6415 C C . TRP A 1 796 ? -1.639 18.791 20.298 1.00 92.00 796 TRP A C 1
ATOM 6417 O O . TRP A 1 796 ? -1.601 19.409 19.235 1.00 92.00 796 TRP A O 1
ATOM 6427 N N . SER A 1 797 ? -2.496 17.793 20.524 1.00 88.62 797 SER A N 1
ATOM 6428 C CA . SER A 1 797 ? -3.517 17.396 19.552 1.00 88.62 797 SER A CA 1
ATOM 6429 C C . SER A 1 797 ? -4.483 18.548 19.248 1.00 88.62 797 SER A C 1
ATOM 6431 O O . SER A 1 797 ? -4.846 18.747 18.093 1.00 88.62 797 SER A O 1
ATOM 6433 N N . ASP A 1 798 ? -4.844 19.355 20.251 1.00 87.31 798 ASP A N 1
ATOM 6434 C CA . ASP A 1 798 ? -5.747 20.505 20.074 1.00 87.31 798 ASP A CA 1
ATOM 6435 C C . ASP A 1 798 ? -5.108 21.630 19.242 1.00 87.31 798 ASP A C 1
ATOM 6437 O O . ASP A 1 798 ? -5.769 22.244 18.402 1.00 87.31 798 ASP A O 1
ATOM 6441 N N . VAL A 1 799 ? -3.803 21.874 19.426 1.00 89.88 799 VAL A N 1
ATOM 6442 C CA . VAL A 1 799 ? -3.046 22.825 18.594 1.00 89.88 799 VAL A CA 1
ATOM 6443 C C . VAL A 1 799 ? -3.075 22.391 17.131 1.00 89.88 799 VAL A C 1
ATOM 6445 O O . VAL A 1 799 ? -3.374 23.205 16.259 1.00 89.88 799 VAL A O 1
ATOM 6448 N N . LEU A 1 800 ? -2.782 21.117 16.856 1.00 90.44 800 LEU A N 1
ATOM 6449 C CA . LEU A 1 800 ? -2.748 20.592 15.490 1.00 90.44 800 LEU A CA 1
ATOM 6450 C C . LEU A 1 800 ? -4.138 20.493 14.861 1.00 90.44 800 LEU A C 1
ATOM 6452 O O . LEU A 1 800 ? -4.264 20.685 13.655 1.00 90.44 800 LEU A O 1
ATOM 6456 N N . TRP A 1 801 ? -5.182 20.268 15.665 1.00 87.00 801 TRP A N 1
ATOM 6457 C CA . TRP A 1 801 ? -6.566 20.232 15.193 1.00 87.00 801 TRP A CA 1
ATOM 6458 C C . TRP A 1 801 ? -6.941 21.511 14.443 1.00 87.00 801 TRP A C 1
ATOM 6460 O O . TRP A 1 801 ? -7.567 21.447 13.396 1.00 87.00 801 TRP A O 1
ATOM 6470 N N . SER A 1 802 ? -6.451 22.675 14.870 1.00 84.50 802 SER A N 1
ATOM 6471 C CA . SER A 1 802 ? -6.701 23.943 14.161 1.00 84.50 802 SER A CA 1
ATOM 6472 C C . SER A 1 802 ? -6.131 23.995 12.729 1.00 84.50 802 SER A C 1
ATOM 6474 O O . SER A 1 802 ? -6.453 24.914 11.975 1.00 84.50 802 SER A O 1
ATOM 6476 N N . PHE A 1 803 ? -5.297 23.023 12.351 1.00 85.12 803 PHE A N 1
ATOM 6477 C CA . PHE A 1 803 ? -4.659 22.881 11.042 1.00 85.12 803 PHE A CA 1
ATOM 6478 C C . PHE A 1 803 ? -5.064 21.590 10.314 1.00 85.12 803 PHE A C 1
ATOM 6480 O O . PHE A 1 803 ? -4.460 21.277 9.290 1.00 85.12 803 PHE A O 1
ATOM 6487 N N . HIS A 1 804 ? -6.075 20.854 10.802 1.00 74.25 804 HIS A N 1
ATOM 6488 C CA . HIS A 1 804 ? -6.573 19.658 10.121 1.00 74.25 804 HIS A CA 1
ATOM 6489 C C . HIS A 1 804 ? -7.031 20.063 8.707 1.00 74.25 804 HIS A C 1
ATOM 6491 O O . HIS A 1 804 ? -7.847 20.975 8.545 1.00 74.25 804 HIS A O 1
ATOM 6497 N N . GLY A 1 805 ? -6.508 19.436 7.652 1.00 67.25 805 GLY A N 1
ATOM 6498 C CA . GLY A 1 805 ? -6.706 19.837 6.248 1.00 67.25 805 GLY A CA 1
ATOM 6499 C C . GLY A 1 805 ? -8.126 19.621 5.695 1.00 67.25 805 GLY A C 1
ATOM 6500 O O . GLY A 1 805 ? -8.302 19.408 4.497 1.00 67.25 805 GLY A O 1
ATOM 6501 N N . GLY A 1 806 ? -9.145 19.638 6.559 1.00 67.69 806 GLY A N 1
ATOM 6502 C CA . GLY A 1 806 ? -10.544 19.320 6.262 1.00 67.69 806 GLY A CA 1
ATOM 6503 C C . GLY A 1 806 ? -10.887 17.825 6.277 1.00 67.69 806 GLY A C 1
ATOM 6504 O O . GLY A 1 806 ? -12.049 17.480 6.094 1.00 67.69 806 GLY A O 1
ATOM 6505 N N . ASP A 1 807 ? -9.915 16.947 6.515 1.00 67.94 807 ASP A N 1
ATOM 6506 C CA . ASP A 1 807 ? -10.079 15.487 6.587 1.00 67.94 807 ASP A CA 1
ATOM 6507 C C . ASP A 1 807 ? -10.404 14.963 7.999 1.00 67.94 807 ASP A C 1
ATOM 6509 O O . ASP A 1 807 ? -10.664 13.773 8.174 1.00 67.94 807 ASP A O 1
ATOM 6513 N N . HIS A 1 808 ? -10.433 15.857 8.995 1.00 73.88 808 HIS A N 1
ATOM 6514 C CA . HIS A 1 808 ? -10.724 15.560 10.400 1.00 73.88 808 HIS A CA 1
ATOM 6515 C C . HIS A 1 808 ? -9.740 14.558 11.039 1.00 73.88 808 HIS A C 1
ATOM 6517 O O . HIS A 1 808 ? -10.099 13.830 11.976 1.00 73.88 808 HIS A O 1
ATOM 6523 N N . LEU A 1 809 ? -8.492 14.557 10.557 1.00 78.75 809 LEU A N 1
ATOM 6524 C CA . LEU A 1 809 ? -7.344 13.826 11.098 1.00 78.75 809 LEU A CA 1
ATOM 6525 C C . LEU A 1 809 ? -6.196 14.804 11.409 1.00 78.75 809 LEU A C 1
ATOM 6527 O O . LEU A 1 809 ? -6.193 15.932 10.926 1.00 78.75 809 LEU A O 1
ATOM 6531 N N . ILE A 1 810 ? -5.260 14.391 12.271 1.00 83.56 810 ILE A N 1
ATOM 6532 C CA . ILE A 1 810 ? -4.062 15.188 12.627 1.00 83.56 810 ILE A CA 1
ATOM 6533 C C . ILE A 1 810 ? -2.760 14.379 12.581 1.00 83.56 810 ILE A C 1
ATOM 6535 O O . ILE A 1 810 ? -1.689 14.894 12.887 1.00 83.56 810 ILE A O 1
ATOM 6539 N N . ASP A 1 811 ? -2.856 13.087 12.282 1.00 83.62 811 ASP A N 1
ATOM 6540 C CA . ASP A 1 811 ? -1.765 12.113 12.383 1.00 83.62 811 ASP A CA 1
ATOM 6541 C C . ASP A 1 811 ? -0.592 12.486 11.474 1.00 83.62 811 ASP A C 1
ATOM 6543 O O . ASP A 1 811 ? 0.579 12.402 11.842 1.00 83.62 811 ASP A O 1
ATOM 6547 N N . ASP A 1 812 ? -0.951 12.944 10.286 1.00 84.94 812 ASP A N 1
ATOM 6548 C CA . ASP A 1 812 ? -0.078 13.348 9.204 1.00 84.94 812 ASP A CA 1
ATOM 6549 C C . ASP A 1 812 ? 0.699 14.625 9.579 1.00 84.94 812 ASP A C 1
ATOM 6551 O O . ASP A 1 812 ? 1.919 14.704 9.411 1.00 84.94 812 ASP A O 1
ATOM 6555 N N . GLU A 1 813 ? 0.000 15.611 10.142 1.00 90.44 813 GLU A N 1
ATOM 6556 C CA . GLU A 1 813 ? 0.548 16.846 10.705 1.00 90.44 813 GLU A CA 1
ATOM 6557 C C . GLU A 1 813 ? 1.491 16.532 11.875 1.00 90.44 813 GLU A C 1
ATOM 6559 O O . GLU A 1 813 ? 2.583 17.104 11.968 1.00 90.44 813 GLU A O 1
ATOM 6564 N N . PHE A 1 814 ? 1.106 15.583 12.734 1.00 91.50 814 PHE A N 1
ATOM 6565 C CA . PHE A 1 814 ? 1.899 15.144 13.880 1.00 91.50 814 PHE A CA 1
ATOM 6566 C C . PHE A 1 814 ? 3.223 14.522 13.440 1.00 91.50 814 PHE A C 1
ATOM 6568 O O . PHE A 1 814 ? 4.286 14.931 13.912 1.00 91.50 814 PHE A O 1
ATOM 6575 N N . LEU A 1 815 ? 3.168 13.556 12.518 1.00 90.19 815 LEU A N 1
ATOM 6576 C CA . LEU A 1 815 ? 4.348 12.867 12.000 1.00 90.19 815 LEU A CA 1
ATOM 6577 C C . LEU A 1 815 ? 5.301 13.835 11.300 1.00 90.19 815 LEU A C 1
ATOM 6579 O O . LEU A 1 815 ? 6.504 13.774 11.543 1.00 90.19 815 LEU A O 1
ATOM 6583 N N . ARG A 1 816 ? 4.778 14.771 10.500 1.00 93.69 816 ARG A N 1
ATOM 6584 C CA . ARG A 1 816 ? 5.596 15.778 9.805 1.00 93.69 816 ARG A CA 1
ATOM 6585 C C . ARG A 1 816 ? 6.303 16.722 10.774 1.00 93.69 816 ARG A C 1
ATOM 6587 O O . ARG A 1 816 ? 7.487 17.009 10.594 1.00 93.69 816 ARG A O 1
ATOM 6594 N N . TYR A 1 817 ? 5.623 17.167 11.833 1.00 96.00 817 TYR A N 1
ATOM 6595 C CA . TYR A 1 817 ? 6.263 18.020 12.835 1.00 96.00 817 TYR A CA 1
ATOM 6596 C C . TYR A 1 817 ? 7.261 17.257 13.713 1.00 96.00 817 TYR A C 1
ATOM 6598 O O . TYR A 1 817 ? 8.318 17.792 14.050 1.00 96.00 817 TYR A O 1
ATOM 6606 N N . LEU A 1 818 ? 6.972 15.997 14.048 1.00 94.56 818 LEU A N 1
ATOM 6607 C CA . LEU A 1 818 ? 7.916 15.122 14.744 1.00 94.56 818 LEU A CA 1
ATOM 6608 C C . LEU A 1 818 ? 9.159 14.847 13.898 1.00 94.56 818 LEU A C 1
ATOM 6610 O O . LEU A 1 818 ? 10.264 14.935 14.426 1.00 94.56 818 LEU A O 1
ATOM 6614 N N . GLU A 1 819 ? 9.001 14.582 12.600 1.00 95.06 819 GLU A N 1
ATOM 6615 C CA . GLU A 1 819 ? 10.122 14.420 11.671 1.00 95.06 819 GLU A CA 1
ATOM 6616 C C . GLU A 1 819 ? 11.007 15.670 11.648 1.00 95.06 819 GLU A C 1
ATOM 6618 O O . GLU A 1 819 ? 12.226 15.551 11.770 1.00 95.06 819 GLU A O 1
ATOM 6623 N N . PHE A 1 820 ? 10.409 16.865 11.611 1.00 96.81 820 PHE A N 1
ATOM 6624 C CA . PHE A 1 820 ? 11.140 18.126 11.752 1.00 96.81 820 PHE A CA 1
ATOM 6625 C C . PHE A 1 820 ? 11.911 18.212 13.079 1.00 96.81 820 PHE A C 1
ATOM 6627 O O . PHE A 1 820 ? 13.100 18.533 13.086 1.00 96.81 820 PHE A O 1
ATOM 6634 N N . ILE A 1 821 ? 11.272 17.911 14.212 1.00 96.62 821 ILE A N 1
ATOM 6635 C CA . ILE A 1 821 ? 11.913 17.978 15.536 1.00 96.62 821 ILE A CA 1
ATOM 6636 C C . ILE A 1 821 ? 13.071 16.976 15.644 1.00 96.62 821 ILE A C 1
ATOM 6638 O O . ILE A 1 821 ? 14.127 17.315 16.191 1.00 96.62 821 ILE A O 1
ATOM 6642 N N . ILE A 1 822 ? 12.885 15.759 15.131 1.00 95.44 822 ILE A N 1
ATOM 6643 C CA . ILE A 1 822 ? 13.895 14.697 15.129 1.00 95.44 822 ILE A CA 1
ATOM 6644 C C . ILE A 1 822 ? 15.073 15.093 14.238 1.00 95.44 822 ILE A C 1
ATOM 6646 O O . ILE A 1 822 ? 16.207 15.025 14.700 1.00 95.44 822 ILE A O 1
ATOM 6650 N N . GLU A 1 823 ? 14.823 15.603 13.028 1.00 95.06 823 GLU A N 1
ATOM 6651 C CA . GLU A 1 823 ? 15.870 16.095 12.120 1.00 95.06 823 GLU A CA 1
ATOM 6652 C C . GLU A 1 823 ? 16.716 17.196 12.768 1.00 95.06 823 GLU A C 1
ATOM 6654 O O . GLU A 1 823 ? 17.944 17.130 12.754 1.00 95.06 823 GLU A O 1
ATOM 6659 N N . ILE A 1 824 ? 16.075 18.168 13.425 1.00 95.69 824 ILE A N 1
ATOM 6660 C CA . ILE A 1 824 ? 16.783 19.218 14.169 1.00 95.69 824 ILE A CA 1
ATOM 6661 C C . ILE A 1 824 ? 17.583 18.640 15.344 1.00 95.69 824 ILE A C 1
ATOM 6663 O O . ILE A 1 824 ? 18.674 19.131 15.642 1.00 95.69 824 ILE A O 1
ATOM 6667 N N . SER A 1 825 ? 17.063 17.623 16.029 1.00 95.19 825 SER A N 1
ATOM 6668 C CA . SER A 1 825 ? 17.753 16.983 17.155 1.00 95.19 825 SER A CA 1
ATOM 6669 C C . SER A 1 825 ? 18.995 16.223 16.677 1.00 95.19 825 SER A C 1
ATOM 6671 O O . SER A 1 825 ? 20.074 16.412 17.232 1.00 95.19 825 SER A O 1
ATOM 6673 N N . GLU A 1 826 ? 18.892 15.488 15.568 1.00 94.19 826 GLU A N 1
ATOM 6674 C CA . GLU A 1 826 ? 20.030 14.835 14.908 1.00 94.19 826 GLU A CA 1
ATOM 6675 C C . GLU A 1 826 ? 21.085 15.858 14.452 1.00 94.19 826 GLU A C 1
ATOM 6677 O O . GLU A 1 826 ? 22.276 15.673 14.703 1.00 94.19 826 GLU A O 1
ATOM 6682 N N . TRP A 1 827 ? 20.675 16.993 13.874 1.00 93.31 827 TRP A N 1
ATOM 6683 C CA . TRP A 1 827 ? 21.614 18.058 13.498 1.00 93.31 827 TRP A CA 1
ATOM 6684 C C . TRP A 1 827 ? 22.342 18.661 14.702 1.00 93.31 827 TRP A C 1
ATOM 6686 O O . TRP A 1 827 ? 23.524 18.993 14.598 1.00 93.31 827 TRP A O 1
ATOM 6696 N N . ARG A 1 828 ? 21.673 18.789 15.855 1.00 90.19 828 ARG A N 1
ATOM 6697 C CA . ARG A 1 828 ? 22.301 19.263 17.103 1.00 90.19 828 ARG A CA 1
ATOM 6698 C C . ARG A 1 828 ? 23.354 18.286 17.631 1.00 90.19 828 ARG A C 1
ATOM 6700 O O . ARG A 1 828 ? 24.309 18.736 18.267 1.00 90.19 828 ARG A O 1
ATOM 6707 N N . ASP A 1 829 ? 23.222 17.007 17.295 1.00 92.56 829 ASP A N 1
ATOM 6708 C CA . ASP A 1 829 ? 24.200 15.952 17.570 1.00 92.56 829 ASP A CA 1
ATOM 6709 C C . ASP A 1 829 ? 25.277 15.812 16.475 1.00 92.56 829 ASP A C 1
ATOM 6711 O O . ASP A 1 829 ? 26.214 15.029 16.631 1.00 92.56 829 ASP A O 1
ATOM 6715 N N . ASN A 1 830 ? 25.208 16.601 15.394 1.00 90.12 830 ASN A N 1
ATOM 6716 C CA . ASN A 1 830 ? 26.012 16.451 14.170 1.00 90.12 830 ASN A CA 1
ATOM 6717 C C . ASN A 1 830 ? 25.828 15.088 13.474 1.00 90.12 830 ASN A C 1
ATOM 6719 O O . ASN A 1 830 ? 26.766 14.552 12.881 1.00 90.12 830 ASN A O 1
ATOM 6723 N N . VAL A 1 831 ? 24.618 14.534 13.539 1.00 87.88 831 VAL A N 1
ATOM 6724 C CA . VAL A 1 831 ? 24.219 13.302 12.852 1.00 87.88 831 VAL A CA 1
ATOM 6725 C C . VAL A 1 831 ? 23.486 13.658 11.561 1.00 87.88 831 VAL A C 1
ATOM 6727 O O . VAL A 1 831 ? 22.649 14.561 11.528 1.00 87.88 831 VAL A O 1
ATOM 6730 N N . ILE A 1 832 ? 23.811 12.947 10.480 1.00 84.56 832 ILE A N 1
ATOM 6731 C CA . ILE A 1 832 ? 23.112 13.082 9.201 1.00 84.56 832 ILE A CA 1
ATOM 6732 C C . ILE A 1 832 ? 21.845 12.212 9.250 1.00 84.56 832 ILE A C 1
ATOM 6734 O O . ILE A 1 832 ? 21.956 11.026 9.566 1.00 84.56 832 ILE A O 1
ATOM 6738 N N . PRO A 1 833 ? 20.662 12.767 8.929 1.00 83.38 833 PRO A N 1
ATOM 6739 C CA . PRO A 1 833 ? 19.424 12.004 8.813 1.00 83.38 833 PRO A CA 1
ATOM 6740 C C . PRO A 1 833 ? 19.544 10.817 7.850 1.00 83.38 833 PRO A C 1
ATOM 6742 O O . PRO A 1 833 ? 19.728 11.000 6.648 1.00 83.38 833 PRO A O 1
ATOM 6745 N N . GLU A 1 834 ? 19.394 9.603 8.371 1.00 80.25 834 GLU A N 1
ATOM 6746 C CA . GLU A 1 834 ? 19.385 8.359 7.592 1.00 80.25 834 GLU A CA 1
ATOM 6747 C C . GLU A 1 834 ? 18.480 7.323 8.268 1.00 80.25 834 GLU A C 1
ATOM 6749 O O . GLU A 1 834 ? 18.449 7.259 9.500 1.00 80.25 834 GLU A O 1
ATOM 6754 N N . GLY A 1 835 ? 17.767 6.519 7.474 1.00 80.81 835 GLY A N 1
ATOM 6755 C CA . GLY A 1 835 ? 16.822 5.507 7.954 1.00 80.81 835 GLY A CA 1
ATOM 6756 C C . GLY A 1 835 ? 15.377 6.002 8.043 1.00 80.81 835 GLY A C 1
ATOM 6757 O O . GLY A 1 835 ? 15.043 7.128 7.661 1.00 80.81 835 GLY A O 1
ATOM 6758 N N . THR A 1 836 ? 14.502 5.128 8.525 1.00 80.00 836 THR A N 1
ATOM 6759 C CA . THR A 1 836 ? 13.083 5.420 8.759 1.00 80.00 836 THR A CA 1
ATOM 6760 C C . THR A 1 836 ? 12.898 6.406 9.914 1.00 80.00 836 THR A C 1
ATOM 6762 O O . THR A 1 836 ? 13.747 6.527 10.796 1.00 80.00 836 THR A O 1
ATOM 6765 N N . LEU A 1 837 ? 11.753 7.098 9.956 1.00 82.06 837 LEU A N 1
ATOM 6766 C CA . LEU A 1 837 ? 11.433 8.030 11.044 1.00 82.06 837 LEU A CA 1
ATOM 6767 C C . LEU A 1 837 ? 11.520 7.367 12.431 1.00 82.06 837 LEU A C 1
ATOM 6769 O O . LEU A 1 837 ? 11.974 7.996 13.383 1.00 82.06 837 LEU A O 1
ATOM 6773 N N . LEU A 1 838 ? 11.119 6.097 12.538 1.00 75.94 838 LEU A N 1
ATOM 6774 C CA . LEU A 1 838 ? 11.180 5.343 13.787 1.00 75.94 838 LEU A CA 1
ATOM 6775 C C . LEU A 1 838 ? 12.623 5.070 14.230 1.00 75.94 838 LEU A C 1
ATOM 6777 O O . LEU A 1 838 ? 12.959 5.372 15.369 1.00 75.94 838 LEU A O 1
ATOM 6781 N N . GLU A 1 839 ? 13.484 4.580 13.336 1.00 81.31 839 GLU A N 1
ATOM 6782 C CA . GLU A 1 839 ? 14.909 4.351 13.642 1.00 81.31 839 GLU A CA 1
ATOM 6783 C C . GLU A 1 839 ? 15.608 5.657 14.047 1.00 81.31 839 GLU A C 1
ATOM 6785 O O . GLU A 1 839 ? 16.423 5.693 14.971 1.00 81.31 839 GLU A O 1
ATOM 6790 N N . ARG A 1 840 ? 15.255 6.766 13.386 1.00 91.62 840 ARG A N 1
ATOM 6791 C CA . ARG A 1 840 ? 15.750 8.105 13.726 1.00 91.62 840 ARG A CA 1
ATOM 6792 C C . ARG A 1 840 ? 15.279 8.551 15.113 1.00 91.62 840 ARG A C 1
ATOM 6794 O O . ARG A 1 840 ? 16.082 9.066 15.889 1.00 91.62 840 ARG A O 1
ATOM 6801 N N . ALA A 1 841 ? 14.009 8.318 15.450 1.00 88.00 841 ALA A N 1
ATOM 6802 C CA . ALA A 1 841 ? 13.455 8.612 16.772 1.00 88.00 841 ALA A CA 1
ATOM 6803 C C . ALA A 1 841 ? 14.115 7.772 17.875 1.00 88.00 841 ALA A C 1
ATOM 6805 O O . ALA A 1 841 ? 14.469 8.320 18.918 1.00 88.00 841 ALA A O 1
ATOM 6806 N N . GLU A 1 842 ? 14.330 6.476 17.629 1.00 87.00 842 GLU A N 1
ATOM 6807 C CA . GLU A 1 842 ? 15.065 5.591 18.535 1.00 87.00 842 GLU A CA 1
ATOM 6808 C C . GLU A 1 842 ? 16.458 6.172 18.805 1.00 87.00 842 GLU A C 1
ATOM 6810 O O . GLU A 1 842 ? 16.774 6.478 19.947 1.00 87.00 842 GLU A O 1
ATOM 6815 N N . ARG A 1 843 ? 17.253 6.502 17.780 1.00 89.44 843 ARG A N 1
ATOM 6816 C CA . ARG A 1 843 ? 18.576 7.129 17.997 1.00 89.44 843 ARG A CA 1
ATOM 6817 C C . ARG A 1 843 ? 18.526 8.461 18.754 1.00 89.44 843 ARG A C 1
ATOM 6819 O O . ARG A 1 843 ? 19.442 8.765 19.522 1.00 89.44 843 ARG A O 1
ATOM 6826 N N . ALA A 1 844 ? 17.506 9.284 18.515 1.00 91.25 844 ALA A N 1
ATOM 6827 C CA . ALA A 1 844 ? 17.402 10.612 19.114 1.00 91.25 844 ALA A CA 1
ATOM 6828 C C . ALA A 1 844 ? 16.962 10.580 20.591 1.00 91.25 844 ALA A C 1
ATOM 6830 O O . ALA A 1 844 ? 17.393 11.440 21.364 1.00 91.25 844 ALA A O 1
ATOM 6831 N N . PHE A 1 845 ? 16.117 9.622 20.984 1.00 91.56 845 PHE A N 1
ATOM 6832 C CA . PHE A 1 845 ? 15.476 9.582 22.307 1.00 91.56 845 PHE A CA 1
ATOM 6833 C C . PHE A 1 845 ? 15.835 8.358 23.163 1.00 91.56 845 PHE A C 1
ATOM 6835 O O . PHE A 1 845 ? 15.395 8.283 24.313 1.00 91.56 845 PHE A O 1
ATOM 6842 N N . ASP A 1 846 ? 16.619 7.416 22.637 1.00 86.94 846 ASP A N 1
ATOM 6843 C CA . ASP A 1 846 ? 17.089 6.242 23.375 1.00 86.94 846 ASP A CA 1
ATOM 6844 C C . ASP A 1 846 ? 17.933 6.623 24.601 1.00 86.94 846 ASP A C 1
ATOM 6846 O O . ASP A 1 846 ? 18.662 7.620 24.608 1.00 86.94 846 ASP A O 1
ATOM 6850 N N . VAL A 1 847 ? 17.860 5.785 25.638 1.00 82.19 847 VAL A N 1
ATOM 6851 C CA . VAL A 1 847 ? 18.576 5.961 26.910 1.00 82.19 847 VAL A CA 1
ATOM 6852 C C . VAL A 1 847 ? 20.102 6.020 26.736 1.00 82.19 847 VAL A C 1
ATOM 6854 O O . VAL A 1 847 ? 20.803 6.621 27.553 1.00 82.19 847 VAL A O 1
ATOM 6857 N N . GLY A 1 848 ? 20.632 5.419 25.667 1.00 83.50 848 GLY A N 1
ATOM 6858 C CA . GLY A 1 848 ? 22.041 5.459 25.296 1.00 83.50 848 GLY A CA 1
ATOM 6859 C C . GLY A 1 848 ? 22.499 6.794 24.701 1.00 83.50 848 GLY A C 1
ATOM 6860 O O . GLY A 1 848 ? 23.707 7.050 24.676 1.00 83.50 848 GLY A O 1
ATOM 6861 N N . ASN A 1 849 ? 21.584 7.664 24.253 1.00 88.19 849 ASN A N 1
ATOM 6862 C CA . ASN A 1 849 ? 21.942 8.980 23.732 1.00 88.19 849 ASN A CA 1
ATOM 6863 C C . ASN A 1 849 ? 22.139 9.987 24.891 1.00 88.19 849 ASN A C 1
ATOM 6865 O O . ASN A 1 849 ? 21.182 10.319 25.597 1.00 88.19 849 ASN A O 1
ATOM 6869 N N . PRO A 1 850 ? 23.349 10.558 25.081 1.00 89.25 850 PRO A N 1
ATOM 6870 C CA . PRO A 1 850 ? 23.618 11.502 26.170 1.00 89.25 850 PRO A CA 1
ATOM 6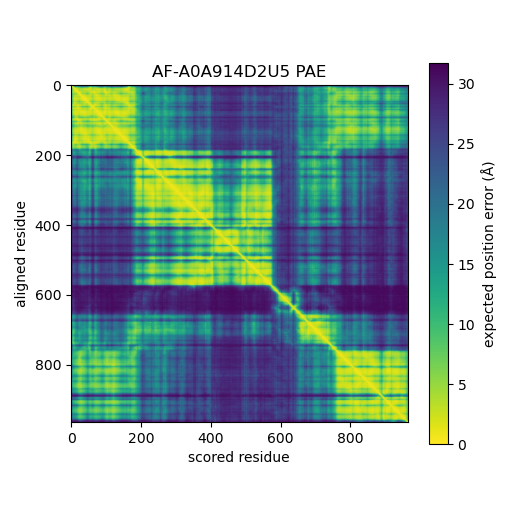871 C C . PRO A 1 850 ? 22.798 12.801 26.082 1.00 89.25 850 PRO A C 1
ATOM 6873 O O . PRO A 1 850 ? 22.643 13.495 27.089 1.00 89.25 850 PRO A O 1
ATOM 6876 N N . ASN A 1 851 ? 22.270 13.134 24.900 1.00 92.75 851 ASN A N 1
ATOM 6877 C CA . ASN A 1 851 ? 21.458 14.318 24.641 1.00 92.75 851 ASN A CA 1
ATOM 6878 C C . ASN A 1 851 ? 19.945 14.034 24.648 1.00 92.75 851 ASN A C 1
ATOM 6880 O O . ASN A 1 851 ? 19.170 14.982 24.503 1.00 92.75 851 ASN A O 1
ATOM 6884 N N . ALA A 1 852 ? 19.501 12.795 24.905 1.00 89.12 852 ALA A N 1
ATOM 6885 C CA . ALA A 1 852 ? 18.084 12.411 24.863 1.00 89.12 852 ALA A CA 1
ATOM 6886 C C . ALA A 1 852 ? 17.185 13.323 25.719 1.00 89.12 852 ALA A C 1
ATOM 6888 O O . ALA A 1 852 ? 16.179 13.841 25.236 1.00 89.12 852 ALA A O 1
ATOM 6889 N N . ALA A 1 853 ? 17.583 13.634 26.958 1.00 88.12 853 ALA A N 1
ATOM 6890 C CA . ALA A 1 853 ? 16.825 14.542 27.827 1.00 88.12 853 ALA A CA 1
ATOM 6891 C C . ALA A 1 853 ? 16.713 15.975 27.254 1.00 88.12 853 ALA A C 1
ATOM 6893 O O . ALA A 1 853 ? 15.680 16.632 27.384 1.00 88.12 853 ALA A O 1
ATOM 6894 N N . SER A 1 854 ? 17.764 16.461 26.583 1.00 91.38 854 SER A N 1
ATOM 6895 C CA . SER A 1 854 ? 17.772 17.764 25.898 1.00 91.38 854 SER A CA 1
ATOM 6896 C C . SER A 1 854 ? 16.874 17.755 24.655 1.00 91.38 854 SER A C 1
ATOM 6898 O O . SER A 1 854 ? 16.223 18.761 24.355 1.00 91.38 854 SER A O 1
ATOM 6900 N N . HIS A 1 855 ? 16.800 16.625 23.949 1.00 94.31 855 HIS A N 1
ATOM 6901 C CA . HIS A 1 855 ? 15.893 16.437 22.817 1.00 94.31 855 HIS A CA 1
ATOM 6902 C C . HIS A 1 855 ? 14.439 16.401 23.262 1.00 94.31 855 HIS A C 1
ATOM 6904 O O . HIS A 1 855 ? 13.622 17.111 22.684 1.00 94.31 855 HIS A O 1
ATOM 6910 N N . VAL A 1 856 ? 14.119 15.669 24.332 1.00 91.75 856 VAL A N 1
ATOM 6911 C CA . VAL A 1 856 ? 12.767 15.644 24.909 1.00 91.75 856 VAL A CA 1
ATOM 6912 C C . VAL A 1 856 ? 12.340 17.042 25.368 1.00 91.75 856 VAL A C 1
ATOM 6914 O O . VAL A 1 856 ? 11.215 17.468 25.098 1.00 91.75 856 VAL A O 1
ATOM 6917 N N . ALA A 1 857 ? 13.241 17.804 25.996 1.00 92.00 857 ALA A N 1
ATOM 6918 C CA . ALA A 1 857 ? 12.966 19.187 26.382 1.00 92.00 857 ALA A CA 1
ATOM 6919 C C . ALA A 1 857 ? 12.709 20.096 25.165 1.00 92.00 857 ALA A C 1
ATOM 6921 O O . ALA A 1 857 ? 11.825 20.953 25.207 1.00 92.00 857 ALA A O 1
ATOM 6922 N N . PHE A 1 858 ? 13.457 19.908 24.072 1.00 95.19 858 PHE A N 1
ATOM 6923 C CA . PHE A 1 858 ? 13.231 20.641 22.826 1.00 95.19 858 PHE A CA 1
ATOM 6924 C C . PHE A 1 858 ? 11.912 20.253 22.156 1.00 95.19 858 PHE A C 1
ATOM 6926 O O . PHE A 1 858 ? 11.166 21.148 21.774 1.00 95.19 858 PHE A O 1
ATOM 6933 N N . LEU A 1 859 ? 11.592 18.959 22.081 1.00 94.94 859 LEU A N 1
ATOM 6934 C CA . LEU A 1 859 ? 10.314 18.455 21.578 1.00 94.94 859 LEU A CA 1
ATOM 6935 C C . LEU A 1 859 ? 9.149 19.062 22.362 1.00 94.94 859 LEU A C 1
ATOM 6937 O O . LEU A 1 859 ? 8.234 19.629 21.771 1.00 94.94 859 LEU A O 1
ATOM 6941 N N . THR A 1 860 ? 9.233 19.026 23.693 1.00 94.31 860 THR A N 1
ATOM 6942 C CA . THR A 1 860 ? 8.208 19.590 24.580 1.00 94.31 860 THR A CA 1
ATOM 6943 C C . THR A 1 860 ? 8.024 21.082 24.318 1.00 94.31 860 THR A C 1
ATOM 6945 O O . THR A 1 860 ? 6.901 21.541 24.130 1.00 94.31 860 THR A O 1
ATOM 6948 N N . HIS A 1 861 ? 9.121 21.843 24.234 1.00 95.56 861 HIS A N 1
ATOM 6949 C CA . HIS A 1 861 ? 9.076 23.275 23.924 1.00 95.56 861 HIS A CA 1
ATOM 6950 C C . HIS A 1 861 ? 8.500 23.563 22.530 1.00 95.56 861 HIS A C 1
ATOM 6952 O O . HIS A 1 861 ? 7.708 24.492 22.366 1.00 95.56 861 HIS A O 1
ATOM 6958 N N . ALA A 1 862 ? 8.887 22.772 21.527 1.00 95.94 862 ALA A N 1
ATOM 6959 C CA . ALA A 1 862 ? 8.465 22.950 20.145 1.00 95.94 862 ALA A CA 1
ATOM 6960 C C . ALA A 1 862 ? 6.943 22.832 19.983 1.00 95.94 862 ALA A C 1
ATOM 6962 O O . ALA A 1 862 ? 6.381 23.517 19.130 1.00 95.94 862 ALA A O 1
ATOM 6963 N N . PHE A 1 863 ? 6.272 22.024 20.805 1.00 95.62 863 PHE A N 1
ATOM 6964 C CA . PHE A 1 863 ? 4.811 21.970 20.853 1.00 95.62 863 PHE A CA 1
ATOM 6965 C C . PHE A 1 863 ? 4.204 22.991 21.825 1.00 95.62 863 PHE A C 1
ATOM 6967 O O . PHE A 1 863 ? 3.317 23.753 21.439 1.00 95.62 863 PHE A O 1
ATOM 6974 N N . ASP A 1 864 ? 4.699 23.056 23.067 1.00 95.44 864 ASP A N 1
ATOM 6975 C CA . ASP A 1 864 ? 4.137 23.907 24.127 1.00 95.44 864 ASP A CA 1
ATOM 6976 C C . ASP A 1 864 ? 4.100 25.388 23.741 1.00 95.44 864 ASP A C 1
ATOM 6978 O O . ASP A 1 864 ? 3.220 26.128 24.175 1.00 95.44 864 ASP A O 1
ATOM 6982 N N . THR A 1 865 ? 5.033 25.838 22.900 1.00 94.19 865 THR A N 1
ATOM 6983 C CA . THR A 1 865 ? 5.101 27.240 22.487 1.00 94.19 865 THR A CA 1
ATOM 6984 C C . THR A 1 865 ? 3.882 27.719 21.691 1.00 94.19 865 THR A C 1
ATOM 6986 O O . THR A 1 865 ? 3.664 28.931 21.593 1.00 94.19 865 THR A O 1
ATOM 6989 N N . TRP A 1 866 ? 3.098 26.796 21.133 1.00 94.38 866 TRP A N 1
ATOM 6990 C CA . TRP A 1 866 ? 1.887 27.082 20.364 1.00 94.38 866 TRP A CA 1
ATOM 6991 C C . TRP A 1 866 ? 0.601 26.879 21.175 1.00 94.38 866 TRP A C 1
ATOM 6993 O O . TRP A 1 866 ? -0.467 27.314 20.748 1.00 94.38 866 TRP A O 1
ATOM 7003 N N . VAL A 1 867 ? 0.689 26.271 22.362 1.00 91.94 867 VAL A N 1
ATOM 7004 C CA . VAL A 1 867 ? -0.469 26.036 23.230 1.00 91.94 867 VAL A CA 1
ATOM 7005 C C . VAL A 1 867 ? -1.029 27.372 23.726 1.00 91.94 867 VAL A C 1
ATOM 7007 O O . VAL A 1 867 ? -0.311 28.191 24.299 1.00 91.94 867 VAL A O 1
ATOM 7010 N N . GLY A 1 868 ? -2.329 27.591 23.506 1.00 85.62 868 GLY A N 1
ATOM 7011 C CA . GLY A 1 868 ? -3.025 28.824 23.892 1.00 85.62 868 GLY A CA 1
ATOM 7012 C C . GLY A 1 868 ? -2.737 30.036 22.995 1.00 85.62 868 GLY A C 1
ATOM 7013 O O . GLY A 1 868 ? -3.008 31.164 23.402 1.00 85.62 868 GLY A O 1
ATOM 7014 N N . VAL A 1 869 ? -2.164 29.834 21.803 1.00 88.19 869 VAL A N 1
ATOM 7015 C CA . VAL A 1 869 ? -1.970 30.896 20.805 1.00 88.19 869 VAL A CA 1
ATOM 7016 C C . VAL A 1 869 ? -3.166 30.921 19.849 1.00 88.19 869 VAL A C 1
ATOM 7018 O O . VAL A 1 869 ? -3.259 30.076 18.966 1.00 88.19 869 VAL A O 1
ATOM 7021 N N . ASP A 1 870 ? -4.045 31.916 19.999 1.00 77.69 870 ASP A N 1
ATOM 7022 C CA . ASP A 1 870 ? -5.281 32.033 19.199 1.00 77.69 870 ASP A CA 1
ATOM 7023 C C . ASP A 1 870 ? -5.020 32.217 17.691 1.00 77.69 870 ASP A C 1
ATOM 7025 O O . ASP A 1 870 ? -5.775 31.725 16.857 1.00 77.69 870 ASP A O 1
ATOM 7029 N N . ASP A 1 871 ? -3.950 32.936 17.333 1.00 85.12 871 ASP A N 1
ATOM 7030 C CA . ASP A 1 871 ? -3.548 33.172 15.944 1.00 85.12 871 ASP A CA 1
ATOM 7031 C C . ASP A 1 871 ? -2.043 32.922 15.767 1.00 85.12 871 ASP A C 1
ATOM 7033 O O . ASP A 1 871 ? -1.198 33.807 15.939 1.00 85.12 871 ASP A O 1
ATOM 7037 N N . VAL A 1 872 ? -1.698 31.683 15.405 1.00 89.75 872 VAL A N 1
ATOM 7038 C CA . VAL A 1 872 ? -0.310 31.291 15.109 1.00 89.75 872 VAL A CA 1
ATOM 7039 C C . VAL A 1 872 ? 0.243 32.080 13.923 1.00 89.75 872 VAL A C 1
ATOM 7041 O O . VAL A 1 872 ? 1.423 32.430 13.912 1.00 89.75 872 VAL A O 1
ATOM 7044 N N . ARG A 1 873 ? -0.593 32.426 12.937 1.00 88.62 873 ARG A N 1
ATOM 7045 C CA . ARG A 1 873 ? -0.157 33.188 11.763 1.00 88.62 873 ARG A CA 1
ATOM 7046 C C . ARG A 1 873 ? 0.323 34.579 12.169 1.00 88.62 873 ARG A C 1
ATOM 7048 O O . ARG A 1 873 ? 1.368 35.010 11.678 1.00 88.62 873 ARG A O 1
ATOM 7055 N N . ALA A 1 874 ? -0.358 35.240 13.104 1.00 88.06 874 ALA A N 1
ATOM 7056 C CA . ALA A 1 874 ? 0.080 36.531 13.635 1.00 88.06 874 ALA A CA 1
ATOM 7057 C C . ALA A 1 874 ? 1.492 36.473 14.250 1.00 88.06 874 ALA A C 1
ATOM 7059 O O . ALA A 1 874 ? 2.271 37.412 14.070 1.00 88.06 874 ALA A O 1
ATOM 7060 N N . ALA A 1 875 ? 1.864 35.360 14.898 1.00 88.06 875 ALA A N 1
ATOM 7061 C CA . ALA A 1 875 ? 3.202 35.181 15.473 1.00 88.06 875 ALA A CA 1
ATOM 7062 C C . ALA A 1 875 ? 4.316 35.160 14.408 1.00 88.06 875 ALA A C 1
ATOM 7064 O O . ALA A 1 875 ? 5.434 35.605 14.668 1.00 88.06 875 ALA A O 1
ATOM 7065 N N . PHE A 1 876 ? 4.019 34.684 13.195 1.00 91.19 876 PHE A N 1
ATOM 7066 C CA . PHE A 1 876 ? 4.956 34.747 12.072 1.00 91.19 876 PHE A CA 1
ATOM 7067 C C . PHE A 1 876 ? 4.895 36.095 11.346 1.00 91.19 876 PHE A C 1
ATOM 7069 O O . PHE A 1 876 ? 5.938 36.652 10.999 1.00 91.19 876 PHE A O 1
ATOM 7076 N N . GLU A 1 877 ? 3.704 36.665 11.155 1.00 87.81 877 GLU A N 1
ATOM 7077 C CA . GLU A 1 877 ? 3.525 37.967 10.496 1.00 87.81 877 GLU A CA 1
ATOM 7078 C C . GLU A 1 877 ? 4.114 39.143 11.293 1.00 87.81 877 GLU A C 1
ATOM 7080 O O . GLU A 1 877 ? 4.396 40.197 10.714 1.00 87.81 877 GLU A O 1
ATOM 7085 N N . GLU A 1 878 ? 4.355 38.982 12.598 1.00 86.62 878 GLU A N 1
ATOM 7086 C CA . GLU A 1 878 ? 5.130 39.934 13.399 1.00 86.62 878 GLU A CA 1
ATOM 7087 C C . GLU A 1 878 ? 6.572 40.069 12.885 1.00 86.62 878 GLU A C 1
ATOM 7089 O O . GLU A 1 878 ? 7.122 41.176 12.836 1.00 86.62 878 GLU A O 1
ATOM 7094 N N . HIS A 1 879 ? 7.181 38.958 12.470 1.00 87.81 879 HIS A N 1
ATOM 7095 C CA . HIS A 1 879 ? 8.596 38.890 12.108 1.00 87.81 879 HIS A CA 1
ATOM 7096 C C . HIS A 1 879 ? 8.837 38.879 10.599 1.00 87.81 879 HIS A C 1
ATOM 7098 O O . HIS A 1 879 ? 9.865 39.396 10.148 1.00 87.81 879 HIS A O 1
ATOM 7104 N N . PHE A 1 880 ? 7.898 38.349 9.816 1.00 89.00 880 PHE A N 1
ATOM 7105 C CA . PHE A 1 880 ? 8.067 38.105 8.388 1.00 89.00 880 PHE A CA 1
ATOM 7106 C C . PHE A 1 880 ? 7.090 38.899 7.517 1.00 89.00 880 PHE A C 1
ATOM 7108 O O . PHE A 1 880 ? 6.029 39.349 7.952 1.00 89.00 880 PHE A O 1
ATOM 7115 N N . VAL A 1 881 ? 7.476 39.099 6.259 1.00 85.94 881 VAL A N 1
ATOM 7116 C CA . VAL A 1 881 ? 6.625 39.662 5.207 1.00 85.94 881 VAL A CA 1
ATOM 7117 C C . VAL A 1 881 ? 6.863 38.901 3.908 1.00 85.94 881 VAL A C 1
ATOM 7119 O O . VAL A 1 881 ? 7.974 38.455 3.637 1.00 85.94 881 VAL A O 1
ATOM 7122 N N . ASP A 1 882 ? 5.821 38.761 3.101 1.00 79.12 882 ASP A N 1
ATOM 7123 C CA . ASP A 1 882 ? 5.907 38.150 1.777 1.00 79.12 882 ASP A CA 1
ATOM 7124 C C . ASP A 1 882 ? 6.833 38.985 0.871 1.00 79.12 882 ASP A C 1
ATOM 7126 O O . ASP A 1 882 ? 6.645 40.203 0.726 1.00 79.12 882 ASP A O 1
ATOM 7130 N N . LEU A 1 883 ? 7.841 38.338 0.272 1.00 74.12 883 LEU A N 1
ATOM 7131 C CA . LEU A 1 883 ? 8.792 38.972 -0.641 1.00 74.12 883 LEU A CA 1
ATOM 7132 C C . LEU A 1 883 ? 8.082 39.659 -1.821 1.00 74.12 883 LEU A C 1
ATOM 7134 O O . LEU A 1 883 ? 8.473 40.772 -2.186 1.00 74.12 883 LEU A O 1
ATOM 7138 N N . ALA A 1 884 ? 6.999 39.088 -2.354 1.00 66.56 884 ALA A N 1
ATOM 7139 C CA . ALA A 1 884 ? 6.220 39.688 -3.441 1.00 66.56 884 ALA A CA 1
ATOM 7140 C C . ALA A 1 884 ? 5.532 41.000 -3.019 1.00 66.56 884 ALA A C 1
ATOM 7142 O O . ALA A 1 884 ? 5.302 41.891 -3.840 1.00 66.56 884 ALA A O 1
ATOM 7143 N N . ARG A 1 885 ? 5.251 41.158 -1.720 1.00 64.12 885 ARG A N 1
ATOM 7144 C CA . ARG A 1 885 ? 4.654 42.367 -1.122 1.00 64.12 885 ARG A CA 1
ATOM 7145 C C . ARG A 1 885 ? 5.701 43.314 -0.520 1.00 64.12 885 ARG A C 1
ATOM 7147 O O . ARG A 1 885 ? 5.353 44.393 -0.037 1.00 64.12 885 ARG A O 1
ATOM 7154 N N . SER A 1 886 ? 6.984 42.946 -0.568 1.00 61.78 886 SER A N 1
ATOM 7155 C CA . SER A 1 886 ? 8.078 43.678 0.086 1.00 61.78 886 SER A CA 1
ATOM 7156 C C . SER A 1 886 ? 8.408 45.030 -0.557 1.00 61.78 886 SER A C 1
ATOM 7158 O O . SER A 1 886 ? 8.910 45.924 0.127 1.00 61.78 886 SER A O 1
ATOM 7160 N N . SER A 1 887 ? 8.062 45.232 -1.835 1.00 56.91 887 SER A N 1
ATOM 7161 C CA . SER A 1 887 ? 8.283 46.495 -2.559 1.00 56.91 887 SER A CA 1
ATOM 7162 C C . SER A 1 887 ? 7.490 47.677 -1.978 1.00 56.91 887 SER A C 1
ATOM 7164 O O . SER A 1 887 ? 7.894 48.826 -2.153 1.00 56.91 887 SER A O 1
ATOM 7166 N N . ALA A 1 888 ? 6.425 47.410 -1.211 1.00 50.03 888 ALA A N 1
ATOM 7167 C CA . ALA A 1 888 ? 5.660 48.409 -0.461 1.00 50.03 888 ALA A CA 1
ATOM 7168 C C . ALA A 1 888 ? 6.106 48.564 1.014 1.00 50.03 888 ALA A C 1
ATOM 7170 O O . ALA A 1 888 ? 5.583 49.423 1.723 1.00 50.03 888 ALA A O 1
ATOM 7171 N N . ALA A 1 889 ? 7.064 47.759 1.497 1.00 47.84 889 ALA A N 1
ATOM 7172 C CA . ALA A 1 889 ? 7.307 47.527 2.926 1.00 47.84 889 ALA A CA 1
ATOM 7173 C C . ALA A 1 889 ? 8.732 47.861 3.418 1.00 47.84 889 ALA A C 1
ATOM 7175 O O . ALA A 1 889 ? 9.176 47.313 4.426 1.00 47.84 889 ALA A O 1
ATOM 7176 N N . SER A 1 890 ? 9.447 48.815 2.805 1.00 53.09 890 SER A N 1
ATOM 7177 C CA . SER A 1 890 ? 10.770 49.248 3.311 1.00 53.09 890 SER A CA 1
ATOM 7178 C C . SER A 1 890 ? 10.732 49.949 4.692 1.00 53.09 890 SER A C 1
ATOM 7180 O O . SER A 1 890 ? 11.760 50.439 5.156 1.00 53.09 890 SER A O 1
ATOM 7182 N N . GLN A 1 891 ? 9.563 50.028 5.344 1.00 52.38 891 GLN A N 1
ATOM 7183 C CA . GLN A 1 891 ? 9.321 50.755 6.598 1.00 52.38 891 GLN A CA 1
ATOM 7184 C C . GLN A 1 891 ? 8.993 49.860 7.811 1.00 52.38 891 GLN A C 1
ATOM 7186 O O . GLN A 1 891 ? 8.929 50.375 8.923 1.00 52.38 891 GLN A O 1
ATOM 7191 N N . THR A 1 892 ? 8.782 48.546 7.651 1.00 60.38 892 THR A N 1
ATOM 7192 C CA . THR A 1 892 ? 8.170 47.713 8.715 1.00 60.38 892 THR A CA 1
ATOM 7193 C C . THR A 1 892 ? 9.160 46.990 9.633 1.00 60.38 892 THR A C 1
ATOM 7195 O O . THR A 1 892 ? 8.753 46.451 10.655 1.00 60.38 892 THR A O 1
ATOM 7198 N N . GLY A 1 893 ? 10.454 46.942 9.295 1.00 70.50 893 GLY A N 1
ATOM 7199 C CA . GLY A 1 893 ? 11.473 46.231 10.085 1.00 70.50 893 GLY A CA 1
ATOM 7200 C C . GLY A 1 893 ? 11.427 44.695 9.994 1.00 70.50 893 GLY A C 1
ATOM 7201 O O . GLY A 1 893 ? 12.364 44.051 10.469 1.00 70.50 893 GLY A O 1
ATOM 7202 N N . ARG A 1 894 ? 10.410 44.127 9.331 1.00 83.00 894 ARG A N 1
ATOM 7203 C CA . ARG A 1 894 ? 10.190 42.682 9.128 1.00 83.00 894 ARG A CA 1
ATOM 7204 C C . ARG A 1 894 ? 11.164 42.077 8.108 1.00 83.00 894 ARG A C 1
ATOM 7206 O O . ARG A 1 894 ? 11.821 42.798 7.349 1.00 83.00 894 ARG A O 1
ATOM 7213 N N . VAL A 1 895 ? 11.300 40.753 8.120 1.00 83.94 895 VAL A N 1
ATOM 7214 C CA . VAL A 1 895 ? 12.206 40.001 7.239 1.00 83.94 895 VAL A CA 1
ATOM 7215 C C . VAL A 1 895 ? 11.427 39.450 6.038 1.00 83.94 895 VAL A C 1
ATOM 7217 O O . VAL A 1 895 ? 10.449 38.735 6.242 1.00 83.94 895 VAL A O 1
ATOM 7220 N N . PRO A 1 896 ? 11.816 39.780 4.793 1.00 82.62 896 PRO A N 1
ATOM 7221 C CA . PRO A 1 896 ? 11.141 39.253 3.617 1.00 82.62 896 PRO A CA 1
ATOM 7222 C C . PRO A 1 896 ? 11.525 37.788 3.371 1.00 82.62 896 PRO A C 1
ATOM 7224 O O . PRO A 1 896 ? 12.716 37.472 3.268 1.00 82.62 896 PRO A O 1
ATOM 7227 N N . LEU A 1 897 ? 10.521 36.919 3.249 1.00 82.50 897 LEU A N 1
ATOM 7228 C CA . LEU A 1 897 ? 10.682 35.502 2.913 1.00 82.50 897 LEU A CA 1
ATOM 7229 C C . LEU A 1 897 ? 10.058 35.198 1.550 1.00 82.50 897 LEU A C 1
ATOM 7231 O O . LEU A 1 897 ? 8.973 35.691 1.239 1.00 82.50 897 LEU A O 1
ATOM 7235 N N . ASP A 1 898 ? 10.759 34.388 0.760 1.00 75.94 898 ASP A N 1
ATOM 7236 C CA . ASP A 1 898 ? 10.247 33.793 -0.475 1.00 75.94 898 ASP A CA 1
ATOM 7237 C C . ASP A 1 898 ? 9.657 32.421 -0.136 1.00 75.94 898 ASP A C 1
ATOM 7239 O O . ASP A 1 898 ? 10.338 31.401 -0.190 1.00 75.94 898 ASP A O 1
ATOM 7243 N N . THR A 1 899 ? 8.425 32.419 0.367 1.00 72.00 899 THR A N 1
ATOM 7244 C CA . THR A 1 899 ? 7.718 31.205 0.789 1.00 72.00 899 THR A CA 1
ATOM 7245 C C . THR A 1 899 ? 6.280 31.248 0.302 1.00 72.00 899 THR A C 1
ATOM 7247 O O . THR A 1 899 ? 5.681 32.316 0.156 1.00 72.00 899 THR A O 1
ATOM 7250 N N . THR A 1 900 ? 5.713 30.067 0.075 1.00 68.56 900 THR A N 1
ATOM 7251 C CA . THR A 1 900 ? 4.301 29.904 -0.274 1.00 68.56 900 THR A CA 1
ATOM 7252 C C . THR A 1 900 ? 3.376 30.165 0.920 1.00 68.56 900 THR A C 1
ATOM 7254 O O . THR A 1 900 ? 2.224 30.551 0.715 1.00 68.56 900 THR A O 1
ATOM 7257 N N . ASN A 1 901 ? 3.873 30.027 2.159 1.00 80.19 901 ASN A N 1
ATOM 7258 C CA . ASN A 1 901 ? 3.108 30.248 3.385 1.00 80.19 901 ASN A CA 1
ATOM 7259 C C . ASN A 1 901 ? 3.966 30.924 4.471 1.00 80.19 901 ASN A C 1
ATOM 7261 O O . ASN A 1 901 ? 4.912 30.343 4.993 1.00 80.19 901 ASN A O 1
ATOM 7265 N N . LEU A 1 902 ? 3.604 32.152 4.865 1.00 86.38 902 LEU A N 1
ATOM 7266 C CA . LEU A 1 902 ? 4.308 32.875 5.937 1.00 86.38 902 LEU A CA 1
ATOM 7267 C C . LEU A 1 902 ? 4.172 32.202 7.307 1.00 86.38 902 LEU A C 1
ATOM 7269 O O . LEU A 1 902 ? 5.042 32.383 8.156 1.00 86.38 902 LEU A O 1
ATOM 7273 N N . ASN A 1 903 ? 3.096 31.446 7.536 1.00 92.25 903 ASN A N 1
ATOM 7274 C CA . ASN A 1 903 ? 2.969 30.622 8.727 1.00 92.25 903 ASN A CA 1
ATOM 7275 C C . ASN A 1 903 ? 3.810 29.356 8.530 1.00 92.25 903 ASN A C 1
ATOM 7277 O O . ASN A 1 903 ? 3.310 28.329 8.077 1.00 92.25 903 ASN A O 1
ATOM 7281 N N . LEU A 1 904 ? 5.100 29.443 8.864 1.00 93.31 904 LEU A N 1
ATOM 7282 C CA . LEU A 1 904 ? 6.042 28.339 8.667 1.00 93.31 904 LEU A CA 1
ATOM 7283 C C . LEU A 1 904 ? 5.699 27.114 9.522 1.00 93.31 904 LEU A C 1
ATOM 7285 O O . LEU A 1 904 ? 6.073 26.008 9.149 1.00 93.31 904 LEU A O 1
ATOM 7289 N N . PHE A 1 905 ? 4.983 27.289 10.641 1.00 94.75 905 PHE A N 1
ATOM 7290 C CA . PHE A 1 905 ? 4.455 26.158 11.404 1.00 94.75 905 PHE A CA 1
ATOM 7291 C C . PHE A 1 905 ? 3.415 25.401 10.573 1.00 94.75 905 PHE A C 1
ATOM 7293 O O . PHE A 1 905 ? 3.613 24.222 10.309 1.00 94.75 905 PHE A O 1
ATOM 7300 N N . ALA A 1 906 ? 2.392 26.088 10.051 1.00 92.12 906 ALA A N 1
ATOM 7301 C CA . ALA A 1 906 ? 1.404 25.473 9.157 1.00 92.12 906 ALA A CA 1
ATOM 7302 C C . ALA A 1 906 ? 2.049 24.882 7.889 1.00 92.12 906 ALA A C 1
ATOM 7304 O O . ALA A 1 906 ? 1.747 23.757 7.509 1.00 92.12 906 ALA A O 1
ATOM 7305 N N . GLY A 1 907 ? 3.005 25.592 7.277 1.00 91.81 907 GLY A N 1
ATOM 7306 C CA . GLY A 1 907 ? 3.755 25.077 6.128 1.00 91.81 907 GLY A CA 1
ATOM 7307 C C . GLY A 1 907 ? 4.521 23.785 6.442 1.00 91.81 907 GLY A C 1
ATOM 7308 O O . GLY A 1 907 ? 4.553 22.877 5.614 1.00 91.81 907 GLY A O 1
ATOM 7309 N N . CYS A 1 908 ? 5.087 23.662 7.647 1.00 94.31 908 CYS A N 1
ATOM 7310 C CA . CYS A 1 908 ? 5.733 22.432 8.109 1.00 94.31 908 CYS A CA 1
ATOM 7311 C C . CYS A 1 908 ? 4.706 21.300 8.272 1.00 94.31 908 CYS A C 1
ATOM 7313 O O . CYS A 1 908 ? 4.897 20.214 7.723 1.00 94.31 908 CYS A O 1
ATOM 7315 N N . LEU A 1 909 ? 3.572 21.585 8.924 1.00 92.31 909 LEU A N 1
ATOM 7316 C CA . LEU A 1 909 ? 2.473 20.630 9.091 1.00 92.31 909 LEU A CA 1
ATOM 7317 C C . LEU A 1 909 ? 1.886 20.141 7.763 1.00 92.31 909 LEU A C 1
ATOM 7319 O O . LEU A 1 909 ? 1.356 19.039 7.725 1.00 92.31 909 LEU A O 1
ATOM 7323 N N . GLU A 1 910 ? 1.987 20.904 6.676 1.00 89.38 910 GLU A N 1
ATOM 7324 C CA . GLU A 1 910 ? 1.455 20.522 5.361 1.00 89.38 910 GLU A CA 1
ATOM 7325 C C . GLU A 1 910 ? 2.493 19.833 4.456 1.00 89.38 910 GLU A C 1
ATOM 7327 O O . GLU A 1 910 ? 2.152 18.904 3.708 1.00 89.38 910 GLU A O 1
ATOM 7332 N N . LEU A 1 911 ? 3.749 20.298 4.476 1.00 89.81 911 LEU A N 1
ATOM 7333 C CA . LEU A 1 911 ? 4.731 20.033 3.415 1.00 89.81 911 LEU A CA 1
ATOM 7334 C C . LEU A 1 911 ? 6.027 19.353 3.878 1.00 89.81 911 LEU A C 1
ATOM 7336 O O . LEU A 1 911 ? 6.781 18.893 3.014 1.00 89.81 911 LEU A O 1
ATOM 7340 N N . TYR A 1 912 ? 6.314 19.274 5.183 1.00 91.75 912 TYR A N 1
ATOM 7341 C CA . TYR A 1 912 ? 7.561 18.661 5.660 1.00 91.75 912 TYR A CA 1
ATOM 7342 C C . TYR A 1 912 ? 7.658 17.189 5.230 1.00 91.75 912 TYR A C 1
ATOM 7344 O O . TYR A 1 912 ? 6.648 16.492 5.139 1.00 91.75 912 TYR A O 1
ATOM 7352 N N . GLY A 1 913 ? 8.859 16.742 4.853 1.00 84.62 913 GLY A N 1
ATOM 7353 C CA . GLY A 1 913 ? 9.103 15.392 4.319 1.00 84.62 913 GLY A CA 1
ATOM 7354 C C . GLY A 1 913 ? 8.640 15.151 2.867 1.00 84.62 913 GLY A C 1
ATOM 7355 O O . GLY A 1 913 ? 9.136 14.234 2.209 1.00 84.62 913 GLY A O 1
ATOM 7356 N N . LYS A 1 914 ? 7.757 15.986 2.289 1.00 85.69 914 LYS A N 1
ATOM 7357 C CA . LYS A 1 914 ? 7.263 15.802 0.908 1.00 85.69 914 LYS A CA 1
ATOM 7358 C C . LYS A 1 914 ? 8.287 16.260 -0.142 1.00 85.69 914 LYS A C 1
ATOM 7360 O O . LYS A 1 914 ? 8.923 17.308 -0.005 1.00 85.69 914 LYS A O 1
ATOM 7365 N N . ARG A 1 915 ? 8.409 15.501 -1.240 1.00 82.56 915 ARG A N 1
ATOM 7366 C CA . ARG A 1 915 ? 9.328 15.782 -2.362 1.00 82.56 915 ARG A CA 1
ATOM 7367 C C . ARG A 1 915 ? 8.634 15.713 -3.725 1.00 82.56 915 ARG A C 1
ATOM 7369 O O . ARG A 1 915 ? 7.708 14.929 -3.915 1.00 82.56 915 ARG A O 1
ATOM 7376 N N . THR A 1 916 ? 9.108 16.512 -4.682 1.00 71.75 916 THR A N 1
ATOM 7377 C CA . THR A 1 916 ? 8.762 16.404 -6.113 1.00 71.75 916 THR A CA 1
ATOM 7378 C C . THR A 1 916 ? 10.046 16.202 -6.912 1.00 71.75 916 THR A C 1
ATOM 7380 O O . THR A 1 916 ? 10.873 17.110 -7.005 1.00 71.75 916 THR A O 1
ATOM 7383 N N . GLY A 1 917 ? 10.249 14.993 -7.445 1.00 76.44 917 GLY A N 1
ATOM 7384 C CA . GLY A 1 917 ? 11.567 14.574 -7.931 1.00 76.44 917 GLY A CA 1
ATOM 7385 C C . GLY A 1 917 ? 12.587 14.620 -6.788 1.00 76.44 917 GLY A C 1
ATOM 7386 O O . GLY A 1 917 ? 12.320 14.106 -5.703 1.00 76.44 917 GLY A O 1
ATOM 7387 N N . ASN A 1 918 ? 13.711 15.307 -6.998 1.00 71.06 918 ASN A N 1
ATOM 7388 C CA . ASN A 1 918 ? 14.743 15.487 -5.969 1.00 71.06 918 ASN A CA 1
ATOM 7389 C C . ASN A 1 918 ? 14.523 16.713 -5.063 1.00 71.06 918 ASN A C 1
ATOM 7391 O O . ASN A 1 918 ? 15.283 16.916 -4.122 1.00 71.06 918 ASN A O 1
ATOM 7395 N N . ARG A 1 919 ? 13.498 17.539 -5.314 1.00 74.25 919 ARG A N 1
ATOM 7396 C CA . ARG A 1 919 ? 13.284 18.799 -4.587 1.00 74.25 919 ARG A CA 1
ATOM 7397 C C . ARG A 1 919 ? 12.364 18.613 -3.377 1.00 74.25 919 ARG A C 1
ATOM 7399 O O . ARG A 1 919 ? 11.269 18.065 -3.524 1.00 74.25 919 ARG A O 1
ATOM 7406 N N . ARG A 1 920 ? 12.770 19.121 -2.204 1.00 83.50 920 ARG A N 1
ATOM 7407 C CA . ARG A 1 920 ? 11.914 19.221 -1.003 1.00 83.50 920 ARG A CA 1
ATOM 7408 C C . ARG A 1 920 ? 10.832 20.289 -1.209 1.00 83.50 920 ARG A C 1
ATOM 7410 O O . ARG A 1 920 ? 11.137 21.380 -1.685 1.00 83.50 920 ARG A O 1
ATOM 7417 N N . LEU A 1 921 ? 9.584 19.983 -0.851 1.00 86.44 921 LEU A N 1
ATOM 7418 C CA . LEU A 1 921 ? 8.484 20.955 -0.913 1.00 86.44 921 LEU A CA 1
ATOM 7419 C C . LEU A 1 921 ? 8.540 21.966 0.236 1.00 86.44 921 LEU A C 1
ATOM 7421 O O . LEU A 1 921 ? 8.276 23.138 0.004 1.00 86.44 921 LEU A O 1
ATOM 7425 N N . PHE A 1 922 ? 8.926 21.521 1.436 1.00 90.38 922 PHE A N 1
ATOM 7426 C CA . PHE A 1 922 ? 9.350 22.399 2.525 1.00 90.38 922 PHE A CA 1
ATOM 7427 C C . PHE A 1 922 ? 10.878 22.466 2.534 1.00 90.38 922 PHE A C 1
ATOM 7429 O O . PHE A 1 922 ? 11.567 21.468 2.770 1.00 90.38 922 PHE A O 1
ATOM 7436 N N . SER A 1 923 ? 11.416 23.628 2.196 1.00 88.56 923 SER A N 1
ATOM 7437 C CA . SER A 1 923 ? 12.842 23.814 1.939 1.00 88.56 923 SER A CA 1
ATOM 7438 C C . SER A 1 923 ? 13.691 23.765 3.217 1.00 88.56 923 SER A C 1
ATOM 7440 O O . SER A 1 923 ? 13.219 23.984 4.338 1.00 88.56 923 SER A O 1
ATOM 7442 N N . LEU A 1 924 ? 14.998 23.537 3.053 1.00 86.50 924 LEU A N 1
ATOM 7443 C CA . LEU A 1 924 ? 15.964 23.678 4.150 1.00 86.50 924 LEU A CA 1
ATOM 7444 C C . LEU A 1 924 ? 15.990 25.114 4.700 1.00 86.50 924 LEU A C 1
ATOM 7446 O O . LEU A 1 924 ? 16.153 25.315 5.903 1.00 86.50 924 LEU A O 1
ATOM 7450 N N . ALA A 1 925 ? 15.763 26.111 3.838 1.00 87.19 925 ALA A N 1
ATOM 7451 C CA . ALA A 1 925 ? 15.611 27.505 4.241 1.00 87.19 925 ALA A CA 1
ATOM 7452 C C . ALA A 1 925 ? 14.447 27.683 5.226 1.00 87.19 925 ALA A C 1
ATOM 7454 O O . ALA A 1 925 ? 14.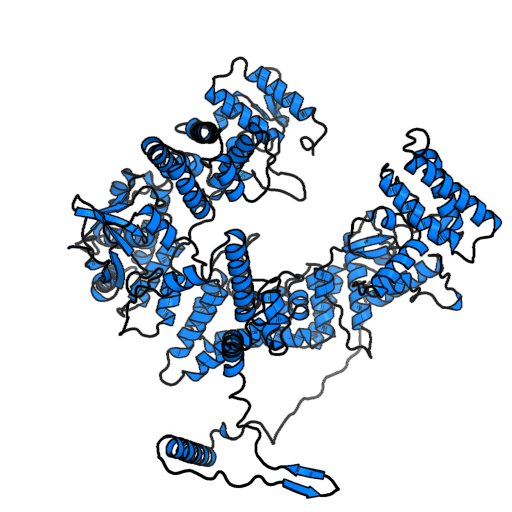631 28.229 6.315 1.00 87.19 925 ALA A O 1
ATOM 7455 N N . GLU A 1 926 ? 13.262 27.182 4.874 1.00 90.75 926 GLU A N 1
ATOM 7456 C CA . GLU A 1 926 ? 12.067 27.248 5.724 1.00 90.75 926 GLU A CA 1
ATOM 7457 C C . GLU A 1 926 ? 12.253 26.454 7.025 1.00 90.75 926 GLU A C 1
ATOM 7459 O O . GLU A 1 926 ? 11.857 26.926 8.092 1.00 90.75 926 GLU A O 1
ATOM 7464 N N . THR A 1 927 ? 12.956 25.318 6.965 1.00 92.31 927 THR A N 1
ATOM 7465 C CA . THR A 1 927 ? 13.344 24.500 8.130 1.00 92.31 927 THR A CA 1
ATOM 7466 C C . THR A 1 927 ? 14.167 25.306 9.135 1.00 92.31 927 THR A C 1
ATOM 7468 O O . THR A 1 927 ? 13.817 25.388 10.316 1.00 92.31 927 THR A O 1
ATOM 7471 N N . LEU A 1 928 ? 15.233 25.967 8.674 1.00 92.19 928 LEU A N 1
ATOM 7472 C CA . LEU A 1 928 ? 16.086 26.796 9.529 1.00 92.19 928 LEU A CA 1
ATOM 7473 C C . LEU A 1 928 ? 15.348 28.032 10.061 1.00 92.19 928 LEU A C 1
ATOM 7475 O O . LEU A 1 928 ? 15.576 28.437 11.204 1.00 92.19 928 LEU A O 1
ATOM 7479 N N . MET A 1 929 ? 14.449 28.622 9.267 1.00 92.69 929 MET A N 1
ATOM 7480 C CA . MET A 1 929 ? 13.637 29.764 9.697 1.00 92.69 929 MET A CA 1
ATOM 7481 C C . MET A 1 929 ? 12.651 29.389 10.798 1.00 92.69 929 MET A C 1
ATOM 7483 O O . MET A 1 929 ? 12.581 30.089 11.811 1.00 92.69 929 MET A O 1
ATOM 7487 N N . LEU A 1 930 ? 11.930 28.276 10.642 1.00 95.00 930 LEU A N 1
ATOM 7488 C CA . LEU A 1 930 ? 11.032 27.769 11.677 1.00 95.00 930 LEU A CA 1
ATOM 7489 C C . LEU A 1 930 ? 11.809 27.458 12.959 1.00 95.00 930 LEU A C 1
ATOM 7491 O O . LEU A 1 930 ? 11.413 27.894 14.041 1.00 95.00 930 LEU A O 1
ATOM 7495 N N . PHE A 1 931 ? 12.959 26.790 12.843 1.00 95.56 931 PHE A N 1
ATOM 7496 C CA . PHE A 1 931 ? 13.810 26.505 13.995 1.00 95.56 931 PHE A CA 1
ATOM 7497 C C . PHE A 1 931 ? 14.265 27.786 14.713 1.00 95.56 931 PHE A C 1
ATOM 7499 O O . PHE A 1 931 ? 14.182 27.875 15.939 1.00 95.56 931 PHE A O 1
ATOM 7506 N N . ALA A 1 932 ? 14.662 28.825 13.974 1.00 93.75 932 ALA A N 1
ATOM 7507 C CA . ALA A 1 932 ? 15.037 30.109 14.562 1.00 93.75 932 ALA A CA 1
ATOM 7508 C C . ALA A 1 932 ? 13.879 30.781 15.323 1.00 93.75 932 ALA A C 1
ATOM 7510 O O . ALA A 1 932 ? 14.110 31.380 16.378 1.00 93.75 932 ALA A O 1
ATOM 7511 N N . VAL A 1 933 ? 12.639 30.656 14.833 1.00 93.81 933 VAL A N 1
ATOM 7512 C CA . VAL A 1 933 ? 11.441 31.130 15.546 1.00 93.81 933 VAL A CA 1
ATOM 7513 C C . VAL A 1 933 ? 11.234 30.347 16.841 1.00 93.81 933 VAL A C 1
ATOM 7515 O O . VAL A 1 933 ? 11.013 30.963 17.883 1.00 93.81 933 VAL A O 1
ATOM 7518 N N . LEU A 1 934 ? 11.372 29.019 16.825 1.00 94.88 934 LEU A N 1
ATOM 7519 C CA . LEU A 1 934 ? 11.238 28.197 18.034 1.00 94.88 934 LEU A CA 1
ATOM 7520 C 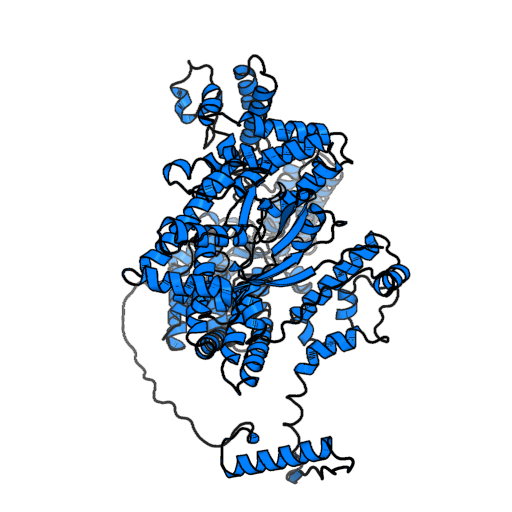C . LEU A 1 934 ? 12.276 28.568 19.099 1.00 94.88 934 LEU A C 1
ATOM 7522 O O . LEU A 1 934 ? 11.921 28.741 20.267 1.00 94.88 934 LEU A O 1
ATOM 7526 N N . ILE A 1 935 ? 13.531 28.785 18.692 1.00 93.44 935 ILE A N 1
ATOM 7527 C CA . ILE A 1 935 ? 14.608 29.266 19.570 1.00 93.44 935 ILE A CA 1
ATOM 7528 C C . ILE A 1 935 ? 14.289 30.660 20.121 1.00 93.44 935 ILE A C 1
ATOM 7530 O O . ILE A 1 935 ? 14.490 30.919 21.312 1.00 93.44 935 ILE A O 1
ATOM 7534 N N . HIS A 1 936 ? 13.758 31.563 19.290 1.00 93.38 936 HIS A N 1
ATOM 7535 C CA . HIS A 1 936 ? 13.342 32.885 19.749 1.00 93.38 936 HIS A CA 1
ATOM 7536 C C . HIS A 1 936 ? 12.253 32.797 20.815 1.00 93.38 936 HIS A C 1
ATOM 7538 O O . HIS A 1 936 ? 12.371 33.443 21.857 1.00 93.38 936 HIS A O 1
ATOM 7544 N N . ARG A 1 937 ? 11.236 31.963 20.585 1.00 91.69 937 ARG A N 1
ATOM 7545 C CA . ARG A 1 937 ? 10.146 31.751 21.538 1.00 91.69 937 ARG A CA 1
ATOM 7546 C C . ARG A 1 937 ? 10.611 31.050 22.818 1.00 91.69 937 ARG A C 1
ATOM 7548 O O . ARG A 1 937 ? 10.021 31.285 23.864 1.00 91.69 937 ARG A O 1
ATOM 7555 N N . GLN A 1 938 ? 11.686 30.256 22.766 1.00 91.81 938 GLN A N 1
ATOM 7556 C CA . GLN A 1 938 ? 12.278 29.619 23.950 1.00 91.81 938 GLN A CA 1
ATOM 7557 C C . GLN A 1 938 ? 13.057 30.599 24.828 1.00 91.81 938 GLN A C 1
ATOM 7559 O O . GLN A 1 938 ? 12.940 30.580 26.051 1.00 91.81 938 GLN A O 1
ATOM 7564 N N . TYR A 1 939 ? 13.883 31.443 24.207 1.00 91.56 939 TYR A N 1
ATOM 7565 C CA . TYR A 1 939 ? 14.900 32.221 24.921 1.00 91.56 939 TYR A CA 1
ATOM 7566 C C . TYR A 1 939 ? 14.685 33.737 24.873 1.00 91.56 939 TYR A C 1
ATOM 7568 O O . TYR A 1 939 ? 15.534 34.482 25.365 1.00 91.56 939 TYR A O 1
ATOM 7576 N N . ALA A 1 940 ? 13.597 34.212 24.259 1.00 89.44 940 ALA A N 1
ATOM 7577 C CA . ALA A 1 940 ? 13.309 35.632 24.040 1.00 89.44 940 ALA A CA 1
ATOM 7578 C C . ALA A 1 940 ? 14.516 36.385 23.446 1.00 89.44 940 ALA A C 1
ATOM 7580 O O . ALA A 1 940 ? 15.002 37.388 23.980 1.00 89.44 940 ALA A O 1
ATOM 7581 N N . THR A 1 941 ? 15.060 35.855 22.345 1.00 89.69 941 THR A N 1
ATOM 7582 C CA . THR A 1 941 ? 16.309 36.347 21.747 1.00 89.69 941 THR A CA 1
ATOM 7583 C C . THR A 1 941 ? 16.245 37.842 21.416 1.00 89.69 941 THR A C 1
ATOM 7585 O O . THR A 1 941 ? 15.358 38.299 20.695 1.00 89.69 941 THR A O 1
ATOM 7588 N N . ARG A 1 942 ? 17.232 38.609 21.893 1.00 88.44 942 ARG A N 1
ATOM 7589 C CA . ARG A 1 942 ? 17.356 40.043 21.590 1.00 88.44 942 ARG A CA 1
ATOM 7590 C C . ARG A 1 942 ? 17.675 40.275 20.113 1.00 88.44 942 ARG A C 1
ATOM 7592 O O . ARG A 1 942 ? 18.455 39.526 19.523 1.00 88.44 942 ARG A O 1
ATOM 7599 N N . GLU A 1 943 ? 17.127 41.360 19.565 1.00 87.06 943 GLU A N 1
ATOM 7600 C CA . GLU A 1 943 ? 17.350 41.802 18.177 1.00 87.06 943 GLU A CA 1
ATOM 7601 C C . GLU A 1 943 ? 16.970 40.740 17.130 1.00 87.06 943 GLU A C 1
ATOM 7603 O O . GLU A 1 943 ? 17.651 40.563 16.117 1.00 87.06 943 GLU A O 1
ATOM 7608 N N . ILE A 1 944 ? 15.862 40.030 17.367 1.00 88.19 944 ILE A N 1
ATOM 7609 C CA . ILE A 1 944 ? 15.412 38.917 16.523 1.00 88.19 944 ILE A CA 1
ATOM 7610 C C . ILE A 1 944 ? 15.322 39.283 15.035 1.00 88.19 944 ILE A C 1
ATOM 7612 O O . ILE A 1 944 ? 15.820 38.537 14.200 1.00 88.19 944 ILE A O 1
ATOM 7616 N N . ALA A 1 945 ? 14.811 40.470 14.692 1.00 84.50 945 ALA A N 1
ATOM 7617 C CA . ALA A 1 945 ? 14.707 40.918 13.302 1.00 84.50 945 ALA A CA 1
ATOM 7618 C C . ALA A 1 945 ? 16.071 41.006 12.587 1.00 84.50 945 ALA A C 1
ATOM 7620 O O . ALA A 1 945 ? 16.176 40.692 11.403 1.00 84.50 945 ALA A O 1
ATOM 7621 N N . VAL A 1 946 ? 17.132 41.408 13.299 1.00 87.19 946 VAL A N 1
ATOM 7622 C CA . VAL A 1 946 ? 18.496 41.454 12.744 1.00 87.19 946 VAL A CA 1
ATOM 7623 C C . VAL A 1 946 ? 19.034 40.038 12.566 1.00 87.19 946 VAL A C 1
ATOM 7625 O O . VAL A 1 946 ? 19.581 39.722 11.514 1.00 87.19 946 VAL A O 1
ATOM 7628 N N . ARG A 1 947 ? 18.835 39.168 13.560 1.00 90.75 947 ARG A N 1
ATOM 7629 C CA . ARG A 1 947 ? 19.307 37.775 13.528 1.00 90.75 947 ARG A CA 1
ATOM 7630 C C . ARG A 1 947 ? 18.622 36.947 12.446 1.00 90.75 947 ARG A C 1
ATOM 7632 O O . ARG A 1 947 ? 19.313 36.262 11.703 1.00 90.75 947 ARG A O 1
ATOM 7639 N N . LEU A 1 948 ? 17.303 37.071 12.305 1.00 89.94 948 LEU A N 1
ATOM 7640 C CA . LEU A 1 948 ? 16.541 36.437 11.229 1.00 89.94 948 LEU A CA 1
ATOM 7641 C C . LEU A 1 948 ? 16.991 36.946 9.857 1.00 89.94 948 LEU A C 1
ATOM 7643 O O . LEU A 1 948 ? 17.137 36.155 8.933 1.00 89.94 948 LEU A O 1
ATOM 7647 N N . ARG A 1 949 ? 17.294 38.246 9.720 1.00 87.81 949 ARG A N 1
ATOM 7648 C CA . ARG A 1 949 ? 17.828 38.800 8.465 1.00 87.81 949 ARG A CA 1
ATOM 7649 C C . ARG A 1 949 ? 19.230 38.273 8.145 1.00 87.81 949 ARG A C 1
ATOM 7651 O O . ARG A 1 949 ? 19.509 37.993 6.985 1.00 87.81 949 ARG A O 1
ATOM 7658 N N . ILE A 1 950 ? 20.099 38.126 9.149 1.00 88.94 950 ILE A N 1
ATOM 7659 C CA . ILE A 1 950 ? 21.424 37.509 8.978 1.00 88.94 950 ILE A CA 1
ATOM 7660 C C . ILE A 1 950 ? 21.265 36.058 8.532 1.00 88.94 950 ILE A C 1
ATOM 7662 O O . ILE A 1 950 ? 21.853 35.682 7.526 1.00 88.94 950 ILE A O 1
ATOM 7666 N N . LEU A 1 951 ? 20.440 35.276 9.234 1.00 89.50 951 LEU A N 1
ATOM 7667 C CA . LEU A 1 951 ? 20.170 33.887 8.876 1.00 89.50 951 LEU A CA 1
ATOM 7668 C C . LEU A 1 951 ? 19.644 33.787 7.442 1.00 89.50 951 LEU A C 1
ATOM 7670 O O . LEU A 1 951 ? 20.169 33.010 6.661 1.00 89.50 951 LEU A O 1
ATOM 7674 N N . ARG A 1 952 ? 18.683 34.637 7.070 1.00 87.50 952 ARG A N 1
ATOM 7675 C CA . ARG A 1 952 ? 18.092 34.670 5.727 1.00 87.50 952 ARG A CA 1
ATOM 7676 C C . ARG A 1 952 ? 19.133 34.968 4.661 1.00 87.50 952 ARG A C 1
ATOM 7678 O O . ARG A 1 952 ? 19.165 34.293 3.648 1.00 87.50 952 ARG A O 1
ATOM 7685 N N . ASN A 1 953 ? 20.019 35.928 4.903 1.00 85.50 953 ASN A N 1
ATOM 7686 C CA . ASN A 1 953 ? 21.086 36.254 3.958 1.00 85.50 953 ASN A CA 1
ATOM 7687 C C . ASN A 1 953 ? 22.156 35.155 3.857 1.00 85.50 953 ASN A C 1
ATOM 7689 O O . ASN A 1 953 ? 22.745 34.996 2.794 1.00 85.50 953 ASN A O 1
ATOM 7693 N N . LEU A 1 954 ? 22.428 34.427 4.947 1.00 85.62 954 LEU A N 1
ATOM 7694 C CA . LEU A 1 954 ? 23.340 33.279 4.937 1.00 85.62 954 LEU A CA 1
ATOM 7695 C C . LEU A 1 954 ? 22.745 32.107 4.156 1.00 85.62 954 LEU A C 1
ATOM 7697 O O . LEU A 1 954 ? 23.423 31.534 3.314 1.00 85.62 954 LEU A O 1
ATOM 7701 N N . VAL A 1 955 ? 21.473 31.806 4.413 1.00 83.25 955 VAL A N 1
ATOM 7702 C CA . VAL A 1 955 ? 20.673 30.795 3.712 1.00 83.25 955 VAL A CA 1
ATOM 7703 C C . VAL A 1 955 ? 20.610 31.128 2.220 1.00 83.25 955 VAL A C 1
ATOM 7705 O O . VAL A 1 955 ? 21.038 30.328 1.397 1.00 83.25 955 VAL A O 1
ATOM 7708 N N . ASP A 1 956 ? 20.217 32.354 1.866 1.00 75.75 956 ASP A N 1
ATOM 7709 C CA . ASP A 1 956 ? 20.208 32.815 0.476 1.00 75.75 956 ASP A CA 1
ATOM 7710 C C . ASP A 1 956 ? 21.602 32.779 -0.161 1.00 75.75 956 ASP A C 1
ATOM 7712 O O . ASP A 1 956 ? 21.689 32.772 -1.378 1.00 75.75 956 ASP A O 1
ATOM 7716 N N . GLY A 1 957 ? 22.688 32.846 0.609 1.00 72.25 957 GLY A N 1
ATOM 7717 C CA . GLY A 1 957 ? 24.061 32.876 0.102 1.00 72.25 957 GLY A CA 1
ATOM 7718 C C . GLY A 1 957 ? 24.720 31.504 -0.056 1.00 72.25 957 GLY A C 1
ATOM 7719 O O . GLY A 1 957 ? 25.862 31.467 -0.503 1.00 72.25 957 GLY A O 1
ATOM 7720 N N . ALA A 1 958 ? 24.054 30.414 0.334 1.00 73.00 958 ALA A N 1
ATOM 7721 C CA . ALA A 1 958 ? 24.595 29.061 0.243 1.00 73.00 958 ALA A CA 1
ATOM 7722 C C . ALA A 1 958 ? 24.428 28.480 -1.175 1.00 73.00 958 ALA A C 1
ATOM 7724 O O . ALA A 1 958 ? 23.357 28.597 -1.774 1.00 73.00 958 ALA A O 1
ATOM 7725 N N . ASP A 1 959 ? 25.493 27.859 -1.697 1.00 53.47 959 ASP A N 1
ATOM 7726 C CA . ASP A 1 959 ? 25.557 27.331 -3.070 1.00 53.47 959 ASP A CA 1
ATOM 7727 C C . ASP A 1 959 ? 24.942 25.920 -3.224 1.00 53.47 959 ASP A C 1
ATOM 7729 O O . ASP A 1 959 ? 24.554 25.556 -4.331 1.00 53.47 959 ASP A O 1
ATOM 7733 N N . ASP A 1 960 ? 24.780 25.159 -2.131 1.00 53.78 960 ASP A N 1
ATOM 7734 C CA . ASP A 1 960 ? 24.237 23.789 -2.135 1.00 53.78 960 ASP A CA 1
ATOM 7735 C C . ASP A 1 960 ? 22.842 23.706 -1.478 1.00 53.78 960 ASP A C 1
ATOM 7737 O O . ASP A 1 960 ? 22.625 24.237 -0.390 1.00 53.78 960 ASP A O 1
ATOM 7741 N N . GLU A 1 961 ? 21.901 23.038 -2.163 1.00 50.84 961 GLU A N 1
ATOM 7742 C CA . GLU A 1 961 ? 20.496 22.692 -1.816 1.00 50.84 961 GLU A CA 1
ATOM 7743 C C . GLU A 1 961 ? 19.531 23.792 -1.322 1.00 50.84 961 GLU A C 1
ATOM 7745 O O . GLU A 1 961 ? 18.316 23.586 -1.329 1.00 50.84 961 GLU A O 1
ATOM 7750 N N . VAL A 1 962 ? 20.005 24.972 -0.929 1.00 50.16 962 VAL A N 1
ATOM 7751 C CA . VAL A 1 962 ? 19.150 26.049 -0.396 1.00 50.16 962 VAL A CA 1
ATOM 7752 C C . VAL A 1 962 ? 18.562 26.933 -1.509 1.00 50.16 962 VAL A C 1
ATOM 7754 O O . VAL A 1 962 ? 17.562 27.621 -1.307 1.00 50.16 962 VAL A O 1
ATOM 7757 N N . ARG A 1 963 ? 19.118 26.850 -2.723 1.00 39.88 963 ARG A N 1
ATOM 7758 C CA . ARG A 1 963 ? 18.574 27.450 -3.945 1.00 39.88 963 ARG A CA 1
ATOM 7759 C C . ARG A 1 963 ? 18.348 26.372 -4.999 1.00 39.88 963 ARG A C 1
ATOM 7761 O O . ARG A 1 963 ? 19.265 26.091 -5.760 1.00 39.88 963 ARG A O 1
ATOM 7768 N N . LEU A 1 964 ? 17.144 25.809 -5.070 1.00 31.05 964 LEU A N 1
ATOM 7769 C CA . LEU A 1 964 ? 16.524 25.368 -6.329 1.00 31.05 964 LEU A CA 1
ATOM 7770 C C . LEU A 1 964 ? 15.039 25.104 -6.142 1.00 31.05 964 LEU A C 1
ATOM 7772 O O . LEU A 1 964 ? 14.658 24.166 -5.408 1.00 31.05 964 LEU A O 1
#